Protein AF-A0A3B9HVR2-F1 (afdb_monomer)

Sequence (912 aa):
MDQLLKSIENELQFTYDPGDEKIIREKTEQMAAELRSLGVKSRHVFATTGLASDSVRPPKIAFASGIDDSQRDFYHKLAHFQLLYFYDLPKEEQENLVNQHMSEMFGTDISADHFTAEKIGGSMPVETGPRRELFYWNYLRVFSEKALEQPLPANNHELSGMSPEDRRIAGIVMFSIDQAQAQGNPQLLINAYSEPGFEIALRSDSGQLFHRASFPMSLLTSEKPDTAADFASYLVESDEIRLNQQNYRLIVASNLPTEGGANLAQIAVLLLLIIVPAVVYFYRSIYAGTAVSKSIQSKLVFSILLTALVPMFTVVFISSYFIFENHQAMVQQQRLEIKRFLDAFETAQYFVHSGITWQIQEMSKNPRLLELARELEQKPGSEEVKSHLRTLLAKCFKLIDADEDWANNVTARNCILLGQNKLEFHYSKTPDREQGEFANVLSQIGRHILACISSGGASGNLSMKNLKSELYFDGAMQSLRSNFGDRSYIRLSNAISQLVEFEITTGAAGVVIMPLPSLENPEFVILWLISFSRGNYMTRMAEHNRGPIAILTIEYHRYGKLMRKYMPVPGLDLFKETAWIAASNMPVSSEKKIRQAKISVEGRPGIQQFNSLVIGAASQTPIDRMTGSIRRYLHYFMVLAVLVFLLIGYQTASDIMIPVRALTDGMHQIGLQNYFYRIGLDRNDELGQLCASYDRFAKGLAEKEVMGKMLSRSAQLAMAGSADAGGQLLSSKREFVFIFIGSTDFAQHLSGDNTEELFKQLKDQVAQLCRIIIDLGGDIDKLMGDKILGVFAVGDSNNSGQSARQAAINATRQIIEAEQAGKLHFPVAIGVNAGEVINGMLGFGAKRDFTVIGDAVNVSARIEKEAEKLPEQRCLFSHEFVSGLTDASAFSLHSEAALKGKSATLKLYRLT

Radius of gyration: 66.34 Å; Cα contacts (8 Å, |Δi|>4): 1300; chains: 1; bounding box: 142×73×173 Å

Secondary structure (DSSP, 8-state):
-HHHHHHHHHHS-SS--TTHHHHHHHHHHHHHHHHHHTT--EEEEEEEEPPPSSTTSPPPEEEEES--HHHHHHHHHHHHHHHHHHTT---HHHHHHHHHHHHHHH-TT--HHHHHHHHTTSEEEEEETTEEEEEEEEEEEEE-HHHHTS---SSTTGGGGS-TTTEEEEEEEEEEEEHHHHTT-HHHHHHHH-BTTEEEEEEETTS-EE--TTS-HHHHH-S-GGG-GGGTTEEEEEEEEEETTEEEEEEEEEEP---SS--HHHHHHHHHHHHHHHHHHHHHHHHS--TGGG-HHHHHHHHHHHHHHHHHHHHHHHHHHHHHHHHHHHHHHHHHHHHHHHHHHHHHHHHHHHHHHHHHHHHHT-HHHHHHHHHHHH-TT-HHHHHHHHHHHHHHHHHHH-TT-TT--EEEEEEEEEETTS-EEEEESSGGGTT-HHHHHHHHHHHHHHHHHHTTT--S---HHHHHHHHHHHHHHHHHHHHH-HHHHHHHHH-TTSEEEEEETTEEEEEEEEEEE-SSSEEEEEEEEEEE-HHHHHHHHHHH--SSSEEEEEEGGGGGGHHHH--SSTT---HHHHHHHHHH-S-EEEEEEETTEEEEEEEEE-SS-TTEEEEEEEESHHHHHHHHHHHHHHHHHHHHHHHHHHHHHHHHHHHHHHHHHHHHHHHHHHHTT-TT--------SHHHHHHHHHHHHHHHHHHHHHHHTTS-HHHHHHHHHHTTTTT----EEEEEEEEEEEETTHHHHTTSS-HHHHHHHHHHHHHHHHHHHHHTT-EEEEEETTEEEEEEEPPSSS--SHHHHHHHHHHHHHHHHHHHTT-SSS-EEEEEEEEEEEEEEEEETTEEEEEEESHHHHHHHHHHHHHTT-SS--EEEEHHHHHT-S--TTEEEEEEE--TT-SSPEEEEEE-

Foldseek 3Di:
DVVLLVVLQVVDDQDDDPCSLVSQQVSQVVVQVVCVVLQWHWQWKWKWFADDVDLPDFTHTSDTPNDDPVRVVLVSLLQSLLRCVLQVHDRVVSQVVNQVCCCQWANNVDGSVCCNVPAEQFWDWGCGDPFTKTKYKYWRKHFDPVCVVDDHAQDSVVSSVDDSNGIDGGIMIMTITGVVSVALRQQNVQVLPDDVQKHKWKAFPVGDIHGDPPDDVVCVPDPDLPPDPVQPQWDWDWDWDAGPNTIIIMIITGGNPPDDPPVPVVVVVVVCVVLVVLVVVLVCLVPPDDPCVVDPLSNLLSVLLSVLVPVLVVCVVVVSVVLVVVLVVVLVVVQVVLVVVLVVLLVVLVVLQVVLLVLVLVLCLPPVLVVLLVVCLVPVPDPPSLVVNQVSVVVSQCVLPVVVDLSHFKGWAKKWKFFDRGDIDIHGPDVVPPDDVLVVLVRLLQNLLVVVLVPPPDPDDDDPVNVVSVVSNVVSLVVCCVQFNDVLSVCVVPAASHWRWTDDPQAIKTKHWYFPPHSNDRRMIMIIIMGGNVASSSQSVLVVDPDQKRKHKHFLSCLSSVSRDDDSDPPDDCSSQSPCCSVVQAKDWDWDDDPPWIKTKIKGASPPPNRMIMMIIHICVVSVVVSVVSVVVSVVVSVVSSVVSSVVSSVVSCVVVLLVVLVVVLVVCVVVVNLVDASPDDDDDPSVVVSVVSNVVSVVSVVVVVVVVPDDPVVVVLVVVCVVPPDDWDWDKFKKKKKKKAFLCLVVVVPDDCVPVSVVLLVQQVVVLQCLLVVLQWHWQDDDRRMTIIIHGDDPDPQLCASRLVSSVSSLVVNLVCVVVVVHPGDMAIFIFMDIWIWTWDDDDPDTGTHTDDPRSVNSVQRSVVLSPDPGSSYKYWPNSQVSYPDNPQKDFDDFDDGPPDPGTTTIIDGD

Structure (mmCIF, N/CA/C/O backbone):
data_AF-A0A3B9HVR2-F1
#
_entry.id   AF-A0A3B9HVR2-F1
#
loop_
_atom_site.group_PDB
_atom_site.id
_atom_site.type_symbol
_atom_site.label_atom_id
_atom_site.label_alt_id
_atom_site.label_comp_id
_atom_site.label_asym_id
_atom_site.label_entity_id
_atom_site.label_seq_id
_atom_site.pdbx_PDB_ins_code
_atom_site.Cartn_x
_atom_site.Cartn_y
_atom_site.Cartn_z
_atom_site.occupancy
_atom_site.B_iso_or_equiv
_atom_site.auth_seq_id
_atom_site.auth_comp_id
_atom_site.auth_asym_id
_atom_site.auth_atom_id
_atom_site.pdbx_PDB_model_num
ATOM 1 N N . MET A 1 1 ? 12.740 22.831 -20.950 1.00 69.88 1 MET A N 1
ATOM 2 C CA . MET A 1 1 ? 12.433 22.527 -22.365 1.00 69.88 1 MET A CA 1
ATOM 3 C C . MET A 1 1 ? 11.008 22.058 -22.534 1.00 69.88 1 MET A C 1
ATOM 5 O O . MET A 1 1 ? 10.237 22.798 -23.114 1.00 69.88 1 MET A O 1
ATOM 9 N N . ASP A 1 2 ? 10.598 20.937 -21.944 1.00 68.56 2 ASP A N 1
ATOM 10 C CA . ASP A 1 2 ? 9.191 20.504 -22.033 1.00 68.56 2 ASP A CA 1
ATOM 11 C C . ASP A 1 2 ? 8.187 21.530 -21.475 1.00 68.56 2 ASP A C 1
ATOM 13 O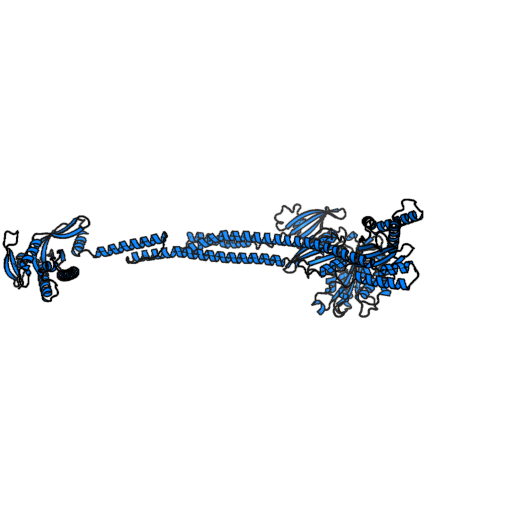 O . ASP A 1 2 ? 7.110 21.700 -22.032 1.00 68.56 2 ASP A O 1
ATOM 17 N N . GLN A 1 3 ? 8.548 22.273 -20.421 1.00 69.50 3 GLN A N 1
ATOM 18 C CA . GLN A 1 3 ? 7.737 23.396 -19.921 1.00 69.50 3 GLN A CA 1
ATOM 19 C C . GLN A 1 3 ? 7.565 24.518 -20.957 1.00 69.50 3 GLN A C 1
ATOM 21 O O . GLN A 1 3 ? 6.480 25.080 -21.076 1.00 69.50 3 GLN A O 1
ATOM 26 N N . LEU A 1 4 ? 8.616 24.815 -21.725 1.00 70.19 4 LEU A N 1
ATOM 27 C CA . LEU A 1 4 ? 8.553 25.792 -22.807 1.00 70.19 4 LEU A CA 1
ATOM 28 C C . LEU A 1 4 ? 7.679 25.276 -23.943 1.00 70.19 4 LEU A C 1
ATOM 30 O O . LEU A 1 4 ? 6.816 26.004 -24.409 1.00 70.19 4 LEU A O 1
ATOM 34 N N . LEU A 1 5 ? 7.893 24.029 -24.372 1.00 76.44 5 LEU A N 1
ATOM 35 C CA . LEU A 1 5 ? 7.090 23.419 -25.426 1.00 76.44 5 LEU A CA 1
ATOM 36 C C . LEU A 1 5 ? 5.610 23.475 -25.060 1.00 76.44 5 LEU A C 1
ATOM 38 O O . LEU A 1 5 ? 4.843 24.001 -25.845 1.00 76.44 5 LEU A O 1
ATOM 42 N N . LYS A 1 6 ? 5.231 23.085 -23.836 1.00 75.69 6 LYS A N 1
ATOM 43 C CA . LYS A 1 6 ? 3.848 23.219 -23.350 1.00 75.69 6 LYS A CA 1
ATOM 44 C C . LYS A 1 6 ? 3.340 24.663 -23.376 1.00 75.69 6 LYS A C 1
ATOM 46 O O . LYS A 1 6 ? 2.194 24.891 -23.730 1.00 75.69 6 LYS A O 1
ATOM 51 N N . SER A 1 7 ? 4.175 25.632 -22.998 1.00 78.75 7 SER A N 1
ATOM 52 C CA . SER A 1 7 ? 3.828 27.061 -23.049 1.00 78.75 7 SER A CA 1
ATOM 53 C C . SER A 1 7 ? 3.528 27.520 -24.481 1.00 78.75 7 SER A C 1
ATOM 55 O O . SER A 1 7 ? 2.535 28.202 -24.703 1.00 78.75 7 SER A O 1
ATOM 57 N N . ILE A 1 8 ? 4.338 27.088 -25.454 1.00 81.44 8 ILE A N 1
ATOM 58 C CA . ILE A 1 8 ? 4.127 27.375 -26.880 1.00 81.44 8 ILE A CA 1
ATOM 59 C C . ILE A 1 8 ? 2.886 26.633 -27.400 1.00 81.44 8 ILE A C 1
ATOM 61 O O . ILE A 1 8 ? 2.016 27.249 -28.002 1.00 81.44 8 ILE A O 1
ATOM 65 N N . GLU A 1 9 ? 2.779 25.327 -27.138 1.00 82.94 9 GLU A N 1
ATOM 66 C CA . GLU A 1 9 ? 1.665 24.464 -27.560 1.00 82.94 9 GLU A CA 1
ATOM 67 C C . GLU A 1 9 ? 0.305 24.986 -27.051 1.00 82.94 9 GLU A C 1
ATOM 69 O O . GLU A 1 9 ? -0.683 24.880 -27.769 1.00 82.94 9 GLU A O 1
ATOM 74 N N . ASN A 1 10 ? 0.255 25.601 -25.862 1.00 81.62 10 ASN A N 1
ATOM 75 C CA . ASN A 1 10 ? -0.967 26.173 -25.281 1.00 81.62 10 ASN A CA 1
ATOM 76 C C . ASN A 1 10 ? -1.427 27.492 -25.929 1.00 81.62 10 ASN A C 1
ATOM 78 O O . ASN A 1 10 ? -2.599 27.841 -25.807 1.00 81.62 10 ASN A O 1
ATOM 82 N N . GLU A 1 11 ? -0.522 28.258 -26.542 1.00 83.44 11 GLU A N 1
ATOM 83 C CA . GLU A 1 11 ? -0.844 29.550 -27.174 1.00 83.44 11 GLU A CA 1
ATOM 84 C C . GLU A 1 11 ? -1.129 29.419 -28.677 1.00 83.44 11 GLU A C 1
ATOM 86 O O . GLU A 1 11 ? -1.716 30.320 -29.275 1.00 83.44 11 GLU A O 1
ATOM 91 N N . LEU A 1 12 ? -0.737 28.297 -29.284 1.00 83.81 12 LEU A N 1
ATOM 92 C CA . LEU A 1 12 ? -0.962 28.004 -30.696 1.00 83.81 12 LEU A CA 1
ATOM 93 C C . LEU A 1 12 ? -2.380 27.475 -30.949 1.00 83.81 12 LEU A C 1
ATOM 95 O O . LEU A 1 12 ? -2.919 26.682 -30.179 1.00 83.81 12 LEU A O 1
ATOM 99 N N . GLN A 1 13 ? -2.971 27.867 -32.079 1.00 79.62 13 GLN A N 1
ATOM 100 C CA . GLN A 1 13 ? -4.292 27.390 -32.493 1.00 79.62 13 GLN A CA 1
ATOM 101 C C . GLN A 1 13 ? -4.216 26.128 -33.361 1.00 79.62 13 GLN A C 1
ATOM 103 O O . GLN A 1 13 ? -3.229 25.868 -34.054 1.00 79.62 13 GLN A O 1
ATOM 108 N N . PHE A 1 14 ? -5.292 25.333 -33.360 1.00 80.00 14 PHE A N 1
ATOM 109 C CA . PHE A 1 14 ? -5.363 24.115 -34.174 1.00 80.00 14 PHE A CA 1
ATOM 110 C C . PHE A 1 14 ? -5.326 24.411 -35.681 1.00 80.00 14 PHE A C 1
ATOM 112 O O . PHE A 1 14 ? -4.730 23.658 -36.444 1.00 80.00 14 PHE A O 1
ATOM 119 N N . THR A 1 15 ? -5.900 25.528 -36.125 1.00 77.19 15 THR A N 1
ATOM 120 C CA . THR A 1 15 ? -5.802 26.002 -37.513 1.00 77.19 15 THR A CA 1
ATOM 121 C C . THR A 1 15 ? -4.558 26.854 -37.720 1.00 77.19 15 THR A C 1
ATOM 123 O O . THR A 1 15 ? -4.199 27.630 -36.841 1.00 77.19 15 THR A O 1
ATOM 126 N N . TYR A 1 16 ? -3.922 26.738 -38.891 1.00 74.12 16 TYR A N 1
ATOM 127 C CA . TYR A 1 16 ? -2.756 27.555 -39.242 1.00 74.12 16 TYR A CA 1
ATOM 128 C C . TYR A 1 16 ? -3.069 29.052 -39.190 1.00 74.12 16 TYR A C 1
ATOM 130 O O . TYR A 1 16 ? -3.923 29.526 -39.939 1.00 74.12 16 TYR A O 1
ATOM 138 N N . ASP A 1 17 ? -2.329 29.781 -38.352 1.00 75.44 17 ASP A N 1
ATOM 139 C CA . ASP A 1 17 ? -2.368 31.237 -38.257 1.00 75.44 17 ASP A CA 1
ATOM 140 C C . ASP A 1 17 ? -0.987 31.804 -38.643 1.00 75.44 17 ASP A C 1
ATOM 142 O O . ASP A 1 17 ? 0.034 31.375 -38.096 1.00 75.44 17 ASP A O 1
ATOM 146 N N . PRO A 1 18 ? -0.901 32.784 -39.561 1.00 71.00 18 PRO A N 1
ATOM 147 C CA . PRO A 1 18 ? 0.313 33.576 -39.766 1.00 71.00 18 PRO A CA 1
ATOM 148 C C . PRO A 1 18 ? 0.928 34.156 -38.474 1.00 71.00 18 PRO A C 1
ATOM 150 O O . PRO A 1 18 ? 2.129 34.425 -38.444 1.00 71.00 18 PRO A O 1
ATOM 153 N N . GLY A 1 19 ? 0.136 34.339 -37.411 1.00 77.06 19 GLY A N 1
ATOM 154 C CA . GLY A 1 19 ? 0.583 34.741 -36.074 1.00 77.06 19 GLY A CA 1
ATOM 155 C C . GLY A 1 19 ? 1.434 33.705 -35.326 1.00 77.06 19 GLY A C 1
ATOM 156 O O . GLY A 1 19 ? 2.201 34.092 -34.440 1.00 77.06 19 GLY A O 1
ATOM 157 N N . ASP A 1 20 ? 1.390 32.426 -35.715 1.00 82.81 20 ASP A N 1
ATOM 158 C CA . ASP A 1 20 ? 2.147 31.339 -35.073 1.00 82.81 20 ASP A CA 1
ATOM 159 C C . ASP A 1 20 ? 3.665 31.597 -35.111 1.00 82.81 20 ASP A C 1
ATOM 161 O O . ASP A 1 20 ? 4.383 31.300 -34.156 1.00 82.81 20 ASP A O 1
ATOM 165 N N . GLU A 1 21 ? 4.163 32.218 -36.189 1.00 84.75 21 GLU A N 1
ATOM 166 C CA . GLU A 1 21 ? 5.577 32.592 -36.338 1.00 84.75 21 GLU A CA 1
ATOM 167 C C . GLU A 1 21 ? 6.032 33.539 -35.219 1.00 84.75 21 GLU A C 1
ATOM 169 O O . GLU A 1 21 ? 7.108 33.365 -34.642 1.00 84.75 21 GLU A O 1
ATOM 174 N N . LYS A 1 22 ? 5.186 34.515 -34.874 1.00 86.50 22 LYS A N 1
ATOM 175 C CA . LYS A 1 22 ? 5.471 35.500 -33.830 1.00 86.50 22 LYS A CA 1
ATOM 176 C C . LYS A 1 22 ? 5.488 34.848 -32.446 1.00 86.50 22 LYS A C 1
ATOM 178 O O . LYS A 1 22 ? 6.417 35.098 -31.683 1.00 86.50 22 LYS A O 1
ATOM 183 N N . ILE A 1 23 ? 4.518 33.976 -32.159 1.00 86.12 23 ILE A N 1
ATOM 184 C CA . ILE A 1 23 ? 4.413 33.248 -30.883 1.00 86.12 23 ILE A CA 1
ATOM 185 C C . ILE A 1 23 ? 5.643 32.356 -30.676 1.00 86.12 23 ILE A C 1
ATOM 187 O O . ILE A 1 23 ? 6.310 32.432 -29.641 1.00 86.12 23 ILE A O 1
ATOM 191 N N . ILE A 1 24 ? 5.992 31.547 -31.685 1.00 87.62 24 ILE A N 1
ATOM 192 C CA . ILE A 1 24 ? 7.153 30.647 -31.629 1.00 87.62 24 ILE A CA 1
ATOM 193 C C . ILE A 1 24 ? 8.436 31.452 -31.417 1.00 87.62 24 ILE A C 1
ATOM 195 O O . ILE A 1 24 ? 9.267 31.072 -30.587 1.00 87.62 24 ILE A O 1
ATOM 199 N N . ARG A 1 25 ? 8.597 32.577 -32.121 1.00 88.44 25 ARG A N 1
ATOM 200 C CA . ARG A 1 25 ? 9.766 33.447 -31.985 1.00 88.44 25 ARG A CA 1
ATOM 201 C C . ARG A 1 25 ? 9.892 34.039 -30.580 1.00 88.44 25 ARG A C 1
ATOM 203 O O . ARG A 1 25 ? 10.937 33.865 -29.958 1.00 88.44 25 ARG A O 1
ATOM 210 N N . GLU A 1 26 ? 8.851 34.698 -30.072 1.00 87.94 26 GLU A N 1
ATOM 211 C CA . GLU A 1 26 ? 8.874 35.373 -28.764 1.00 87.94 26 GLU A CA 1
ATOM 212 C C . GLU A 1 26 ? 9.185 34.392 -27.624 1.00 87.94 26 GLU A C 1
ATOM 214 O O . GLU A 1 26 ? 10.056 34.648 -26.789 1.00 87.94 26 GLU A O 1
ATOM 219 N N . LYS A 1 27 ? 8.548 33.217 -27.624 1.00 87.50 27 LYS A N 1
ATOM 220 C CA . LYS A 1 27 ? 8.778 32.183 -26.604 1.00 87.50 27 LYS A CA 1
ATOM 221 C C . LYS A 1 27 ? 10.159 31.543 -26.715 1.00 87.50 27 LYS A C 1
ATOM 223 O O . LYS A 1 27 ? 10.798 31.277 -25.697 1.00 87.50 27 LYS A O 1
ATOM 228 N N . THR A 1 28 ? 10.654 31.316 -27.931 1.00 86.62 28 THR A N 1
ATOM 229 C CA . THR A 1 28 ? 12.005 30.766 -28.136 1.00 86.62 28 THR A CA 1
ATOM 230 C C . THR A 1 28 ? 13.085 31.769 -27.710 1.00 86.62 28 THR A C 1
ATOM 232 O O . THR A 1 28 ? 14.084 31.380 -27.099 1.00 86.62 28 THR A O 1
ATOM 235 N N . GLU A 1 29 ? 12.874 33.066 -27.949 1.00 86.00 29 GLU A N 1
ATOM 236 C CA . GLU A 1 29 ? 13.733 34.141 -27.435 1.00 86.00 29 GLU A CA 1
ATOM 237 C C . GLU A 1 29 ? 13.710 34.198 -25.898 1.00 86.00 29 GLU A C 1
ATOM 239 O O . GLU A 1 29 ? 14.775 34.261 -25.273 1.00 86.00 29 GLU A O 1
ATOM 244 N N . GLN A 1 30 ? 12.526 34.088 -25.282 1.00 85.62 30 GLN A N 1
ATOM 245 C CA . GLN A 1 30 ? 12.371 34.014 -23.826 1.00 85.62 30 GLN A CA 1
ATOM 246 C C . GLN A 1 30 ? 13.146 32.826 -23.236 1.00 85.62 30 GLN A C 1
ATOM 248 O O . GLN A 1 30 ? 13.910 33.001 -22.288 1.00 85.62 30 GLN A O 1
ATOM 253 N N . MET A 1 31 ? 13.036 31.636 -23.833 1.00 84.56 31 MET A N 1
ATOM 254 C CA . MET A 1 31 ? 13.806 30.459 -23.417 1.00 84.56 31 MET A CA 1
ATOM 255 C C . MET A 1 31 ? 15.313 30.714 -23.463 1.00 84.56 31 MET A C 1
ATOM 257 O O . MET A 1 31 ? 16.036 30.365 -22.528 1.00 84.56 31 MET A O 1
ATOM 261 N N . ALA A 1 32 ? 15.811 31.297 -24.556 1.00 82.50 32 ALA A N 1
ATOM 262 C CA . ALA A 1 32 ? 17.233 31.580 -24.699 1.00 82.50 32 ALA A CA 1
ATOM 263 C C . ALA A 1 32 ? 17.722 32.584 -23.637 1.00 82.50 32 ALA A C 1
ATOM 265 O O . ALA A 1 32 ? 18.882 32.518 -23.223 1.00 82.50 32 ALA A O 1
ATOM 266 N N . ALA A 1 33 ? 16.859 33.498 -23.181 1.00 83.12 33 ALA A N 1
ATOM 267 C CA . ALA A 1 33 ? 17.143 34.399 -22.067 1.00 83.12 33 ALA A CA 1
ATOM 268 C C . ALA A 1 33 ? 17.112 33.679 -20.703 1.00 83.12 33 ALA A C 1
ATOM 270 O O . ALA A 1 33 ? 18.022 33.868 -19.895 1.00 83.12 33 ALA A O 1
ATOM 271 N N . GLU A 1 34 ? 16.135 32.802 -20.465 1.00 82.06 34 GLU A N 1
ATOM 272 C CA . GLU A 1 34 ? 16.035 31.991 -19.243 1.00 82.06 34 GLU A CA 1
ATOM 273 C C . GLU A 1 34 ? 17.239 31.052 -19.078 1.00 82.06 34 GLU A C 1
ATOM 275 O O . GLU A 1 34 ? 17.842 31.002 -18.007 1.00 82.06 34 GLU A O 1
ATOM 280 N N . LEU A 1 35 ? 17.675 30.374 -20.144 1.00 78.88 35 LEU A N 1
ATOM 281 C CA . LEU A 1 35 ? 18.887 29.546 -20.117 1.00 78.88 35 LEU A CA 1
ATOM 282 C C . LEU A 1 35 ? 20.128 30.365 -19.748 1.00 78.88 35 LEU A C 1
ATOM 284 O O . LEU A 1 35 ? 20.918 29.939 -18.901 1.00 78.88 35 LEU A O 1
ATOM 288 N N . ARG A 1 36 ? 20.262 31.574 -20.310 1.00 81.50 36 ARG A N 1
ATOM 289 C CA . ARG A 1 36 ? 21.357 32.489 -19.959 1.00 81.50 36 ARG A CA 1
ATOM 290 C C . ARG A 1 36 ? 21.322 32.884 -18.486 1.00 81.50 36 ARG A C 1
ATOM 292 O O . ARG A 1 36 ? 22.385 32.971 -17.877 1.00 81.50 36 ARG A O 1
ATOM 299 N N . SER A 1 37 ? 20.134 33.078 -17.908 1.00 78.81 37 SER A N 1
ATOM 300 C CA . SER A 1 37 ? 19.979 33.372 -16.476 1.00 78.81 37 SER A CA 1
ATOM 301 C C . SER A 1 37 ? 20.432 32.216 -15.571 1.00 78.81 37 SER A C 1
ATOM 303 O O . SER A 1 37 ? 20.907 32.453 -14.466 1.00 78.81 37 SER A O 1
ATOM 305 N N . LEU A 1 38 ? 20.377 30.976 -16.070 1.00 74.19 38 LEU A N 1
ATOM 306 C CA . LEU A 1 38 ? 20.881 29.770 -15.399 1.00 74.19 38 LEU A CA 1
ATOM 307 C C . LEU A 1 38 ? 22.383 29.516 -15.641 1.00 74.19 38 LEU A C 1
ATOM 309 O O . LEU A 1 38 ? 22.909 28.465 -15.272 1.00 74.19 38 LEU A O 1
ATOM 313 N N . GLY A 1 39 ? 23.084 30.454 -16.286 1.00 75.25 39 GLY A N 1
ATOM 314 C CA . GLY A 1 39 ? 24.503 30.322 -16.618 1.00 75.25 39 GLY A CA 1
ATOM 315 C C . GLY A 1 39 ? 24.788 29.435 -17.833 1.00 75.25 39 GLY A C 1
ATOM 316 O O . GLY A 1 39 ? 25.946 29.109 -18.079 1.00 75.25 39 GLY A O 1
ATOM 317 N N . VAL A 1 40 ? 23.765 29.059 -18.609 1.00 81.06 40 VAL A N 1
ATOM 318 C CA . VAL A 1 40 ? 23.907 28.241 -19.822 1.00 81.06 40 VAL A CA 1
ATOM 319 C C . VAL A 1 40 ? 23.665 29.106 -21.054 1.00 81.06 40 VAL A C 1
ATOM 321 O O . VAL A 1 40 ? 22.566 29.602 -21.290 1.00 81.06 40 VAL A O 1
ATOM 324 N N . LYS A 1 41 ? 24.683 29.280 -21.892 1.00 82.88 41 LYS A N 1
ATOM 325 C CA . LYS A 1 41 ? 24.534 29.962 -23.179 1.00 82.88 41 LYS A CA 1
ATOM 326 C C . LYS A 1 41 ? 24.160 28.941 -24.248 1.00 82.88 41 LYS A C 1
ATOM 328 O O . LYS A 1 41 ? 24.961 28.074 -24.594 1.00 82.88 41 LYS A O 1
ATOM 333 N N . SER A 1 42 ? 22.952 29.082 -24.792 1.00 82.19 42 SER A N 1
ATOM 334 C CA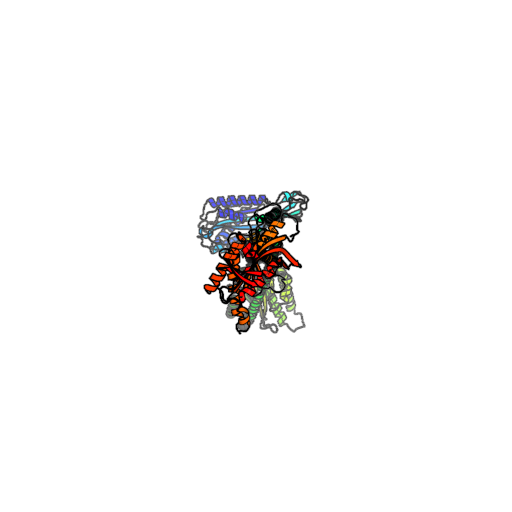 . SER A 1 42 ? 22.539 28.378 -26.007 1.00 82.19 42 SER A CA 1
ATOM 335 C C . SER A 1 42 ? 23.466 28.752 -27.154 1.00 82.19 42 SER A C 1
ATOM 337 O O . SER A 1 42 ? 23.644 29.941 -27.435 1.00 82.19 42 SER A O 1
ATOM 339 N N . ARG A 1 43 ? 24.061 27.750 -27.795 1.00 81.75 43 ARG A N 1
ATOM 340 C CA . ARG A 1 43 ? 24.999 27.962 -28.889 1.00 81.75 43 ARG A CA 1
ATOM 341 C C . ARG A 1 43 ? 24.278 28.035 -30.218 1.00 81.75 43 ARG A C 1
ATOM 343 O O . ARG A 1 43 ? 24.410 29.034 -30.909 1.00 81.75 43 ARG A O 1
ATOM 350 N N . HIS A 1 44 ? 23.474 27.027 -30.515 1.00 85.75 44 HIS A N 1
ATOM 351 C CA . HIS A 1 44 ? 22.600 27.017 -31.675 1.00 85.75 44 HIS A CA 1
ATOM 352 C C . HIS A 1 44 ? 21.157 27.018 -31.183 1.00 85.75 44 HIS A C 1
ATOM 354 O O . HIS A 1 44 ? 20.803 26.236 -30.303 1.00 85.75 44 HIS A O 1
ATOM 360 N N . VAL A 1 45 ? 20.323 27.909 -31.712 1.00 87.38 45 VAL A N 1
ATOM 361 C CA . VAL A 1 45 ? 18.872 27.877 -31.494 1.00 87.38 45 VAL A CA 1
ATOM 362 C C . VAL A 1 45 ? 18.201 28.054 -32.838 1.00 87.38 45 VAL A C 1
ATOM 364 O O . VAL A 1 45 ? 18.485 29.015 -33.552 1.00 87.38 45 VAL A O 1
ATOM 367 N N . PHE A 1 46 ? 17.315 27.129 -33.173 1.00 90.00 46 PHE A N 1
ATOM 368 C CA . PHE A 1 46 ? 16.625 27.105 -34.446 1.00 90.00 46 PHE A CA 1
ATOM 369 C C . PHE A 1 46 ? 15.177 26.677 -34.235 1.00 90.00 46 PHE A C 1
ATOM 371 O O . PHE A 1 46 ? 14.910 25.635 -33.643 1.00 90.00 46 PHE A O 1
ATOM 378 N N . ALA A 1 47 ? 14.235 27.482 -34.705 1.00 89.75 47 ALA A N 1
ATOM 379 C CA . ALA A 1 47 ? 12.819 27.166 -34.649 1.00 89.75 47 ALA A CA 1
ATOM 380 C C . ALA A 1 47 ? 12.164 27.449 -35.997 1.00 89.75 47 ALA A C 1
ATOM 382 O O . ALA A 1 47 ? 12.451 28.452 -36.657 1.00 89.75 47 ALA A O 1
ATOM 383 N N . THR A 1 48 ? 11.263 26.561 -36.391 1.00 90.19 48 THR A N 1
ATOM 384 C CA . THR A 1 48 ? 10.528 26.628 -37.655 1.00 90.19 48 THR A CA 1
ATOM 385 C C . THR A 1 48 ? 9.033 26.570 -37.406 1.00 90.19 48 THR A C 1
ATOM 387 O O . THR A 1 48 ? 8.596 26.047 -36.381 1.00 90.19 48 THR A O 1
ATOM 390 N N . THR A 1 49 ? 8.252 27.096 -38.344 1.00 86.56 49 THR A N 1
ATOM 391 C CA . THR A 1 49 ? 6.808 26.853 -38.408 1.00 86.56 49 THR A CA 1
ATOM 392 C C . THR A 1 49 ? 6.518 25.508 -39.080 1.00 86.56 49 THR A C 1
ATOM 394 O O . THR A 1 49 ? 7.404 24.876 -39.655 1.00 86.56 49 THR A O 1
ATOM 397 N N . GLY A 1 50 ? 5.282 25.029 -38.975 1.00 79.31 50 GLY A N 1
ATOM 398 C CA . GLY A 1 50 ? 4.837 23.810 -39.644 1.00 79.31 50 GLY A CA 1
ATOM 399 C C . GLY A 1 50 ? 4.835 23.959 -41.166 1.00 79.31 50 GLY A C 1
ATOM 400 O O . GLY A 1 50 ? 4.970 25.061 -41.704 1.00 79.31 50 GLY A O 1
ATOM 401 N N . LEU A 1 51 ? 4.642 22.843 -41.868 1.00 75.62 51 LEU A N 1
ATOM 402 C CA . LEU A 1 51 ? 4.383 22.882 -43.306 1.00 75.62 51 LEU A CA 1
ATOM 403 C C . LEU A 1 51 ? 3.069 23.634 -43.563 1.00 75.62 51 LEU A C 1
ATOM 405 O O . LEU A 1 51 ? 2.092 23.471 -42.825 1.00 75.62 51 LEU A O 1
ATOM 409 N N . ALA A 1 52 ? 3.052 24.461 -44.610 1.00 63.09 52 ALA A N 1
ATOM 410 C CA . ALA A 1 52 ? 1.793 24.931 -45.173 1.00 63.09 52 ALA A CA 1
ATOM 411 C C . ALA A 1 52 ? 1.008 23.720 -45.717 1.00 63.09 52 ALA A C 1
ATOM 413 O O . ALA A 1 52 ? 1.540 22.617 -45.811 1.00 63.09 52 ALA A O 1
ATOM 414 N N . SER A 1 53 ? -0.263 23.903 -46.073 1.00 59.16 53 SER A N 1
ATOM 415 C CA . SER A 1 53 ? -1.144 22.831 -46.570 1.00 59.16 53 SER A CA 1
ATOM 416 C C . SER A 1 53 ? -0.590 22.018 -47.760 1.00 59.16 53 SER A C 1
ATOM 418 O O . SER A 1 53 ? -1.165 20.989 -48.103 1.00 59.16 53 SER A O 1
ATOM 420 N N . ASP A 1 54 ? 0.500 22.462 -48.396 1.00 59.97 54 ASP A N 1
ATOM 421 C CA . ASP A 1 54 ? 1.279 21.757 -49.408 1.00 59.97 54 ASP A CA 1
ATOM 422 C C . ASP A 1 54 ? 2.662 21.313 -48.884 1.00 59.97 54 ASP A C 1
ATOM 424 O O . ASP A 1 54 ? 3.524 22.119 -48.540 1.00 59.97 54 ASP A O 1
ATOM 428 N N . SER A 1 55 ? 2.941 20.008 -48.928 1.00 62.97 55 SER A N 1
ATOM 429 C CA . SER A 1 55 ? 4.227 19.410 -48.527 1.00 62.97 55 SER A CA 1
ATOM 430 C C . SER A 1 55 ? 5.421 19.742 -49.436 1.00 62.97 55 SER A C 1
ATOM 432 O O . SER A 1 55 ? 6.498 19.171 -49.293 1.00 62.97 55 SER A O 1
ATOM 434 N N . VAL A 1 56 ? 5.217 20.624 -50.416 1.00 63.34 56 VAL A N 1
ATOM 435 C CA . VAL A 1 56 ? 6.218 21.034 -51.409 1.00 63.34 56 VAL A CA 1
ATOM 436 C C . VAL A 1 56 ? 7.042 22.219 -50.901 1.00 63.34 56 VAL A C 1
ATOM 438 O O . VAL A 1 56 ? 8.186 22.406 -51.316 1.00 63.34 56 VAL A O 1
ATOM 441 N N . ARG A 1 57 ? 6.480 23.042 -50.008 1.00 69.31 57 ARG A N 1
ATOM 442 C CA . ARG A 1 57 ? 7.150 24.247 -49.516 1.00 69.31 57 ARG A CA 1
ATOM 443 C C . ARG A 1 57 ? 7.887 23.951 -48.212 1.00 69.31 57 ARG A C 1
ATOM 445 O O . ARG A 1 57 ? 7.256 23.470 -47.272 1.00 69.31 57 ARG A O 1
ATOM 452 N N . PRO A 1 58 ? 9.186 24.291 -48.113 1.00 75.81 58 PRO A N 1
ATOM 453 C CA . PRO A 1 58 ? 9.916 24.122 -46.869 1.00 75.81 58 PRO A CA 1
ATOM 454 C C . PRO A 1 58 ? 9.308 25.002 -45.763 1.00 75.81 58 PRO A C 1
ATOM 456 O O . PRO A 1 58 ? 8.752 26.070 -46.053 1.00 75.81 58 PRO A O 1
ATOM 459 N N . PRO A 1 59 ? 9.429 24.591 -44.491 1.00 84.81 59 PRO A N 1
ATOM 460 C CA . PRO A 1 59 ? 8.900 25.353 -43.364 1.00 84.81 59 PRO A CA 1
ATOM 461 C C . PRO A 1 59 ? 9.561 26.736 -43.270 1.00 84.81 59 PRO A C 1
ATOM 463 O O . PRO A 1 59 ? 10.730 26.896 -43.629 1.00 84.81 59 PRO A O 1
ATOM 466 N N . LYS A 1 60 ? 8.855 27.758 -42.767 1.00 86.75 60 LYS A N 1
ATOM 467 C CA . LYS A 1 60 ? 9.486 29.072 -42.541 1.00 86.75 60 LYS A CA 1
ATOM 468 C C . LYS A 1 60 ? 10.344 29.037 -41.279 1.00 86.75 60 LYS A C 1
ATOM 470 O O . LYS A 1 60 ? 9.959 28.438 -40.276 1.00 86.75 60 LYS A O 1
ATOM 475 N N . ILE A 1 61 ? 11.485 29.720 -41.314 1.00 88.19 61 ILE A N 1
ATOM 476 C CA . ILE A 1 61 ? 12.351 29.901 -40.144 1.00 88.19 61 ILE A CA 1
ATOM 477 C C . ILE A 1 61 ? 11.740 30.998 -39.267 1.00 88.19 61 ILE A C 1
ATOM 479 O O . ILE A 1 61 ? 11.726 32.158 -39.665 1.00 88.19 61 ILE A O 1
ATOM 483 N N . ALA A 1 62 ? 11.247 30.632 -38.084 1.00 85.44 62 ALA A N 1
ATOM 484 C CA . ALA A 1 62 ? 10.674 31.570 -37.115 1.00 85.44 62 ALA A CA 1
ATOM 485 C C . ALA A 1 62 ? 11.759 32.221 -36.241 1.00 85.44 62 ALA A C 1
ATOM 487 O O . ALA A 1 62 ? 11.657 33.388 -35.864 1.00 85.44 62 ALA A O 1
ATOM 488 N N . PHE A 1 63 ? 12.817 31.472 -35.914 1.00 86.75 63 PHE A N 1
ATOM 489 C CA . PHE A 1 63 ? 13.935 31.968 -35.115 1.00 86.75 63 PHE A CA 1
ATOM 490 C C . PHE A 1 63 ? 15.228 31.210 -35.430 1.00 86.75 63 PHE A C 1
ATOM 492 O O . PHE A 1 63 ? 15.223 29.993 -35.594 1.00 86.75 63 PHE A O 1
ATOM 499 N N . ALA A 1 64 ? 16.346 31.931 -35.493 1.00 87.19 64 ALA A N 1
ATOM 500 C CA . ALA A 1 64 ? 17.668 31.384 -35.779 1.00 87.19 64 ALA A CA 1
ATOM 501 C C . ALA A 1 64 ? 18.735 32.222 -35.060 1.00 87.19 64 ALA A C 1
ATOM 503 O O . ALA A 1 64 ? 18.863 33.417 -35.327 1.00 87.19 64 ALA A O 1
ATOM 504 N N . SER A 1 65 ? 19.514 31.612 -34.166 1.00 85.75 65 SER A N 1
ATOM 505 C CA . SER A 1 65 ? 20.556 32.300 -33.395 1.00 85.75 65 SER A CA 1
ATOM 506 C C . SER A 1 65 ? 21.806 31.439 -33.218 1.00 85.75 65 SER A C 1
ATOM 508 O O . SER A 1 65 ? 21.708 30.236 -32.973 1.00 85.75 65 SER A O 1
ATOM 510 N N . GLY A 1 66 ? 22.976 32.076 -33.343 1.00 79.69 66 GLY A N 1
ATOM 511 C CA . GLY A 1 66 ? 24.289 31.459 -33.127 1.00 79.69 66 GLY A CA 1
ATOM 512 C C . GLY A 1 66 ? 24.703 30.410 -34.165 1.00 79.69 66 GLY A C 1
ATOM 513 O O . GLY A 1 66 ? 25.549 29.576 -33.870 1.00 79.69 66 GLY A O 1
ATOM 514 N N . ILE A 1 67 ? 24.117 30.448 -35.363 1.00 83.38 67 ILE A N 1
ATOM 515 C CA . ILE A 1 67 ? 24.400 29.563 -36.506 1.00 83.38 67 ILE A CA 1
ATOM 516 C C . ILE A 1 67 ? 24.898 30.381 -37.701 1.00 83.38 67 ILE A C 1
ATOM 518 O O . ILE A 1 67 ? 24.392 31.483 -37.932 1.00 83.38 67 ILE A O 1
ATOM 522 N N . ASP A 1 68 ? 25.876 29.848 -38.436 1.00 83.69 68 ASP A N 1
ATOM 523 C CA . ASP A 1 68 ? 26.334 30.416 -39.712 1.00 83.69 68 ASP A CA 1
ATOM 524 C C . ASP A 1 68 ? 25.384 30.066 -40.878 1.00 83.69 68 ASP A C 1
ATOM 526 O O . ASP A 1 68 ? 24.400 29.347 -40.695 1.00 83.69 68 ASP A O 1
ATOM 530 N N . ASP A 1 69 ? 25.633 30.605 -42.075 1.00 81.50 69 ASP A N 1
ATOM 531 C CA . ASP A 1 69 ? 24.738 30.410 -43.225 1.00 81.50 69 ASP A CA 1
ATOM 532 C C . ASP A 1 69 ? 24.698 28.953 -43.726 1.00 81.50 69 ASP A C 1
ATOM 534 O O . ASP A 1 69 ? 23.646 28.495 -44.172 1.00 81.50 69 ASP A O 1
ATOM 538 N N . SER A 1 70 ? 25.798 28.202 -43.590 1.00 79.06 70 SER A N 1
ATOM 539 C CA . SER A 1 70 ? 25.866 26.779 -43.957 1.00 79.06 70 SER A CA 1
ATOM 540 C C . SER A 1 70 ? 25.077 25.918 -42.966 1.00 79.06 70 SER A C 1
ATOM 542 O O . SER A 1 70 ? 24.228 25.108 -43.339 1.00 79.06 70 SER A O 1
ATOM 544 N N . GLN A 1 71 ? 25.275 26.165 -41.671 1.00 80.19 71 GLN A N 1
ATOM 545 C CA . GLN A 1 71 ? 24.538 25.531 -40.583 1.00 80.19 71 GLN A CA 1
ATOM 546 C C . GLN A 1 71 ? 23.050 25.873 -40.642 1.00 80.19 71 GLN A C 1
ATOM 548 O O . GLN A 1 71 ? 22.208 25.018 -40.376 1.00 80.19 71 GLN A O 1
ATOM 553 N N . ARG A 1 72 ? 22.701 27.112 -41.003 1.00 84.75 72 ARG A N 1
ATOM 554 C CA . ARG A 1 72 ? 21.310 27.538 -41.181 1.00 84.75 72 ARG A CA 1
ATOM 555 C C . ARG A 1 72 ? 20.625 26.753 -42.297 1.00 84.75 72 ARG A C 1
ATOM 557 O O . ARG A 1 72 ? 19.506 26.294 -42.079 1.00 84.75 72 ARG A O 1
ATOM 564 N N . ASP A 1 73 ? 21.279 26.584 -43.446 1.00 83.81 73 ASP A N 1
ATOM 565 C CA . ASP A 1 73 ? 20.760 25.773 -44.556 1.00 83.81 73 ASP A CA 1
ATOM 566 C C . ASP A 1 73 ? 20.593 24.303 -44.145 1.00 83.81 73 ASP A C 1
ATOM 568 O O . ASP A 1 73 ? 19.537 23.708 -44.369 1.00 83.81 73 ASP A O 1
ATOM 572 N N . PHE A 1 74 ? 21.575 23.740 -43.435 1.00 83.12 74 PHE A N 1
ATOM 573 C CA . PHE A 1 74 ? 21.457 22.393 -42.885 1.00 83.12 74 PHE A CA 1
ATOM 574 C C . PHE A 1 74 ? 20.258 22.247 -41.945 1.00 83.12 74 PHE A C 1
ATOM 576 O O . PHE A 1 74 ? 19.436 21.356 -42.143 1.00 83.12 74 PHE A O 1
ATOM 583 N N . TYR A 1 75 ? 20.144 23.092 -40.913 1.00 85.88 75 TYR A N 1
ATOM 584 C CA . TYR A 1 75 ? 19.071 22.970 -39.922 1.00 85.88 75 TYR A CA 1
ATOM 585 C C . TYR A 1 75 ? 17.698 23.167 -40.563 1.00 85.88 75 TYR A C 1
ATOM 587 O O . TYR A 1 75 ? 16.726 22.536 -40.147 1.00 85.88 75 TYR A O 1
ATOM 595 N N . HIS A 1 76 ? 17.620 23.989 -41.611 1.00 87.00 76 HIS A N 1
ATOM 596 C CA . HIS A 1 76 ? 16.412 24.174 -42.402 1.00 87.00 76 HIS A CA 1
ATOM 597 C C . HIS A 1 76 ? 16.036 22.917 -43.194 1.00 87.00 76 HIS A C 1
ATOM 599 O O . HIS A 1 76 ? 14.894 22.462 -43.092 1.00 87.00 76 HIS A O 1
ATOM 605 N N . LYS A 1 77 ? 16.992 22.301 -43.901 1.00 83.88 77 LYS A N 1
ATOM 606 C CA . LYS A 1 77 ? 16.806 21.018 -44.604 1.00 83.88 77 LYS A CA 1
ATOM 607 C C . LYS A 1 77 ? 16.464 19.882 -43.645 1.00 83.88 77 LYS A C 1
ATOM 609 O O . LYS A 1 77 ? 15.539 19.120 -43.912 1.00 83.88 77 LYS A O 1
ATOM 614 N N . LEU A 1 78 ? 17.155 19.803 -42.508 1.00 84.44 78 LEU A N 1
ATOM 615 C CA . LEU A 1 78 ? 16.887 18.821 -41.464 1.00 84.44 78 LEU A CA 1
ATOM 616 C C . LEU A 1 78 ? 15.470 19.001 -40.915 1.00 84.44 78 LEU A C 1
ATOM 618 O O . LEU A 1 78 ? 14.724 18.033 -40.861 1.00 84.44 78 LEU A O 1
ATOM 622 N N . ALA A 1 79 ? 15.055 20.221 -40.562 1.00 86.38 79 ALA A N 1
ATOM 623 C CA . ALA A 1 79 ? 13.692 20.482 -40.095 1.00 86.38 79 ALA A CA 1
ATOM 624 C C . ALA A 1 79 ? 12.638 20.100 -41.147 1.00 86.38 79 ALA A C 1
ATOM 626 O O . ALA A 1 79 ? 11.617 19.508 -40.803 1.00 86.38 79 ALA A O 1
ATOM 627 N N . HIS A 1 80 ? 12.900 20.383 -42.426 1.00 84.75 80 HIS A N 1
ATOM 628 C CA . HIS A 1 80 ? 12.021 19.985 -43.522 1.00 84.75 80 HIS A CA 1
ATOM 629 C C . HIS A 1 80 ? 11.891 18.457 -43.621 1.00 84.75 80 HIS A C 1
ATOM 631 O O . HIS A 1 80 ? 10.772 17.948 -43.608 1.00 84.75 80 HIS A O 1
ATOM 637 N N . PHE A 1 81 ? 13.011 17.728 -43.617 1.00 81.75 81 PHE A N 1
ATOM 638 C CA . PHE A 1 81 ? 13.027 16.263 -43.600 1.00 81.75 81 PHE A CA 1
ATOM 639 C C . PHE A 1 81 ? 12.284 15.695 -42.385 1.00 81.75 81 PHE A C 1
ATOM 641 O O . PHE A 1 81 ? 11.442 14.819 -42.537 1.00 81.75 81 PHE A O 1
ATOM 648 N N . GLN A 1 82 ? 12.524 16.233 -41.185 1.00 81.12 82 GLN A N 1
ATOM 649 C CA . GLN A 1 82 ? 11.865 15.782 -39.955 1.00 81.12 82 GLN A CA 1
ATOM 650 C C . GLN A 1 82 ? 10.341 15.975 -39.992 1.00 81.12 82 GLN A C 1
ATOM 652 O O . GLN A 1 82 ? 9.604 15.149 -39.449 1.00 81.12 82 GLN A O 1
ATOM 657 N N . LEU A 1 83 ? 9.852 17.053 -40.614 1.00 80.62 83 LEU A N 1
ATOM 658 C CA . LEU A 1 83 ? 8.418 17.273 -40.823 1.00 80.62 83 LEU A CA 1
ATOM 659 C C . LEU A 1 83 ? 7.854 16.324 -41.887 1.00 80.62 83 LEU A C 1
ATOM 661 O O . LEU A 1 83 ? 6.783 15.764 -41.685 1.00 80.62 83 LEU A O 1
ATOM 665 N N . LEU A 1 84 ? 8.560 16.100 -42.996 1.00 78.56 84 LEU A N 1
ATOM 666 C CA . LEU A 1 84 ? 8.101 15.205 -44.064 1.00 78.56 84 LEU A CA 1
ATOM 667 C C . LEU A 1 84 ? 8.104 13.733 -43.647 1.00 78.56 84 LEU A C 1
ATOM 669 O O . LEU A 1 84 ? 7.158 13.012 -43.963 1.00 78.56 84 LEU A O 1
ATOM 673 N N . TYR A 1 85 ? 9.107 13.313 -42.872 1.00 74.06 85 TYR A N 1
ATOM 674 C CA . TYR A 1 85 ? 9.155 11.991 -42.255 1.00 74.06 85 TYR A CA 1
ATOM 675 C C . TYR A 1 85 ? 7.909 11.736 -41.406 1.00 74.06 85 TYR A C 1
ATOM 677 O O . TYR A 1 85 ? 7.344 10.647 -41.458 1.00 74.06 85 TYR A O 1
ATOM 685 N N . PHE A 1 86 ? 7.466 12.744 -40.651 1.00 72.12 86 PHE A N 1
ATOM 686 C CA . PHE A 1 86 ? 6.283 12.657 -39.799 1.00 72.12 86 PHE A CA 1
ATOM 687 C C . PHE A 1 86 ? 4.972 12.508 -40.587 1.00 72.12 86 PHE A C 1
ATOM 689 O O . PHE A 1 86 ? 4.042 11.861 -40.107 1.00 72.12 86 PHE A O 1
ATOM 696 N N . TYR A 1 87 ? 4.886 13.104 -41.778 1.00 72.81 87 TYR A N 1
ATOM 697 C CA . TYR A 1 87 ? 3.715 13.011 -42.657 1.00 72.81 87 TYR A CA 1
ATOM 698 C C . TYR A 1 87 ? 3.777 11.820 -43.639 1.00 72.81 87 TYR A C 1
ATOM 700 O O . TYR A 1 87 ? 2.933 11.740 -44.527 1.00 72.81 87 TYR A O 1
ATOM 708 N N . ASP A 1 88 ? 4.750 10.907 -43.489 1.00 66.06 88 ASP A N 1
ATOM 709 C CA . ASP A 1 88 ? 4.946 9.700 -44.316 1.00 66.06 88 ASP A CA 1
ATOM 710 C C . ASP A 1 88 ? 4.990 9.952 -45.837 1.00 66.06 88 ASP A C 1
ATOM 712 O O . ASP A 1 88 ? 4.538 9.150 -46.655 1.00 66.06 88 ASP A O 1
ATOM 716 N N . LEU A 1 89 ? 5.586 11.078 -46.229 1.00 66.56 89 LEU A N 1
ATOM 717 C CA . LEU A 1 89 ? 5.796 11.453 -47.629 1.00 66.56 89 LEU A CA 1
ATOM 718 C C . LEU A 1 89 ? 7.078 10.807 -48.198 1.00 66.56 89 LEU A C 1
ATOM 720 O O . LEU A 1 89 ? 7.915 10.359 -47.417 1.00 66.56 89 LEU A O 1
ATOM 724 N N . PRO A 1 90 ? 7.259 10.724 -49.534 1.00 62.44 90 PRO A N 1
ATOM 725 C CA . PRO A 1 90 ? 8.367 9.983 -50.155 1.00 62.44 90 PRO A CA 1
ATOM 726 C C . PRO A 1 90 ? 9.754 10.417 -49.638 1.00 62.44 90 PRO A C 1
ATOM 728 O O . PRO A 1 90 ? 10.139 11.574 -49.799 1.00 62.44 90 PRO A O 1
ATOM 731 N N . LYS A 1 91 ? 10.491 9.486 -49.006 1.00 64.06 91 LYS A N 1
ATOM 732 C CA . LYS A 1 91 ? 11.672 9.765 -48.153 1.00 64.06 91 LYS A CA 1
ATOM 733 C C . LYS A 1 91 ? 13.025 9.667 -48.878 1.00 64.06 91 LYS A C 1
ATOM 735 O O . LYS A 1 91 ? 13.968 10.362 -48.513 1.00 64.06 91 LYS A O 1
ATOM 740 N N . GLU A 1 92 ? 13.106 8.847 -49.923 1.00 66.06 92 GLU A N 1
ATOM 741 C CA . GLU A 1 92 ? 14.365 8.297 -50.456 1.00 66.06 92 GLU A CA 1
ATOM 742 C C . GLU A 1 92 ? 15.349 9.359 -50.991 1.00 66.06 92 GLU A C 1
ATOM 744 O O . GLU A 1 92 ? 16.552 9.299 -50.740 1.00 66.06 92 GLU A O 1
ATOM 749 N N . GLU A 1 93 ? 14.850 10.388 -51.682 1.00 63.19 93 GLU A N 1
ATOM 750 C CA . GLU A 1 93 ? 15.702 11.428 -52.282 1.00 63.19 93 GLU A CA 1
ATOM 751 C C . GLU A 1 93 ? 16.180 12.469 -51.252 1.00 63.19 93 GLU A C 1
ATOM 753 O O . GLU A 1 93 ? 17.291 12.994 -51.337 1.00 63.19 93 GLU A O 1
ATOM 758 N N . GLN A 1 94 ? 15.366 12.734 -50.229 1.00 64.56 94 GLN A N 1
ATOM 759 C CA . GLN A 1 94 ? 15.675 13.703 -49.176 1.00 64.56 94 GLN A CA 1
ATOM 760 C C . GLN A 1 94 ? 16.596 13.124 -48.107 1.00 64.56 94 GLN A C 1
ATOM 762 O O . GLN A 1 94 ? 17.467 13.828 -47.595 1.00 64.56 94 GLN A O 1
ATOM 767 N N . GLU A 1 95 ? 16.427 11.841 -47.790 1.00 68.50 95 GLU A N 1
ATOM 768 C CA . GLU A 1 95 ? 17.245 11.139 -46.808 1.00 68.50 95 GLU A CA 1
ATOM 769 C C . GLU A 1 95 ? 18.717 11.101 -47.234 1.00 68.50 95 GLU A C 1
ATOM 771 O O . GLU A 1 95 ? 19.599 11.381 -46.426 1.00 68.50 95 GLU A O 1
ATOM 776 N N . ASN A 1 96 ? 18.988 10.858 -48.520 1.00 69.00 96 ASN A N 1
ATOM 777 C CA . ASN A 1 96 ? 20.345 10.856 -49.069 1.00 69.00 96 ASN A CA 1
ATOM 778 C C . ASN A 1 96 ? 21.036 12.221 -48.928 1.00 69.00 96 ASN A C 1
ATOM 780 O O . ASN A 1 96 ? 22.194 12.288 -48.510 1.00 69.00 96 ASN A O 1
ATOM 784 N N . LEU A 1 97 ? 20.314 13.311 -49.211 1.00 67.62 97 LEU A N 1
ATOM 785 C CA . LEU A 1 97 ? 20.841 14.670 -49.083 1.00 67.62 97 LEU A CA 1
ATOM 786 C C . LEU A 1 97 ? 21.112 15.041 -47.616 1.00 67.62 97 LEU A C 1
ATOM 788 O O . LEU A 1 97 ? 22.120 15.674 -47.311 1.00 67.62 97 LEU A O 1
ATOM 792 N N . VAL A 1 98 ? 20.232 14.639 -46.694 1.00 73.44 98 VAL A N 1
ATOM 793 C CA . VAL A 1 98 ? 20.401 14.901 -45.257 1.00 73.44 98 VAL A CA 1
ATOM 794 C C . VAL A 1 98 ? 21.526 14.046 -44.675 1.00 73.44 98 VAL A C 1
ATOM 796 O O . VAL A 1 98 ? 22.393 14.591 -43.999 1.00 73.44 98 VAL A O 1
ATOM 799 N N . ASN A 1 99 ? 21.570 12.742 -44.968 1.00 71.12 99 ASN A N 1
ATOM 800 C CA . ASN A 1 99 ? 22.593 11.811 -44.473 1.00 71.12 99 ASN A CA 1
ATOM 801 C C . ASN A 1 99 ? 24.016 12.249 -44.852 1.00 71.12 99 ASN A C 1
ATOM 803 O O . ASN A 1 99 ? 24.926 12.129 -44.029 1.00 71.12 99 ASN A O 1
ATOM 807 N N . GLN A 1 100 ? 24.205 12.811 -46.052 1.00 69.38 100 GLN A N 1
ATOM 808 C CA . GLN A 1 100 ? 25.497 13.353 -46.478 1.00 69.38 100 GLN A CA 1
ATOM 809 C C . GLN A 1 100 ? 25.997 14.437 -45.510 1.00 69.38 100 GLN A C 1
ATOM 811 O O . GLN A 1 100 ? 27.129 14.362 -45.034 1.00 69.38 100 GLN A O 1
ATOM 816 N N . HIS A 1 101 ? 25.128 15.380 -45.140 1.00 69.69 101 HIS A N 1
ATOM 817 C CA . HIS A 1 101 ? 25.465 16.462 -44.214 1.00 69.69 101 HIS A CA 1
ATOM 818 C C . HIS A 1 101 ? 25.384 16.064 -42.727 1.00 69.69 101 HIS A C 1
ATOM 820 O O . HIS A 1 101 ? 25.987 16.719 -41.879 1.00 69.69 101 HIS A O 1
ATOM 826 N N . MET A 1 102 ? 24.675 14.983 -42.375 1.00 70.69 102 MET A N 1
ATOM 827 C CA . MET A 1 102 ? 24.623 14.461 -40.999 1.00 70.69 102 MET A CA 1
ATOM 828 C C . MET A 1 102 ? 26.012 14.045 -40.515 1.00 70.69 102 MET A C 1
ATOM 830 O O . MET A 1 102 ? 26.374 14.357 -39.383 1.00 70.69 102 MET A O 1
ATOM 834 N N . SER A 1 103 ? 26.814 13.416 -41.380 1.00 65.12 103 SER A N 1
ATOM 835 C CA . SER A 1 103 ? 28.187 13.026 -41.039 1.00 65.12 103 SER A CA 1
ATOM 836 C C . SER A 1 103 ? 29.101 14.211 -40.713 1.00 65.12 103 SER A C 1
ATOM 838 O O . SER A 1 103 ? 30.008 14.073 -39.894 1.00 65.12 103 SER A O 1
ATOM 840 N N . GLU A 1 104 ? 28.818 15.387 -41.281 1.00 64.75 104 GLU A N 1
ATOM 841 C CA . GLU A 1 104 ? 29.610 16.607 -41.095 1.00 64.75 104 GLU A CA 1
ATOM 842 C C . GLU A 1 104 ? 29.387 17.244 -39.713 1.00 64.75 104 GLU A C 1
ATOM 844 O O . GLU A 1 104 ? 30.291 17.895 -39.189 1.00 64.75 104 GLU A O 1
ATOM 849 N N . MET A 1 105 ? 28.212 17.049 -39.098 1.00 64.94 105 MET A N 1
ATOM 850 C CA . MET A 1 105 ? 27.871 17.636 -37.790 1.00 64.94 105 MET A CA 1
ATOM 851 C C . MET A 1 105 ? 27.646 16.637 -36.655 1.00 64.94 105 MET A C 1
ATOM 853 O O . MET A 1 105 ? 27.772 17.013 -35.490 1.00 64.94 105 MET A O 1
ATOM 857 N N . PHE A 1 106 ? 27.319 15.384 -36.968 1.00 64.25 106 PHE A N 1
ATOM 858 C CA . PHE A 1 106 ? 26.984 14.348 -35.989 1.00 64.25 106 PHE A CA 1
ATOM 859 C C . PHE A 1 106 ? 27.870 13.093 -36.093 1.00 64.25 106 PHE A C 1
ATOM 861 O O . PHE A 1 106 ? 27.726 12.190 -35.269 1.00 64.25 106 PHE A O 1
ATOM 868 N N . GLY A 1 107 ? 28.802 13.040 -37.055 1.00 61.69 107 GLY A N 1
ATOM 869 C CA . GLY A 1 107 ? 29.685 11.893 -37.298 1.00 61.69 107 GLY A CA 1
ATOM 870 C C . GLY A 1 107 ? 29.032 10.762 -38.107 1.00 61.69 107 GLY A C 1
ATOM 871 O O . GLY A 1 107 ? 27.854 10.812 -38.451 1.00 61.69 107 GLY A O 1
ATOM 872 N N . THR A 1 108 ? 29.803 9.721 -38.436 1.00 56.41 108 THR A N 1
ATOM 873 C CA . THR A 1 108 ? 29.363 8.616 -39.318 1.00 56.41 108 THR A CA 1
ATOM 874 C C . THR A 1 108 ? 28.421 7.610 -38.655 1.00 56.41 108 THR A C 1
ATOM 876 O O . THR A 1 108 ? 27.779 6.827 -39.350 1.00 56.41 108 THR A O 1
ATOM 879 N N . ASP A 1 109 ? 28.322 7.631 -37.326 1.00 53.06 109 ASP A N 1
ATOM 880 C CA . ASP A 1 109 ? 27.577 6.630 -36.553 1.00 53.06 109 ASP A CA 1
ATOM 881 C C . ASP A 1 109 ? 26.077 6.959 -36.409 1.00 53.06 109 ASP A C 1
ATOM 883 O O . ASP A 1 109 ? 25.312 6.156 -35.869 1.00 53.06 109 ASP A O 1
ATOM 887 N N . ILE A 1 110 ? 25.632 8.135 -36.878 1.00 59.75 110 ILE A N 1
ATOM 888 C CA . ILE A 1 110 ? 24.257 8.631 -36.719 1.00 59.75 110 ILE A CA 1
ATOM 889 C C . ILE A 1 110 ? 23.623 8.884 -38.094 1.00 59.75 110 ILE A C 1
ATOM 891 O O . ILE A 1 110 ? 23.946 9.860 -38.766 1.00 59.75 110 ILE A O 1
ATOM 895 N N . SER A 1 111 ? 22.667 8.036 -38.491 1.00 65.19 111 SER A N 1
ATOM 896 C CA . SER A 1 111 ? 21.836 8.261 -39.686 1.00 65.19 111 SER A CA 1
ATOM 897 C C . SER A 1 111 ? 20.627 9.159 -39.393 1.00 65.19 111 SER A C 1
ATOM 899 O O . SER A 1 111 ? 20.185 9.266 -38.245 1.00 65.19 111 SER A O 1
ATOM 901 N N . ALA A 1 112 ? 20.053 9.776 -40.429 1.00 65.56 112 ALA A N 1
ATOM 902 C CA . ALA A 1 112 ? 18.828 10.571 -40.344 1.00 65.56 112 ALA A CA 1
ATOM 903 C C . ALA A 1 112 ? 17.649 9.743 -39.809 1.00 65.56 112 ALA A C 1
ATOM 905 O O . ALA A 1 112 ? 16.917 10.210 -38.937 1.00 65.56 112 ALA A O 1
ATOM 906 N N . ASP A 1 113 ? 17.524 8.485 -40.231 1.00 61.47 113 ASP A N 1
ATOM 907 C CA . ASP A 1 113 ? 16.544 7.540 -39.689 1.00 61.47 113 ASP A CA 1
ATOM 908 C C . ASP A 1 113 ? 16.750 7.267 -38.198 1.00 61.47 113 ASP A C 1
ATOM 910 O O . ASP A 1 113 ? 15.803 7.333 -37.412 1.00 61.47 113 ASP A O 1
ATOM 914 N N . HIS A 1 114 ? 17.994 7.018 -37.772 1.00 60.06 114 HIS A N 1
ATOM 915 C CA . HIS A 1 114 ? 18.300 6.806 -36.359 1.00 60.06 114 HIS A CA 1
ATOM 916 C C . HIS A 1 114 ? 18.008 8.067 -35.538 1.00 60.06 114 HIS A C 1
ATOM 918 O O . HIS A 1 114 ? 17.399 8.000 -34.474 1.00 60.06 114 HIS A O 1
ATOM 924 N N . PHE A 1 115 ? 18.387 9.238 -36.040 1.00 67.19 115 PHE A N 1
ATOM 925 C CA . PHE A 1 115 ? 18.115 10.517 -35.397 1.00 67.19 115 PHE A CA 1
ATOM 926 C C . PHE A 1 115 ? 16.607 10.769 -35.241 1.00 67.19 115 PHE A C 1
ATOM 928 O O . PHE A 1 115 ? 16.149 11.161 -34.165 1.00 67.19 115 PHE A O 1
ATOM 935 N N . THR A 1 116 ? 15.826 10.471 -36.279 1.00 63.75 116 THR A N 1
ATOM 936 C CA . THR A 1 116 ? 14.372 10.669 -36.296 1.00 63.75 116 THR A CA 1
ATOM 937 C C . THR A 1 116 ? 13.650 9.664 -35.409 1.00 63.75 116 THR A C 1
ATOM 939 O O . THR A 1 116 ? 12.866 10.049 -34.552 1.00 63.75 116 THR A O 1
ATOM 942 N N . ALA A 1 117 ? 13.935 8.371 -35.533 1.00 57.66 117 ALA A N 1
ATOM 943 C CA . ALA A 1 117 ? 13.272 7.347 -34.731 1.00 57.66 117 ALA A CA 1
ATOM 944 C C . ALA A 1 117 ? 13.708 7.378 -33.253 1.00 57.66 117 ALA A C 1
ATOM 946 O O . ALA A 1 117 ? 12.902 7.129 -32.351 1.00 57.66 117 ALA A O 1
ATOM 947 N N . GLU A 1 118 ? 14.980 7.696 -32.978 1.00 54.41 118 GLU A N 1
ATOM 948 C CA . GLU A 1 118 ? 15.584 7.477 -31.663 1.00 54.41 118 GLU A CA 1
ATOM 949 C C . GLU A 1 118 ? 15.958 8.740 -30.881 1.00 54.41 118 GLU A C 1
ATOM 951 O O . GLU A 1 118 ? 16.314 8.598 -29.709 1.00 54.41 118 GLU A O 1
ATOM 956 N N . LYS A 1 119 ? 15.867 9.961 -31.422 1.00 60.75 119 LYS A N 1
ATOM 957 C CA . LYS A 1 119 ? 16.369 11.162 -30.712 1.00 60.75 119 LYS A CA 1
ATOM 958 C C . LYS A 1 119 ? 15.361 12.302 -30.546 1.00 60.75 119 LYS A C 1
ATOM 960 O O . LYS A 1 119 ? 15.707 13.333 -29.977 1.00 60.75 119 LYS A O 1
ATOM 965 N N . ILE A 1 120 ? 14.104 12.094 -30.935 1.00 64.94 120 ILE A N 1
ATOM 966 C CA . ILE A 1 120 ? 13.015 13.050 -30.704 1.00 64.94 120 ILE A CA 1
ATOM 967 C C . ILE A 1 120 ? 12.808 13.321 -29.202 1.00 64.94 120 ILE A C 1
ATOM 969 O O . ILE A 1 120 ? 12.530 12.402 -28.428 1.00 64.94 120 ILE A O 1
ATOM 973 N N . GLY A 1 121 ? 12.841 14.595 -28.800 1.00 61.38 121 GLY A N 1
ATOM 974 C CA . GLY A 1 121 ? 12.471 15.045 -27.455 1.00 61.38 121 GLY A CA 1
ATOM 975 C C . GLY A 1 121 ? 13.489 14.743 -26.357 1.00 61.38 121 GLY A C 1
ATOM 976 O O . GLY A 1 121 ? 13.147 14.874 -25.185 1.00 61.38 121 GLY A O 1
ATOM 977 N N . GLY A 1 122 ? 14.712 14.341 -26.716 1.00 64.50 122 GLY A N 1
ATOM 978 C CA . GLY A 1 122 ? 15.813 14.079 -25.788 1.00 64.50 122 GLY A CA 1
ATOM 979 C C . GLY A 1 122 ? 17.044 14.932 -26.099 1.00 64.50 122 GLY A C 1
ATOM 980 O O . GLY A 1 122 ? 17.222 15.382 -27.227 1.00 64.50 122 GLY A O 1
ATOM 981 N N . SER A 1 123 ? 17.897 15.159 -25.095 1.00 70.88 123 SER A N 1
ATOM 982 C CA . SER A 1 123 ? 19.217 15.765 -25.299 1.00 70.88 123 SER A CA 1
ATOM 983 C C . SER A 1 123 ? 20.255 14.678 -25.557 1.00 70.88 123 SER A C 1
ATOM 985 O O . SER A 1 123 ? 20.367 13.751 -24.752 1.00 70.88 123 SER A O 1
ATOM 987 N N . MET A 1 124 ? 21.044 14.801 -26.619 1.00 70.31 124 MET A N 1
ATOM 988 C CA . MET A 1 124 ? 22.134 13.878 -26.933 1.00 70.31 124 MET A CA 1
ATOM 989 C C . MET A 1 124 ? 23.474 14.604 -27.046 1.00 70.31 124 MET A C 1
ATOM 991 O O . MET A 1 124 ? 23.507 15.724 -27.554 1.00 70.31 124 MET A O 1
ATOM 995 N N . PRO A 1 125 ? 24.576 13.986 -26.594 1.00 69.88 125 PRO A N 1
ATOM 996 C CA . PRO A 1 125 ? 25.904 14.500 -26.875 1.00 69.88 125 PRO A CA 1
ATOM 997 C C . PRO A 1 125 ? 26.216 14.320 -28.364 1.00 69.88 125 PRO A C 1
ATOM 999 O O . PRO A 1 125 ? 26.012 13.241 -28.916 1.00 69.88 125 PRO A O 1
ATOM 1002 N N . VAL A 1 126 ? 26.706 15.377 -28.997 1.00 71.62 126 VAL A N 1
ATOM 1003 C CA . VAL A 1 126 ? 27.144 15.407 -30.392 1.00 71.62 126 VAL A CA 1
ATOM 1004 C C . VAL A 1 126 ? 28.528 16.034 -30.462 1.00 71.62 126 VAL A C 1
ATOM 1006 O O . VAL A 1 126 ? 28.837 16.964 -29.713 1.00 71.62 126 VAL A O 1
ATOM 1009 N N . GLU A 1 127 ? 29.380 15.500 -31.328 1.00 67.56 127 GLU A N 1
ATOM 1010 C CA . GLU A 1 127 ? 30.730 16.018 -31.542 1.00 67.56 127 GLU A CA 1
ATOM 1011 C C . GLU A 1 127 ? 30.727 16.945 -32.758 1.00 67.56 127 GLU A C 1
ATOM 1013 O O . GLU A 1 127 ? 30.808 16.509 -33.901 1.00 67.56 127 GLU A O 1
ATOM 1018 N N . THR A 1 128 ? 30.615 18.249 -32.506 1.00 65.00 128 THR A N 1
ATOM 1019 C CA . THR A 1 128 ? 30.692 19.291 -33.535 1.00 65.00 128 THR A CA 1
ATOM 1020 C C . THR A 1 128 ? 32.130 19.816 -33.607 1.00 65.00 128 THR A C 1
ATOM 1022 O O . THR A 1 128 ? 32.517 20.799 -32.964 1.00 65.00 128 THR A O 1
ATOM 1025 N N . GLY A 1 129 ? 32.978 19.124 -34.373 1.00 65.88 129 GLY A N 1
ATOM 1026 C CA . GLY A 1 129 ? 34.408 19.440 -34.473 1.00 65.88 129 GLY A CA 1
ATOM 1027 C C . GLY A 1 129 ? 35.164 19.110 -33.170 1.00 65.88 129 GLY A C 1
ATOM 1028 O O . GLY A 1 129 ? 35.078 17.980 -32.704 1.00 65.88 129 GLY A O 1
ATOM 1029 N N . PRO A 1 130 ? 35.921 20.040 -32.545 1.00 65.56 130 PRO A N 1
ATOM 1030 C CA . PRO A 1 130 ? 36.723 19.742 -31.349 1.00 65.56 130 PRO A CA 1
ATOM 1031 C C . PRO A 1 130 ? 35.937 19.787 -30.024 1.00 65.56 130 PRO A C 1
ATOM 1033 O O . PRO A 1 130 ? 36.547 19.761 -28.955 1.00 65.56 130 PRO A O 1
ATOM 1036 N N . ARG A 1 131 ? 34.609 19.955 -30.052 1.00 67.94 131 ARG A N 1
ATOM 1037 C CA . ARG A 1 131 ? 33.788 20.176 -28.851 1.00 67.94 131 ARG A CA 1
ATOM 1038 C C . ARG A 1 131 ? 32.618 19.206 -28.795 1.00 67.94 131 ARG A C 1
ATOM 1040 O O . ARG A 1 131 ? 32.080 18.805 -29.819 1.00 67.94 131 ARG A O 1
ATOM 1047 N N . ARG A 1 132 ? 32.211 18.882 -27.567 1.00 78.06 132 ARG A N 1
ATOM 1048 C CA . ARG A 1 132 ? 30.997 18.117 -27.289 1.00 78.06 132 ARG A CA 1
ATOM 1049 C C . ARG A 1 132 ? 29.863 19.061 -26.935 1.00 78.06 132 ARG A C 1
ATOM 1051 O O . ARG A 1 132 ? 29.947 19.816 -25.967 1.00 78.06 132 ARG A O 1
ATOM 1058 N N . GLU A 1 133 ? 28.798 19.004 -27.712 1.00 83.19 133 GLU A N 1
ATOM 1059 C CA . GLU A 1 133 ? 27.580 19.772 -27.492 1.00 83.19 133 GLU A CA 1
ATOM 1060 C C . GLU A 1 133 ? 26.439 18.838 -27.097 1.00 83.19 133 GLU A C 1
ATOM 1062 O O . GLU A 1 133 ? 26.392 17.688 -27.513 1.00 83.19 133 GLU A O 1
ATOM 1067 N N . LEU A 1 134 ? 25.510 19.316 -26.276 1.00 81.62 134 LEU A N 1
ATOM 1068 C CA . LEU A 1 134 ? 24.244 18.639 -26.025 1.00 81.62 134 LEU A CA 1
ATOM 1069 C C . LEU A 1 134 ? 23.207 19.214 -26.983 1.00 81.62 134 LEU A C 1
ATOM 1071 O O . LEU A 1 134 ? 22.805 20.368 -26.839 1.00 81.62 134 LEU A O 1
ATOM 1075 N N . PHE A 1 135 ? 22.785 18.404 -27.946 1.00 81.88 135 PHE A N 1
ATOM 1076 C CA . PHE A 1 135 ? 21.778 18.741 -28.941 1.00 81.88 135 PHE A CA 1
ATOM 1077 C C . PHE A 1 135 ? 20.404 18.209 -28.527 1.00 81.88 135 PHE A C 1
ATOM 1079 O O . PHE A 1 135 ? 20.274 17.040 -28.165 1.00 81.88 135 PHE A O 1
ATOM 1086 N N . TYR A 1 136 ? 19.373 19.045 -28.597 1.00 83.88 136 TYR A N 1
ATOM 1087 C CA . TYR A 1 136 ? 17.983 18.689 -28.317 1.00 83.88 136 TYR A CA 1
ATOM 1088 C C . TYR A 1 136 ? 17.083 19.185 -29.440 1.00 83.88 136 TYR A C 1
ATOM 1090 O O . TYR A 1 136 ? 17.258 20.293 -29.948 1.00 83.88 136 TYR A O 1
ATOM 1098 N N . TRP A 1 137 ? 16.051 18.411 -29.760 1.00 82.31 137 TRP A N 1
ATOM 1099 C CA . TRP A 1 137 ? 15.006 18.860 -30.669 1.00 82.31 137 TRP A CA 1
ATOM 1100 C C . TRP A 1 137 ? 13.654 18.201 -30.390 1.00 82.31 137 TRP A C 1
ATOM 1102 O O . TRP A 1 137 ? 13.590 17.105 -29.829 1.00 82.31 137 TRP A O 1
ATOM 1112 N N . ASN A 1 138 ? 12.561 18.865 -30.775 1.00 82.88 138 ASN A N 1
ATOM 1113 C CA . ASN A 1 138 ? 11.211 18.313 -30.675 1.00 82.88 138 ASN A CA 1
ATOM 1114 C C . ASN A 1 138 ? 10.194 19.039 -31.582 1.00 82.88 138 ASN A C 1
ATOM 1116 O O . ASN A 1 138 ? 10.402 20.197 -31.949 1.00 82.88 138 ASN A O 1
ATOM 1120 N N . TYR A 1 139 ? 9.070 18.379 -31.885 1.00 83.25 139 TYR A N 1
ATOM 1121 C CA . TYR A 1 139 ? 7.922 18.998 -32.558 1.00 83.25 139 TYR A CA 1
ATOM 1122 C C . TYR A 1 139 ? 7.099 19.866 -31.596 1.00 83.25 139 TYR A C 1
ATOM 1124 O O . TYR A 1 139 ? 6.980 19.544 -30.411 1.00 83.25 139 TYR A O 1
ATOM 1132 N N . LEU A 1 140 ? 6.485 20.920 -32.135 1.00 85.19 140 LEU A N 1
ATOM 1133 C CA . LEU A 1 140 ? 5.421 21.699 -31.501 1.00 85.19 140 LEU A CA 1
ATOM 1134 C C . LEU A 1 140 ? 4.073 21.092 -31.892 1.00 85.19 140 LEU A C 1
ATOM 1136 O O . LEU A 1 140 ? 3.679 21.159 -33.061 1.00 85.19 140 LEU A O 1
ATOM 1140 N N . ARG A 1 141 ? 3.390 20.460 -30.938 1.00 83.81 141 ARG A N 1
ATOM 1141 C CA . ARG A 1 141 ? 2.172 19.683 -31.191 1.00 83.81 141 ARG A CA 1
ATOM 1142 C C . ARG A 1 141 ? 0.948 20.469 -30.752 1.00 83.81 141 ARG A C 1
ATOM 1144 O O . ARG A 1 141 ? 0.879 20.930 -29.619 1.00 83.81 141 ARG A O 1
ATOM 1151 N N . VAL A 1 142 ? -0.038 20.559 -31.630 1.00 83.00 142 VAL A N 1
ATOM 1152 C CA . VAL A 1 142 ? -1.334 21.170 -31.337 1.00 83.00 142 VAL A CA 1
ATOM 1153 C C . VAL A 1 142 ? -2.412 20.130 -31.605 1.00 83.00 142 VAL A C 1
ATOM 1155 O O . VAL A 1 142 ? -2.377 19.442 -32.624 1.00 83.00 142 VAL A O 1
ATOM 1158 N N . PHE A 1 143 ? -3.350 19.981 -30.680 1.00 83.06 143 PHE A N 1
ATOM 1159 C CA . PHE A 1 143 ? -4.399 18.963 -30.742 1.00 83.06 143 PHE A CA 1
ATOM 1160 C C . PHE A 1 143 ? -5.771 19.620 -30.894 1.00 83.06 143 PHE A C 1
ATOM 1162 O O . PHE A 1 143 ? -5.961 20.758 -30.463 1.00 83.06 143 PHE A O 1
ATOM 1169 N N . SER A 1 144 ? -6.714 18.921 -31.529 1.00 81.38 144 SER A N 1
ATOM 1170 C CA . SER A 1 144 ? -8.099 19.392 -31.632 1.00 81.38 144 SER A CA 1
ATOM 1171 C C . SER A 1 144 ? -8.780 19.368 -30.256 1.00 81.38 144 SER A C 1
ATOM 1173 O O . SER A 1 144 ? -8.376 18.611 -29.371 1.00 81.38 144 SER A O 1
ATOM 1175 N N . GLU A 1 145 ? -9.849 20.149 -30.063 1.00 79.38 145 GLU A N 1
ATOM 1176 C CA . GLU A 1 145 ? -10.628 20.113 -28.809 1.00 79.38 145 GLU A CA 1
ATOM 1177 C C . GLU A 1 145 ? -11.118 18.695 -28.482 1.00 79.38 145 GLU A C 1
ATOM 1179 O O . GLU A 1 145 ? -11.032 18.251 -27.341 1.00 79.38 145 GLU A O 1
ATOM 1184 N N . LYS A 1 146 ? -11.528 17.941 -29.507 1.00 77.50 146 LYS A N 1
ATOM 1185 C CA . LYS A 1 146 ? -11.957 16.543 -29.393 1.00 77.50 146 LYS A CA 1
ATOM 1186 C C . LYS A 1 146 ? -10.824 15.610 -28.950 1.00 77.50 146 LYS A C 1
ATOM 1188 O O . LYS A 1 146 ? -11.052 14.691 -28.168 1.00 77.50 146 LYS A O 1
ATOM 1193 N N . ALA A 1 147 ? -9.601 15.832 -29.428 1.00 72.75 147 ALA A N 1
ATOM 1194 C CA . ALA A 1 147 ? -8.438 15.044 -29.029 1.00 72.75 147 ALA A CA 1
ATOM 1195 C C . ALA A 1 147 ? -8.008 15.334 -27.580 1.00 72.75 147 ALA A C 1
ATOM 1197 O O . ALA A 1 147 ? -7.512 14.437 -26.902 1.00 72.75 147 ALA A O 1
ATOM 1198 N N . LEU A 1 148 ? -8.243 16.555 -27.085 1.00 77.25 148 LEU A N 1
ATOM 1199 C CA . LEU A 1 148 ? -7.966 16.952 -25.699 1.00 77.25 148 LEU A CA 1
ATOM 1200 C C . LEU A 1 148 ? -8.908 16.295 -24.671 1.00 77.25 148 LEU A C 1
ATOM 1202 O O . LEU A 1 148 ? -8.573 16.251 -23.487 1.00 77.25 148 LEU A O 1
ATOM 1206 N N . GLU A 1 149 ? -10.050 15.746 -25.099 1.00 69.94 149 GLU A N 1
ATOM 1207 C CA . GLU A 1 149 ? -10.950 14.951 -24.246 1.00 69.94 149 GLU A CA 1
ATOM 1208 C C . GLU A 1 149 ? -10.407 13.540 -23.951 1.00 69.94 149 GLU A C 1
ATOM 1210 O O . GLU A 1 149 ? -10.905 12.848 -23.058 1.00 69.94 149 GLU A O 1
ATOM 1215 N N . GLN A 1 150 ? -9.380 13.103 -24.686 1.00 63.47 150 GLN A N 1
ATOM 1216 C CA . GLN A 1 150 ? -8.756 11.788 -24.563 1.00 63.47 150 GLN A CA 1
ATOM 1217 C C . GLN A 1 150 ? -7.299 11.904 -24.084 1.00 63.47 150 GLN A C 1
ATOM 1219 O O . GLN A 1 150 ? -6.683 12.968 -24.183 1.00 63.47 150 GLN A O 1
ATOM 1224 N N . PRO A 1 151 ? -6.703 10.823 -23.545 1.00 51.34 151 PRO A N 1
ATOM 1225 C CA . PRO A 1 151 ? -5.275 10.799 -23.256 1.00 51.34 151 PRO A CA 1
ATOM 1226 C C . PRO A 1 151 ? -4.483 11.042 -24.546 1.00 51.34 151 PRO A C 1
ATOM 1228 O O . PRO A 1 151 ? -4.551 10.245 -25.480 1.00 51.34 151 PRO A O 1
ATOM 1231 N N . LEU A 1 152 ? -3.750 12.155 -24.595 1.00 62.25 152 LEU A N 1
ATOM 1232 C CA . LEU A 1 152 ? -2.952 12.527 -25.759 1.00 62.25 152 LEU A CA 1
ATOM 1233 C C . LEU A 1 152 ? -1.837 11.500 -26.031 1.00 62.25 152 LEU A C 1
ATOM 1235 O O . LEU A 1 152 ? -1.306 10.923 -25.074 1.00 62.25 152 LEU A O 1
ATOM 1239 N N . PRO A 1 153 ? -1.429 11.319 -27.304 1.00 54.72 153 PRO A N 1
ATOM 1240 C CA . PRO A 1 153 ? -0.317 10.452 -27.674 1.00 54.72 153 PRO A CA 1
ATOM 1241 C C . PRO A 1 153 ? 0.935 10.840 -26.902 1.00 54.72 153 PRO A C 1
ATOM 1243 O O . PRO A 1 153 ? 1.341 12.010 -26.871 1.00 54.72 153 PRO A O 1
ATOM 1246 N N . ALA A 1 154 ? 1.550 9.851 -26.272 1.00 47.91 154 ALA A N 1
ATOM 1247 C CA . ALA A 1 154 ? 2.683 10.082 -25.403 1.00 47.91 154 ALA A CA 1
ATOM 1248 C C . ALA A 1 154 ? 3.969 10.188 -26.247 1.00 47.91 154 ALA A C 1
ATOM 1250 O O . ALA A 1 154 ? 4.815 11.047 -25.978 1.00 47.91 154 ALA A O 1
ATOM 1251 N N . ASN A 1 155 ? 4.068 9.428 -27.347 1.00 51.66 155 ASN A N 1
ATOM 1252 C CA . ASN A 1 155 ? 5.188 9.458 -28.290 1.00 51.66 155 ASN A CA 1
ATOM 1253 C C . ASN A 1 155 ? 4.891 10.215 -29.583 1.00 51.66 155 ASN A C 1
ATOM 1255 O O . ASN A 1 155 ? 3.803 10.139 -30.145 1.00 51.66 155 ASN A O 1
ATOM 1259 N N . ASN A 1 156 ? 5.937 10.792 -30.179 1.00 57.28 156 ASN A N 1
ATOM 1260 C CA . ASN A 1 156 ? 5.816 11.378 -31.514 1.00 57.28 156 ASN A CA 1
ATOM 1261 C C . ASN A 1 156 ? 5.704 10.329 -32.636 1.00 57.28 156 ASN A C 1
ATOM 1263 O O . ASN A 1 156 ? 5.296 10.674 -33.736 1.00 57.28 156 ASN A O 1
ATOM 1267 N N . HIS A 1 157 ? 6.000 9.056 -32.354 1.00 54.22 157 HIS A N 1
ATOM 1268 C CA . HIS A 1 157 ? 5.683 7.944 -33.255 1.00 54.22 157 HIS A CA 1
ATOM 1269 C C . HIS A 1 157 ? 4.198 7.546 -33.174 1.00 54.22 157 HIS A C 1
ATOM 1271 O O . HIS A 1 157 ? 3.619 7.159 -34.176 1.00 54.22 157 HIS A O 1
ATOM 1277 N N . GLU A 1 158 ? 3.540 7.656 -32.015 1.00 54.44 158 GLU A N 1
ATOM 1278 C CA . GLU A 1 158 ? 2.088 7.403 -31.906 1.00 54.44 158 GLU A CA 1
ATOM 1279 C C . GLU A 1 158 ? 1.275 8.481 -32.613 1.00 54.44 158 GLU A C 1
ATOM 1281 O O . GLU A 1 158 ? 0.159 8.234 -33.066 1.00 54.44 158 GLU A O 1
ATOM 1286 N N . LEU A 1 159 ? 1.862 9.672 -32.754 1.00 60.72 159 LEU A N 1
ATOM 1287 C CA . LEU A 1 159 ? 1.276 10.707 -33.575 1.00 60.72 159 LEU A CA 1
ATOM 1288 C C . LEU A 1 159 ? 1.077 10.225 -35.014 1.00 60.72 159 LEU A C 1
ATOM 1290 O O . LEU A 1 159 ? 0.045 10.575 -35.555 1.00 60.72 159 LEU A O 1
ATOM 1294 N N . SER A 1 160 ? 1.955 9.415 -35.627 1.00 56.09 160 SER A N 1
ATOM 1295 C CA . SER A 1 160 ? 1.774 9.001 -37.034 1.00 56.09 160 SER A CA 1
ATOM 1296 C C . SER A 1 160 ? 0.441 8.276 -37.280 1.00 56.09 160 SER A C 1
ATOM 1298 O O . SER A 1 160 ? -0.158 8.458 -38.338 1.00 56.09 160 SER A O 1
ATOM 1300 N N . GLY A 1 161 ? -0.086 7.567 -36.273 1.00 55.81 161 GLY A N 1
ATOM 1301 C CA . GLY A 1 161 ? -1.349 6.823 -36.338 1.00 55.81 161 GLY A CA 1
ATOM 1302 C C . GLY A 1 161 ? -2.624 7.602 -35.981 1.00 55.81 161 GLY A C 1
ATOM 1303 O O . GLY A 1 161 ? -3.714 7.052 -36.122 1.00 55.81 161 GLY A O 1
ATOM 1304 N N . MET A 1 162 ? -2.537 8.854 -35.517 1.00 64.94 162 MET A N 1
ATOM 1305 C CA . MET A 1 162 ? -3.736 9.679 -35.280 1.00 64.94 162 MET A CA 1
ATOM 1306 C C . MET A 1 162 ? -4.395 10.083 -36.620 1.00 64.94 162 MET A C 1
ATOM 1308 O O . MET A 1 162 ? -3.787 9.961 -37.687 1.00 64.94 162 MET A O 1
ATOM 1312 N N . SER A 1 163 ? -5.593 10.666 -36.606 1.00 69.38 163 SER A N 1
ATOM 1313 C CA . SER A 1 163 ? -6.111 11.362 -37.797 1.00 69.38 163 SER A CA 1
ATOM 1314 C C . SER A 1 163 ? -5.441 12.741 -37.947 1.00 69.38 163 SER A C 1
ATOM 1316 O O . SER A 1 163 ? -5.202 13.401 -36.930 1.00 69.38 163 SER A O 1
ATOM 1318 N N . PRO A 1 164 ? -5.144 13.224 -39.171 1.00 70.00 164 PRO A N 1
ATOM 1319 C CA . PRO A 1 164 ? -4.781 14.625 -39.416 1.00 70.00 164 PRO A CA 1
ATOM 1320 C C . PRO A 1 164 ? -5.839 15.633 -38.929 1.00 70.00 164 PRO A C 1
ATOM 1322 O O . PRO A 1 164 ? -5.529 16.801 -38.736 1.00 70.00 164 PRO A O 1
ATOM 1325 N N . GLU A 1 165 ? -7.078 15.187 -38.700 1.00 74.31 165 GLU A N 1
ATOM 1326 C CA . GLU A 1 165 ? -8.174 16.002 -38.152 1.00 74.31 165 GLU A CA 1
ATOM 1327 C C . GLU A 1 165 ? -8.076 16.217 -36.629 1.00 74.31 165 GLU A C 1
ATOM 1329 O O . GLU A 1 165 ? -8.705 17.125 -36.090 1.00 74.31 165 GLU A O 1
ATOM 1334 N N . ASP A 1 166 ? -7.266 15.413 -35.933 1.00 76.88 166 ASP A N 1
ATOM 1335 C CA . ASP A 1 166 ? -7.136 15.433 -34.470 1.00 76.88 166 ASP A CA 1
ATOM 1336 C C . ASP A 1 166 ? -5.801 16.028 -33.988 1.00 76.88 166 ASP A C 1
ATOM 1338 O O . ASP A 1 166 ? -5.638 16.334 -32.803 1.00 76.88 166 ASP A O 1
ATOM 1342 N N . ARG A 1 167 ? -4.836 16.225 -34.898 1.00 80.19 167 ARG A N 1
ATOM 1343 C CA . ARG A 1 167 ? -3.501 16.759 -34.585 1.00 80.19 167 ARG A CA 1
ATOM 1344 C C . ARG A 1 167 ? -2.968 17.691 -35.671 1.00 80.19 167 ARG A C 1
ATOM 1346 O O . ARG A 1 167 ? -3.194 17.479 -36.857 1.00 80.19 167 ARG A O 1
ATOM 1353 N N . ARG A 1 168 ? -2.130 18.638 -35.262 1.00 82.75 168 ARG A N 1
ATOM 1354 C CA . ARG A 1 168 ? -1.334 19.511 -36.125 1.00 82.75 168 ARG A CA 1
ATOM 1355 C C . ARG A 1 168 ? 0.086 19.635 -35.576 1.00 82.75 168 ARG A C 1
ATOM 1357 O O . ARG A 1 168 ? 0.279 19.862 -34.383 1.00 82.75 168 ARG A O 1
ATOM 1364 N N . ILE A 1 169 ? 1.086 19.552 -36.455 1.00 83.06 169 ILE A N 1
ATOM 1365 C CA . ILE A 1 169 ? 2.459 19.951 -36.120 1.00 83.06 169 ILE A CA 1
ATOM 1366 C C . ILE A 1 169 ? 2.658 21.406 -36.526 1.00 83.06 169 ILE A C 1
ATOM 1368 O O . ILE A 1 169 ? 2.721 21.735 -37.711 1.00 83.06 169 ILE A O 1
ATOM 1372 N N . ALA A 1 170 ? 2.740 22.281 -35.529 1.00 83.75 170 ALA A N 1
ATOM 1373 C CA . ALA A 1 170 ? 2.880 23.719 -35.720 1.00 83.75 170 ALA A CA 1
ATOM 1374 C C . ALA A 1 170 ? 4.328 24.162 -35.978 1.00 83.75 170 ALA A C 1
ATOM 1376 O O . ALA A 1 170 ? 4.543 25.314 -36.351 1.00 83.75 170 ALA A O 1
ATOM 1377 N N . GLY A 1 171 ? 5.309 23.266 -35.819 1.00 86.56 171 GLY A N 1
ATOM 1378 C CA . GLY A 1 171 ? 6.717 23.555 -36.078 1.00 86.56 171 GLY A CA 1
ATOM 1379 C C . GLY A 1 171 ? 7.691 22.582 -35.419 1.00 86.56 171 GLY A C 1
ATOM 1380 O O . GLY A 1 171 ? 7.284 21.604 -34.787 1.00 86.56 171 GLY A O 1
ATOM 1381 N N . ILE A 1 172 ? 8.986 22.872 -35.552 1.00 87.94 172 ILE A N 1
ATOM 1382 C CA . ILE A 1 172 ? 10.079 22.173 -34.858 1.00 87.94 172 ILE A CA 1
ATOM 1383 C C . ILE A 1 172 ? 10.950 23.191 -34.137 1.00 87.94 172 ILE A C 1
ATOM 1385 O O . ILE A 1 172 ? 11.290 24.228 -34.706 1.00 87.94 172 ILE A O 1
ATOM 1389 N N . VAL A 1 173 ? 11.369 22.846 -32.920 1.00 87.94 173 VAL A N 1
ATOM 1390 C CA . VAL A 1 173 ? 12.396 23.567 -32.163 1.00 87.94 173 VAL A CA 1
ATOM 1391 C C . VAL A 1 173 ? 13.620 22.669 -32.007 1.00 87.94 173 VAL A C 1
ATOM 1393 O O . VAL A 1 173 ? 13.500 21.515 -31.597 1.00 87.94 173 VAL A O 1
ATOM 1396 N N . MET A 1 174 ? 14.795 23.211 -32.313 1.00 87.69 174 MET A N 1
ATOM 1397 C CA . MET A 1 174 ? 16.108 22.595 -32.147 1.00 87.69 174 MET A CA 1
ATOM 1398 C C . MET A 1 174 ? 17.020 23.551 -31.381 1.00 87.69 174 MET A C 1
ATOM 1400 O O . MET A 1 174 ? 17.004 24.763 -31.612 1.00 87.69 174 MET A O 1
ATOM 1404 N N . PHE A 1 175 ? 17.846 23.028 -30.483 1.00 86.81 175 PHE A N 1
ATOM 1405 C CA . PHE A 1 175 ? 18.878 23.825 -29.839 1.00 86.81 175 PHE A CA 1
ATOM 1406 C C . PHE A 1 175 ? 20.086 22.982 -29.423 1.00 86.81 175 PHE A C 1
ATOM 1408 O O . PHE A 1 175 ? 19.964 21.783 -29.171 1.00 86.81 175 PHE A O 1
ATOM 1415 N N . SER A 1 176 ? 21.245 23.628 -29.298 1.00 86.44 176 SER A N 1
ATOM 1416 C CA . SER A 1 176 ? 22.450 23.040 -28.715 1.00 86.44 176 SER A CA 1
ATOM 1417 C C . SER A 1 176 ? 23.033 23.907 -27.601 1.00 86.44 176 SER A C 1
ATOM 1419 O O . SER A 1 176 ? 22.931 25.141 -27.609 1.00 86.44 176 SER A O 1
ATOM 1421 N N . ILE A 1 177 ? 23.652 23.254 -26.622 1.00 87.25 177 ILE A N 1
ATOM 1422 C CA . ILE A 1 177 ? 24.453 23.891 -25.570 1.00 87.25 177 ILE A CA 1
ATOM 1423 C C . ILE A 1 177 ? 25.813 23.202 -25.487 1.00 87.25 177 ILE A C 1
ATOM 1425 O O . ILE A 1 177 ? 25.928 22.015 -25.774 1.00 87.25 177 ILE A O 1
ATOM 1429 N N . ASP A 1 178 ? 26.846 23.921 -25.063 1.00 84.94 178 ASP A N 1
ATOM 1430 C CA . ASP A 1 178 ? 28.145 23.300 -24.792 1.00 84.94 178 ASP A CA 1
ATOM 1431 C C . ASP A 1 178 ? 28.029 22.376 -23.568 1.00 84.94 178 ASP A C 1
ATOM 1433 O O . ASP A 1 178 ? 27.557 22.805 -22.508 1.00 84.94 178 ASP A O 1
ATOM 1437 N N . GLN A 1 179 ? 28.451 21.115 -23.696 1.00 82.69 179 GLN A N 1
ATOM 1438 C CA . GLN A 1 179 ? 28.363 20.145 -22.605 1.00 82.69 179 GLN A CA 1
ATOM 1439 C C . GLN A 1 179 ? 29.150 20.613 -21.371 1.00 82.69 179 GLN A C 1
ATOM 1441 O O . GLN A 1 179 ? 28.704 20.387 -20.244 1.00 82.69 179 GLN A O 1
ATOM 1446 N N . ALA A 1 180 ? 30.264 21.328 -21.562 1.00 79.00 180 ALA A N 1
ATOM 1447 C CA . ALA A 1 180 ? 31.080 21.848 -20.469 1.00 79.00 180 ALA A CA 1
ATOM 1448 C C . ALA A 1 180 ? 30.350 22.910 -19.627 1.00 79.00 180 ALA A C 1
ATOM 1450 O O . ALA A 1 180 ? 30.652 23.066 -18.449 1.00 79.00 180 ALA A O 1
ATOM 1451 N N . GLN A 1 181 ? 29.369 23.623 -20.197 1.00 77.75 181 GLN A N 1
ATOM 1452 C CA . GLN A 1 181 ? 28.561 24.610 -19.461 1.00 77.75 181 GLN A CA 1
ATOM 1453 C C . GLN A 1 181 ? 27.482 23.956 -18.590 1.00 77.75 181 GLN A C 1
ATOM 1455 O O . GLN A 1 181 ? 27.036 24.542 -17.602 1.00 77.75 181 GLN A O 1
ATOM 1460 N N . ALA A 1 182 ? 27.041 22.755 -18.968 1.00 75.62 182 ALA A N 1
ATOM 1461 C CA . ALA A 1 182 ? 26.078 21.977 -18.201 1.00 75.62 182 ALA A CA 1
ATOM 1462 C C . ALA A 1 182 ? 26.764 21.134 -17.113 1.00 75.62 182 ALA A C 1
ATOM 1464 O O . ALA A 1 182 ? 26.221 20.974 -16.019 1.00 75.62 182 ALA A O 1
ATOM 1465 N N . GLN A 1 183 ? 27.962 20.607 -17.389 1.00 74.50 183 GLN A N 1
ATOM 1466 C CA . GLN A 1 183 ? 28.720 19.789 -16.443 1.00 74.50 183 GLN A CA 1
ATOM 1467 C C . GLN A 1 183 ? 29.240 20.611 -15.256 1.00 74.50 183 GLN A C 1
ATOM 1469 O O . GLN A 1 183 ? 29.962 21.595 -15.406 1.00 74.50 183 GLN A O 1
ATOM 1474 N N . GLY A 1 184 ? 28.866 20.184 -14.048 1.00 70.50 184 GLY A N 1
ATOM 1475 C CA . GLY A 1 184 ? 29.298 20.819 -12.802 1.00 70.50 184 GLY A CA 1
ATOM 1476 C C . GLY A 1 184 ? 28.684 22.198 -12.536 1.00 70.50 184 GLY A C 1
ATOM 1477 O O . GLY A 1 184 ? 29.178 22.903 -11.662 1.00 70.50 184 GLY A O 1
ATOM 1478 N N . ASN A 1 185 ? 27.617 22.587 -13.250 1.00 82.31 185 ASN A N 1
ATOM 1479 C CA . ASN A 1 185 ? 26.862 23.809 -12.961 1.00 82.31 185 ASN A CA 1
ATOM 1480 C C . ASN A 1 185 ? 26.041 23.638 -11.657 1.00 82.31 185 ASN A C 1
ATOM 1482 O O . ASN A 1 185 ? 25.111 22.820 -11.635 1.00 82.31 185 ASN A O 1
ATOM 1486 N N . PRO A 1 186 ? 26.329 24.409 -10.587 1.00 82.00 186 PRO A N 1
ATOM 1487 C CA . PRO A 1 186 ? 25.679 24.239 -9.284 1.00 82.00 186 PRO A CA 1
ATOM 1488 C C . PRO A 1 186 ? 24.163 24.483 -9.317 1.00 82.00 186 PRO A C 1
ATOM 1490 O O . PRO A 1 186 ? 23.399 23.742 -8.698 1.00 82.00 186 PRO A O 1
ATOM 1493 N N . GLN A 1 187 ? 23.701 25.486 -10.073 1.00 83.62 187 GLN A N 1
ATOM 1494 C CA . GLN A 1 187 ? 22.283 25.859 -10.130 1.00 83.62 187 GLN A CA 1
ATOM 1495 C C . GLN A 1 187 ? 21.441 24.804 -10.860 1.00 83.62 187 GLN A C 1
ATOM 1497 O O . GLN A 1 187 ? 20.319 24.504 -10.443 1.00 83.62 187 GLN A O 1
ATOM 1502 N N . LEU A 1 188 ? 21.975 24.218 -11.939 1.00 79.69 188 LEU A N 1
ATOM 1503 C CA . LEU A 1 188 ? 21.319 23.104 -12.632 1.00 79.69 188 LEU A CA 1
ATOM 1504 C C . LEU A 1 188 ? 21.221 21.868 -11.734 1.00 79.69 188 LEU A C 1
ATOM 1506 O O . LEU A 1 188 ? 20.181 21.211 -11.727 1.00 79.69 188 LEU A O 1
ATOM 1510 N N . LEU A 1 189 ? 22.265 21.590 -10.948 1.00 78.94 189 LEU A N 1
ATOM 1511 C CA . LEU A 1 189 ? 22.291 20.479 -10.000 1.00 78.94 189 LEU A CA 1
ATOM 1512 C C . LEU A 1 189 ? 21.198 20.644 -8.935 1.00 78.94 189 LEU A C 1
ATOM 1514 O O . LEU A 1 189 ? 20.364 19.759 -8.768 1.00 78.94 189 LEU A O 1
ATOM 1518 N N . ILE A 1 190 ? 21.113 21.808 -8.291 1.00 83.25 190 ILE A N 1
ATOM 1519 C CA . ILE A 1 190 ? 20.059 22.094 -7.302 1.00 83.25 190 ILE A CA 1
ATOM 1520 C C . ILE A 1 190 ? 18.664 21.935 -7.902 1.00 83.25 190 ILE A C 1
ATOM 1522 O O . ILE A 1 190 ? 17.791 21.311 -7.298 1.00 83.25 190 ILE A O 1
ATOM 1526 N N . ASN A 1 191 ? 18.447 22.456 -9.110 1.00 78.19 191 ASN A N 1
ATOM 1527 C CA . ASN A 1 191 ? 17.162 22.325 -9.787 1.00 78.19 191 ASN A CA 1
ATOM 1528 C C . ASN A 1 191 ? 16.809 20.869 -10.131 1.00 78.19 191 ASN A C 1
ATOM 1530 O O . ASN A 1 191 ? 15.626 20.521 -10.129 1.00 78.19 191 ASN A O 1
ATOM 1534 N N . ALA A 1 192 ? 17.801 20.028 -10.421 1.00 73.38 192 ALA A N 1
ATOM 1535 C CA . ALA A 1 192 ? 17.588 18.619 -10.729 1.00 73.38 192 ALA A CA 1
ATOM 1536 C C . ALA A 1 192 ? 17.244 17.788 -9.481 1.00 73.38 192 ALA A C 1
ATOM 1538 O O . ALA A 1 192 ? 16.364 16.930 -9.551 1.00 73.38 192 ALA A O 1
ATOM 1539 N N . TYR A 1 193 ? 17.902 18.055 -8.349 1.00 75.62 193 TYR A N 1
ATOM 1540 C CA . TYR A 1 193 ? 17.793 17.225 -7.144 1.00 75.62 193 TYR A CA 1
ATOM 1541 C C . TYR A 1 193 ? 16.789 17.731 -6.095 1.00 75.62 193 TYR A C 1
ATOM 1543 O O . TYR A 1 193 ? 16.389 16.955 -5.234 1.00 75.62 193 TYR A O 1
ATOM 1551 N N . SER A 1 194 ? 16.325 18.983 -6.174 1.00 74.62 194 SER A N 1
ATOM 1552 C CA . SER A 1 194 ? 15.330 19.502 -5.221 1.00 74.62 194 SER A CA 1
ATOM 1553 C C . SER A 1 194 ? 13.908 18.988 -5.516 1.00 74.62 194 SER A C 1
ATOM 1555 O O . SER A 1 194 ? 13.422 19.023 -6.660 1.00 74.62 194 SER A O 1
ATOM 1557 N N . GLU A 1 195 ? 13.206 18.552 -4.471 1.00 70.06 195 GLU A N 1
ATOM 1558 C CA . GLU A 1 195 ? 11.832 18.036 -4.473 1.00 70.06 195 GLU A CA 1
ATOM 1559 C C . GLU A 1 195 ? 10.964 18.746 -3.414 1.00 70.06 195 GLU A C 1
ATOM 1561 O O . GLU A 1 195 ? 11.484 19.251 -2.419 1.00 70.06 195 GLU A O 1
ATOM 1566 N N . PRO A 1 196 ? 9.626 18.754 -3.564 1.00 63.47 196 PRO A N 1
ATOM 1567 C CA . PRO A 1 196 ? 8.738 19.194 -2.490 1.00 63.47 196 PRO A CA 1
ATOM 1568 C C . PRO A 1 196 ? 8.989 18.382 -1.207 1.00 63.47 196 PRO A C 1
ATOM 1570 O O . PRO A 1 196 ? 8.757 17.177 -1.181 1.00 63.47 196 PRO A O 1
ATOM 1573 N N . GLY A 1 197 ? 9.464 19.044 -0.148 1.00 66.25 197 GLY A N 1
ATOM 1574 C CA . GLY A 1 197 ? 9.818 18.408 1.128 1.00 66.25 197 GLY A CA 1
ATOM 1575 C C . GLY A 1 197 ? 11.284 17.974 1.259 1.00 66.25 197 GLY A C 1
ATOM 1576 O O . GLY A 1 197 ? 11.678 17.588 2.356 1.00 66.25 197 GLY A O 1
ATOM 1577 N N . PHE A 1 198 ? 12.088 18.082 0.196 1.00 74.00 198 PHE A N 1
ATOM 1578 C CA . PHE A 1 198 ? 13.529 17.814 0.189 1.00 74.00 198 PHE A CA 1
ATOM 1579 C C . PHE A 1 198 ? 14.238 18.859 -0.684 1.00 74.00 198 PHE A C 1
ATOM 1581 O O . PHE A 1 198 ? 14.334 18.729 -1.903 1.00 74.00 198 PHE A O 1
ATOM 1588 N N . GLU A 1 199 ? 14.692 19.939 -0.062 1.00 82.31 199 GLU A N 1
ATOM 1589 C CA . GLU A 1 199 ? 15.292 21.086 -0.739 1.00 82.31 199 GLU A CA 1
ATOM 1590 C C . GLU A 1 199 ? 16.811 21.071 -0.554 1.00 82.31 199 GLU A C 1
ATOM 1592 O O . GLU A 1 199 ? 17.322 20.700 0.503 1.00 82.31 199 GLU A O 1
ATOM 1597 N N . ILE A 1 200 ? 17.544 21.479 -1.589 1.00 85.69 200 ILE A N 1
ATOM 1598 C CA . ILE A 1 200 ? 19.007 21.453 -1.589 1.00 85.69 200 ILE A CA 1
ATOM 1599 C C . ILE A 1 200 ? 19.547 22.847 -1.886 1.00 85.69 200 ILE A C 1
ATOM 1601 O O . ILE A 1 200 ? 19.028 23.570 -2.739 1.00 85.69 200 ILE A O 1
ATOM 1605 N N . ALA A 1 201 ? 20.632 23.202 -1.213 1.00 87.44 201 ALA A N 1
ATOM 1606 C CA . ALA A 1 201 ? 21.410 24.390 -1.497 1.00 87.44 201 ALA A CA 1
ATOM 1607 C C . ALA A 1 201 ? 22.908 24.072 -1.528 1.00 87.44 201 ALA A C 1
ATOM 1609 O O . ALA A 1 201 ? 23.386 23.141 -0.880 1.00 87.44 201 ALA A O 1
ATOM 1610 N N . LEU A 1 202 ? 23.653 24.867 -2.291 1.00 87.19 202 LEU A N 1
ATOM 1611 C CA . LEU A 1 202 ? 25.106 24.794 -2.378 1.00 87.19 202 LEU A CA 1
ATOM 1612 C C . LEU A 1 202 ? 25.701 26.136 -1.987 1.00 87.19 202 LEU A C 1
ATOM 1614 O O . LEU A 1 202 ? 25.295 27.182 -2.496 1.00 87.19 202 LEU A O 1
ATOM 1618 N N . ARG A 1 203 ? 26.709 26.098 -1.123 1.00 86.56 203 ARG A N 1
ATOM 1619 C CA . ARG A 1 203 ? 27.502 27.264 -0.747 1.00 86.56 203 ARG A CA 1
ATOM 1620 C C . ARG A 1 203 ? 28.954 27.017 -1.121 1.00 86.56 203 ARG A C 1
ATOM 1622 O O . ARG A 1 203 ? 29.568 26.096 -0.603 1.00 86.56 203 ARG A O 1
ATOM 1629 N N . SER A 1 204 ? 29.503 27.825 -2.019 1.00 85.81 204 SER A N 1
ATOM 1630 C CA . SER A 1 204 ? 30.937 27.757 -2.334 1.00 85.81 204 SER A CA 1
ATOM 1631 C C . SER A 1 204 ? 31.782 28.342 -1.198 1.00 85.81 204 SER A C 1
ATOM 1633 O O . SER A 1 204 ? 31.313 29.221 -0.465 1.00 85.81 204 SER A O 1
ATOM 1635 N N . ASP A 1 205 ? 33.059 27.965 -1.142 1.00 80.12 205 ASP A N 1
ATOM 1636 C CA . ASP A 1 205 ? 34.053 28.579 -0.243 1.00 80.12 205 ASP A CA 1
ATOM 1637 C C . ASP A 1 205 ? 34.189 30.097 -0.457 1.00 80.12 205 ASP A C 1
ATOM 1639 O O . ASP A 1 205 ? 34.496 30.847 0.466 1.00 80.12 205 ASP A O 1
ATOM 1643 N N . SER A 1 206 ? 33.900 30.573 -1.675 1.00 78.62 206 SER A N 1
ATOM 1644 C CA . SER A 1 206 ? 33.911 31.999 -2.033 1.00 78.62 206 SER A CA 1
ATOM 1645 C C . SER A 1 206 ? 32.681 32.782 -1.549 1.00 78.62 206 SER A C 1
ATOM 1647 O O . SER A 1 206 ? 32.581 33.985 -1.783 1.00 78.62 206 SER A O 1
ATOM 1649 N N . GLY A 1 207 ? 31.723 32.114 -0.897 1.00 74.44 207 GLY A N 1
ATOM 1650 C CA . GLY A 1 207 ? 30.497 32.722 -0.376 1.00 74.44 207 GLY A CA 1
ATOM 1651 C C . GLY A 1 207 ? 29.331 32.777 -1.367 1.00 74.44 207 GLY A C 1
ATOM 1652 O O . GLY A 1 207 ? 28.241 33.191 -0.982 1.00 74.44 207 GLY A O 1
ATOM 1653 N N . GLN A 1 208 ? 29.512 32.334 -2.618 1.00 82.94 208 GLN A N 1
ATOM 1654 C CA . GLN A 1 208 ? 28.401 32.202 -3.569 1.00 82.94 208 GLN A CA 1
ATOM 1655 C C . GLN A 1 208 ? 27.403 31.141 -3.097 1.00 82.94 208 GLN A C 1
ATOM 1657 O O . GLN A 1 208 ? 27.803 30.031 -2.738 1.00 82.94 208 GLN A O 1
ATOM 1662 N N . LEU A 1 209 ? 26.120 31.498 -3.124 1.00 84.25 209 LEU A N 1
ATOM 1663 C CA . LEU A 1 209 ? 24.995 30.671 -2.707 1.00 84.25 209 LEU A CA 1
ATOM 1664 C C . LEU A 1 209 ? 24.142 30.326 -3.922 1.00 84.25 209 LEU A C 1
ATOM 1666 O O . LEU A 1 209 ? 23.719 31.209 -4.665 1.00 84.25 209 LEU A O 1
ATOM 1670 N N . PHE A 1 210 ? 23.858 29.043 -4.080 1.00 86.50 210 PHE A N 1
ATOM 1671 C CA . PHE A 1 210 ? 22.953 28.521 -5.088 1.00 86.50 210 PHE A CA 1
ATOM 1672 C C . PHE A 1 210 ? 21.817 27.812 -4.357 1.00 86.50 210 PHE A C 1
ATOM 1674 O O . PHE A 1 210 ? 22.061 26.960 -3.502 1.00 86.50 210 PHE A O 1
ATOM 1681 N N . HIS A 1 211 ? 20.574 28.167 -4.669 1.00 85.25 211 HIS A N 1
ATOM 1682 C CA . HIS A 1 211 ? 19.383 27.565 -4.071 1.00 85.25 211 HIS A CA 1
ATOM 1683 C C . HIS A 1 211 ? 18.157 27.805 -4.964 1.00 85.25 211 HIS A C 1
ATOM 1685 O O . HIS A 1 211 ? 18.204 28.574 -5.932 1.00 85.25 211 HIS A O 1
ATOM 1691 N N . ARG A 1 212 ? 17.041 27.143 -4.650 1.00 80.25 212 ARG A N 1
ATOM 1692 C CA . ARG A 1 212 ? 15.726 27.504 -5.196 1.00 80.25 212 ARG A CA 1
ATOM 1693 C C . ARG A 1 212 ? 15.086 28.624 -4.390 1.00 80.25 212 ARG A C 1
ATOM 1695 O O . ARG A 1 212 ? 15.380 28.797 -3.212 1.00 80.25 212 ARG A O 1
ATOM 1702 N N . ALA A 1 213 ? 14.152 29.346 -5.005 1.00 74.75 213 ALA A N 1
ATOM 1703 C CA . ALA A 1 213 ? 13.364 30.365 -4.310 1.00 74.75 213 ALA A CA 1
ATOM 1704 C C . ALA A 1 213 ? 12.540 29.795 -3.135 1.00 74.75 213 ALA A C 1
ATOM 1706 O O . ALA A 1 213 ? 12.243 30.522 -2.195 1.00 74.75 213 ALA A O 1
ATOM 1707 N N . SER A 1 214 ? 12.196 28.502 -3.177 1.00 73.31 214 SER A N 1
ATOM 1708 C CA . SER A 1 214 ? 11.510 27.776 -2.100 1.00 73.31 214 SER A CA 1
ATOM 1709 C C . SER A 1 214 ? 12.411 27.421 -0.914 1.00 73.31 214 SER A C 1
ATOM 1711 O O . SER A 1 214 ? 11.895 27.043 0.136 1.00 73.31 214 SER A O 1
ATOM 1713 N N . PHE A 1 215 ? 13.737 27.534 -1.054 1.00 78.62 215 PHE A N 1
ATOM 1714 C CA . PHE A 1 215 ? 14.671 27.172 0.006 1.00 78.62 215 PHE A CA 1
ATOM 1715 C C . PHE A 1 215 ? 14.596 28.192 1.160 1.00 78.62 215 PHE A C 1
ATOM 1717 O O . PHE A 1 215 ? 14.704 29.399 0.918 1.00 78.62 215 PHE A O 1
ATOM 1724 N N . PRO A 1 216 ? 14.443 27.755 2.421 1.00 75.06 216 PRO A N 1
ATOM 1725 C CA . PRO A 1 216 ? 14.362 28.662 3.562 1.00 75.06 216 PRO A CA 1
ATOM 1726 C C . PRO A 1 216 ? 15.715 29.346 3.817 1.00 75.06 216 PRO A C 1
ATOM 1728 O O . PRO A 1 216 ? 16.659 28.749 4.330 1.00 75.06 216 PRO A O 1
ATOM 1731 N N . MET A 1 217 ? 15.802 30.635 3.475 1.00 74.38 217 MET A N 1
ATOM 1732 C CA . MET A 1 217 ? 17.042 31.426 3.546 1.00 74.38 217 MET A CA 1
ATOM 1733 C C . MET A 1 217 ? 17.695 31.463 4.933 1.00 74.38 217 MET A C 1
ATOM 1735 O O . MET A 1 217 ? 18.914 31.586 5.024 1.00 74.38 217 MET A O 1
ATOM 1739 N N . SER A 1 218 ? 16.911 31.307 6.003 1.00 69.38 218 SER A N 1
ATOM 1740 C CA . SER A 1 218 ? 17.409 31.240 7.382 1.00 69.38 218 SER A CA 1
ATOM 1741 C C . SER A 1 218 ? 18.380 30.074 7.621 1.00 69.38 218 SER A C 1
ATOM 1743 O O . SER A 1 218 ? 19.286 30.204 8.446 1.00 69.38 218 SER A O 1
ATOM 1745 N N . LEU A 1 219 ? 18.246 28.967 6.875 1.00 70.88 219 LEU A N 1
ATOM 1746 C CA . LEU A 1 219 ? 19.148 27.810 6.947 1.00 70.88 219 LEU A CA 1
ATOM 1747 C C . LEU A 1 219 ? 20.506 28.058 6.280 1.00 70.88 219 LEU A C 1
ATOM 1749 O O . LEU A 1 219 ? 21.496 27.442 6.663 1.00 70.88 219 LEU A O 1
ATOM 1753 N N . LEU A 1 220 ? 20.579 28.969 5.306 1.00 70.12 220 LEU A N 1
ATOM 1754 C CA . LEU A 1 220 ? 21.811 29.256 4.556 1.00 70.12 220 LEU A CA 1
ATOM 1755 C C . LEU A 1 220 ? 22.747 30.224 5.285 1.00 70.12 220 LEU A C 1
ATOM 1757 O O . LEU A 1 220 ? 23.959 30.220 5.053 1.00 70.12 220 LEU A O 1
ATOM 1761 N N . THR A 1 221 ? 22.185 31.059 6.157 1.00 64.50 221 THR A N 1
ATOM 1762 C CA . THR A 1 221 ? 22.899 32.121 6.876 1.00 64.50 221 THR A CA 1
ATOM 1763 C C . THR A 1 221 ? 23.471 31.685 8.226 1.00 64.50 221 THR A C 1
ATOM 1765 O O . THR A 1 221 ? 24.288 32.408 8.787 1.00 64.50 221 THR A O 1
ATOM 1768 N N . SER A 1 222 ? 23.067 30.528 8.760 1.00 60.50 222 SER A N 1
ATOM 1769 C CA . SER A 1 222 ? 23.541 30.028 10.058 1.00 60.50 222 SER A CA 1
ATOM 1770 C C . SER A 1 222 ? 24.832 29.214 9.917 1.00 60.50 222 SER A C 1
ATOM 1772 O O . SER A 1 222 ? 24.902 28.280 9.123 1.00 60.50 222 SER A O 1
ATOM 1774 N N . GLU A 1 223 ? 25.858 29.527 10.714 1.00 57.81 223 GLU A N 1
ATOM 1775 C CA . GLU A 1 223 ? 27.100 28.733 10.778 1.00 57.81 223 GLU A CA 1
ATOM 1776 C C . GLU A 1 223 ? 26.919 27.387 11.509 1.00 57.81 223 GLU A C 1
ATOM 1778 O O . GLU A 1 223 ? 27.731 26.478 11.325 1.00 57.81 223 GLU A O 1
ATOM 1783 N N . LYS A 1 224 ? 25.847 27.242 12.307 1.00 56.97 224 LYS A N 1
ATOM 1784 C CA . LYS A 1 224 ? 25.498 26.032 13.075 1.00 56.97 224 LYS A CA 1
ATOM 1785 C C . LYS A 1 224 ? 23.988 25.747 13.000 1.00 56.97 224 LYS A C 1
ATOM 1787 O O . LYS A 1 224 ? 23.244 26.164 13.894 1.00 56.97 224 LYS A O 1
ATOM 1792 N N . PRO A 1 225 ? 23.514 25.066 11.943 1.00 53.94 225 PRO A N 1
ATOM 1793 C CA . PRO A 1 225 ? 22.099 24.719 11.792 1.00 53.94 225 PRO A CA 1
ATOM 1794 C C . PRO A 1 225 ? 21.579 23.776 12.895 1.00 53.94 225 PRO A C 1
ATOM 1796 O O . PRO A 1 225 ? 20.407 23.853 13.241 1.00 53.94 225 PRO A O 1
ATOM 1799 N N . ASP A 1 226 ? 22.442 22.983 13.537 1.00 52.47 226 ASP A N 1
ATOM 1800 C CA . ASP A 1 226 ? 22.030 21.946 14.504 1.00 52.47 226 ASP A CA 1
ATOM 1801 C C . ASP A 1 226 ? 21.538 22.472 15.867 1.00 52.47 226 ASP A C 1
ATOM 1803 O O . ASP A 1 226 ? 21.007 21.710 16.673 1.00 52.47 226 ASP A O 1
ATOM 1807 N N . THR A 1 227 ? 21.730 23.762 16.172 1.00 49.22 227 THR A N 1
ATOM 1808 C CA . THR A 1 227 ? 21.533 24.300 17.537 1.00 49.22 227 THR A CA 1
ATOM 1809 C C . THR A 1 227 ? 20.443 25.363 17.689 1.00 49.22 227 THR A C 1
ATOM 1811 O O . THR A 1 227 ? 20.202 25.804 18.812 1.00 49.22 227 THR A O 1
ATOM 1814 N N . ALA A 1 228 ? 19.776 25.798 16.613 1.00 49.66 228 ALA A N 1
ATOM 1815 C CA . ALA A 1 228 ? 18.763 26.854 16.715 1.00 49.66 228 ALA A CA 1
ATOM 1816 C C . ALA A 1 228 ? 17.333 26.290 16.738 1.00 49.66 228 ALA A C 1
ATOM 1818 O O . ALA A 1 228 ? 16.940 25.505 15.877 1.00 49.66 228 ALA A O 1
ATOM 1819 N N . ALA A 1 229 ? 16.534 26.740 17.710 1.00 52.09 229 ALA A N 1
ATOM 1820 C CA . ALA A 1 229 ? 15.135 26.342 17.893 1.00 52.09 229 ALA A CA 1
ATOM 1821 C C . ALA A 1 229 ? 14.235 26.637 16.672 1.00 52.09 229 ALA A C 1
ATOM 1823 O O . ALA A 1 229 ? 13.218 25.970 16.488 1.00 52.09 229 ALA A O 1
ATOM 1824 N N . ASP A 1 230 ? 14.639 27.578 15.811 1.00 51.16 230 ASP A N 1
ATOM 1825 C CA . ASP A 1 230 ? 13.935 27.959 14.577 1.00 51.16 230 ASP A CA 1
ATOM 1826 C C . ASP A 1 230 ? 13.919 26.853 13.502 1.00 51.16 230 ASP A C 1
ATOM 1828 O O . ASP A 1 230 ? 13.183 26.951 12.519 1.00 51.16 230 ASP A O 1
ATOM 1832 N N . PHE A 1 231 ? 14.695 25.778 13.686 1.00 58.78 231 PHE A N 1
ATOM 1833 C CA . PHE A 1 231 ? 14.845 24.693 12.711 1.00 58.78 231 PHE A CA 1
ATOM 1834 C C . PHE A 1 231 ? 14.126 23.396 13.096 1.00 58.78 231 PHE A C 1
ATOM 1836 O O . PHE A 1 231 ? 14.240 22.410 12.381 1.00 58.78 231 PHE A O 1
ATOM 1843 N N . ALA A 1 232 ? 13.312 23.387 14.158 1.00 59.66 232 ALA A N 1
ATOM 1844 C CA . ALA A 1 232 ? 12.608 22.185 14.634 1.00 59.66 232 ALA A CA 1
ATOM 1845 C C . ALA A 1 232 ? 11.672 21.524 13.596 1.00 59.66 232 ALA A C 1
ATOM 1847 O O . ALA A 1 232 ? 11.242 20.389 13.784 1.00 59.66 232 ALA A O 1
ATOM 1848 N N . SER A 1 233 ? 11.334 22.233 12.513 1.00 68.88 233 SER A N 1
ATOM 1849 C CA . SER A 1 233 ? 10.507 21.720 11.410 1.00 68.88 233 SER A CA 1
ATOM 1850 C C . SER A 1 233 ? 11.320 21.130 10.253 1.00 68.88 233 SER A C 1
ATOM 1852 O O . SER A 1 233 ? 10.727 20.624 9.310 1.00 68.88 233 SER A O 1
ATOM 1854 N N . TYR A 1 234 ? 12.653 21.179 10.295 1.00 73.06 234 TYR A N 1
ATOM 1855 C CA . TYR A 1 234 ? 13.513 20.687 9.222 1.00 73.06 234 TYR A CA 1
ATOM 1856 C C . TYR A 1 234 ? 14.599 19.765 9.775 1.00 73.06 234 TYR A C 1
ATOM 1858 O O . TYR A 1 234 ? 15.272 20.094 10.747 1.00 73.06 234 TYR A O 1
ATOM 1866 N N . LEU A 1 235 ? 14.800 18.621 9.128 1.00 75.44 235 LEU A N 1
ATOM 1867 C CA . LEU A 1 235 ? 16.010 17.827 9.290 1.00 75.44 235 LEU A CA 1
ATOM 1868 C C . LEU A 1 235 ? 17.021 18.334 8.263 1.00 75.44 235 LEU A C 1
ATOM 1870 O O . LEU A 1 235 ? 16.780 18.262 7.053 1.00 75.44 235 LEU A O 1
ATOM 1874 N N . VAL A 1 236 ? 18.122 18.877 8.771 1.00 78.94 236 VAL A N 1
ATOM 1875 C CA . VAL A 1 236 ? 19.166 19.515 7.975 1.00 78.94 236 VAL A CA 1
ATOM 1876 C C . VAL A 1 236 ? 20.423 18.674 8.072 1.00 78.94 236 VAL A C 1
ATOM 1878 O O . VAL A 1 236 ? 20.912 18.425 9.167 1.00 78.94 236 VAL A O 1
ATOM 1881 N N . GLU A 1 237 ? 20.954 18.264 6.930 1.00 79.69 237 GLU A N 1
ATOM 1882 C CA . GLU A 1 237 ? 22.278 17.659 6.839 1.00 79.69 237 GLU A CA 1
ATOM 1883 C C . GLU A 1 237 ? 23.167 18.530 5.963 1.00 79.69 237 GLU A C 1
ATOM 1885 O O . GLU A 1 237 ? 22.703 19.193 5.030 1.00 79.69 237 GLU A O 1
ATOM 1890 N N . SER A 1 238 ? 24.462 18.548 6.267 1.00 82.69 238 SER A N 1
ATOM 1891 C CA . SER A 1 238 ? 25.433 19.213 5.411 1.00 82.69 238 SER A CA 1
ATOM 1892 C C . SER A 1 238 ? 26.635 18.331 5.151 1.00 82.69 238 SER A C 1
ATOM 1894 O O . SER A 1 238 ? 27.145 17.721 6.087 1.00 82.69 238 SER A O 1
ATOM 1896 N N . ASP A 1 239 ? 27.104 18.338 3.912 1.00 84.12 239 ASP A N 1
ATOM 1897 C CA . ASP A 1 239 ? 28.284 17.600 3.468 1.00 84.12 239 ASP A CA 1
ATOM 1898 C C . ASP A 1 239 ? 29.124 18.470 2.518 1.00 84.12 239 ASP A C 1
ATOM 1900 O O . ASP A 1 239 ? 28.676 19.527 2.065 1.00 84.12 239 ASP A O 1
ATOM 1904 N N . GLU A 1 240 ? 30.347 18.056 2.214 1.00 86.69 240 GLU A N 1
ATOM 1905 C CA . GLU A 1 240 ? 31.226 18.736 1.264 1.00 86.69 240 GLU A CA 1
ATOM 1906 C C . GLU A 1 240 ? 31.274 17.979 -0.063 1.00 86.69 240 GLU A C 1
ATOM 1908 O O . GLU A 1 240 ? 31.631 16.805 -0.134 1.00 86.69 240 GLU A O 1
ATOM 1913 N N . ILE A 1 241 ? 30.952 18.676 -1.151 1.00 86.19 241 ILE A N 1
ATOM 1914 C CA . ILE A 1 241 ? 31.048 18.136 -2.505 1.00 86.19 241 ILE A CA 1
ATOM 1915 C C . ILE A 1 241 ? 32.024 18.957 -3.337 1.00 86.19 241 ILE A C 1
ATOM 1917 O O . ILE A 1 241 ? 32.144 20.173 -3.184 1.00 86.19 241 ILE A O 1
ATOM 1921 N N . ARG A 1 242 ? 32.701 18.301 -4.279 1.00 83.56 242 ARG A N 1
ATOM 1922 C CA . ARG A 1 242 ? 33.621 18.966 -5.203 1.00 83.56 242 ARG A CA 1
ATOM 1923 C C . ARG A 1 242 ? 33.029 18.998 -6.607 1.00 83.56 242 ARG A C 1
ATOM 1925 O O . ARG A 1 242 ? 32.849 17.954 -7.226 1.00 83.56 242 ARG A O 1
ATOM 1932 N N . LEU A 1 243 ? 32.760 20.194 -7.126 1.00 79.62 243 LEU A N 1
ATOM 1933 C CA . LEU A 1 243 ? 32.257 20.422 -8.484 1.00 79.62 243 LEU A CA 1
ATOM 1934 C C . LEU A 1 243 ? 33.281 21.251 -9.261 1.00 79.62 243 LEU A C 1
ATOM 1936 O O . LEU A 1 243 ? 33.703 22.307 -8.798 1.00 79.62 243 LEU A O 1
ATOM 1940 N N . ASN A 1 244 ? 33.705 20.776 -10.437 1.00 74.62 244 ASN A N 1
ATOM 1941 C CA . ASN A 1 244 ? 34.680 21.465 -11.299 1.00 74.62 244 ASN A CA 1
ATOM 1942 C C . ASN A 1 244 ? 35.930 21.957 -10.538 1.00 74.62 244 ASN A C 1
ATOM 1944 O O . ASN A 1 244 ? 36.368 23.092 -10.690 1.00 74.62 244 ASN A O 1
ATOM 1948 N N . GLN A 1 245 ? 36.494 21.080 -9.699 1.00 77.56 245 GLN A N 1
ATOM 1949 C CA . GLN A 1 245 ? 37.665 21.329 -8.843 1.00 77.56 245 GLN A CA 1
ATOM 1950 C C . GLN A 1 245 ? 37.471 22.336 -7.694 1.00 77.56 245 GLN A C 1
ATOM 1952 O O . GLN A 1 245 ? 38.382 22.439 -6.869 1.00 77.56 245 GLN A O 1
ATOM 1957 N N . GLN A 1 246 ? 36.310 22.987 -7.576 1.00 82.69 246 GLN A N 1
ATOM 1958 C CA . GLN A 1 246 ? 35.921 23.840 -6.449 1.00 82.69 246 GLN A CA 1
ATOM 1959 C C . GLN A 1 246 ? 35.122 23.056 -5.404 1.00 82.69 246 GLN A C 1
ATOM 1961 O O . GLN A 1 246 ? 34.333 22.176 -5.755 1.00 82.69 246 GLN A O 1
ATOM 1966 N N . ASN A 1 247 ? 35.311 23.391 -4.129 1.00 85.06 247 ASN A N 1
ATOM 1967 C CA . ASN A 1 247 ? 34.551 22.796 -3.036 1.00 85.06 247 ASN A CA 1
ATOM 1968 C C . ASN A 1 247 ? 33.276 23.606 -2.775 1.00 85.06 247 ASN A C 1
ATOM 1970 O O . ASN A 1 247 ? 33.259 24.840 -2.829 1.00 85.06 247 ASN A O 1
ATOM 1974 N N . TYR A 1 248 ? 32.200 22.878 -2.514 1.00 87.44 248 TYR A N 1
ATOM 1975 C CA . TYR A 1 248 ? 30.897 23.402 -2.161 1.00 87.44 248 TYR A CA 1
ATOM 1976 C C . TYR A 1 248 ? 30.409 22.671 -0.919 1.00 87.44 248 TYR A C 1
ATOM 1978 O O . TYR A 1 248 ? 30.415 21.444 -0.867 1.00 87.44 248 TYR A O 1
ATOM 1986 N N . ARG A 1 249 ? 29.903 23.424 0.050 1.00 85.56 249 ARG A N 1
ATOM 1987 C CA . ARG A 1 249 ? 29.104 22.874 1.134 1.00 85.56 249 ARG A CA 1
ATOM 1988 C C . ARG A 1 249 ? 27.689 22.628 0.619 1.00 85.56 249 ARG A C 1
ATOM 1990 O O . ARG A 1 249 ? 26.969 23.573 0.287 1.00 85.56 249 ARG A O 1
ATOM 1997 N N . LEU A 1 250 ? 27.321 21.360 0.528 1.00 86.38 250 LEU A N 1
ATOM 1998 C CA . LEU A 1 250 ? 25.976 20.879 0.266 1.00 86.38 250 LEU A CA 1
ATOM 1999 C C . LEU A 1 250 ? 25.160 20.996 1.546 1.00 86.38 250 LEU A C 1
ATOM 2001 O O . LEU A 1 250 ? 25.574 20.506 2.589 1.00 86.38 250 LEU A O 1
ATOM 2005 N N . ILE A 1 251 ? 24.015 21.662 1.467 1.00 85.56 251 ILE A N 1
ATOM 2006 C CA . ILE A 1 251 ? 23.050 21.765 2.558 1.00 85.56 251 ILE A CA 1
ATOM 2007 C C . ILE A 1 251 ? 21.760 21.142 2.055 1.00 85.56 251 ILE A C 1
ATOM 2009 O O . ILE A 1 251 ? 21.168 21.605 1.079 1.00 85.56 251 ILE A O 1
ATOM 2013 N N . VAL A 1 252 ? 21.339 20.086 2.727 1.00 84.38 252 VAL A N 1
ATOM 2014 C CA . VAL A 1 252 ? 20.108 19.363 2.450 1.00 84.38 252 VAL A CA 1
ATOM 2015 C C . VAL A 1 252 ? 19.131 19.688 3.563 1.00 84.38 252 VAL A C 1
ATOM 2017 O O . VAL A 1 252 ? 19.437 19.485 4.732 1.00 84.38 252 VAL A O 1
ATOM 2020 N N . ALA A 1 253 ? 17.958 20.194 3.205 1.00 82.50 253 ALA A N 1
ATOM 2021 C CA . ALA A 1 253 ? 16.886 20.499 4.134 1.00 82.50 253 ALA A CA 1
ATOM 2022 C C . ALA A 1 253 ? 15.664 19.659 3.773 1.00 82.50 253 ALA A C 1
ATOM 2024 O O . ALA A 1 253 ? 14.992 19.898 2.767 1.00 82.50 253 ALA A O 1
ATOM 2025 N N . SER A 1 254 ? 15.360 18.676 4.611 1.00 79.12 254 SER A N 1
ATOM 2026 C CA . SER A 1 254 ? 14.121 17.915 4.506 1.00 79.12 254 SER A CA 1
ATOM 2027 C C . SER A 1 254 ? 13.105 18.450 5.503 1.00 79.12 254 SER A C 1
ATOM 2029 O O . SER A 1 254 ? 13.423 18.700 6.664 1.00 79.12 254 SER A O 1
ATOM 2031 N N . ASN A 1 255 ? 11.881 18.683 5.046 1.00 71.50 255 ASN A N 1
ATOM 2032 C CA . ASN A 1 255 ? 10.812 19.134 5.925 1.00 71.50 255 ASN A CA 1
ATOM 2033 C C . ASN A 1 255 ? 10.391 17.941 6.789 1.00 71.50 255 ASN A C 1
ATOM 2035 O O . ASN A 1 255 ? 10.007 16.897 6.254 1.00 71.50 255 ASN A O 1
ATOM 2039 N N . LEU A 1 256 ? 10.479 18.070 8.111 1.00 67.00 256 LEU A N 1
ATOM 2040 C CA . LEU A 1 256 ? 9.932 17.060 9.005 1.00 67.00 256 LEU A CA 1
ATOM 2041 C C . LEU A 1 256 ? 8.417 17.066 8.784 1.00 67.00 256 LEU A C 1
ATOM 2043 O O . LEU A 1 256 ? 7.795 18.122 8.927 1.00 67.00 256 LEU A O 1
ATOM 2047 N N . PRO A 1 257 ? 7.804 15.935 8.389 1.00 57.09 257 PRO A N 1
ATOM 2048 C CA . PRO A 1 257 ? 6.381 15.904 8.109 1.00 57.09 257 PRO A CA 1
ATOM 2049 C C . PRO A 1 257 ? 5.620 16.383 9.346 1.00 57.09 257 PRO A C 1
ATOM 2051 O O . PRO A 1 257 ? 5.557 15.707 10.369 1.00 57.09 257 PRO A O 1
ATOM 2054 N N . THR A 1 258 ? 5.020 17.565 9.231 1.00 52.66 258 THR A N 1
ATOM 2055 C CA . THR A 1 258 ? 4.078 18.106 10.216 1.00 52.66 258 THR A CA 1
ATOM 2056 C C . THR A 1 258 ? 2.720 17.400 10.135 1.00 52.66 258 THR A C 1
ATOM 2058 O O . THR A 1 258 ? 1.868 17.587 11.000 1.00 52.66 258 THR A O 1
ATOM 2061 N N . GLU A 1 259 ? 2.524 16.529 9.139 1.00 46.91 259 GLU A N 1
ATOM 2062 C CA . GLU A 1 259 ? 1.276 15.817 8.887 1.00 46.91 259 GLU A CA 1
ATOM 2063 C C . GLU A 1 259 ? 1.421 14.301 9.067 1.00 46.91 259 GLU A C 1
ATOM 2065 O O . GLU A 1 259 ? 2.133 13.630 8.321 1.00 46.91 259 GLU A O 1
ATOM 2070 N N . GLY A 1 260 ? 0.669 13.737 10.017 1.00 41.59 260 GLY A N 1
ATOM 2071 C CA . GLY A 1 260 ? 0.411 12.293 10.049 1.00 41.59 260 GLY A CA 1
ATOM 2072 C C . GLY A 1 260 ? 0.049 11.719 11.411 1.00 41.59 260 GLY A C 1
ATOM 2073 O O . GLY A 1 260 ? -0.719 10.760 11.485 1.00 41.59 260 GLY A O 1
ATOM 2074 N N . GLY A 1 261 ? 0.505 12.329 12.503 1.00 41.81 261 GLY A N 1
ATOM 2075 C CA . GLY A 1 261 ? -0.164 12.130 13.779 1.00 41.81 261 GLY A CA 1
ATOM 2076 C C . GLY A 1 261 ? -1.489 12.865 13.675 1.00 41.81 261 GLY A C 1
ATOM 2077 O O . GLY A 1 261 ? -1.473 14.088 13.624 1.00 41.81 261 GLY A O 1
ATOM 2078 N N . ALA A 1 262 ? -2.628 12.171 13.607 1.00 46.66 262 ALA A N 1
ATOM 2079 C CA . ALA A 1 262 ? -3.908 12.790 13.945 1.00 46.66 262 ALA A CA 1
ATOM 2080 C C . ALA A 1 262 ? -3.687 13.470 15.291 1.00 46.66 262 ALA A C 1
ATOM 2082 O O . ALA A 1 262 ? -3.528 12.731 16.256 1.00 46.66 262 ALA A O 1
ATOM 2083 N N . ASN A 1 263 ? -3.494 14.800 15.286 1.00 51.75 263 ASN A N 1
ATOM 2084 C CA . ASN A 1 263 ? -2.627 15.516 16.223 1.00 51.75 263 ASN A CA 1
ATOM 2085 C C . ASN A 1 263 ? -2.659 14.833 17.586 1.00 51.75 263 ASN A C 1
ATOM 2087 O O . ASN A 1 263 ? -3.598 15.049 18.342 1.00 51.75 263 ASN A O 1
ATOM 2091 N N . LEU A 1 264 ? -1.716 13.929 17.871 1.00 52.91 264 LEU A N 1
ATOM 2092 C CA . LEU A 1 264 ? -1.806 13.111 19.085 1.00 52.91 264 LEU A CA 1
ATOM 2093 C C . LEU A 1 264 ? -1.803 14.040 20.295 1.00 52.91 264 LEU A C 1
ATOM 2095 O O . LEU A 1 264 ? -2.527 13.797 21.248 1.00 52.91 264 LEU A O 1
ATOM 2099 N N . ALA A 1 265 ? -1.106 15.173 20.167 1.00 54.12 265 ALA A N 1
ATOM 2100 C CA . ALA A 1 265 ? -1.194 16.318 21.051 1.00 54.12 265 ALA A CA 1
ATOM 2101 C C . ALA A 1 265 ? -2.576 16.996 21.059 1.00 54.12 265 ALA A C 1
ATOM 2103 O O . ALA A 1 265 ? -3.089 17.215 22.139 1.00 54.12 265 ALA A O 1
ATOM 2104 N N . GLN A 1 266 ? -3.226 17.309 19.930 1.00 55.94 266 GLN A N 1
ATOM 2105 C CA . GLN A 1 266 ? -4.572 17.921 19.954 1.00 55.94 266 GLN A CA 1
ATOM 2106 C C . GLN A 1 266 ? -5.649 16.952 20.432 1.00 55.94 266 GLN A C 1
ATOM 2108 O O . GLN A 1 266 ? -6.509 17.378 21.179 1.00 55.94 266 GLN A O 1
ATOM 2113 N N . ILE A 1 267 ? -5.613 15.670 20.063 1.00 61.00 267 ILE A N 1
ATOM 2114 C CA . ILE A 1 267 ? -6.510 14.646 20.600 1.00 61.00 267 ILE A CA 1
ATOM 2115 C C . ILE A 1 267 ? -6.217 14.468 22.089 1.00 61.00 267 ILE A C 1
ATOM 2117 O O . ILE A 1 267 ? -7.149 14.518 22.875 1.00 61.00 267 ILE A O 1
ATOM 2121 N N . ALA A 1 268 ? -4.956 14.362 22.519 1.00 62.44 268 ALA A N 1
ATOM 2122 C CA . ALA A 1 268 ? -4.611 14.302 23.941 1.00 62.44 268 ALA A CA 1
ATOM 2123 C C . ALA A 1 268 ? -5.008 15.575 24.699 1.00 62.44 268 ALA A C 1
ATOM 2125 O O . ALA A 1 268 ? -5.465 15.470 25.827 1.00 62.44 268 ALA A O 1
ATOM 2126 N N . VAL A 1 269 ? -4.893 16.760 24.096 1.00 69.00 269 VAL A N 1
ATOM 2127 C CA . VAL A 1 269 ? -5.310 18.050 24.668 1.00 69.00 269 VAL A CA 1
ATOM 2128 C C . VAL A 1 269 ? -6.828 18.140 24.730 1.00 69.00 269 VAL A C 1
ATOM 2130 O O . VAL A 1 269 ? -7.358 18.547 25.751 1.00 69.00 269 VAL A O 1
ATOM 2133 N N . LEU A 1 270 ? -7.543 17.725 23.687 1.00 68.12 270 LEU A N 1
ATOM 2134 C CA . LEU A 1 270 ? -9.005 17.723 23.623 1.00 68.12 270 LEU A CA 1
ATOM 2135 C C . LEU A 1 270 ? -9.582 16.673 24.581 1.00 68.12 270 LEU A C 1
ATOM 2137 O O . LEU A 1 270 ? -10.590 16.917 25.234 1.00 68.12 270 LEU A O 1
ATOM 2141 N N . LEU A 1 271 ? -8.883 15.552 24.765 1.00 65.69 271 LEU A N 1
ATOM 2142 C CA . LEU A 1 271 ? -9.186 14.547 25.777 1.00 65.69 271 LEU A CA 1
ATOM 2143 C C . LEU A 1 271 ? -8.821 15.013 27.188 1.00 65.69 271 LEU A C 1
ATOM 2145 O O . LEU A 1 271 ? -9.628 14.826 28.086 1.00 65.69 271 LEU A O 1
ATOM 2149 N N . LEU A 1 272 ? -7.688 15.684 27.409 1.00 73.81 272 LEU A N 1
ATOM 2150 C CA . LEU A 1 272 ? -7.366 16.348 28.681 1.00 73.81 272 LEU A CA 1
ATOM 2151 C C . LEU A 1 272 ? -8.406 17.424 29.010 1.00 73.81 272 LEU A C 1
ATOM 2153 O O . LEU A 1 272 ? -8.836 17.522 30.153 1.00 73.81 272 LEU A O 1
ATOM 2157 N N . LEU A 1 273 ? -8.881 18.168 28.011 1.00 76.56 273 LEU A N 1
ATOM 2158 C CA . LEU A 1 273 ? -9.980 19.128 28.124 1.00 76.56 273 LEU A CA 1
ATOM 2159 C C . LEU A 1 273 ? -11.330 18.467 28.424 1.00 76.56 273 LEU A C 1
ATOM 2161 O O . LEU A 1 273 ? -12.243 19.162 28.849 1.00 76.56 273 LEU A O 1
ATOM 2165 N N . ILE A 1 274 ? -11.482 17.153 28.252 1.00 74.69 274 ILE A N 1
ATOM 2166 C CA . ILE A 1 274 ? -12.679 16.414 28.678 1.00 74.69 274 ILE A CA 1
ATOM 2167 C C . ILE A 1 274 ? -12.449 15.777 30.054 1.00 74.69 274 ILE A C 1
ATOM 2169 O O . ILE A 1 274 ? -13.269 15.933 30.956 1.00 74.69 274 ILE A O 1
ATOM 2173 N N . ILE A 1 275 ? -11.316 15.099 30.244 1.00 72.75 275 ILE A N 1
ATOM 2174 C CA . ILE A 1 275 ? -10.973 14.344 31.452 1.00 72.75 275 ILE A CA 1
ATOM 2175 C C . ILE A 1 275 ? -10.719 15.279 32.624 1.00 72.75 275 ILE A C 1
ATOM 2177 O O . ILE A 1 275 ? -11.277 15.053 33.689 1.00 72.75 275 ILE A O 1
ATOM 2181 N N . VAL A 1 276 ? -9.904 16.325 32.465 1.00 80.56 276 VAL A N 1
ATOM 2182 C CA . VAL A 1 276 ? -9.575 17.229 33.575 1.00 80.56 276 VAL A CA 1
ATOM 2183 C C . VAL A 1 276 ? -10.843 17.913 34.080 1.00 80.56 276 VAL A C 1
ATOM 2185 O O . VAL A 1 276 ? -11.092 17.829 35.280 1.00 80.56 276 VAL A O 1
ATOM 2188 N N . PRO A 1 277 ? -11.724 18.481 33.233 1.00 79.56 277 PRO A N 1
ATOM 2189 C CA . PRO A 1 277 ? -13.011 18.976 33.703 1.00 79.56 277 PRO A CA 1
ATOM 2190 C C . PRO A 1 277 ? -13.920 17.885 34.254 1.00 79.56 277 PRO A C 1
ATOM 2192 O O . PRO A 1 277 ? -14.602 18.159 35.230 1.00 79.56 277 PRO A O 1
ATOM 2195 N N . ALA A 1 278 ? -13.924 16.660 33.715 1.00 73.69 278 ALA A N 1
ATOM 2196 C CA . ALA A 1 278 ? -14.708 15.556 34.276 1.00 73.69 278 ALA A CA 1
ATOM 2197 C C . ALA A 1 278 ? -14.216 15.138 35.674 1.00 73.69 278 ALA A C 1
ATOM 2199 O O . ALA A 1 278 ? -15.033 14.911 36.561 1.00 73.69 278 ALA A O 1
ATOM 2200 N N . VAL A 1 279 ? -12.901 15.109 35.905 1.00 76.31 279 VAL A N 1
ATOM 2201 C CA . VAL A 1 279 ? -12.264 14.837 37.204 1.00 76.31 279 VAL A CA 1
ATOM 2202 C C . VAL A 1 279 ? -12.483 16.004 38.166 1.00 76.31 279 VAL A C 1
ATOM 2204 O O . VAL A 1 279 ? -12.834 15.795 39.322 1.00 76.31 279 VAL A O 1
ATOM 2207 N N . VAL A 1 280 ? -12.349 17.248 37.703 1.00 78.56 280 VAL A N 1
ATOM 2208 C CA . VAL A 1 280 ? -12.653 18.447 38.498 1.00 78.56 280 VAL A CA 1
ATOM 2209 C C . VAL A 1 280 ? -14.142 18.500 38.835 1.00 78.56 280 VAL A C 1
ATOM 2211 O O . VAL A 1 280 ? -14.505 18.847 39.955 1.00 78.56 280 VAL A O 1
ATOM 2214 N N . TYR A 1 281 ? -15.015 18.117 37.906 1.00 74.19 281 TYR A N 1
ATOM 2215 C CA . TYR A 1 281 ? -16.452 17.998 38.120 1.00 74.19 281 TYR A CA 1
ATOM 2216 C C . TYR A 1 281 ? -16.780 16.839 39.062 1.00 74.19 281 TYR A C 1
ATOM 2218 O O . TYR A 1 281 ? -17.661 16.994 39.898 1.00 74.19 281 TYR A O 1
ATOM 2226 N N . PHE A 1 282 ? -16.051 15.720 39.004 1.00 72.12 282 PHE A N 1
ATOM 2227 C CA . PHE A 1 282 ? -16.145 14.624 39.971 1.00 72.12 282 PHE A CA 1
ATOM 2228 C C . PHE A 1 282 ? -15.775 15.100 41.373 1.00 72.12 282 PHE A C 1
ATOM 2230 O O . PHE A 1 282 ? -16.559 14.956 42.308 1.00 72.12 282 PHE A O 1
ATOM 2237 N N . TYR A 1 283 ? -14.623 15.755 41.501 1.00 74.81 283 TYR A N 1
ATOM 2238 C CA . TYR A 1 283 ? -14.147 16.331 42.749 1.00 74.81 283 TYR A CA 1
ATOM 2239 C C . TYR A 1 283 ? -15.147 17.363 43.294 1.00 74.81 283 TYR A C 1
ATOM 2241 O O . TYR A 1 283 ? -15.590 17.275 44.438 1.00 74.81 283 TYR A O 1
ATOM 2249 N N . ARG A 1 284 ? -15.632 18.279 42.448 1.00 72.12 284 ARG A N 1
ATOM 2250 C CA . ARG A 1 284 ? -16.717 19.206 42.801 1.00 72.12 284 ARG A CA 1
ATOM 2251 C C . ARG A 1 284 ? -18.037 18.498 43.100 1.00 72.12 284 ARG A C 1
ATOM 2253 O O . ARG A 1 284 ? -18.803 18.990 43.913 1.00 72.12 284 ARG A O 1
ATOM 2260 N N . SER A 1 285 ? -18.330 17.350 42.504 1.00 69.94 285 SER A N 1
ATOM 2261 C CA . SER A 1 285 ? -19.529 16.568 42.820 1.00 69.94 285 SER A CA 1
ATOM 2262 C C . SER A 1 285 ? -19.431 15.879 44.183 1.00 69.94 285 SER A C 1
ATOM 2264 O O . SER A 1 285 ? -20.468 15.588 44.788 1.00 69.94 285 SER A O 1
ATOM 2266 N N . ILE A 1 286 ? -18.219 15.601 44.666 1.00 68.88 286 ILE A N 1
ATOM 2267 C CA . ILE A 1 286 ? -17.978 15.084 46.016 1.00 68.88 286 ILE A CA 1
ATOM 2268 C C . ILE A 1 286 ? -18.118 16.217 47.043 1.00 68.88 286 ILE A C 1
ATOM 2270 O O . ILE A 1 286 ? -18.779 16.013 48.057 1.00 68.88 286 ILE A O 1
ATOM 2274 N N . TYR A 1 287 ? -17.576 17.409 46.755 1.00 69.12 287 TYR A N 1
ATOM 2275 C CA . TYR A 1 287 ? -17.410 18.477 47.756 1.00 69.12 287 TYR A CA 1
ATOM 2276 C C . TYR A 1 287 ? -18.307 19.724 47.599 1.00 69.12 287 TYR A C 1
ATOM 2278 O O . TYR A 1 287 ? -18.463 20.467 48.561 1.00 69.12 287 TYR A O 1
ATOM 2286 N N . ALA A 1 288 ? -18.896 19.989 46.428 1.00 62.72 288 ALA A N 1
ATOM 2287 C CA . ALA A 1 288 ? -19.456 21.303 46.062 1.00 62.72 288 ALA A CA 1
ATOM 2288 C C . ALA A 1 288 ? -20.862 21.283 45.409 1.00 62.72 288 ALA A C 1
ATOM 2290 O O . ALA A 1 288 ? -21.246 22.250 44.757 1.00 62.72 288 ALA A O 1
ATOM 2291 N N . GLY A 1 289 ? -21.662 20.226 45.599 1.00 61.84 289 GLY A N 1
ATOM 2292 C CA . GLY A 1 289 ? -23.117 20.296 45.364 1.00 61.84 289 GLY A CA 1
ATOM 2293 C C . GLY A 1 289 ? -23.581 20.437 43.899 1.00 61.84 289 GLY A C 1
ATOM 2294 O O . GLY A 1 289 ? -24.354 21.340 43.587 1.00 61.84 289 GLY A O 1
ATOM 2295 N N . THR A 1 290 ? -23.131 19.577 42.979 1.00 72.50 290 THR A N 1
ATOM 2296 C CA . THR A 1 290 ? -23.546 19.586 41.556 1.00 72.50 290 THR A CA 1
ATOM 2297 C C . THR A 1 290 ? -24.843 18.795 41.282 1.00 72.50 290 THR A C 1
ATOM 2299 O O . THR A 1 290 ? -25.384 18.117 42.150 1.00 72.50 290 THR A O 1
ATOM 2302 N N . ALA A 1 291 ? -25.369 18.823 40.047 1.00 63.03 291 ALA A N 1
ATOM 2303 C CA . ALA A 1 291 ? -26.546 18.023 39.665 1.00 63.03 291 ALA A CA 1
ATOM 2304 C C . ALA A 1 291 ? -26.337 16.508 39.873 1.00 63.03 291 ALA A C 1
ATOM 2306 O O . ALA A 1 291 ? -27.248 15.817 40.327 1.00 63.03 291 ALA A O 1
ATOM 2307 N N . VAL A 1 292 ? -25.119 16.010 39.624 1.00 62.97 292 VAL A N 1
ATOM 2308 C CA . VAL A 1 292 ? -24.718 14.623 39.922 1.00 62.97 292 VAL A CA 1
ATOM 2309 C C . VAL A 1 292 ? -24.658 14.369 41.430 1.00 62.97 292 VAL A C 1
ATOM 2311 O O . VAL A 1 292 ? -24.908 13.250 41.872 1.00 62.97 292 VAL A O 1
ATOM 2314 N N . SER A 1 293 ? -24.423 15.396 42.256 1.00 66.75 293 SER A N 1
ATOM 2315 C CA . SER A 1 293 ? -24.339 15.219 43.703 1.00 66.75 293 SER A CA 1
ATOM 2316 C C . SER A 1 293 ? -25.683 14.969 44.387 1.00 66.75 293 SER A C 1
ATOM 2318 O O . SER A 1 293 ? -25.687 14.524 45.534 1.00 66.75 293 SER A O 1
ATOM 2320 N N . LYS A 1 294 ? -26.802 15.257 43.710 1.00 69.69 294 LYS A N 1
ATOM 2321 C CA . LYS A 1 294 ? -28.160 15.104 44.254 1.00 69.69 294 LYS A CA 1
ATOM 2322 C C . LYS A 1 294 ? -28.602 13.643 44.380 1.00 69.69 294 LYS A C 1
ATOM 2324 O O . LYS A 1 294 ? -29.509 13.361 45.152 1.00 69.69 294 LYS A O 1
ATOM 2329 N N . SER A 1 295 ? -27.974 12.724 43.643 1.00 74.12 295 SER A N 1
ATOM 2330 C CA . SER A 1 295 ? -28.316 11.299 43.651 1.00 74.12 295 SER A CA 1
ATOM 2331 C C . SER A 1 295 ? -27.071 10.439 43.843 1.00 74.12 295 SER A C 1
ATOM 2333 O O . SER A 1 295 ? -26.112 10.533 43.078 1.00 74.12 295 SER A O 1
ATOM 2335 N N . ILE A 1 296 ? -27.099 9.559 44.848 1.00 76.62 296 ILE A N 1
ATOM 2336 C CA . ILE A 1 296 ? -26.034 8.573 45.102 1.00 76.62 296 ILE A CA 1
ATOM 2337 C C . ILE A 1 296 ? -25.843 7.660 43.880 1.00 76.62 296 ILE A C 1
ATOM 2339 O O . ILE A 1 296 ? -24.711 7.352 43.513 1.00 76.62 296 ILE A O 1
ATOM 2343 N N . GLN A 1 297 ? -26.934 7.313 43.191 1.00 78.81 297 GLN A N 1
ATOM 2344 C CA . GLN A 1 297 ? -26.907 6.504 41.972 1.00 78.81 297 GLN A CA 1
ATOM 2345 C C . GLN A 1 297 ? -26.087 7.179 40.863 1.00 78.81 297 GLN A C 1
ATOM 2347 O O . GLN A 1 297 ? -25.217 6.551 40.265 1.00 78.81 297 GLN A O 1
ATOM 2352 N N . SER A 1 298 ? -26.304 8.476 40.626 1.00 77.81 298 SER A N 1
ATOM 2353 C CA . SER A 1 298 ? -25.565 9.229 39.607 1.00 77.81 298 SER A CA 1
ATOM 2354 C C . SER A 1 298 ? -24.077 9.350 39.949 1.00 77.81 298 SER A C 1
ATOM 2356 O O . SER A 1 298 ? -23.245 9.262 39.048 1.00 77.81 298 SER A O 1
ATOM 2358 N N . LYS A 1 299 ? -23.725 9.492 41.239 1.00 79.81 299 LYS A N 1
ATOM 2359 C CA . LYS A 1 299 ? -22.322 9.487 41.694 1.00 79.81 299 LYS A CA 1
ATOM 2360 C C . LYS A 1 299 ? -21.628 8.152 41.403 1.00 79.81 299 LYS A C 1
ATOM 2362 O O . LYS A 1 299 ? -20.500 8.160 40.921 1.00 79.81 299 LYS A O 1
ATOM 2367 N N . LEU A 1 300 ? -22.299 7.029 41.668 1.00 80.88 300 LEU A N 1
ATOM 2368 C CA . LEU A 1 300 ? -21.774 5.679 41.426 1.00 80.88 300 LEU A CA 1
ATOM 2369 C C . LEU A 1 300 ? -21.536 5.411 39.936 1.00 80.88 300 LEU A C 1
ATOM 2371 O O . LEU A 1 300 ? -20.427 5.037 39.559 1.00 80.88 300 LEU A O 1
ATOM 2375 N N . VAL A 1 301 ? -22.536 5.675 39.086 1.00 80.31 301 VAL A N 1
ATOM 2376 C CA . VAL A 1 301 ? -22.415 5.498 37.626 1.00 80.31 301 VAL A CA 1
ATOM 2377 C C . VAL A 1 301 ? -21.265 6.339 37.075 1.00 80.31 301 VAL A C 1
ATOM 2379 O O . VAL A 1 301 ? -20.430 5.845 36.319 1.00 80.31 301 VAL A O 1
ATOM 2382 N N . PHE A 1 302 ? -21.193 7.606 37.485 1.00 79.81 302 PHE A N 1
ATOM 2383 C CA . PHE A 1 302 ? -20.159 8.518 37.016 1.00 79.81 302 PHE A CA 1
ATOM 2384 C C . PHE A 1 302 ? -18.760 8.127 37.519 1.00 79.81 302 PHE A C 1
ATOM 2386 O O . PHE A 1 302 ? -17.803 8.205 36.753 1.00 79.81 302 PHE A O 1
ATOM 2393 N N . SER A 1 303 ? -18.633 7.637 38.759 1.00 79.38 303 SER A N 1
ATOM 2394 C CA . SER A 1 303 ? -17.360 7.132 39.291 1.00 79.38 303 SER A CA 1
ATOM 2395 C C . SER A 1 303 ? -16.850 5.926 38.501 1.00 79.38 303 SER A C 1
ATOM 2397 O O . SER A 1 303 ? -15.681 5.899 38.131 1.00 79.38 303 SER A O 1
ATOM 2399 N N . ILE A 1 304 ? -17.716 4.949 38.217 1.00 82.81 304 ILE A N 1
ATOM 2400 C CA . ILE A 1 304 ? -17.347 3.735 37.470 1.00 82.81 304 ILE A CA 1
ATOM 2401 C C . ILE A 1 304 ? -16.915 4.097 36.045 1.00 82.81 304 ILE A C 1
ATOM 2403 O O . ILE A 1 304 ? -15.887 3.615 35.565 1.00 82.81 304 ILE A O 1
ATOM 2407 N N . LEU A 1 305 ? -17.652 5.001 35.392 1.00 80.31 305 LEU A N 1
ATOM 2408 C CA . LEU A 1 305 ? -17.305 5.504 34.064 1.00 80.31 305 LEU A CA 1
ATOM 2409 C C . LEU A 1 305 ? -15.937 6.204 34.058 1.00 80.31 305 LEU A C 1
ATOM 2411 O O . LEU A 1 305 ? -15.123 5.963 33.166 1.00 80.31 305 LEU A O 1
ATOM 2415 N N . LEU A 1 306 ? -15.664 7.044 35.061 1.00 79.44 306 LEU A N 1
ATOM 2416 C CA . LEU A 1 306 ? -14.396 7.763 35.184 1.00 79.44 306 LEU A CA 1
ATOM 2417 C C . LEU A 1 306 ? -13.210 6.805 35.378 1.00 79.44 306 LEU A C 1
ATOM 2419 O O . LEU A 1 306 ? -12.158 7.008 34.774 1.00 79.44 306 LEU A O 1
ATOM 2423 N N . THR A 1 307 ? -13.380 5.741 36.169 1.00 82.44 307 THR A N 1
ATOM 2424 C CA . THR A 1 307 ? -12.349 4.708 36.361 1.00 82.44 307 THR A CA 1
ATOM 2425 C C . THR A 1 307 ? -12.078 3.921 35.076 1.00 82.44 307 THR A C 1
ATOM 2427 O O . THR A 1 307 ? -10.926 3.608 34.787 1.00 82.44 307 THR A O 1
ATOM 2430 N N . ALA A 1 308 ? -13.110 3.642 34.276 1.00 81.19 308 ALA A N 1
ATOM 2431 C CA . ALA A 1 308 ? -12.977 2.919 33.010 1.00 81.19 308 ALA A CA 1
ATOM 2432 C C . ALA A 1 308 ? -12.331 3.753 31.888 1.00 81.19 308 ALA A C 1
ATOM 2434 O O . ALA A 1 308 ? -11.648 3.206 31.019 1.00 81.19 308 ALA A O 1
ATOM 2435 N N . LEU A 1 309 ? -12.514 5.076 31.914 1.00 79.94 309 LEU A N 1
ATOM 2436 C CA . LEU A 1 309 ? -11.974 5.991 30.909 1.00 79.94 309 LEU A CA 1
ATOM 2437 C C . LEU A 1 309 ? -10.438 5.974 30.863 1.00 79.94 309 LEU A C 1
ATOM 2439 O O . LEU A 1 309 ? -9.865 5.964 29.778 1.00 79.94 309 LEU A O 1
ATOM 2443 N N . VAL A 1 310 ? -9.754 5.918 32.012 1.00 78.12 310 VAL A N 1
ATOM 2444 C CA . VAL A 1 310 ? -8.280 6.003 32.062 1.00 78.12 310 VAL A CA 1
ATOM 2445 C C . VAL A 1 310 ? -7.588 4.846 31.314 1.00 78.12 310 VAL A C 1
ATOM 2447 O O . VAL A 1 310 ? -6.815 5.136 30.399 1.00 78.12 310 VAL A O 1
ATOM 2450 N N . PRO A 1 311 ? -7.866 3.554 31.598 1.00 82.12 311 PRO A N 1
ATOM 2451 C CA . PRO A 1 311 ? -7.290 2.445 30.828 1.00 82.12 311 PRO A CA 1
ATOM 2452 C C . PRO A 1 311 ? -7.651 2.496 29.342 1.00 82.12 311 PRO A C 1
ATOM 2454 O O . PRO A 1 311 ? -6.830 2.180 28.483 1.00 82.12 311 PRO A O 1
ATOM 2457 N N . MET A 1 312 ? -8.875 2.919 29.031 1.00 79.50 312 MET A N 1
ATOM 2458 C CA . MET A 1 312 ? -9.367 3.014 27.663 1.00 79.50 312 MET A CA 1
ATOM 2459 C C . MET A 1 312 ? -8.570 4.023 26.831 1.00 79.50 312 MET A C 1
ATOM 2461 O O . MET A 1 312 ? -8.226 3.740 25.684 1.00 79.50 312 MET A O 1
ATOM 2465 N N . PHE A 1 313 ? -8.203 5.163 27.418 1.00 75.38 313 PHE A N 1
ATOM 2466 C CA . PHE A 1 313 ? -7.337 6.141 26.761 1.00 75.38 313 PHE A CA 1
ATOM 2467 C C . PHE A 1 313 ? -5.943 5.598 26.481 1.00 75.38 313 PHE A C 1
ATOM 2469 O O . PHE A 1 313 ? -5.418 5.796 25.383 1.00 75.38 313 PHE A O 1
ATOM 2476 N N . THR A 1 314 ? -5.370 4.859 27.429 1.00 80.62 314 THR A N 1
ATOM 2477 C CA . THR A 1 314 ? -4.080 4.192 27.232 1.00 80.62 314 THR A CA 1
ATOM 2478 C C . THR A 1 314 ? -4.134 3.234 26.041 1.00 80.62 314 THR A C 1
ATOM 2480 O O . THR A 1 314 ? -3.234 3.240 25.201 1.00 80.62 314 THR A O 1
ATOM 2483 N N . VAL A 1 315 ? -5.224 2.469 25.899 1.00 82.38 315 VAL A N 1
ATOM 2484 C CA . VAL A 1 315 ? -5.433 1.570 24.753 1.00 82.38 315 VAL A CA 1
ATOM 2485 C C . VAL A 1 315 ? -5.525 2.343 23.435 1.00 82.38 315 VAL A C 1
ATOM 2487 O O . VAL A 1 315 ? -4.922 1.924 22.448 1.00 82.38 315 VAL A O 1
ATOM 2490 N N . VAL A 1 316 ? -6.219 3.485 23.388 1.00 78.94 316 VAL A N 1
ATOM 2491 C CA . VAL A 1 316 ? -6.301 4.324 22.174 1.00 78.94 316 VAL A CA 1
ATOM 2492 C C . VAL A 1 316 ? -4.923 4.835 21.751 1.00 78.94 316 VAL A C 1
ATOM 2494 O O . VAL A 1 316 ? -4.592 4.794 20.566 1.00 78.94 316 VAL A O 1
ATOM 2497 N N . PHE A 1 317 ? -4.101 5.277 22.703 1.00 76.00 317 PHE A N 1
ATOM 2498 C CA . PHE A 1 317 ? -2.760 5.781 22.411 1.00 76.00 317 PHE A CA 1
ATOM 2499 C C . PHE A 1 317 ? -1.840 4.672 21.882 1.00 76.00 317 PHE A C 1
ATOM 2501 O O . PHE A 1 317 ? -1.263 4.807 20.802 1.00 76.00 317 PHE A O 1
ATOM 2508 N N . ILE A 1 318 ? -1.769 3.544 22.598 1.00 82.56 318 ILE A N 1
ATOM 2509 C CA . ILE A 1 318 ? -0.933 2.398 22.213 1.00 82.56 318 ILE A CA 1
ATOM 2510 C C . ILE A 1 318 ? -1.387 1.829 20.868 1.00 82.56 318 ILE A C 1
ATOM 2512 O O . ILE A 1 318 ? -0.559 1.567 19.999 1.00 82.56 318 ILE A O 1
ATOM 2516 N N . SER A 1 319 ? -2.696 1.669 20.662 1.00 81.19 319 SER A N 1
ATOM 2517 C CA . SER A 1 319 ? -3.222 1.145 19.400 1.00 81.19 319 SER A CA 1
ATOM 2518 C C . SER A 1 319 ? -2.973 2.091 18.228 1.00 81.19 319 SER A C 1
ATOM 2520 O O . SER A 1 319 ? -2.638 1.625 17.145 1.00 81.19 319 SER A O 1
ATOM 2522 N N . SER A 1 320 ? -3.055 3.409 18.428 1.00 78.19 320 SER A N 1
ATOM 2523 C CA . SER A 1 320 ? -2.728 4.385 17.381 1.00 78.19 320 SER A CA 1
ATOM 2524 C C . SER A 1 320 ? -1.258 4.308 16.968 1.00 78.19 320 SER A C 1
ATOM 2526 O O . SER A 1 320 ? -0.966 4.315 15.772 1.00 78.19 320 SER A O 1
ATOM 2528 N N . TYR A 1 321 ? -0.346 4.176 17.937 1.00 81.75 321 TYR A N 1
ATOM 2529 C CA . TYR A 1 321 ? 1.079 3.970 17.670 1.00 81.75 321 TYR A CA 1
ATOM 2530 C C . TYR A 1 321 ? 1.335 2.637 16.953 1.00 81.75 321 TYR A C 1
ATOM 2532 O O . TYR A 1 321 ? 1.994 2.606 15.919 1.00 81.75 321 TYR A O 1
ATOM 2540 N N . PHE A 1 322 ? 0.720 1.550 17.426 1.00 85.38 322 PHE A N 1
ATOM 2541 C CA . PHE A 1 322 ? 0.807 0.237 16.784 1.00 85.38 322 PHE A CA 1
ATOM 2542 C C . PHE A 1 322 ? 0.308 0.255 15.331 1.00 85.38 322 PHE A C 1
ATOM 2544 O O . PHE A 1 322 ? 0.948 -0.312 14.452 1.00 85.38 322 PHE A O 1
ATOM 2551 N N . ILE A 1 323 ? -0.814 0.929 15.050 1.00 85.00 323 ILE A N 1
ATOM 2552 C CA . ILE A 1 323 ? -1.352 1.077 13.688 1.00 85.00 323 ILE A CA 1
ATOM 2553 C C . ILE A 1 323 ? -0.358 1.813 12.784 1.00 85.00 323 ILE A C 1
ATOM 2555 O O . ILE A 1 323 ? -0.225 1.451 11.615 1.00 85.00 323 ILE A O 1
ATOM 2559 N N . PHE A 1 324 ? 0.312 2.845 13.301 1.00 83.94 324 PHE A N 1
ATOM 2560 C CA . PHE A 1 324 ? 1.318 3.596 12.556 1.00 83.94 324 PHE A CA 1
ATOM 2561 C C . PHE A 1 324 ? 2.547 2.736 12.240 1.00 83.94 324 PHE A C 1
ATOM 2563 O O . PHE A 1 324 ? 2.910 2.620 11.072 1.00 83.94 324 PHE A O 1
ATOM 2570 N N . GLU A 1 325 ? 3.130 2.079 13.245 1.00 85.06 325 GLU A N 1
ATOM 2571 C CA . GLU A 1 325 ? 4.272 1.168 13.068 1.00 85.06 325 GLU A CA 1
ATOM 2572 C C . GLU A 1 325 ? 3.940 0.034 12.092 1.00 85.06 325 GLU A C 1
ATOM 2574 O O . GLU A 1 325 ? 4.701 -0.252 11.170 1.00 85.06 325 GLU A O 1
ATOM 2579 N N . ASN A 1 326 ? 2.754 -0.567 12.225 1.00 87.94 326 ASN A N 1
ATOM 2580 C CA . ASN A 1 326 ? 2.313 -1.625 11.324 1.00 87.94 326 ASN A CA 1
ATOM 2581 C C . ASN A 1 326 ? 2.118 -1.114 9.887 1.00 87.94 326 ASN A C 1
ATOM 2583 O O . ASN A 1 326 ? 2.475 -1.808 8.939 1.00 87.94 326 ASN A O 1
ATOM 2587 N N . HIS A 1 327 ? 1.592 0.102 9.701 1.00 88.88 327 HIS A N 1
ATOM 2588 C CA . HIS A 1 327 ? 1.493 0.723 8.374 1.00 88.88 327 HIS A CA 1
ATOM 2589 C C . HIS A 1 327 ? 2.880 0.915 7.749 1.00 88.88 327 HIS A C 1
ATOM 2591 O O . HIS A 1 327 ? 3.093 0.480 6.617 1.00 88.88 327 HIS A O 1
ATOM 2597 N N . GLN A 1 328 ? 3.840 1.461 8.503 1.00 87.69 328 GLN A N 1
ATOM 2598 C CA . GLN A 1 328 ? 5.217 1.638 8.033 1.00 87.69 328 GLN A CA 1
ATOM 2599 C C . GLN A 1 328 ? 5.884 0.302 7.688 1.00 87.69 328 GLN A C 1
ATOM 2601 O O . GLN A 1 328 ? 6.494 0.175 6.626 1.00 87.69 328 GLN A O 1
ATOM 2606 N N . ALA A 1 329 ? 5.714 -0.722 8.527 1.00 90.75 329 ALA A N 1
ATOM 2607 C CA . ALA A 1 329 ? 6.231 -2.063 8.269 1.00 90.75 329 ALA A CA 1
ATOM 2608 C C . ALA A 1 329 ? 5.659 -2.663 6.973 1.00 90.75 329 ALA A C 1
ATOM 2610 O O . ALA A 1 329 ? 6.411 -3.208 6.165 1.00 90.75 329 ALA A O 1
ATOM 2611 N N . MET A 1 330 ? 4.354 -2.508 6.725 1.00 91.56 330 MET A N 1
ATOM 2612 C CA . MET A 1 330 ? 3.724 -2.974 5.484 1.00 91.56 330 MET A CA 1
ATOM 2613 C C . MET A 1 330 ? 4.220 -2.209 4.250 1.00 91.56 330 MET A C 1
ATOM 2615 O O . MET A 1 330 ? 4.420 -2.820 3.200 1.00 91.56 330 MET A O 1
ATOM 2619 N N . VAL A 1 331 ? 4.464 -0.897 4.356 1.00 91.56 331 VAL A N 1
ATOM 2620 C CA . VAL A 1 331 ? 5.066 -0.109 3.263 1.00 91.56 331 VAL A CA 1
ATOM 2621 C C . VAL A 1 331 ? 6.488 -0.593 2.966 1.00 91.56 331 VAL A C 1
ATOM 2623 O O . VAL A 1 331 ? 6.835 -0.789 1.801 1.00 91.56 331 VAL A O 1
ATOM 2626 N N . GLN A 1 332 ? 7.303 -0.855 3.992 1.00 91.62 332 GLN A N 1
ATOM 2627 C CA . GLN A 1 332 ? 8.652 -1.406 3.809 1.00 91.62 332 GLN A CA 1
ATOM 2628 C C . GLN A 1 332 ? 8.630 -2.814 3.206 1.00 91.62 332 GLN A C 1
ATOM 2630 O O . GLN A 1 332 ? 9.428 -3.120 2.318 1.00 91.62 332 GLN A O 1
ATOM 2635 N N . GLN A 1 333 ? 7.685 -3.658 3.624 1.00 94.50 333 GLN A N 1
ATOM 2636 C CA . GLN A 1 333 ? 7.492 -4.975 3.026 1.00 94.50 333 GLN A CA 1
ATOM 2637 C C . GLN A 1 333 ? 7.123 -4.864 1.541 1.00 94.50 333 GLN A C 1
ATOM 2639 O O . GLN A 1 333 ? 7.733 -5.547 0.720 1.00 94.50 333 GLN A O 1
ATOM 2644 N N . GLN A 1 334 ? 6.200 -3.968 1.176 1.00 94.06 334 GLN A N 1
ATOM 2645 C CA . GLN A 1 334 ? 5.844 -3.727 -0.224 1.00 94.06 334 GLN A CA 1
ATOM 2646 C C . GLN A 1 334 ? 7.062 -3.278 -1.044 1.00 94.06 334 GLN A C 1
ATOM 2648 O O . GLN A 1 334 ? 7.273 -3.777 -2.145 1.00 94.06 334 GLN A O 1
ATOM 2653 N N . ARG A 1 335 ? 7.900 -2.379 -0.512 1.00 94.38 335 ARG A N 1
ATOM 2654 C CA . ARG A 1 335 ? 9.148 -1.955 -1.175 1.00 94.38 335 ARG A CA 1
ATOM 2655 C C . ARG A 1 335 ? 10.100 -3.129 -1.410 1.00 94.38 335 ARG A C 1
ATOM 2657 O O . ARG A 1 335 ? 10.661 -3.265 -2.496 1.00 94.38 335 ARG A O 1
ATOM 2664 N N . LEU A 1 336 ? 10.257 -4.013 -0.426 1.00 94.62 336 LEU A N 1
ATOM 2665 C CA . LEU A 1 336 ? 11.073 -5.221 -0.570 1.00 94.62 336 LEU A CA 1
ATOM 2666 C C . LEU A 1 336 ? 10.493 -6.193 -1.611 1.00 94.62 336 LEU A C 1
ATOM 2668 O O . LEU A 1 336 ? 11.245 -6.777 -2.391 1.00 94.62 336 LEU A O 1
ATOM 2672 N N . GLU A 1 337 ? 9.171 -6.359 -1.638 1.00 95.12 337 GLU A N 1
ATOM 2673 C CA . GLU A 1 337 ? 8.474 -7.170 -2.640 1.00 95.12 337 GLU A CA 1
ATOM 2674 C C . GLU A 1 337 ? 8.662 -6.610 -4.052 1.00 95.12 337 GLU A C 1
ATOM 2676 O O . GLU A 1 337 ? 8.948 -7.386 -4.963 1.00 95.12 337 GLU A O 1
ATOM 2681 N N . ILE A 1 338 ? 8.606 -5.282 -4.230 1.00 95.06 338 ILE A N 1
ATOM 2682 C CA . ILE A 1 338 ? 8.929 -4.640 -5.511 1.00 95.06 338 ILE A CA 1
ATOM 2683 C C . ILE A 1 338 ? 10.357 -4.998 -5.931 1.00 95.06 338 ILE A C 1
ATOM 2685 O O . ILE A 1 338 ? 10.543 -5.485 -7.041 1.00 95.06 338 ILE A O 1
ATOM 2689 N N . LYS A 1 339 ? 11.359 -4.837 -5.056 1.00 93.12 339 LYS A N 1
ATOM 2690 C CA . LYS A 1 339 ? 12.762 -5.168 -5.380 1.00 93.12 339 LYS A CA 1
ATOM 2691 C C . LYS A 1 339 ? 12.931 -6.620 -5.826 1.00 93.12 339 LYS A C 1
ATOM 2693 O O . LYS A 1 339 ? 13.505 -6.872 -6.881 1.00 93.12 339 LYS A O 1
ATOM 2698 N N . ARG A 1 340 ? 12.364 -7.568 -5.071 1.00 93.25 340 ARG A N 1
ATOM 2699 C CA . ARG A 1 340 ? 12.388 -8.998 -5.426 1.00 93.25 340 ARG A CA 1
ATOM 2700 C C . ARG A 1 340 ? 11.707 -9.266 -6.764 1.00 93.25 340 ARG A C 1
ATOM 2702 O O . ARG A 1 340 ? 12.190 -10.083 -7.543 1.00 93.25 340 ARG A O 1
ATOM 2709 N N . PHE A 1 341 ? 10.594 -8.586 -7.030 1.00 93.25 341 PHE A N 1
ATOM 2710 C CA . PHE A 1 341 ? 9.902 -8.685 -8.306 1.00 93.25 341 PHE A CA 1
ATOM 2711 C C . PHE A 1 341 ? 10.765 -8.164 -9.459 1.00 93.25 341 PHE A C 1
ATOM 2713 O O . PHE A 1 341 ? 10.824 -8.828 -10.487 1.00 93.25 341 PHE A O 1
ATOM 2720 N N . LEU A 1 342 ? 11.476 -7.042 -9.291 1.00 91.31 342 LEU A N 1
ATOM 2721 C CA . LEU A 1 342 ? 12.390 -6.527 -10.318 1.00 91.31 342 LEU A CA 1
ATOM 2722 C C . LEU A 1 342 ? 13.504 -7.529 -10.648 1.00 91.31 342 LEU A C 1
ATOM 2724 O O . LEU A 1 342 ? 13.795 -7.754 -11.821 1.00 91.31 342 LEU A O 1
ATOM 2728 N N . ASP A 1 343 ? 14.084 -8.169 -9.631 1.00 89.19 343 ASP A N 1
ATOM 2729 C CA . ASP A 1 343 ? 15.117 -9.197 -9.811 1.00 89.19 343 ASP A CA 1
ATOM 2730 C C . ASP A 1 343 ? 14.583 -10.427 -10.554 1.00 89.19 343 ASP A C 1
ATOM 2732 O O . ASP A 1 343 ? 15.216 -10.922 -11.492 1.00 89.19 343 ASP A O 1
ATOM 2736 N N . ALA A 1 344 ? 13.390 -10.895 -10.180 1.00 88.56 344 ALA A N 1
ATOM 2737 C CA . ALA A 1 344 ? 12.729 -12.005 -10.857 1.00 88.56 344 ALA A CA 1
ATOM 2738 C C . ALA A 1 344 ? 12.350 -11.652 -12.305 1.00 88.56 344 ALA A C 1
ATOM 2740 O O . ALA A 1 344 ? 12.537 -12.472 -13.203 1.00 88.56 344 ALA A O 1
ATOM 2741 N N . PHE A 1 345 ? 11.854 -10.434 -12.538 1.00 87.62 345 PHE A N 1
ATOM 2742 C CA . PHE A 1 345 ? 11.458 -9.949 -13.857 1.00 87.62 345 PHE A CA 1
ATOM 2743 C C . PHE A 1 345 ? 12.649 -9.852 -14.811 1.00 87.62 345 PHE A C 1
ATOM 2745 O O . PHE A 1 345 ? 12.561 -10.321 -15.941 1.00 87.62 345 PHE A O 1
ATOM 2752 N N . GLU A 1 346 ? 13.780 -9.306 -14.357 1.00 83.81 346 GLU A N 1
ATOM 2753 C CA . GLU A 1 346 ? 15.003 -9.256 -15.163 1.00 83.81 346 GLU A CA 1
ATOM 2754 C C . GLU A 1 346 ? 15.531 -10.665 -15.473 1.00 83.81 346 GLU A C 1
ATOM 2756 O O . GLU A 1 346 ? 15.857 -10.973 -16.619 1.00 83.81 346 GLU A O 1
ATOM 2761 N N . THR A 1 347 ? 15.518 -11.560 -14.480 1.00 80.69 347 THR A N 1
ATOM 2762 C CA . THR A 1 347 ? 15.969 -12.950 -14.655 1.00 80.69 347 THR A CA 1
ATOM 2763 C C . THR A 1 347 ? 15.086 -13.730 -15.637 1.00 80.69 347 THR A C 1
ATOM 2765 O O . THR A 1 347 ? 15.580 -14.614 -16.341 1.00 80.69 347 THR A O 1
ATOM 2768 N N . ALA A 1 348 ? 13.791 -13.400 -15.733 1.00 75.62 348 ALA A N 1
ATOM 2769 C CA . ALA A 1 348 ? 12.843 -14.078 -16.616 1.00 75.62 348 ALA A CA 1
ATOM 2770 C C . ALA A 1 348 ? 13.267 -14.048 -18.098 1.00 75.62 348 ALA A C 1
ATOM 2772 O O . ALA A 1 348 ? 13.004 -15.000 -18.832 1.00 75.62 348 ALA A O 1
ATOM 2773 N N . GLN A 1 349 ? 13.986 -13.008 -18.534 1.00 69.12 349 GLN A N 1
ATOM 2774 C CA . GLN A 1 349 ? 14.492 -12.902 -19.903 1.00 69.12 349 GLN A CA 1
ATOM 2775 C C . GLN A 1 349 ? 15.425 -14.060 -20.292 1.00 69.12 349 GLN A C 1
ATOM 2777 O O . GLN A 1 349 ? 15.383 -14.527 -21.431 1.00 69.12 349 GLN A O 1
ATOM 2782 N N . TYR A 1 350 ? 16.267 -14.542 -19.376 1.00 64.94 350 TYR A N 1
ATOM 2783 C CA . TYR A 1 350 ? 17.276 -15.556 -19.707 1.00 64.94 350 TYR A CA 1
ATOM 2784 C C . TYR A 1 350 ? 16.664 -16.901 -20.099 1.00 64.94 350 TYR A C 1
ATOM 2786 O O . TYR A 1 350 ? 17.278 -17.658 -20.855 1.00 64.94 350 TYR A O 1
ATOM 2794 N N . PHE A 1 351 ? 15.437 -17.193 -19.660 1.00 64.00 351 PHE A N 1
ATOM 2795 C CA . PHE A 1 351 ? 14.754 -18.423 -20.054 1.00 64.00 351 PHE A CA 1
ATOM 2796 C C . PHE A 1 351 ? 14.449 -18.460 -21.561 1.00 64.00 351 PHE A C 1
ATOM 2798 O O . PHE A 1 351 ? 14.510 -19.537 -22.157 1.00 64.00 351 PHE A O 1
ATOM 2805 N N . VAL A 1 352 ? 14.245 -17.309 -22.215 1.00 63.59 352 VAL A N 1
ATOM 2806 C CA . VAL A 1 352 ? 13.984 -17.226 -23.667 1.00 63.59 352 VAL A CA 1
ATOM 2807 C C . VAL A 1 352 ? 15.194 -17.671 -24.491 1.00 63.59 352 VAL A C 1
ATOM 2809 O O . VAL A 1 352 ? 15.042 -18.341 -25.514 1.00 63.59 352 VAL A O 1
ATOM 2812 N N . HIS A 1 353 ? 16.412 -17.386 -24.019 1.00 70.25 353 HIS A N 1
ATOM 2813 C CA . HIS A 1 353 ? 17.637 -17.762 -24.731 1.00 70.25 353 HIS A CA 1
ATOM 2814 C C . HIS A 1 353 ? 17.767 -19.286 -24.866 1.00 70.25 353 HIS A C 1
ATOM 2816 O O . HIS A 1 353 ? 18.227 -19.774 -25.897 1.00 70.25 353 HIS A O 1
ATOM 2822 N N . SER A 1 354 ? 17.323 -20.047 -23.860 1.00 70.25 354 SER A N 1
ATOM 2823 C CA . SER A 1 354 ? 17.396 -21.513 -23.879 1.00 70.25 354 SER A CA 1
ATOM 2824 C C . SER A 1 354 ? 16.478 -22.140 -24.936 1.00 70.25 354 SER A C 1
ATOM 2826 O O . SER A 1 354 ? 16.924 -23.001 -25.695 1.00 70.25 354 SER A O 1
ATOM 2828 N N . GLY A 1 355 ? 15.237 -21.655 -25.053 1.00 76.62 355 GLY A N 1
ATOM 2829 C CA . GLY A 1 355 ? 14.270 -22.154 -26.032 1.00 76.62 355 GLY A CA 1
ATOM 2830 C C . GLY A 1 355 ? 14.700 -21.877 -27.471 1.00 76.62 355 GLY A C 1
ATOM 2831 O O . GLY A 1 355 ? 14.653 -22.769 -28.314 1.00 76.62 355 GLY A O 1
ATOM 2832 N N . ILE A 1 356 ? 15.200 -20.671 -27.742 1.00 75.75 356 ILE A N 1
ATOM 2833 C CA . ILE A 1 356 ? 15.632 -20.278 -29.091 1.00 75.75 356 ILE A CA 1
ATOM 2834 C C . ILE A 1 356 ? 16.943 -20.964 -29.474 1.00 75.75 356 ILE A C 1
ATOM 2836 O O . ILE A 1 356 ? 17.094 -21.415 -30.607 1.00 75.75 356 ILE A O 1
ATOM 2840 N N . THR A 1 357 ? 17.875 -21.125 -28.530 1.00 79.06 357 THR A N 1
ATOM 2841 C CA . THR A 1 357 ? 19.100 -21.902 -28.778 1.00 79.06 357 THR A CA 1
ATOM 2842 C C . THR A 1 357 ? 18.758 -23.351 -29.121 1.00 79.06 357 THR A C 1
ATOM 2844 O O . THR A 1 357 ? 19.314 -23.893 -30.074 1.00 79.06 357 THR A O 1
ATOM 2847 N N . TRP A 1 358 ? 17.803 -23.961 -28.411 1.00 83.38 358 TRP A N 1
ATOM 2848 C CA . TRP A 1 358 ? 17.305 -25.298 -28.739 1.00 83.38 358 TRP A CA 1
ATOM 2849 C C . TRP A 1 358 ? 16.654 -25.348 -30.131 1.00 83.38 358 TRP A C 1
ATOM 2851 O O . TRP A 1 358 ? 16.987 -26.221 -30.927 1.00 83.38 358 TRP A O 1
ATOM 2861 N N . GLN A 1 359 ? 15.803 -24.378 -30.480 1.00 83.88 359 GLN A N 1
ATOM 2862 C CA . GLN A 1 359 ? 15.200 -24.294 -31.818 1.00 83.88 359 GLN A CA 1
ATOM 2863 C C . GLN A 1 359 ? 16.258 -24.186 -32.924 1.00 83.88 359 GLN A C 1
ATOM 2865 O O . GLN A 1 359 ? 16.187 -24.915 -33.912 1.00 83.88 359 GLN A O 1
ATOM 2870 N N . ILE A 1 360 ? 17.261 -23.319 -32.752 1.00 86.75 360 ILE A N 1
ATOM 2871 C CA . ILE A 1 360 ? 18.378 -23.161 -33.694 1.00 86.75 360 ILE A CA 1
ATOM 2872 C C . ILE A 1 360 ? 19.151 -24.481 -33.834 1.00 86.75 360 ILE A C 1
ATOM 2874 O O . ILE A 1 360 ? 19.499 -24.873 -34.953 1.00 86.75 360 ILE A O 1
ATOM 2878 N N . GLN A 1 361 ? 19.382 -25.191 -32.725 1.00 84.06 361 GLN A N 1
ATOM 2879 C CA . GLN A 1 361 ? 20.028 -26.505 -32.725 1.00 84.06 361 GLN A CA 1
ATOM 2880 C C . GLN A 1 361 ? 19.229 -27.550 -33.511 1.00 84.06 361 GLN A C 1
ATOM 2882 O O . GLN A 1 361 ? 19.795 -28.223 -34.373 1.00 84.06 361 GLN A O 1
ATOM 2887 N N . GLU A 1 362 ? 17.924 -27.658 -33.273 1.00 86.62 362 GLU A N 1
ATOM 2888 C CA . GLU A 1 362 ? 17.053 -28.597 -33.990 1.00 86.62 362 GLU A CA 1
ATOM 2889 C C . GLU A 1 362 ? 16.943 -28.259 -35.483 1.00 86.62 362 GLU A C 1
ATOM 2891 O O . GLU A 1 362 ? 17.068 -29.141 -36.335 1.00 86.62 362 GLU A O 1
ATOM 2896 N N . MET A 1 363 ? 16.803 -26.975 -35.833 1.00 87.75 363 MET A N 1
ATOM 2897 C CA . MET A 1 363 ? 16.779 -26.525 -37.231 1.00 87.75 363 MET A CA 1
ATOM 2898 C C . MET A 1 363 ? 18.082 -26.851 -37.964 1.00 87.75 363 MET A C 1
ATOM 2900 O O . MET A 1 363 ? 18.058 -27.202 -39.143 1.00 87.75 363 MET A O 1
ATOM 2904 N N . SER A 1 364 ? 19.215 -26.763 -37.270 1.00 86.94 364 SER A N 1
ATOM 2905 C CA . SER A 1 364 ? 20.530 -27.044 -37.851 1.00 86.94 364 SER A CA 1
ATOM 2906 C C . SER A 1 364 ? 20.782 -28.532 -38.060 1.00 86.94 364 SER A C 1
ATOM 2908 O O . SER A 1 364 ? 21.462 -28.904 -39.011 1.00 86.94 364 SER A O 1
ATOM 2910 N N . LYS A 1 365 ? 20.190 -29.389 -37.223 1.00 84.31 365 LYS A N 1
ATOM 2911 C CA . LYS A 1 365 ? 20.236 -30.853 -37.360 1.00 84.31 365 LYS A CA 1
ATOM 2912 C C . LYS A 1 365 ? 19.212 -31.408 -38.353 1.00 84.31 365 LYS A C 1
ATOM 2914 O O . LYS A 1 365 ? 19.113 -32.624 -38.505 1.00 84.31 365 LYS A O 1
ATOM 2919 N N . ASN A 1 366 ? 18.449 -30.550 -39.032 1.00 88.75 366 ASN A N 1
ATOM 2920 C CA . ASN A 1 366 ? 17.446 -30.983 -39.996 1.00 88.75 366 ASN A CA 1
ATOM 2921 C C . ASN A 1 366 ? 18.098 -31.831 -41.115 1.00 88.75 366 ASN A C 1
ATOM 2923 O O . ASN A 1 366 ? 18.970 -31.318 -41.826 1.00 88.75 366 ASN A O 1
ATOM 2927 N N . PRO A 1 367 ? 17.660 -33.088 -41.336 1.00 87.94 367 PRO A N 1
ATOM 2928 C CA . PRO A 1 367 ? 18.236 -33.967 -42.356 1.00 87.94 367 PRO A CA 1
ATOM 2929 C C . PRO A 1 367 ? 18.261 -33.341 -43.753 1.00 87.94 367 PRO A C 1
ATOM 2931 O O . PRO A 1 367 ? 19.225 -33.513 -44.496 1.00 87.94 367 PRO A O 1
ATOM 2934 N N . ARG A 1 368 ? 17.242 -32.537 -44.087 1.00 89.75 368 ARG A N 1
ATOM 2935 C CA . ARG A 1 368 ? 17.137 -31.874 -45.389 1.00 89.75 368 ARG A CA 1
ATOM 2936 C C . ARG A 1 368 ? 18.198 -30.794 -45.594 1.00 89.75 368 ARG A C 1
ATOM 2938 O O . ARG A 1 368 ? 18.646 -30.593 -46.718 1.00 89.75 368 ARG A O 1
ATOM 2945 N N . LEU A 1 369 ? 18.597 -30.100 -44.525 1.00 89.06 369 LEU A N 1
ATOM 2946 C CA . LEU A 1 369 ? 19.675 -29.111 -44.576 1.00 89.06 369 LEU A CA 1
ATOM 2947 C C . LEU A 1 369 ? 21.010 -29.798 -44.880 1.00 89.06 369 LEU A C 1
ATOM 2949 O O . LEU A 1 369 ? 21.764 -29.316 -45.721 1.00 89.06 369 LEU A O 1
ATOM 2953 N N . LEU A 1 370 ? 21.262 -30.950 -44.251 1.00 88.44 370 LEU A N 1
ATOM 2954 C CA . LEU A 1 370 ? 22.476 -31.740 -44.461 1.00 88.44 370 LEU A CA 1
ATOM 2955 C C . LEU A 1 370 ? 22.539 -32.343 -45.874 1.00 88.44 370 LEU A C 1
ATOM 2957 O O . LEU A 1 370 ? 23.591 -32.310 -46.506 1.00 88.44 370 LEU A O 1
ATOM 2961 N N . GLU A 1 371 ? 21.419 -32.852 -46.396 1.00 89.81 371 GLU A N 1
ATOM 2962 C CA . GLU A 1 371 ? 21.313 -33.320 -47.788 1.00 89.81 371 GLU A CA 1
ATOM 2963 C C . GLU A 1 371 ? 21.665 -32.210 -48.786 1.00 89.81 371 GLU A C 1
ATOM 2965 O O . GLU A 1 371 ? 22.548 -32.392 -49.623 1.00 89.81 371 GLU A O 1
ATOM 2970 N N . LEU A 1 372 ? 21.035 -31.037 -48.654 1.00 88.56 372 LEU A N 1
ATOM 2971 C CA . LEU A 1 372 ? 21.288 -29.893 -49.535 1.00 88.56 372 LEU A CA 1
ATOM 2972 C C . LEU A 1 372 ? 22.725 -29.368 -49.407 1.00 88.56 372 LEU A C 1
ATOM 2974 O O . LEU A 1 372 ? 23.316 -28.963 -50.406 1.00 88.56 372 LEU A O 1
ATOM 2978 N N . ALA A 1 373 ? 23.307 -29.396 -48.204 1.00 87.56 373 ALA A N 1
ATOM 2979 C CA . ALA A 1 373 ? 24.705 -29.033 -47.978 1.00 87.56 373 ALA A CA 1
ATOM 2980 C C . ALA A 1 373 ? 25.667 -29.974 -48.723 1.00 87.56 373 ALA A C 1
ATOM 2982 O O . ALA A 1 373 ? 26.562 -29.506 -49.429 1.00 87.56 373 ALA A O 1
ATOM 2983 N N . ARG A 1 374 ? 25.440 -31.294 -48.635 1.00 89.62 374 ARG A N 1
ATOM 2984 C CA . ARG A 1 374 ? 26.221 -32.314 -49.358 1.00 89.62 374 ARG A CA 1
ATOM 2985 C C . ARG A 1 374 ? 26.084 -32.176 -50.872 1.00 89.62 374 ARG A C 1
ATOM 2987 O O . ARG A 1 374 ? 27.082 -32.254 -51.584 1.00 89.62 374 ARG A O 1
ATOM 2994 N N . GLU A 1 375 ? 24.872 -31.942 -51.374 1.00 87.88 375 GLU A N 1
ATOM 2995 C CA . GLU A 1 375 ? 24.630 -31.698 -52.802 1.00 87.88 375 GLU A CA 1
ATOM 2996 C C . GLU A 1 375 ? 25.351 -30.438 -53.299 1.00 87.88 375 GLU A C 1
ATOM 2998 O O . GLU A 1 375 ? 25.935 -30.442 -54.386 1.00 87.88 375 GLU A O 1
ATOM 3003 N N . LEU A 1 376 ? 25.349 -29.370 -52.496 1.00 86.56 376 LEU A N 1
ATOM 3004 C CA . LEU A 1 376 ? 26.013 -28.114 -52.830 1.00 86.56 376 LEU A CA 1
ATOM 3005 C C . LEU A 1 376 ? 27.542 -28.241 -52.795 1.00 86.56 376 LEU A C 1
ATOM 3007 O O . LEU A 1 376 ? 28.211 -27.662 -53.648 1.00 86.56 376 LEU A O 1
ATOM 3011 N N . GLU A 1 377 ? 28.108 -29.025 -51.873 1.00 85.25 377 GLU A N 1
ATOM 3012 C CA . GLU A 1 377 ? 29.551 -29.304 -51.843 1.00 85.25 377 GLU A CA 1
ATOM 3013 C C . GLU A 1 377 ? 30.001 -30.119 -53.066 1.00 85.25 377 GLU A C 1
ATOM 3015 O O . GLU A 1 377 ? 31.064 -29.859 -53.629 1.00 85.25 377 GLU A O 1
ATOM 3020 N N . GLN A 1 378 ? 29.164 -31.049 -53.540 1.00 85.38 378 GLN A N 1
ATOM 3021 C CA . GLN A 1 378 ? 29.410 -31.790 -54.782 1.00 85.38 378 GLN A CA 1
ATOM 3022 C C . GLN A 1 378 ? 29.239 -30.916 -56.038 1.00 85.38 378 GLN A C 1
ATOM 3024 O O . GLN A 1 378 ? 29.925 -31.140 -57.038 1.00 85.38 378 GLN A O 1
ATOM 3029 N N . LYS A 1 379 ? 28.334 -29.924 -56.012 1.00 84.31 379 LYS A N 1
ATOM 3030 C CA . LYS A 1 379 ? 28.027 -29.020 -57.139 1.00 84.31 379 LYS A CA 1
ATOM 3031 C C . LYS A 1 379 ? 27.998 -27.536 -56.710 1.00 84.31 379 LYS A C 1
ATOM 3033 O O . LYS A 1 379 ? 26.922 -26.932 -56.677 1.00 84.31 379 LYS A O 1
ATOM 3038 N N . PRO A 1 380 ? 29.160 -26.887 -56.499 1.00 78.38 380 PRO A N 1
ATOM 3039 C CA . PRO A 1 380 ? 29.235 -25.533 -55.925 1.00 78.38 380 PRO A CA 1
ATOM 3040 C C . PRO A 1 380 ? 28.544 -24.432 -56.753 1.00 78.38 380 PRO A C 1
ATOM 3042 O O . PRO A 1 380 ? 28.125 -23.403 -56.221 1.00 78.38 380 PRO A O 1
ATOM 3045 N N . GLY A 1 381 ? 28.427 -24.633 -58.070 1.00 76.75 381 GLY A N 1
ATOM 3046 C CA . GLY A 1 381 ? 27.819 -23.684 -59.009 1.00 76.75 381 GLY A CA 1
ATOM 3047 C C . GLY A 1 381 ? 26.314 -23.862 -59.247 1.00 76.75 381 GLY A C 1
ATOM 3048 O O . GLY A 1 381 ? 25.762 -23.152 -60.081 1.00 76.75 381 GLY A O 1
ATOM 3049 N N . SER A 1 382 ? 25.646 -24.808 -58.577 1.00 86.88 382 SER A N 1
ATOM 3050 C CA . SER A 1 382 ? 24.220 -25.077 -58.809 1.00 86.88 382 SER A CA 1
ATOM 3051 C C . SER A 1 382 ? 23.326 -24.008 -58.171 1.00 86.88 382 SER A C 1
ATOM 3053 O O . SER A 1 382 ? 23.116 -24.007 -56.957 1.00 86.88 382 SER A O 1
ATOM 3055 N N . GLU A 1 383 ? 22.759 -23.111 -58.983 1.00 86.38 383 GLU A N 1
ATOM 3056 C CA . GLU A 1 383 ? 21.796 -22.109 -58.496 1.00 86.38 383 GLU A CA 1
ATOM 3057 C C . GLU A 1 383 ? 20.480 -22.730 -58.008 1.00 86.38 383 GLU A C 1
ATOM 3059 O O . GLU A 1 383 ? 19.844 -22.196 -57.102 1.00 86.38 383 GLU A O 1
ATOM 3064 N N . GLU A 1 384 ? 20.100 -23.897 -58.530 1.00 87.62 384 GLU A N 1
ATOM 3065 C CA . GLU A 1 384 ? 18.909 -24.627 -58.087 1.00 87.62 384 GLU A CA 1
ATOM 3066 C C . GLU A 1 384 ? 19.041 -25.090 -56.625 1.00 87.62 384 GLU A C 1
ATOM 3068 O O . GLU A 1 384 ? 18.162 -24.834 -55.800 1.00 87.62 384 GLU A O 1
ATOM 3073 N N . VAL A 1 385 ? 20.183 -25.691 -56.265 1.00 86.88 385 VAL A N 1
ATOM 3074 C CA . VAL A 1 385 ? 20.458 -26.145 -54.888 1.00 86.88 385 VAL A CA 1
ATOM 3075 C C . VAL A 1 385 ? 20.587 -24.948 -53.941 1.00 86.88 385 VAL A C 1
ATOM 3077 O O . VAL A 1 385 ? 20.018 -24.965 -52.847 1.00 86.88 385 VAL A O 1
ATOM 3080 N N . LYS A 1 386 ? 21.252 -23.864 -54.371 1.00 86.19 386 LYS A N 1
ATOM 3081 C CA . LYS A 1 386 ? 21.319 -22.613 -53.594 1.00 86.19 386 LYS A CA 1
ATOM 3082 C C . LYS A 1 386 ? 19.934 -22.018 -53.348 1.00 86.19 386 LYS A C 1
ATOM 3084 O O . LYS A 1 386 ? 19.664 -21.573 -52.238 1.00 86.19 386 LYS A O 1
ATOM 3089 N N . SER A 1 387 ? 19.046 -22.021 -54.343 1.00 88.00 387 SER A N 1
ATOM 3090 C CA . SER A 1 387 ? 17.669 -21.525 -54.206 1.00 88.00 387 SER A CA 1
ATOM 3091 C C . SER A 1 387 ? 16.858 -22.342 -53.192 1.00 88.00 387 SER A C 1
ATOM 3093 O O . SER A 1 387 ? 16.195 -21.777 -52.314 1.00 88.00 387 SER A O 1
ATOM 3095 N N . HIS A 1 388 ? 16.974 -23.674 -53.229 1.00 89.19 388 HIS A N 1
ATOM 3096 C CA . HIS A 1 388 ? 16.351 -24.549 -52.233 1.00 89.19 388 HIS A CA 1
ATOM 3097 C C . HIS A 1 388 ? 16.888 -24.298 -50.817 1.00 89.19 388 HIS A C 1
ATOM 3099 O O . HIS A 1 388 ? 16.101 -24.217 -49.871 1.00 89.19 388 HIS A O 1
ATOM 3105 N N . LEU A 1 389 ? 18.203 -24.107 -50.670 1.00 88.19 389 LEU A N 1
ATOM 3106 C CA . LEU A 1 389 ? 18.833 -23.798 -49.387 1.00 88.19 389 LEU A CA 1
ATOM 3107 C C . LEU A 1 389 ? 18.402 -22.420 -48.852 1.00 88.19 389 LEU A C 1
ATOM 3109 O O . LEU A 1 389 ? 18.027 -22.314 -47.685 1.00 88.19 389 LEU A O 1
ATOM 3113 N N . ARG A 1 390 ? 18.353 -21.385 -49.709 1.00 89.88 390 ARG A N 1
ATOM 3114 C CA . ARG A 1 390 ? 17.807 -20.055 -49.368 1.00 89.88 390 ARG A CA 1
ATOM 3115 C C . ARG A 1 390 ? 16.359 -20.158 -48.892 1.00 89.88 390 ARG A C 1
ATOM 3117 O O . ARG A 1 390 ? 16.012 -19.573 -47.874 1.00 89.88 390 ARG A O 1
ATOM 3124 N N . THR A 1 391 ? 15.527 -20.937 -49.581 1.00 90.00 391 THR A N 1
ATOM 3125 C CA . THR A 1 391 ? 14.113 -21.129 -49.217 1.00 90.00 391 THR A CA 1
ATOM 3126 C C . THR A 1 391 ? 13.959 -21.834 -47.867 1.00 90.00 391 THR A C 1
ATOM 3128 O O . THR A 1 391 ? 13.092 -21.469 -47.071 1.00 90.00 391 THR A O 1
ATOM 3131 N N . LEU A 1 392 ? 14.795 -22.839 -47.587 1.00 90.12 392 LEU A N 1
ATOM 3132 C CA . LEU A 1 392 ? 14.801 -23.535 -46.300 1.00 90.12 392 LEU A CA 1
ATOM 3133 C C . LEU A 1 392 ? 15.215 -22.591 -45.164 1.00 90.12 392 LEU A C 1
ATOM 3135 O O . LEU A 1 392 ? 14.508 -22.499 -44.162 1.00 90.12 392 LEU A O 1
ATOM 3139 N N . LEU A 1 393 ? 16.309 -21.844 -45.340 1.00 89.94 393 LEU A N 1
ATOM 3140 C CA . LEU A 1 393 ? 16.787 -20.889 -44.339 1.00 89.94 393 LEU A CA 1
ATOM 3141 C C . LEU A 1 393 ? 15.823 -19.717 -44.147 1.00 89.94 393 LEU A C 1
ATOM 3143 O O . LEU A 1 393 ? 15.624 -19.299 -43.014 1.00 89.94 393 LEU A O 1
ATOM 3147 N N . ALA A 1 394 ? 15.143 -19.251 -45.197 1.00 88.50 394 ALA A N 1
ATOM 3148 C CA . ALA A 1 394 ? 14.085 -18.249 -45.082 1.00 88.50 394 ALA A CA 1
ATOM 3149 C C . ALA A 1 394 ? 12.938 -18.721 -44.177 1.00 88.50 394 ALA A C 1
ATOM 3151 O O . ALA A 1 394 ? 12.437 -17.950 -43.358 1.00 88.50 394 ALA A O 1
ATOM 3152 N N . LYS A 1 395 ? 12.546 -20.001 -44.268 1.00 87.88 395 LYS A N 1
ATOM 3153 C CA . LYS A 1 395 ? 11.555 -20.593 -43.356 1.00 87.88 395 LYS A CA 1
ATOM 3154 C C . LYS A 1 395 ? 12.078 -20.668 -41.922 1.00 87.88 395 LYS A C 1
ATOM 3156 O O . LYS A 1 395 ? 11.342 -20.307 -41.009 1.00 87.88 395 LYS A O 1
ATOM 3161 N N . CYS A 1 396 ? 13.329 -21.088 -41.721 1.00 88.12 396 CYS A N 1
ATOM 3162 C CA . CYS A 1 396 ? 13.950 -21.117 -40.393 1.00 88.12 396 CYS A CA 1
ATOM 3163 C C . CYS A 1 396 ? 14.036 -19.714 -39.774 1.00 88.12 396 CYS A C 1
ATOM 3165 O O . CYS A 1 396 ? 13.656 -19.534 -38.623 1.00 88.12 396 CYS A O 1
ATOM 3167 N N . PHE A 1 397 ? 14.453 -18.709 -40.548 1.00 87.75 397 PHE A N 1
ATOM 3168 C CA . PHE A 1 397 ? 14.504 -17.313 -40.108 1.00 87.75 397 PHE A CA 1
ATOM 3169 C C . PHE A 1 397 ? 13.117 -16.818 -39.729 1.00 87.75 397 PHE A C 1
ATOM 3171 O O . PHE A 1 397 ? 12.968 -16.241 -38.669 1.00 87.75 397 PHE A O 1
ATOM 3178 N N . LYS A 1 398 ? 12.079 -17.116 -40.520 1.00 84.06 398 LYS A N 1
ATOM 3179 C CA . LYS A 1 398 ? 10.702 -16.739 -40.171 1.00 84.06 398 LYS A CA 1
ATOM 3180 C C . LYS A 1 398 ? 10.224 -17.370 -38.854 1.00 84.06 398 LYS A C 1
ATOM 3182 O O . LYS A 1 398 ? 9.483 -16.729 -38.118 1.00 84.06 398 LYS A O 1
ATOM 3187 N N . LEU A 1 399 ? 10.637 -18.605 -38.559 1.00 82.62 399 LEU A N 1
ATOM 3188 C CA . LEU A 1 399 ? 10.311 -19.287 -37.301 1.00 82.62 399 LEU A CA 1
ATOM 3189 C C . LEU A 1 399 ? 11.066 -18.702 -36.100 1.00 82.62 399 LEU A C 1
ATOM 3191 O O . LEU A 1 399 ? 10.484 -18.608 -35.026 1.00 82.62 399 LEU A O 1
ATOM 3195 N N . ILE A 1 400 ? 12.334 -18.318 -36.281 1.00 80.75 400 ILE A N 1
ATOM 3196 C CA . ILE A 1 400 ? 13.151 -17.674 -35.238 1.00 80.75 400 ILE A CA 1
ATOM 3197 C C . ILE A 1 400 ? 12.698 -16.231 -35.006 1.00 80.75 400 ILE A C 1
ATOM 3199 O O . ILE A 1 400 ? 12.647 -15.785 -33.867 1.00 80.75 400 ILE A O 1
ATOM 3203 N N . ASP A 1 401 ? 12.384 -15.510 -36.080 1.00 75.88 401 ASP A N 1
ATOM 3204 C CA . ASP A 1 401 ? 12.096 -14.080 -36.043 1.00 75.88 401 ASP A CA 1
ATOM 3205 C C . ASP A 1 401 ? 10.716 -13.780 -35.491 1.00 75.88 401 ASP A C 1
ATOM 3207 O O . ASP A 1 401 ? 10.578 -12.709 -34.924 1.00 75.88 401 ASP A O 1
ATOM 3211 N N . ALA A 1 402 ? 9.736 -14.685 -35.661 1.00 63.16 402 ALA A N 1
ATOM 3212 C CA . ALA A 1 402 ? 8.336 -14.582 -35.224 1.00 63.16 402 ALA A CA 1
ATOM 3213 C C . ALA A 1 402 ? 7.953 -13.181 -34.696 1.00 63.16 402 ALA A C 1
ATOM 3215 O O . ALA A 1 402 ? 7.697 -13.009 -33.505 1.00 63.16 402 ALA A O 1
ATOM 3216 N N . ASP A 1 403 ? 7.978 -12.179 -35.590 1.00 52.38 403 ASP A N 1
ATOM 3217 C CA . ASP A 1 403 ? 7.947 -10.747 -35.232 1.00 52.38 403 ASP A CA 1
ATOM 3218 C C . ASP A 1 403 ? 6.606 -10.349 -34.564 1.00 52.38 403 ASP A C 1
ATOM 3220 O O . ASP A 1 403 ? 6.478 -9.267 -33.995 1.00 52.38 403 ASP A O 1
ATOM 3224 N N . GLU A 1 404 ? 5.606 -11.238 -34.612 1.00 51.47 404 GLU A N 1
ATOM 3225 C CA . GLU A 1 404 ? 4.271 -11.078 -34.022 1.00 51.47 404 GLU A CA 1
ATOM 3226 C C . GLU A 1 404 ? 4.180 -11.518 -32.546 1.00 51.47 404 GLU A C 1
ATOM 3228 O O . GLU A 1 404 ? 3.178 -11.227 -31.890 1.00 51.47 404 GLU A O 1
ATOM 3233 N N . ASP A 1 405 ? 5.195 -12.196 -31.995 1.00 64.12 405 ASP A N 1
ATOM 3234 C CA . ASP A 1 405 ? 5.194 -12.621 -30.592 1.00 64.12 405 ASP A CA 1
ATOM 3235 C C . ASP A 1 405 ? 5.926 -11.599 -29.709 1.00 64.12 405 ASP A C 1
ATOM 3237 O O . ASP A 1 405 ? 7.148 -11.439 -29.767 1.00 64.12 405 ASP A O 1
ATOM 3241 N N . TRP A 1 406 ? 5.179 -10.913 -28.841 1.00 62.53 406 TRP A N 1
ATOM 3242 C CA . TRP A 1 406 ? 5.740 -9.974 -27.865 1.00 62.53 406 TRP A CA 1
ATOM 3243 C C . TRP A 1 406 ? 6.755 -10.643 -26.920 1.00 62.53 406 TRP A C 1
ATOM 3245 O O . TRP A 1 406 ? 7.618 -9.943 -26.379 1.00 62.53 406 TRP A O 1
ATOM 3255 N N . ALA A 1 407 ? 6.678 -11.972 -26.756 1.00 65.31 407 ALA A N 1
ATOM 3256 C CA . ALA A 1 407 ? 7.595 -12.791 -25.971 1.00 65.31 407 ALA A CA 1
ATOM 3257 C C . ALA A 1 407 ? 8.901 -13.145 -26.712 1.00 65.31 407 ALA A C 1
ATOM 3259 O O . ALA A 1 407 ? 9.825 -13.681 -26.093 1.00 65.31 407 ALA A O 1
ATOM 3260 N N . ASN A 1 408 ? 9.029 -12.816 -28.003 1.00 72.81 408 ASN A N 1
ATOM 3261 C CA . ASN A 1 408 ? 10.265 -13.016 -28.748 1.00 72.81 408 ASN A CA 1
ATOM 3262 C C . ASN A 1 408 ? 11.178 -11.776 -28.682 1.00 72.81 408 ASN A C 1
ATOM 3264 O O . ASN A 1 408 ? 10.751 -10.624 -28.820 1.00 72.81 408 ASN A O 1
ATOM 3268 N N . ASN A 1 409 ? 12.472 -12.014 -28.464 1.00 75.56 409 ASN A N 1
ATOM 3269 C CA . ASN A 1 409 ? 13.512 -10.982 -28.408 1.00 75.56 409 ASN A CA 1
ATOM 3270 C C . ASN A 1 409 ? 14.610 -11.188 -29.460 1.00 75.56 409 ASN A C 1
ATOM 3272 O O . ASN A 1 409 ? 15.578 -10.428 -29.491 1.00 75.56 409 ASN A O 1
ATOM 3276 N N . VAL A 1 410 ? 14.518 -12.236 -30.274 1.00 78.25 410 VAL A N 1
ATOM 3277 C CA . VAL A 1 410 ? 15.615 -12.665 -31.137 1.00 78.25 410 VAL A CA 1
ATOM 3278 C C . VAL A 1 410 ? 15.241 -12.479 -32.591 1.00 78.25 410 VAL A C 1
ATOM 3280 O O . VAL A 1 410 ? 14.154 -12.840 -33.019 1.00 78.25 410 VAL A O 1
ATOM 3283 N N . THR A 1 411 ? 16.189 -11.955 -33.357 1.00 80.00 411 THR A N 1
ATOM 3284 C CA . THR A 1 411 ? 16.092 -11.891 -34.812 1.00 80.00 411 THR A CA 1
ATOM 3285 C C . THR A 1 411 ? 17.329 -12.539 -35.417 1.00 80.00 411 THR A C 1
ATOM 3287 O O . THR A 1 411 ? 18.456 -12.157 -35.091 1.00 80.00 411 THR A O 1
ATOM 3290 N N . ALA A 1 412 ? 17.142 -13.502 -36.309 1.00 84.31 412 ALA A N 1
ATOM 3291 C CA . ALA A 1 412 ? 18.184 -14.069 -37.140 1.00 84.31 412 ALA A CA 1
ATOM 3292 C C . ALA A 1 412 ? 18.648 -13.038 -38.179 1.00 84.31 412 ALA A C 1
ATOM 3294 O O . ALA A 1 412 ? 17.870 -12.451 -38.931 1.00 84.31 412 ALA A O 1
ATOM 3295 N N . ARG A 1 413 ? 19.958 -12.791 -38.204 1.00 80.00 413 ARG A N 1
ATOM 3296 C CA . ARG A 1 413 ? 20.590 -11.812 -39.096 1.00 80.00 413 ARG A CA 1
ATOM 3297 C C . ARG A 1 413 ? 21.250 -12.497 -40.272 1.00 80.00 413 ARG A C 1
ATOM 3299 O O . ARG A 1 413 ? 20.889 -12.221 -41.412 1.00 80.00 413 ARG A O 1
ATOM 3306 N N . ASN A 1 414 ? 22.183 -13.396 -39.972 1.00 84.62 414 ASN A N 1
ATOM 3307 C CA . ASN A 1 414 ? 22.974 -14.111 -40.962 1.00 84.62 414 ASN A CA 1
ATOM 3308 C C . ASN A 1 414 ? 23.101 -15.584 -40.577 1.00 84.62 414 ASN A C 1
ATOM 3310 O O . ASN A 1 414 ? 23.161 -15.929 -39.397 1.00 84.62 414 ASN A O 1
ATOM 3314 N N . CYS A 1 415 ? 23.187 -16.442 -41.582 1.00 88.38 415 CYS A N 1
ATOM 3315 C CA . CYS A 1 415 ? 23.541 -17.841 -41.432 1.00 88.38 415 CYS A CA 1
ATOM 3316 C C . CYS A 1 415 ? 24.662 -18.166 -42.418 1.00 88.38 415 CYS A C 1
ATOM 3318 O O . CYS A 1 415 ? 24.561 -17.842 -43.604 1.00 88.38 415 CYS A O 1
ATOM 3320 N N . ILE A 1 416 ? 25.736 -18.767 -41.914 1.00 88.75 416 ILE A N 1
ATOM 3321 C CA . ILE A 1 416 ? 26.928 -19.103 -42.691 1.00 88.75 416 ILE A CA 1
ATOM 3322 C C . ILE A 1 416 ? 27.126 -20.609 -42.605 1.00 88.75 416 ILE A C 1
ATOM 3324 O O . ILE A 1 416 ? 27.258 -21.154 -41.511 1.00 88.75 416 ILE A O 1
ATOM 3328 N N . LEU A 1 417 ? 27.150 -21.277 -43.752 1.00 89.00 417 LEU A N 1
ATOM 3329 C CA . LEU A 1 417 ? 27.398 -22.708 -43.867 1.00 89.00 417 LEU A CA 1
ATOM 3330 C C . LEU A 1 417 ? 28.760 -22.933 -44.527 1.00 89.00 417 LEU A C 1
ATOM 3332 O O . LEU A 1 417 ? 29.009 -22.457 -45.636 1.00 89.00 417 LEU A O 1
ATOM 3336 N N . LEU A 1 418 ? 29.628 -23.672 -43.841 1.00 87.56 418 LEU A N 1
ATOM 3337 C CA . LEU A 1 418 ? 30.998 -23.959 -44.255 1.00 87.56 418 LEU A CA 1
ATOM 3338 C C . LEU A 1 418 ? 31.200 -25.472 -44.389 1.00 87.56 418 LEU A C 1
ATOM 3340 O O . LEU A 1 418 ? 30.839 -26.218 -43.480 1.00 87.56 418 LEU A O 1
ATOM 3344 N N . GLY A 1 419 ? 31.794 -25.917 -45.497 1.00 83.50 419 GLY A N 1
ATOM 3345 C CA . GLY A 1 419 ? 32.190 -27.315 -45.727 1.00 83.50 419 GLY A CA 1
ATOM 3346 C C . GLY A 1 419 ? 33.707 -27.511 -45.758 1.00 83.50 419 GLY A C 1
ATOM 3347 O O . GLY A 1 419 ? 34.478 -26.546 -45.751 1.00 83.50 419 GLY A O 1
ATOM 3348 N N . GLN A 1 420 ? 34.152 -28.767 -45.811 1.00 73.19 420 GLN A N 1
ATOM 3349 C CA . GLN A 1 420 ? 35.575 -29.127 -45.756 1.00 73.19 420 GLN A CA 1
ATOM 3350 C C . GLN A 1 420 ? 36.333 -28.743 -47.041 1.00 73.19 420 GLN A C 1
ATOM 3352 O O . GLN A 1 420 ? 37.493 -28.328 -46.984 1.00 73.19 420 GLN A O 1
ATOM 3357 N N . ASN A 1 421 ? 35.677 -28.814 -48.207 1.00 65.75 421 ASN A N 1
ATOM 3358 C CA . ASN A 1 421 ? 36.311 -28.684 -49.526 1.00 65.75 421 ASN A CA 1
ATOM 3359 C C . ASN A 1 421 ? 36.025 -27.343 -50.235 1.00 65.75 421 ASN A C 1
ATOM 3361 O O . ASN A 1 421 ? 35.846 -27.307 -51.451 1.00 65.75 421 ASN A O 1
ATOM 3365 N N . LYS A 1 422 ? 36.072 -26.224 -49.491 1.00 69.81 422 LYS A N 1
ATOM 3366 C CA . LYS A 1 422 ? 35.844 -24.826 -49.947 1.00 69.81 422 LYS A CA 1
ATOM 3367 C C . LYS A 1 422 ? 34.381 -24.390 -50.099 1.00 69.81 422 LYS A C 1
ATOM 3369 O O . LYS A 1 422 ? 34.146 -23.303 -50.626 1.00 69.81 422 LYS A O 1
ATOM 3374 N N . LEU A 1 423 ? 33.410 -25.184 -49.647 1.00 80.12 423 LEU A N 1
ATOM 3375 C CA . LEU A 1 423 ? 32.023 -24.725 -49.618 1.00 80.12 423 LEU A CA 1
ATOM 3376 C C . LEU A 1 423 ? 31.877 -23.577 -48.609 1.00 80.12 423 LEU A C 1
ATOM 3378 O O . LEU A 1 423 ? 32.206 -23.732 -47.434 1.00 80.12 423 LEU A O 1
ATOM 3382 N N . GLU A 1 424 ? 31.358 -22.450 -49.079 1.00 85.19 424 GLU A N 1
ATOM 3383 C CA . GLU A 1 424 ? 31.011 -21.292 -48.266 1.00 85.19 424 GLU A CA 1
ATOM 3384 C C . GLU A 1 424 ? 29.706 -20.708 -48.802 1.00 85.19 424 GLU A C 1
ATOM 3386 O O . GLU A 1 424 ? 29.639 -20.211 -49.927 1.00 85.19 424 GLU A O 1
ATOM 3391 N N . PHE A 1 425 ? 28.649 -20.818 -48.006 1.00 86.94 425 PHE A N 1
ATOM 3392 C CA . PHE A 1 425 ? 27.328 -20.326 -48.357 1.00 86.94 425 PHE A CA 1
ATOM 3393 C C . PHE A 1 425 ? 26.840 -19.351 -47.290 1.00 86.94 425 PHE A C 1
ATOM 3395 O O . PHE A 1 425 ? 26.839 -19.665 -46.100 1.00 86.94 425 PHE A O 1
ATOM 3402 N N . HIS A 1 426 ? 26.413 -18.172 -47.736 1.00 85.50 426 HIS A N 1
ATOM 3403 C CA . HIS A 1 426 ? 25.939 -17.087 -46.885 1.00 85.50 426 HIS A CA 1
ATOM 3404 C C . HIS A 1 426 ? 24.466 -16.820 -47.166 1.00 85.50 426 HIS A C 1
ATOM 3406 O O . HIS A 1 426 ? 24.050 -16.703 -48.320 1.00 85.50 426 HIS A O 1
ATOM 3412 N N . TYR A 1 427 ? 23.683 -16.694 -46.102 1.00 86.56 427 TYR A N 1
ATOM 3413 C CA . TYR A 1 427 ? 22.298 -16.256 -46.163 1.00 86.56 427 TYR A CA 1
ATOM 3414 C C . TYR A 1 427 ? 22.084 -15.089 -45.199 1.00 86.56 427 TYR A C 1
ATOM 3416 O O . TYR A 1 427 ? 22.438 -15.188 -44.023 1.00 86.56 427 TYR A O 1
ATOM 3424 N N . SER A 1 428 ? 21.496 -13.999 -45.694 1.00 81.38 428 SER A N 1
ATOM 3425 C CA . SER A 1 428 ? 21.161 -12.805 -44.913 1.00 81.38 428 SER A CA 1
ATOM 3426 C C . SER A 1 428 ? 19.716 -12.381 -45.162 1.00 81.38 428 SER A C 1
ATOM 3428 O O . SER A 1 428 ? 19.204 -12.538 -46.270 1.00 81.38 428 SER A O 1
ATOM 3430 N N . LYS A 1 429 ? 19.067 -11.809 -44.140 1.00 68.75 429 LYS A N 1
ATOM 3431 C CA . LYS A 1 429 ? 17.708 -11.243 -44.248 1.00 68.75 429 LYS A CA 1
ATOM 3432 C C . LYS A 1 429 ? 17.662 -9.998 -45.155 1.00 68.75 429 LYS A C 1
ATOM 3434 O O . LYS A 1 429 ? 16.622 -9.727 -45.744 1.00 68.75 429 LYS A O 1
ATOM 3439 N N . THR A 1 430 ? 18.769 -9.259 -45.285 1.00 65.06 430 THR A N 1
ATOM 3440 C CA . THR A 1 430 ? 18.890 -8.044 -46.118 1.00 65.06 430 THR A CA 1
ATOM 3441 C C . THR A 1 430 ? 20.001 -8.215 -47.163 1.00 65.06 430 THR A C 1
ATOM 3443 O O . THR A 1 430 ? 21.172 -8.072 -46.804 1.00 65.06 430 THR A O 1
ATOM 3446 N N . PRO A 1 431 ? 19.665 -8.517 -48.431 1.00 54.94 431 PRO A N 1
ATOM 3447 C CA . PRO A 1 431 ? 20.649 -8.874 -49.457 1.00 54.94 431 PRO A CA 1
ATOM 3448 C C . PRO A 1 431 ? 21.600 -7.730 -49.862 1.00 54.94 431 PRO A C 1
ATOM 3450 O O . PRO A 1 431 ? 22.755 -8.000 -50.157 1.00 54.94 431 PRO A O 1
ATOM 3453 N N . ASP A 1 432 ? 21.196 -6.456 -49.775 1.00 50.06 432 ASP A N 1
ATOM 3454 C CA . ASP A 1 432 ? 22.048 -5.316 -50.189 1.00 50.06 432 ASP A CA 1
ATOM 3455 C C . ASP A 1 432 ? 23.188 -4.963 -49.208 1.00 50.06 432 ASP A C 1
ATOM 3457 O O . ASP A 1 432 ? 24.020 -4.104 -49.492 1.00 50.06 432 ASP A O 1
ATOM 3461 N N . ARG A 1 433 ? 23.270 -5.636 -48.051 1.00 49.19 433 ARG A N 1
ATOM 3462 C CA . ARG A 1 433 ? 24.408 -5.549 -47.111 1.00 49.19 433 ARG A CA 1
ATOM 3463 C C . ARG A 1 433 ? 25.246 -6.830 -47.132 1.00 49.19 433 ARG A C 1
ATOM 3465 O O . ARG A 1 433 ? 25.636 -7.351 -46.084 1.00 49.19 433 ARG A O 1
ATOM 3472 N N . GLU A 1 434 ? 25.476 -7.379 -48.320 1.00 41.94 434 GLU A N 1
ATOM 3473 C CA . GLU A 1 434 ? 26.316 -8.560 -48.506 1.00 41.94 434 GLU A CA 1
ATOM 3474 C C . GLU A 1 434 ? 27.772 -8.284 -48.075 1.00 41.94 434 GLU A C 1
ATOM 3476 O O . GLU A 1 434 ? 28.411 -7.336 -48.519 1.00 41.94 434 GLU A O 1
ATOM 3481 N N . GLN A 1 435 ? 28.281 -9.154 -47.191 1.00 52.34 435 GLN A N 1
ATOM 3482 C CA . GLN A 1 435 ? 29.661 -9.210 -46.679 1.00 52.34 435 GLN A CA 1
ATOM 3483 C C . GLN A 1 435 ? 30.130 -8.041 -45.796 1.00 52.34 435 GLN A C 1
ATOM 3485 O O . GLN A 1 435 ? 31.168 -7.426 -46.035 1.00 52.34 435 GLN A O 1
ATOM 3490 N N . GLY A 1 436 ? 29.438 -7.797 -44.681 1.00 57.91 436 GLY A N 1
ATOM 3491 C CA . GLY A 1 436 ? 30.039 -7.024 -43.588 1.00 57.91 436 GLY A CA 1
ATOM 3492 C C . GLY A 1 436 ? 31.344 -7.669 -43.085 1.00 57.91 436 GLY A C 1
ATOM 3493 O O . GLY A 1 436 ? 31.431 -8.896 -42.986 1.00 57.91 436 GLY A O 1
ATOM 3494 N N . GLU A 1 437 ? 32.338 -6.853 -42.710 1.00 60.62 437 GLU A N 1
ATOM 3495 C CA . GLU A 1 437 ? 33.646 -7.301 -42.188 1.00 60.62 437 GLU A CA 1
ATOM 3496 C C . GLU A 1 437 ? 33.516 -8.371 -41.089 1.00 60.62 437 GLU A C 1
ATOM 3498 O O . GLU A 1 437 ? 34.281 -9.333 -41.040 1.00 60.62 437 GLU A O 1
ATOM 3503 N N . PHE A 1 438 ? 32.478 -8.269 -40.257 1.00 66.88 438 PHE A N 1
ATOM 3504 C CA . PHE A 1 438 ? 32.195 -9.212 -39.180 1.00 66.88 438 PHE A CA 1
ATOM 3505 C C . PHE A 1 438 ? 31.785 -10.619 -39.655 1.00 66.88 438 PHE A C 1
ATOM 3507 O O . PHE A 1 438 ? 32.208 -11.616 -39.070 1.00 66.88 438 PHE A O 1
ATOM 3514 N N . ALA A 1 439 ? 31.006 -10.733 -40.738 1.00 68.50 439 ALA A N 1
ATOM 3515 C CA . ALA A 1 439 ? 30.636 -12.032 -41.309 1.00 68.50 439 ALA A CA 1
ATOM 3516 C C . ALA A 1 439 ? 31.862 -12.752 -41.897 1.00 68.50 439 ALA A C 1
ATOM 3518 O O . ALA A 1 439 ? 31.991 -13.974 -41.782 1.00 68.50 439 ALA A O 1
ATOM 3519 N N . ASN A 1 440 ? 32.803 -11.985 -42.453 1.00 71.44 440 ASN A N 1
ATOM 3520 C CA . ASN A 1 440 ? 34.073 -12.505 -42.955 1.00 71.44 440 ASN A CA 1
ATOM 3521 C C . ASN A 1 440 ? 34.964 -13.016 -41.811 1.00 71.44 440 ASN A C 1
ATOM 3523 O O . ASN A 1 440 ? 35.502 -14.119 -41.908 1.00 71.44 440 ASN A O 1
ATOM 3527 N N . VAL A 1 441 ? 35.058 -12.275 -40.699 1.00 71.19 441 VAL A N 1
ATOM 3528 C CA . VAL A 1 441 ? 35.766 -12.711 -39.479 1.00 71.19 441 VAL A CA 1
ATOM 3529 C C . VAL A 1 441 ? 35.173 -14.017 -38.933 1.00 71.19 441 VAL A C 1
ATOM 3531 O O . VAL A 1 441 ? 35.907 -14.971 -38.676 1.00 71.19 441 VAL A O 1
ATOM 3534 N N . LEU A 1 442 ? 33.843 -14.116 -38.832 1.00 74.00 442 LEU A N 1
ATOM 3535 C CA . LEU A 1 442 ? 33.166 -15.339 -38.379 1.00 74.00 442 LEU A CA 1
ATOM 3536 C C . LEU A 1 442 ? 33.392 -16.528 -39.320 1.00 74.00 442 LEU A C 1
ATOM 3538 O O . LEU A 1 442 ? 33.595 -17.650 -38.859 1.00 74.00 442 LEU A O 1
ATOM 3542 N N . SER A 1 443 ? 33.417 -16.288 -40.631 1.00 76.25 443 SER A N 1
ATOM 3543 C CA . SER A 1 443 ? 33.698 -17.331 -41.626 1.00 76.25 443 SER A CA 1
ATOM 3544 C C . SER A 1 443 ? 35.122 -17.876 -41.505 1.00 76.25 443 SER A C 1
ATOM 3546 O O . SER A 1 443 ? 35.349 -19.072 -41.699 1.00 76.25 443 SER A O 1
ATOM 3548 N N . GLN A 1 444 ? 36.093 -17.024 -41.164 1.00 75.44 444 GLN A N 1
ATOM 3549 C CA . GLN A 1 444 ? 37.474 -17.444 -40.907 1.00 75.44 444 GLN A CA 1
ATOM 3550 C C . GLN A 1 444 ? 37.571 -18.297 -39.636 1.00 75.44 444 GLN A C 1
ATOM 3552 O O . GLN A 1 444 ? 38.196 -19.359 -39.657 1.00 75.44 444 GLN A O 1
ATOM 3557 N N . ILE A 1 445 ? 36.895 -17.882 -38.562 1.00 73.31 445 ILE A N 1
ATOM 3558 C CA . ILE A 1 445 ? 36.831 -18.629 -37.298 1.00 73.31 445 ILE A CA 1
ATOM 3559 C C . ILE A 1 445 ? 36.180 -19.999 -37.507 1.00 73.31 445 ILE A C 1
ATOM 3561 O O . ILE A 1 445 ? 36.743 -21.014 -37.103 1.00 73.31 445 ILE A O 1
ATOM 3565 N N . GLY A 1 446 ? 35.039 -20.053 -38.199 1.00 74.50 446 GLY A N 1
ATOM 3566 C CA . GLY A 1 446 ? 34.346 -21.306 -38.501 1.00 74.50 446 GLY A CA 1
ATOM 3567 C C . GLY A 1 446 ? 35.203 -22.287 -39.307 1.00 74.50 446 GLY A C 1
ATOM 3568 O O . GLY A 1 446 ? 35.211 -23.481 -39.010 1.00 74.50 446 GLY A O 1
ATOM 3569 N N . ARG A 1 447 ? 35.995 -21.792 -40.270 1.00 76.31 447 ARG A N 1
ATOM 3570 C CA . ARG A 1 447 ? 36.951 -22.619 -41.029 1.00 76.31 447 ARG A CA 1
ATOM 3571 C C . ARG A 1 447 ? 38.084 -23.155 -40.161 1.00 76.31 447 ARG A C 1
ATOM 3573 O O . ARG A 1 447 ? 38.454 -24.314 -40.319 1.00 76.31 447 ARG A O 1
ATOM 3580 N N . HIS A 1 448 ? 38.632 -22.335 -39.264 1.00 72.50 448 HIS A N 1
ATOM 3581 C CA . HIS A 1 448 ? 39.672 -22.778 -38.336 1.00 72.50 448 HIS A CA 1
ATOM 3582 C C . HIS A 1 448 ? 39.139 -23.866 -37.395 1.00 72.50 448 HIS A C 1
ATOM 3584 O O . HIS A 1 448 ? 39.763 -24.912 -37.255 1.00 72.50 448 HIS A O 1
ATOM 3590 N N . ILE A 1 449 ? 37.938 -23.676 -36.837 1.00 70.31 449 ILE A N 1
ATOM 3591 C CA . ILE A 1 449 ? 37.266 -24.678 -35.999 1.00 70.31 449 ILE A CA 1
ATOM 3592 C C . ILE A 1 449 ? 37.067 -25.989 -36.774 1.00 70.31 449 ILE A C 1
ATOM 3594 O O . ILE A 1 449 ? 37.450 -27.046 -36.281 1.00 70.31 449 ILE A O 1
ATOM 3598 N N . LEU A 1 450 ? 36.540 -25.938 -38.003 1.00 71.94 450 LEU A N 1
ATOM 3599 C CA . LEU A 1 450 ? 36.356 -27.132 -38.837 1.00 71.94 450 LEU A CA 1
ATOM 3600 C C . LEU A 1 450 ? 37.690 -27.842 -39.130 1.00 71.94 450 LEU A C 1
ATOM 3602 O O . LEU A 1 450 ? 37.752 -29.070 -39.077 1.00 71.94 450 LEU A O 1
ATOM 3606 N N . ALA A 1 451 ? 38.769 -27.096 -39.385 1.00 71.50 451 ALA A N 1
ATOM 3607 C CA . ALA A 1 451 ? 40.109 -27.651 -39.594 1.00 71.50 451 ALA A CA 1
ATOM 3608 C C . ALA A 1 451 ? 40.688 -28.301 -38.321 1.00 71.50 451 ALA A C 1
ATOM 3610 O O . ALA A 1 451 ? 41.296 -29.369 -38.398 1.00 71.50 451 ALA A O 1
ATOM 3611 N N . CYS A 1 452 ? 40.476 -27.703 -37.147 1.00 66.75 452 CYS A N 1
ATOM 3612 C CA . CYS A 1 452 ? 40.928 -28.264 -35.873 1.00 66.75 452 CYS A CA 1
ATOM 3613 C C . CYS A 1 452 ? 40.145 -29.520 -35.478 1.00 66.75 452 CYS A C 1
ATOM 3615 O O . CYS A 1 452 ? 40.747 -30.483 -35.015 1.00 66.75 4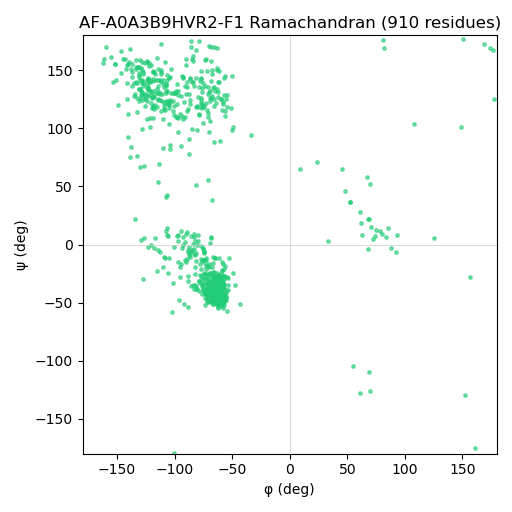52 CYS A O 1
ATOM 3617 N N . ILE A 1 453 ? 38.825 -29.554 -35.695 1.00 64.50 453 ILE A N 1
ATOM 3618 C CA . ILE A 1 453 ? 38.025 -30.740 -35.360 1.00 64.50 453 ILE A CA 1
ATOM 3619 C C . ILE A 1 453 ? 38.310 -31.890 -36.344 1.00 64.50 453 ILE A C 1
ATOM 3621 O O . ILE A 1 453 ? 38.489 -33.028 -35.922 1.00 64.50 453 ILE A O 1
ATOM 3625 N N . SER A 1 454 ? 38.430 -31.605 -37.647 1.00 62.53 454 SER A N 1
ATOM 3626 C CA . SER A 1 454 ? 38.740 -32.627 -38.667 1.00 62.53 454 SER A CA 1
ATOM 3627 C C . SER A 1 454 ? 40.171 -33.179 -38.598 1.00 62.53 454 SER A C 1
ATOM 3629 O O . SER A 1 454 ? 40.431 -34.264 -39.114 1.00 62.53 454 SER A O 1
ATOM 3631 N N . SER A 1 455 ? 41.101 -32.475 -37.943 1.00 62.69 455 SER A N 1
ATOM 3632 C CA . SER A 1 455 ? 42.483 -32.933 -37.719 1.00 62.69 455 SER A CA 1
ATOM 3633 C C . SER A 1 455 ? 42.674 -33.749 -36.434 1.00 62.69 455 SER A C 1
ATOM 3635 O O . SER A 1 455 ? 43.817 -34.051 -36.072 1.00 62.69 455 SER A O 1
ATOM 3637 N N . GLY A 1 456 ? 41.582 -34.146 -35.767 1.00 49.28 456 GLY A N 1
ATOM 3638 C CA . GLY A 1 456 ? 41.594 -35.001 -34.581 1.00 49.28 456 GLY A CA 1
ATOM 3639 C C . GLY A 1 456 ? 42.435 -36.268 -34.780 1.00 49.28 456 GLY A C 1
ATOM 3640 O O . GLY A 1 456 ? 41.968 -37.249 -35.349 1.00 49.28 456 GLY A 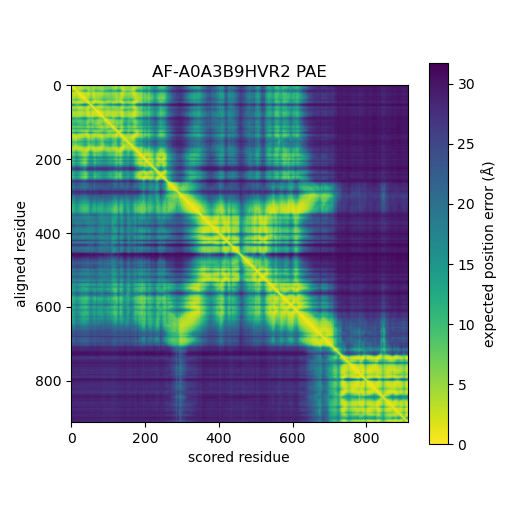O 1
ATOM 3641 N N . GLY A 1 457 ? 43.683 -36.244 -34.295 1.00 45.97 457 GLY A N 1
ATOM 3642 C CA . GLY A 1 457 ? 44.555 -37.420 -34.216 1.00 45.97 457 GLY A CA 1
ATOM 3643 C C . GLY A 1 457 ? 45.937 -37.345 -34.876 1.00 45.97 457 GLY A C 1
ATOM 3644 O O . GLY A 1 457 ? 46.628 -38.359 -34.863 1.00 45.97 457 GLY A O 1
ATOM 3645 N N . ALA A 1 458 ? 46.402 -36.213 -35.419 1.00 38.69 458 ALA A N 1
ATOM 3646 C CA . ALA A 1 458 ? 47.765 -36.127 -35.970 1.00 38.69 458 ALA A CA 1
ATOM 3647 C C . ALA A 1 458 ? 48.696 -35.240 -35.126 1.00 38.69 458 ALA A C 1
ATOM 3649 O O . ALA A 1 458 ? 48.953 -34.080 -35.446 1.00 38.69 458 ALA A O 1
ATOM 3650 N N . SER A 1 459 ? 49.270 -35.810 -34.062 1.00 45.72 459 SER A N 1
ATOM 3651 C CA . SER A 1 459 ? 50.511 -35.286 -33.485 1.00 45.72 459 SER A CA 1
ATOM 3652 C C . SER A 1 459 ? 51.660 -35.556 -34.463 1.00 45.72 459 SER A C 1
ATOM 3654 O O . SER A 1 459 ? 52.207 -36.658 -34.494 1.00 45.72 459 SER A O 1
ATOM 3656 N N . GLY A 1 460 ? 52.025 -34.575 -35.285 1.00 42.22 460 GLY A N 1
ATOM 3657 C CA . GLY A 1 460 ? 53.240 -34.673 -36.094 1.00 42.22 460 GLY A CA 1
ATOM 3658 C C . GLY A 1 460 ? 53.163 -33.941 -37.425 1.00 42.22 460 GLY A C 1
ATOM 3659 O O . GLY A 1 460 ? 52.646 -34.476 -38.399 1.00 42.22 460 GLY A O 1
ATOM 3660 N N . ASN A 1 461 ? 53.787 -32.761 -37.437 1.00 37.22 461 ASN A N 1
ATOM 3661 C CA . ASN A 1 461 ? 54.207 -31.913 -38.562 1.00 37.22 461 ASN A CA 1
ATOM 3662 C C . ASN A 1 461 ? 53.387 -30.629 -38.757 1.00 37.22 461 ASN A C 1
ATOM 3664 O O . ASN A 1 461 ? 52.303 -30.608 -39.338 1.00 37.22 461 ASN A O 1
ATOM 3668 N N . LEU A 1 462 ? 54.004 -29.522 -38.329 1.00 42.94 462 LEU A N 1
ATOM 3669 C CA . LEU A 1 462 ? 53.658 -28.147 -38.683 1.00 42.94 462 LEU A CA 1
ATOM 3670 C C . LEU A 1 462 ? 53.801 -27.955 -40.201 1.00 42.94 462 LEU A C 1
ATOM 3672 O O . LEU A 1 462 ? 54.852 -27.579 -40.715 1.00 42.94 462 LEU A O 1
ATOM 3676 N N . SER A 1 463 ? 52.725 -28.230 -40.935 1.00 47.84 463 SER A N 1
ATOM 3677 C CA . SER A 1 463 ? 52.577 -27.793 -42.321 1.00 47.84 463 SER A CA 1
ATOM 3678 C C . SER A 1 463 ? 52.428 -26.271 -42.365 1.00 47.84 463 SER A C 1
ATOM 3680 O O . SER A 1 463 ? 51.700 -25.685 -41.565 1.00 47.84 463 SER A O 1
ATOM 3682 N N . MET A 1 464 ? 53.048 -25.614 -43.349 1.00 40.97 464 MET A N 1
ATOM 3683 C CA . MET A 1 464 ? 52.963 -24.160 -43.565 1.00 40.97 464 MET A CA 1
ATOM 3684 C C . MET A 1 464 ? 51.519 -23.655 -43.775 1.00 40.97 464 MET A C 1
ATOM 3686 O O . MET A 1 464 ? 51.235 -22.466 -43.636 1.00 40.97 464 MET A O 1
ATOM 3690 N N . LYS A 1 465 ? 50.592 -24.572 -44.082 1.00 46.53 465 LYS A N 1
ATOM 3691 C CA . LYS A 1 465 ? 49.150 -24.324 -44.159 1.00 46.53 465 LYS A CA 1
ATOM 3692 C C . LYS A 1 465 ? 48.516 -24.141 -42.770 1.00 46.53 465 LYS A C 1
ATOM 3694 O O . LYS A 1 465 ? 47.685 -23.251 -42.631 1.00 46.53 465 LYS A O 1
ATOM 3699 N N . ASN A 1 466 ? 48.973 -24.900 -41.767 1.00 50.81 466 ASN A N 1
ATOM 3700 C CA . ASN A 1 466 ? 48.505 -24.820 -40.376 1.00 50.81 466 ASN A CA 1
ATOM 3701 C C . ASN A 1 466 ? 48.970 -23.513 -39.714 1.00 50.81 466 ASN A C 1
ATOM 3703 O O . ASN A 1 466 ? 48.187 -22.841 -39.054 1.00 50.81 466 ASN A O 1
ATOM 3707 N N . LEU A 1 467 ? 50.206 -23.093 -40.003 1.00 46.84 467 LEU A N 1
ATOM 3708 C CA . LEU A 1 467 ? 50.797 -21.848 -39.496 1.00 46.84 467 LEU A CA 1
ATOM 3709 C C . LEU A 1 467 ? 50.100 -20.596 -40.064 1.00 46.84 467 LEU A C 1
ATOM 3711 O O . LEU A 1 467 ? 49.865 -19.626 -39.351 1.00 46.84 467 LEU A O 1
ATOM 3715 N N . LYS A 1 468 ? 49.695 -20.626 -41.345 1.00 51.22 468 LYS A N 1
ATOM 3716 C CA . LYS A 1 468 ? 48.858 -19.565 -41.928 1.00 51.22 468 LYS A CA 1
ATOM 3717 C C . LYS A 1 468 ? 47.474 -19.522 -41.285 1.00 51.22 468 LYS A C 1
ATOM 3719 O O . LYS A 1 468 ? 47.018 -18.440 -40.944 1.00 51.22 468 LYS A O 1
ATOM 3724 N N . SER A 1 469 ? 46.806 -20.664 -41.116 1.00 50.03 469 SER A N 1
ATOM 3725 C CA . SER A 1 469 ? 45.484 -20.702 -40.476 1.00 50.03 469 SER A CA 1
ATOM 3726 C C . SER A 1 469 ? 45.506 -20.286 -39.006 1.00 50.03 469 SER A C 1
ATOM 3728 O O . SER A 1 469 ? 44.499 -19.776 -38.534 1.00 50.03 469 SER A O 1
ATOM 3730 N N . GLU A 1 470 ? 46.625 -20.481 -38.308 1.00 57.06 470 GLU A N 1
ATOM 3731 C CA . GLU A 1 470 ? 46.841 -20.027 -36.930 1.00 57.06 470 GLU A CA 1
ATOM 3732 C C . GLU A 1 470 ? 47.060 -18.506 -36.880 1.00 57.06 470 GLU A C 1
ATOM 3734 O O . GLU A 1 470 ? 46.347 -17.815 -36.165 1.00 57.06 470 GLU A O 1
ATOM 3739 N N . LEU A 1 471 ? 47.894 -17.945 -37.767 1.00 53.75 471 LEU A N 1
ATOM 3740 C CA . LEU A 1 471 ? 48.071 -16.488 -37.900 1.00 53.75 471 LEU A CA 1
ATOM 3741 C C . LEU A 1 471 ? 46.783 -15.749 -38.316 1.00 53.75 471 LEU A C 1
ATOM 3743 O O . LEU A 1 471 ? 46.509 -14.652 -37.829 1.00 53.75 471 LEU A O 1
ATOM 3747 N N . TYR A 1 472 ? 45.983 -16.328 -39.219 1.00 56.16 472 TYR A N 1
ATOM 3748 C CA . TYR A 1 472 ? 44.681 -15.761 -39.596 1.00 56.16 472 TYR A CA 1
ATOM 3749 C C . TYR A 1 472 ? 43.663 -15.859 -38.457 1.00 56.16 472 TYR A C 1
ATOM 3751 O O . TYR A 1 472 ? 42.867 -14.939 -38.278 1.00 56.16 472 TYR A O 1
ATOM 3759 N N . PHE A 1 473 ? 43.696 -16.943 -37.680 1.00 62.75 473 PHE A N 1
ATOM 3760 C CA . PHE A 1 473 ? 42.848 -17.103 -36.504 1.00 62.75 473 PHE A CA 1
ATOM 3761 C C . PHE A 1 473 ? 43.215 -16.095 -35.413 1.00 62.75 473 PHE A C 1
ATOM 3763 O O . PHE A 1 473 ? 42.329 -15.412 -34.909 1.00 62.75 473 PHE A O 1
ATOM 3770 N N . ASP A 1 474 ? 44.504 -15.905 -35.134 1.00 63.12 474 ASP A N 1
ATOM 3771 C CA . ASP A 1 474 ? 44.983 -14.892 -34.193 1.00 63.12 474 ASP A CA 1
ATOM 3772 C C . ASP A 1 474 ? 44.568 -13.479 -34.622 1.00 63.12 474 ASP A C 1
ATOM 3774 O O . ASP A 1 474 ? 44.080 -12.702 -33.802 1.00 63.12 474 ASP A O 1
ATOM 3778 N N . GLY A 1 475 ? 44.667 -13.155 -35.918 1.00 61.97 475 GLY A N 1
ATOM 3779 C CA . GLY A 1 475 ? 44.198 -11.877 -36.465 1.00 61.97 475 GLY A CA 1
ATOM 3780 C C . GLY A 1 475 ? 42.680 -11.681 -36.346 1.00 61.97 475 GLY A C 1
ATOM 3781 O O . GLY A 1 475 ? 42.220 -10.614 -35.930 1.00 61.97 475 GLY A O 1
ATOM 3782 N N . ALA A 1 476 ? 41.891 -12.714 -36.654 1.00 63.34 476 ALA A N 1
ATOM 3783 C CA . ALA A 1 476 ? 40.435 -12.701 -36.504 1.00 63.34 476 ALA A CA 1
ATOM 3784 C C . ALA A 1 476 ? 40.017 -12.546 -35.031 1.00 63.34 476 ALA A C 1
ATOM 3786 O O . ALA A 1 476 ? 39.147 -11.737 -34.702 1.00 63.34 476 ALA A O 1
ATOM 3787 N N . MET A 1 477 ? 40.683 -13.262 -34.126 1.00 67.00 477 MET A N 1
ATOM 3788 C CA . MET A 1 477 ? 40.428 -13.190 -32.692 1.00 67.00 477 MET A CA 1
ATOM 3789 C C . MET A 1 477 ? 40.903 -11.864 -32.079 1.00 67.00 477 MET A C 1
ATOM 3791 O O . MET A 1 477 ? 40.244 -11.333 -31.183 1.00 67.00 477 MET A O 1
ATOM 3795 N N . GLN A 1 478 ? 41.987 -11.270 -32.583 1.00 66.31 478 GLN A N 1
ATOM 3796 C CA . GLN A 1 478 ? 42.429 -9.927 -32.202 1.00 66.31 478 GLN A CA 1
ATOM 3797 C C . GLN A 1 478 ? 41.435 -8.852 -32.664 1.00 66.31 478 GLN A C 1
ATOM 3799 O O . GLN A 1 478 ? 41.144 -7.932 -31.899 1.00 66.31 478 GLN A O 1
ATOM 3804 N N . SER A 1 479 ? 40.869 -8.988 -33.867 1.00 62.94 479 SER A N 1
ATOM 3805 C CA . SER A 1 479 ? 39.791 -8.115 -34.352 1.00 62.94 479 SER A CA 1
ATOM 3806 C C . SER A 1 479 ? 38.538 -8.226 -33.476 1.00 62.94 479 SER A C 1
ATOM 3808 O O . SER A 1 479 ? 37.980 -7.210 -33.063 1.00 62.94 479 SER A O 1
ATOM 3810 N N . LEU A 1 480 ? 38.139 -9.441 -33.082 1.00 63.38 480 LEU A N 1
ATOM 3811 C CA . LEU A 1 480 ? 37.044 -9.639 -32.125 1.00 63.38 480 LEU A CA 1
ATOM 3812 C C . LEU A 1 480 ? 37.330 -9.004 -30.765 1.00 63.38 480 LEU A C 1
ATOM 3814 O O . LEU A 1 480 ? 36.455 -8.359 -30.193 1.00 63.38 480 LEU A O 1
ATOM 3818 N N . ARG A 1 481 ? 38.552 -9.161 -30.253 1.00 63.56 481 ARG A N 1
ATOM 3819 C CA . ARG A 1 481 ? 38.977 -8.557 -28.987 1.00 63.56 481 ARG A CA 1
ATOM 3820 C C . ARG A 1 481 ? 38.929 -7.030 -29.049 1.00 63.56 481 ARG A C 1
ATOM 3822 O O . ARG A 1 481 ? 38.472 -6.402 -28.102 1.00 63.56 481 ARG A O 1
ATOM 3829 N N . SER A 1 482 ? 39.355 -6.446 -30.170 1.00 61.28 482 SER A N 1
ATOM 3830 C CA . SER A 1 482 ? 39.322 -4.998 -30.399 1.00 61.28 482 SER A CA 1
ATOM 3831 C C . SER A 1 482 ? 37.897 -4.450 -30.499 1.00 61.28 482 SER A C 1
ATOM 3833 O O . SER A 1 482 ? 37.636 -3.365 -29.994 1.00 61.28 482 SER A O 1
ATOM 3835 N N . ASN A 1 483 ? 36.987 -5.185 -31.143 1.00 56.62 483 ASN A N 1
ATOM 3836 C CA . ASN A 1 483 ? 35.624 -4.717 -31.405 1.00 56.62 483 ASN A CA 1
ATOM 3837 C C . ASN A 1 483 ? 34.631 -5.037 -30.272 1.00 56.62 483 ASN A C 1
ATOM 3839 O O . ASN A 1 483 ? 33.700 -4.271 -30.050 1.00 56.62 483 ASN A O 1
ATOM 3843 N N . PHE A 1 484 ? 34.817 -6.148 -29.547 1.00 60.09 484 PHE A N 1
ATOM 3844 C CA . PHE A 1 484 ? 33.845 -6.670 -28.568 1.00 60.09 484 PHE A CA 1
ATOM 3845 C C . PHE A 1 484 ? 34.444 -6.978 -27.180 1.00 60.09 484 PHE A C 1
ATOM 3847 O O . PHE A 1 484 ? 33.742 -7.501 -26.310 1.00 60.09 484 PHE A O 1
ATOM 3854 N N . GLY A 1 485 ? 35.728 -6.681 -26.954 1.00 60.22 485 GLY A N 1
ATOM 3855 C CA . GLY A 1 485 ? 36.409 -6.793 -25.658 1.00 60.22 485 GLY A CA 1
ATOM 3856 C C . GLY A 1 485 ? 36.910 -8.195 -25.266 1.00 60.22 485 GLY A C 1
ATOM 3857 O O . GLY A 1 485 ? 36.558 -9.219 -25.856 1.00 60.22 485 GLY A O 1
ATOM 3858 N N . ASP A 1 486 ? 37.728 -8.249 -24.207 1.00 58.50 486 ASP A N 1
ATOM 3859 C CA . ASP A 1 486 ? 38.452 -9.457 -23.762 1.00 58.50 486 ASP A CA 1
ATOM 3860 C C . ASP A 1 486 ? 37.545 -10.605 -23.285 1.00 58.50 486 ASP A C 1
ATOM 3862 O O . ASP A 1 486 ? 37.865 -11.782 -23.462 1.00 58.50 486 ASP A O 1
ATOM 3866 N N . ARG A 1 487 ? 36.382 -10.295 -22.697 1.00 59.16 487 ARG A N 1
ATOM 3867 C CA . ARG A 1 487 ? 35.435 -11.324 -22.222 1.00 59.16 487 ARG A CA 1
ATOM 3868 C C . ARG A 1 487 ? 34.802 -12.109 -23.373 1.00 59.16 487 ARG A C 1
ATOM 3870 O O . ARG A 1 487 ? 34.556 -13.306 -23.229 1.00 59.16 487 ARG A O 1
ATOM 3877 N N . SER A 1 488 ? 34.560 -11.444 -24.499 1.00 61.66 488 SER A N 1
ATOM 3878 C CA . SER A 1 488 ? 33.969 -12.030 -25.705 1.00 61.66 488 SER A CA 1
ATOM 3879 C C . SER A 1 488 ? 34.912 -13.039 -26.364 1.00 61.66 488 SER A C 1
ATOM 3881 O O . SER A 1 488 ? 34.479 -14.113 -26.781 1.00 61.66 488 SER A O 1
ATOM 3883 N N . TYR A 1 489 ? 36.214 -12.737 -26.363 1.00 62.91 489 TYR A N 1
ATOM 3884 C CA . TYR A 1 489 ? 37.279 -13.609 -26.865 1.00 62.91 489 TYR A CA 1
ATOM 3885 C C . TYR A 1 489 ? 37.299 -14.976 -26.154 1.00 62.91 489 TYR A C 1
ATOM 3887 O O . TYR A 1 489 ? 37.264 -16.016 -26.809 1.00 62.91 489 TYR A O 1
ATOM 3895 N N . ILE A 1 490 ? 37.291 -14.986 -24.814 1.00 58.28 490 ILE A N 1
ATOM 3896 C CA . ILE A 1 490 ? 37.415 -16.218 -24.003 1.00 58.28 490 ILE A CA 1
ATOM 3897 C C . ILE A 1 490 ? 36.188 -17.132 -24.148 1.00 58.28 490 ILE A C 1
ATOM 3899 O O . ILE A 1 490 ? 36.291 -18.356 -24.042 1.00 58.28 490 ILE A O 1
ATOM 3903 N N . ARG A 1 491 ? 35.000 -16.554 -24.355 1.00 65.44 491 ARG A N 1
ATOM 3904 C CA . ARG A 1 491 ? 33.759 -17.328 -24.487 1.00 65.44 491 ARG A CA 1
ATOM 3905 C C . ARG A 1 491 ? 33.689 -18.060 -25.821 1.00 65.44 491 ARG A C 1
ATOM 3907 O O . ARG A 1 491 ? 33.310 -19.225 -25.846 1.00 65.44 491 ARG A O 1
ATOM 3914 N N . LEU A 1 492 ? 34.096 -17.406 -26.907 1.00 67.00 492 LEU A N 1
ATOM 3915 C CA . LEU A 1 492 ? 33.987 -17.959 -28.257 1.0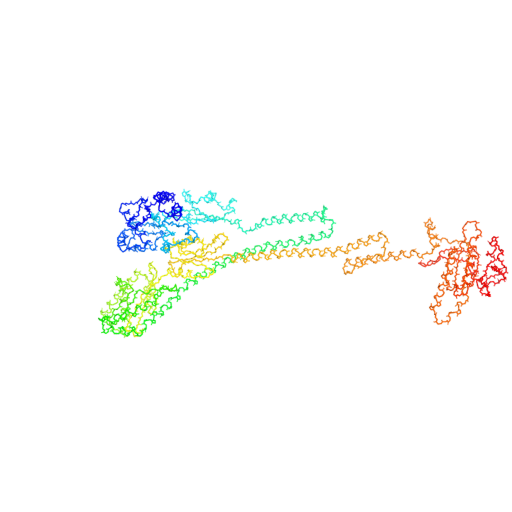0 67.00 492 LEU A CA 1
ATOM 3916 C C . LEU A 1 492 ? 34.885 -19.189 -28.464 1.00 67.00 492 LEU A C 1
ATOM 3918 O O . LEU A 1 492 ? 34.479 -20.131 -29.137 1.00 67.00 492 LEU A O 1
ATOM 3922 N N . SER A 1 493 ? 36.058 -19.229 -27.821 1.00 61.22 493 SER A N 1
ATOM 3923 C CA . SER A 1 493 ? 36.985 -20.366 -27.907 1.00 61.22 493 SER A CA 1
ATOM 3924 C C . SER A 1 493 ? 36.499 -21.632 -27.188 1.00 61.22 493 SER A C 1
ATOM 3926 O O . SER A 1 493 ? 36.917 -22.727 -27.546 1.00 61.22 493 SER A O 1
ATOM 3928 N N . ASN A 1 494 ? 35.637 -21.501 -26.173 1.00 57.03 494 ASN A N 1
ATOM 3929 C CA . ASN A 1 494 ? 35.269 -22.604 -25.274 1.00 57.03 494 ASN A CA 1
ATOM 3930 C C . ASN A 1 494 ? 33.831 -23.123 -25.470 1.00 57.03 494 ASN A C 1
ATOM 3932 O O . ASN A 1 494 ? 33.477 -24.160 -24.915 1.00 57.03 494 ASN A O 1
ATOM 3936 N N . ALA A 1 495 ? 32.992 -22.418 -26.235 1.00 65.19 495 ALA A N 1
ATOM 3937 C CA . ALA A 1 495 ? 31.536 -22.587 -26.231 1.00 65.19 495 ALA A CA 1
ATOM 3938 C C . ALA A 1 495 ? 30.975 -23.134 -27.564 1.00 65.19 495 ALA A C 1
ATOM 3940 O O . ALA A 1 495 ? 30.068 -22.553 -28.160 1.00 65.19 495 ALA A O 1
ATOM 3941 N N . ILE A 1 496 ? 31.499 -24.265 -28.054 1.00 73.94 496 ILE A N 1
ATOM 3942 C CA . ILE A 1 496 ? 30.954 -24.931 -29.255 1.00 73.94 496 ILE A CA 1
ATOM 3943 C C . ILE A 1 496 ? 29.536 -25.447 -28.959 1.00 73.94 496 ILE A C 1
ATOM 3945 O O . ILE A 1 496 ? 29.287 -26.054 -27.920 1.00 73.94 496 ILE A O 1
ATOM 3949 N N . SER A 1 497 ? 28.599 -25.237 -29.890 1.00 74.19 497 SER A N 1
ATOM 3950 C CA . SER A 1 497 ? 27.164 -25.554 -29.762 1.00 74.19 497 SER A CA 1
ATOM 3951 C C . SER A 1 497 ? 26.413 -24.789 -28.665 1.00 74.19 497 SER A C 1
ATOM 3953 O O . SER A 1 497 ? 25.245 -25.084 -28.410 1.00 74.19 497 SER A O 1
ATOM 3955 N N . GLN A 1 498 ? 27.040 -23.794 -28.037 1.00 79.31 498 GLN A N 1
ATOM 3956 C CA . GLN A 1 498 ? 26.409 -22.899 -27.070 1.00 79.31 498 GLN A CA 1
ATOM 3957 C C . GLN A 1 498 ? 26.231 -21.502 -27.671 1.00 79.31 498 GLN A C 1
ATOM 3959 O O . GLN A 1 498 ? 26.922 -21.113 -28.613 1.00 79.31 498 GLN A O 1
ATOM 3964 N N . LEU A 1 499 ? 25.284 -20.744 -27.120 1.00 80.00 499 LEU A N 1
ATOM 3965 C CA . LEU A 1 499 ? 25.090 -19.346 -27.476 1.00 80.00 499 LEU A CA 1
ATOM 3966 C C . LEU A 1 499 ? 26.193 -18.488 -26.850 1.00 80.00 499 LEU A C 1
ATOM 3968 O O . LEU A 1 499 ? 26.306 -18.398 -25.627 1.00 80.00 499 LEU A O 1
ATOM 3972 N N . VAL A 1 500 ? 26.963 -17.812 -27.697 1.00 78.44 500 VAL A N 1
ATOM 3973 C CA . VAL A 1 500 ? 27.935 -16.796 -27.289 1.00 78.44 500 VAL A CA 1
ATOM 3974 C C . VAL A 1 500 ? 27.323 -15.427 -27.532 1.00 78.44 500 VAL A C 1
ATOM 3976 O O . VAL A 1 500 ? 27.056 -15.061 -28.671 1.00 78.44 500 VAL A O 1
ATOM 3979 N N . GLU A 1 501 ? 27.087 -14.676 -26.461 1.00 74.75 501 GLU A N 1
ATOM 3980 C CA . GLU A 1 501 ? 26.513 -13.333 -26.535 1.00 74.75 501 GLU A CA 1
ATOM 3981 C C . GLU A 1 501 ? 27.598 -12.246 -26.458 1.00 74.75 501 GLU A C 1
ATOM 3983 O O . GLU A 1 501 ? 28.523 -12.332 -25.642 1.00 74.75 501 GLU A O 1
ATOM 3988 N N . PHE A 1 502 ? 27.441 -11.218 -27.291 1.00 69.62 502 PHE A N 1
ATOM 3989 C CA . PHE A 1 502 ? 28.276 -10.028 -27.419 1.00 69.62 502 PHE A CA 1
ATOM 3990 C C . PHE A 1 502 ? 27.431 -8.785 -27.162 1.00 69.62 502 PHE A C 1
ATOM 3992 O O . PHE A 1 502 ? 26.290 -8.697 -27.620 1.00 69.62 502 PHE A O 1
ATOM 3999 N N . GLU A 1 503 ? 27.999 -7.793 -26.488 1.00 60.28 503 GLU A N 1
ATOM 4000 C CA . GLU A 1 503 ? 27.371 -6.478 -26.383 1.00 60.28 503 GLU A CA 1
ATOM 4001 C C . GLU A 1 503 ? 27.699 -5.639 -27.621 1.00 60.28 503 GLU A C 1
ATOM 4003 O O . GLU A 1 503 ? 28.837 -5.621 -28.088 1.00 60.28 503 GLU A O 1
ATOM 4008 N N . ILE A 1 504 ? 26.687 -4.955 -28.155 1.00 60.75 504 ILE A N 1
ATOM 4009 C CA . ILE A 1 504 ? 26.819 -4.004 -29.263 1.00 60.75 504 ILE A CA 1
ATOM 4010 C C . ILE A 1 504 ? 26.112 -2.699 -28.888 1.00 60.75 504 ILE A C 1
ATOM 4012 O O . ILE A 1 504 ? 25.231 -2.686 -28.031 1.00 60.75 504 ILE A O 1
ATOM 4016 N N . THR A 1 505 ? 26.457 -1.590 -29.538 1.00 50.28 505 THR A N 1
ATOM 4017 C CA . THR A 1 505 ? 25.911 -0.250 -29.235 1.00 50.28 505 THR A CA 1
ATOM 4018 C C . THR A 1 505 ? 24.380 -0.176 -29.232 1.00 50.28 505 THR A C 1
ATOM 4020 O O . THR A 1 505 ? 23.807 0.628 -28.502 1.00 50.28 505 THR A O 1
ATOM 4023 N N . THR A 1 506 ? 23.708 -1.023 -30.013 1.00 50.16 506 THR A N 1
ATOM 4024 C CA . THR A 1 506 ? 22.246 -1.041 -30.183 1.00 50.16 506 THR A CA 1
ATOM 4025 C C . THR A 1 506 ? 21.538 -2.200 -29.466 1.00 50.16 506 THR A C 1
ATOM 4027 O O . THR A 1 506 ? 20.336 -2.379 -29.652 1.00 50.16 506 THR A O 1
ATOM 4030 N N . GLY A 1 507 ? 22.243 -2.997 -28.650 1.00 62.50 507 GLY A N 1
ATOM 4031 C CA . GLY A 1 507 ? 21.661 -4.145 -27.948 1.00 62.50 507 GLY A CA 1
ATOM 4032 C C . GLY A 1 507 ? 22.677 -5.247 -27.654 1.00 62.50 507 GLY A C 1
ATOM 4033 O O . GLY A 1 507 ? 23.750 -4.998 -27.111 1.00 62.50 507 GLY A O 1
ATOM 4034 N N . ALA A 1 508 ? 22.339 -6.485 -28.004 1.00 68.81 508 ALA A N 1
ATOM 4035 C CA . ALA A 1 508 ? 23.292 -7.590 -27.973 1.00 68.81 508 ALA A CA 1
ATOM 4036 C C . ALA A 1 508 ? 23.211 -8.408 -29.261 1.00 68.81 508 ALA A C 1
ATOM 4038 O O . ALA A 1 508 ? 22.163 -8.486 -29.901 1.00 68.81 508 ALA A O 1
ATOM 4039 N N . ALA A 1 509 ? 24.323 -9.020 -29.643 1.00 74.81 509 ALA A N 1
ATOM 4040 C CA . ALA A 1 509 ? 24.390 -10.002 -30.712 1.00 74.81 509 ALA A CA 1
ATOM 4041 C C . ALA A 1 509 ? 24.705 -11.373 -30.116 1.00 74.81 509 ALA A C 1
ATOM 4043 O O . ALA A 1 509 ? 25.372 -11.478 -29.095 1.00 74.81 509 ALA A O 1
ATOM 4044 N N . GLY A 1 510 ? 24.234 -12.430 -30.756 1.00 79.62 510 GLY A N 1
ATOM 4045 C CA . GLY A 1 510 ? 24.525 -13.806 -30.396 1.00 79.62 510 GLY A CA 1
ATOM 4046 C C . GLY A 1 510 ? 25.128 -14.545 -31.576 1.00 79.62 510 GLY A C 1
ATOM 4047 O O . GLY A 1 510 ? 24.694 -14.359 -32.713 1.00 79.62 510 GLY A O 1
ATOM 4048 N N . VAL A 1 511 ? 26.104 -15.402 -31.307 1.00 82.81 511 VAL A N 1
ATOM 4049 C CA . VAL A 1 511 ? 26.618 -16.371 -32.274 1.00 82.81 511 VAL A CA 1
ATOM 4050 C C . VAL A 1 511 ? 26.424 -17.769 -31.707 1.00 82.81 511 VAL A C 1
ATOM 4052 O O . VAL A 1 511 ? 26.793 -18.043 -30.566 1.00 82.81 511 VAL A O 1
ATOM 4055 N N . VAL A 1 512 ? 25.861 -18.659 -32.521 1.00 86.06 512 VAL A N 1
ATOM 4056 C CA . VAL A 1 512 ? 25.793 -20.097 -32.243 1.00 86.06 512 VAL A CA 1
ATOM 4057 C C . VAL A 1 512 ? 26.583 -20.817 -33.329 1.00 86.06 512 VAL A C 1
ATOM 4059 O O . VAL A 1 512 ? 26.256 -20.702 -34.510 1.00 86.06 512 VAL A O 1
ATOM 4062 N N . ILE A 1 513 ? 27.625 -21.549 -32.934 1.00 84.94 513 ILE A N 1
ATOM 4063 C CA . ILE A 1 513 ? 28.477 -22.327 -33.845 1.00 84.94 513 ILE A CA 1
ATOM 4064 C C . ILE A 1 513 ? 28.156 -23.801 -33.655 1.00 84.94 513 ILE A C 1
ATOM 4066 O O . ILE A 1 513 ? 28.306 -24.315 -32.546 1.00 84.94 513 ILE A O 1
ATOM 4070 N N . MET A 1 514 ? 27.746 -24.486 -34.720 1.00 86.19 514 MET A N 1
ATOM 4071 C CA . MET A 1 514 ? 27.396 -25.901 -34.656 1.00 86.19 514 MET A CA 1
ATOM 4072 C C . MET A 1 514 ? 28.121 -26.739 -35.705 1.00 86.19 514 MET A C 1
ATOM 4074 O O . MET A 1 514 ? 27.983 -26.476 -36.902 1.00 86.19 514 MET A O 1
ATOM 4078 N N . PRO A 1 515 ? 28.849 -27.779 -35.273 1.00 84.94 515 PRO A N 1
ATOM 4079 C CA . PRO A 1 515 ? 29.313 -28.828 -36.161 1.00 84.94 515 PRO A CA 1
ATOM 4080 C C . PRO A 1 515 ? 28.144 -29.737 -36.559 1.00 84.94 515 PRO A C 1
ATOM 4082 O O . PRO A 1 515 ? 27.338 -30.135 -35.717 1.00 84.94 515 PRO A O 1
ATOM 4085 N N . LEU A 1 516 ? 28.067 -30.079 -37.841 1.00 85.19 516 LEU A N 1
ATOM 4086 C CA . LEU A 1 516 ? 27.051 -30.951 -38.422 1.00 85.19 516 LEU A CA 1
ATOM 4087 C C . LEU A 1 516 ? 27.718 -32.155 -39.103 1.00 85.19 516 LEU A C 1
ATOM 4089 O O . LEU A 1 516 ? 28.716 -31.959 -39.792 1.00 85.19 516 LEU A O 1
ATOM 4093 N N . PRO A 1 517 ? 27.166 -33.376 -38.994 1.00 79.12 517 PRO A N 1
ATOM 4094 C CA . PRO A 1 517 ? 25.986 -33.737 -38.203 1.00 79.12 517 PRO A CA 1
ATOM 4095 C C . PRO A 1 517 ? 26.258 -33.850 -36.693 1.00 79.12 517 PRO A C 1
ATOM 4097 O O . PRO A 1 517 ? 25.321 -33.760 -35.901 1.00 79.12 517 PRO A O 1
ATOM 4100 N N . SER A 1 518 ? 27.515 -34.043 -36.281 1.00 80.00 518 SER A N 1
ATOM 4101 C CA . SER A 1 518 ? 27.908 -34.173 -34.874 1.00 80.00 518 SER A CA 1
ATOM 4102 C C . SER A 1 518 ? 29.296 -33.582 -34.604 1.00 80.00 518 SER A C 1
ATOM 4104 O O . SER A 1 518 ? 30.062 -33.310 -35.526 1.00 80.00 518 SER A O 1
ATOM 4106 N N . LEU A 1 519 ? 29.626 -33.394 -33.321 1.00 75.19 519 LEU A N 1
ATOM 4107 C CA . LEU A 1 519 ? 30.930 -32.881 -32.886 1.00 75.19 519 LEU A CA 1
ATOM 4108 C C . LEU A 1 519 ? 32.075 -33.872 -33.149 1.00 75.19 519 LEU A C 1
ATOM 4110 O O . LEU A 1 519 ? 33.197 -33.446 -33.389 1.00 75.19 519 LEU A O 1
ATOM 4114 N N . GLU A 1 520 ? 31.795 -35.175 -33.100 1.00 75.62 520 GLU A N 1
ATOM 4115 C CA . GLU A 1 520 ? 32.805 -36.228 -33.278 1.00 75.62 520 GLU A CA 1
ATOM 4116 C C . GLU A 1 520 ? 33.240 -36.366 -34.740 1.00 75.62 520 GLU A C 1
ATOM 4118 O O . GLU A 1 520 ? 34.400 -36.655 -35.006 1.00 75.62 520 GLU A O 1
ATOM 4123 N N . ASN A 1 521 ? 32.318 -36.135 -35.684 1.00 77.50 521 ASN A N 1
ATOM 4124 C CA . ASN A 1 521 ? 32.569 -36.227 -37.122 1.00 77.50 521 ASN A CA 1
ATOM 4125 C C . ASN A 1 521 ? 31.879 -35.069 -37.868 1.00 77.50 521 ASN A C 1
ATOM 4127 O O . ASN A 1 521 ? 30.837 -35.283 -38.494 1.00 77.50 521 ASN A O 1
ATOM 4131 N N . PRO A 1 522 ? 32.410 -33.834 -37.803 1.00 81.62 522 PRO A N 1
ATOM 4132 C CA . PRO A 1 522 ? 31.817 -32.712 -38.516 1.00 81.62 522 PRO A CA 1
ATOM 4133 C C . PRO A 1 522 ? 32.142 -32.756 -40.010 1.00 81.62 522 PRO A C 1
ATOM 4135 O O . PRO A 1 522 ? 33.293 -32.609 -40.425 1.00 81.62 522 PRO A O 1
ATOM 4138 N N . GLU A 1 523 ? 31.108 -32.879 -40.831 1.00 85.31 523 GLU A N 1
ATOM 4139 C CA . GLU A 1 523 ? 31.163 -32.644 -42.276 1.00 85.31 523 GLU A CA 1
ATOM 4140 C C . GLU A 1 523 ? 31.061 -31.142 -42.591 1.00 85.31 523 GLU A C 1
ATOM 4142 O O . GLU A 1 523 ? 31.762 -30.633 -43.463 1.00 85.31 523 GLU A O 1
ATOM 4147 N N . PHE A 1 524 ? 30.231 -30.414 -41.839 1.00 87.81 524 PHE A N 1
ATOM 4148 C CA . PHE A 1 524 ? 29.986 -28.984 -42.027 1.00 87.81 524 PHE A CA 1
ATOM 4149 C C . PHE A 1 524 ? 30.035 -28.235 -40.695 1.00 87.81 524 PHE A C 1
ATOM 4151 O O . PHE A 1 524 ? 29.821 -28.812 -39.628 1.00 87.81 524 PHE A O 1
ATOM 4158 N N . VAL A 1 525 ? 30.259 -26.924 -40.753 1.00 87.56 525 VAL A N 1
ATOM 4159 C CA . VAL A 1 525 ? 30.010 -26.005 -39.636 1.00 87.56 525 VAL A CA 1
ATOM 4160 C C . VAL A 1 525 ? 28.977 -24.982 -40.078 1.00 87.56 525 VAL A C 1
ATOM 4162 O O . VAL A 1 525 ? 29.155 -24.311 -41.094 1.00 87.56 525 VAL A O 1
ATOM 4165 N N . ILE A 1 526 ? 27.906 -24.851 -39.300 1.00 89.56 526 ILE A N 1
ATOM 4166 C CA . ILE A 1 526 ? 26.908 -23.799 -39.468 1.00 89.56 526 ILE A CA 1
ATOM 4167 C C . ILE A 1 526 ? 27.066 -22.763 -38.355 1.00 89.56 526 ILE A C 1
ATOM 4169 O O . ILE A 1 526 ? 27.182 -23.104 -37.175 1.00 89.56 526 ILE A O 1
ATOM 4173 N N . LEU A 1 527 ? 27.088 -21.489 -38.733 1.00 88.50 527 LEU A N 1
ATOM 4174 C CA . LEU A 1 527 ? 27.124 -20.357 -37.818 1.00 88.50 527 LEU A CA 1
ATOM 4175 C C . LEU A 1 527 ? 25.825 -19.578 -37.951 1.00 88.50 527 LEU A C 1
ATOM 4177 O O . LEU A 1 527 ? 25.470 -19.128 -39.041 1.00 88.50 527 LEU A O 1
ATOM 4181 N N . TRP A 1 528 ? 25.141 -19.389 -36.831 1.00 88.19 528 TRP A N 1
ATOM 4182 C CA . TRP A 1 528 ? 23.964 -18.536 -36.739 1.00 88.19 528 TRP A CA 1
ATOM 4183 C C . TRP A 1 528 ? 24.341 -17.240 -36.052 1.00 88.19 528 TRP A C 1
ATOM 4185 O O . TRP A 1 528 ? 24.818 -17.259 -34.918 1.00 88.19 528 TRP A O 1
ATOM 4195 N N . LEU A 1 529 ? 24.102 -16.126 -36.736 1.00 83.25 529 LEU A N 1
ATOM 4196 C CA . LEU A 1 529 ? 24.195 -14.794 -36.169 1.00 83.25 529 LEU A CA 1
ATOM 4197 C C . LEU A 1 529 ? 22.792 -14.300 -35.845 1.00 83.25 529 LEU A C 1
ATOM 4199 O O . LEU A 1 529 ? 21.960 -14.133 -36.741 1.00 83.25 529 LEU A O 1
ATOM 4203 N N . ILE A 1 530 ? 22.556 -14.023 -34.573 1.00 82.62 530 ILE A N 1
ATOM 4204 C CA . ILE A 1 530 ? 21.292 -13.507 -34.065 1.00 82.62 530 ILE A CA 1
ATOM 4205 C C . ILE A 1 530 ? 21.509 -12.157 -33.380 1.00 82.62 530 ILE A C 1
ATOM 4207 O O . ILE A 1 530 ? 22.602 -11.847 -32.915 1.00 82.62 530 ILE A O 1
ATOM 4211 N N . SER A 1 531 ? 20.475 -11.330 -33.326 1.00 77.25 531 SER A N 1
ATOM 4212 C CA . SER A 1 531 ? 20.470 -10.073 -32.577 1.00 77.25 531 SER A CA 1
ATOM 4213 C C . SER A 1 531 ? 19.353 -10.078 -31.550 1.00 77.25 531 SER A C 1
ATOM 4215 O O . SER A 1 531 ? 18.245 -10.504 -31.867 1.00 77.25 531 SER A O 1
ATOM 4217 N N . PHE A 1 532 ? 19.636 -9.553 -30.363 1.00 74.06 532 PHE A N 1
ATOM 4218 C CA . PHE A 1 532 ? 18.687 -9.385 -29.274 1.00 74.06 532 PHE A CA 1
ATOM 4219 C C . PHE A 1 532 ? 18.207 -7.932 -29.207 1.00 74.06 532 PHE A C 1
ATOM 4221 O O . PHE A 1 532 ? 19.012 -7.014 -29.024 1.00 74.06 532 PHE A O 1
ATOM 4228 N N . SER A 1 533 ? 16.894 -7.710 -29.275 1.00 65.75 533 SER A N 1
ATOM 4229 C CA . SER A 1 533 ? 16.263 -6.392 -29.086 1.00 65.75 533 SER A CA 1
ATOM 4230 C C . SER A 1 533 ? 16.090 -6.031 -27.596 1.00 65.75 533 SER A C 1
ATOM 4232 O O . SER A 1 533 ? 14.998 -5.689 -27.144 1.00 65.75 533 SER A O 1
ATOM 4234 N N . ARG A 1 534 ? 17.169 -6.145 -26.808 1.00 58.53 534 ARG A N 1
ATOM 4235 C CA . ARG A 1 534 ? 17.160 -6.121 -25.329 1.00 58.53 534 ARG A CA 1
ATOM 4236 C C . ARG A 1 534 ? 16.258 -5.040 -24.705 1.00 58.53 534 ARG A C 1
ATOM 4238 O O . ARG A 1 534 ? 15.414 -5.396 -23.883 1.00 58.53 534 ARG A O 1
ATOM 4245 N N . GLY A 1 535 ? 16.377 -3.771 -25.107 1.00 56.84 535 GLY A N 1
ATOM 4246 C CA . GLY A 1 535 ? 15.581 -2.685 -24.522 1.00 56.84 535 GLY A CA 1
ATOM 4247 C C . GLY A 1 535 ? 14.110 -2.681 -24.926 1.00 56.84 535 GLY A C 1
ATOM 4248 O O . GLY A 1 535 ? 13.248 -2.504 -24.074 1.00 56.84 535 GLY A O 1
ATOM 4249 N N . ASN A 1 536 ? 13.794 -2.928 -26.201 1.00 60.97 536 ASN A N 1
ATOM 4250 C CA . ASN A 1 536 ? 12.397 -2.973 -26.648 1.00 60.97 536 ASN A CA 1
ATOM 4251 C C . ASN A 1 536 ? 11.659 -4.193 -26.077 1.00 60.97 536 ASN A C 1
ATOM 4253 O O . ASN A 1 536 ? 10.477 -4.093 -25.770 1.00 60.97 536 ASN A O 1
ATOM 4257 N N . TYR A 1 537 ? 12.343 -5.323 -25.899 1.00 71.50 537 TYR A N 1
ATOM 4258 C CA . TYR A 1 537 ? 11.743 -6.537 -25.356 1.00 71.50 537 TYR A CA 1
ATOM 4259 C C . TYR A 1 537 ? 11.326 -6.411 -23.890 1.00 71.50 537 TYR A C 1
ATOM 4261 O O . TYR A 1 537 ? 10.188 -6.732 -23.556 1.00 71.50 537 TYR A O 1
ATOM 4269 N N . MET A 1 538 ? 12.201 -5.894 -23.022 1.00 75.94 538 MET A N 1
ATOM 4270 C CA . MET A 1 538 ? 11.849 -5.688 -21.612 1.00 75.94 538 MET A CA 1
ATOM 4271 C C . MET A 1 538 ? 10.692 -4.696 -21.469 1.00 75.94 538 MET A C 1
ATOM 4273 O O . MET A 1 538 ? 9.791 -4.918 -20.661 1.00 75.94 538 MET A O 1
ATOM 4277 N N . THR A 1 539 ? 10.659 -3.656 -22.311 1.00 74.94 539 THR A N 1
ATOM 4278 C CA . THR A 1 539 ? 9.537 -2.712 -22.350 1.00 74.94 539 THR A CA 1
ATOM 4279 C C . THR A 1 539 ? 8.247 -3.400 -22.809 1.00 74.94 539 THR A C 1
ATOM 4281 O O . THR A 1 539 ? 7.225 -3.233 -22.152 1.00 74.94 539 THR A O 1
ATOM 4284 N N . ARG A 1 540 ? 8.284 -4.261 -23.840 1.00 75.81 540 ARG A N 1
ATOM 4285 C CA . ARG A 1 540 ? 7.119 -5.071 -24.253 1.00 75.81 540 ARG A CA 1
ATOM 4286 C C . ARG A 1 540 ? 6.635 -5.999 -23.136 1.00 75.81 540 ARG A C 1
ATOM 4288 O O . ARG A 1 540 ? 5.434 -6.069 -22.882 1.00 75.81 540 ARG A O 1
ATOM 4295 N N . MET A 1 541 ? 7.541 -6.686 -22.436 1.00 78.38 541 MET A N 1
ATOM 4296 C CA . MET A 1 541 ? 7.183 -7.512 -21.274 1.00 78.38 541 MET A CA 1
ATOM 4297 C C . MET A 1 541 ? 6.541 -6.676 -20.161 1.00 78.38 541 MET A C 1
ATOM 4299 O O . MET A 1 541 ? 5.584 -7.114 -19.524 1.00 78.38 541 MET A O 1
ATOM 4303 N N . ALA A 1 542 ? 7.058 -5.468 -19.931 1.00 80.81 542 ALA A N 1
ATOM 4304 C CA . ALA A 1 542 ? 6.553 -4.544 -18.926 1.00 80.81 542 ALA A CA 1
ATOM 4305 C C . ALA A 1 542 ? 5.142 -4.027 -19.260 1.00 80.81 542 ALA A C 1
ATOM 4307 O O . ALA A 1 542 ? 4.309 -3.908 -18.361 1.00 80.81 542 ALA A O 1
ATOM 4308 N N . GLU A 1 543 ? 4.855 -3.779 -20.540 1.00 76.25 543 GLU A N 1
ATOM 4309 C CA . GLU A 1 543 ? 3.530 -3.400 -21.057 1.00 76.25 543 GLU A CA 1
ATOM 4310 C C . GLU A 1 543 ? 2.489 -4.520 -20.897 1.00 76.25 543 GLU A C 1
ATOM 4312 O O . GLU A 1 543 ? 1.313 -4.257 -20.639 1.00 76.25 543 GLU A O 1
ATOM 4317 N N . HIS A 1 544 ? 2.917 -5.781 -21.003 1.00 77.75 544 HIS A N 1
ATOM 4318 C CA . HIS A 1 544 ? 2.045 -6.952 -20.859 1.00 77.75 544 HIS A CA 1
ATOM 4319 C C . HIS A 1 544 ? 1.919 -7.444 -19.408 1.00 77.75 544 HIS A C 1
ATOM 4321 O O . HIS A 1 544 ? 1.119 -8.341 -19.124 1.00 77.75 544 HIS A O 1
ATOM 4327 N N . ASN A 1 545 ? 2.654 -6.850 -18.464 1.00 82.62 545 ASN A N 1
ATOM 4328 C CA . ASN A 1 545 ? 2.569 -7.203 -17.054 1.00 82.62 545 ASN A CA 1
ATOM 4329 C C . ASN A 1 545 ? 1.233 -6.734 -16.448 1.00 82.62 545 ASN A C 1
ATOM 4331 O O . ASN A 1 545 ? 0.980 -5.542 -16.285 1.00 82.62 545 ASN A O 1
ATOM 4335 N N . ARG A 1 546 ? 0.378 -7.691 -16.070 1.00 79.75 546 ARG A N 1
ATOM 4336 C CA . ARG A 1 546 ? -0.913 -7.446 -15.394 1.00 79.75 546 ARG A CA 1
ATOM 4337 C C . ARG A 1 546 ? -0.842 -7.601 -13.868 1.00 79.75 546 ARG A C 1
ATOM 4339 O O . ARG A 1 546 ? -1.881 -7.627 -13.211 1.00 79.75 546 ARG A O 1
ATOM 4346 N N . GLY A 1 547 ? 0.359 -7.757 -13.310 1.00 81.19 547 GLY A N 1
ATOM 4347 C CA . GLY A 1 547 ? 0.577 -7.922 -11.876 1.00 81.19 547 GLY A CA 1
ATOM 4348 C C . GLY A 1 547 ? 0.263 -6.666 -11.045 1.00 81.19 547 GLY A C 1
ATOM 4349 O O . GLY A 1 547 ? 0.062 -5.581 -11.588 1.00 81.19 547 GLY A O 1
ATOM 4350 N N . PRO A 1 548 ? 0.246 -6.790 -9.703 1.00 80.50 548 PRO A N 1
ATOM 4351 C CA . PRO A 1 548 ? -0.007 -5.669 -8.790 1.00 80.50 548 PRO A CA 1
ATOM 4352 C C . PRO A 1 548 ? 1.151 -4.660 -8.726 1.00 80.50 548 PRO A C 1
ATOM 4354 O O . PRO A 1 548 ? 0.963 -3.535 -8.262 1.00 80.50 548 PRO A O 1
ATOM 4357 N N . ILE A 1 549 ? 2.342 -5.074 -9.166 1.00 90.19 549 ILE A N 1
ATOM 4358 C CA . ILE A 1 549 ? 3.527 -4.230 -9.298 1.00 90.19 549 ILE A CA 1
ATOM 4359 C C . ILE A 1 549 ? 3.625 -3.859 -10.766 1.00 90.19 549 ILE A C 1
ATOM 4361 O O . ILE A 1 549 ? 3.890 -4.711 -11.615 1.00 90.19 549 ILE A O 1
ATOM 4365 N N . ALA A 1 550 ? 3.394 -2.588 -11.055 1.00 86.38 550 ALA A N 1
ATOM 4366 C CA . ALA A 1 550 ? 3.585 -2.054 -12.383 1.00 86.38 550 ALA A CA 1
ATOM 4367 C C . ALA A 1 550 ? 5.086 -1.828 -12.600 1.00 86.38 550 ALA A C 1
ATOM 4369 O O . ALA A 1 550 ? 5.796 -1.434 -11.676 1.00 86.38 550 ALA A O 1
ATOM 4370 N N . ILE A 1 551 ? 5.587 -2.116 -13.796 1.00 87.56 551 ILE A N 1
ATOM 4371 C CA . ILE A 1 551 ? 7.023 -2.107 -14.082 1.00 87.56 551 ILE A CA 1
ATOM 4372 C C . ILE A 1 551 ? 7.318 -1.250 -15.297 1.00 87.56 551 ILE A C 1
ATOM 4374 O O . ILE A 1 551 ? 6.511 -1.163 -16.214 1.00 87.56 551 ILE A O 1
ATOM 4378 N N . LEU A 1 552 ? 8.473 -0.607 -15.287 1.00 85.19 552 LEU A N 1
ATOM 4379 C CA . LEU A 1 552 ? 8.993 0.197 -16.370 1.00 85.19 552 LEU A CA 1
ATOM 4380 C C . LEU A 1 552 ? 10.456 -0.164 -16.570 1.00 85.19 552 LEU A C 1
ATOM 4382 O O . LEU A 1 552 ? 11.250 -0.140 -15.631 1.00 85.19 552 LEU A O 1
ATOM 4386 N N . THR A 1 553 ? 10.813 -0.457 -17.810 1.00 82.00 553 THR A N 1
ATOM 4387 C CA . THR A 1 553 ? 12.200 -0.680 -18.205 1.00 82.00 553 THR A CA 1
ATOM 4388 C C . THR A 1 553 ? 12.563 0.281 -19.313 1.00 82.00 553 THR A C 1
ATOM 4390 O O . THR A 1 553 ? 11.803 0.450 -20.272 1.00 82.00 553 THR A O 1
ATOM 4393 N N . ILE A 1 554 ? 13.727 0.907 -19.192 1.00 76.81 554 ILE A N 1
ATOM 4394 C CA . ILE A 1 554 ? 14.234 1.818 -20.211 1.00 76.81 554 ILE A CA 1
ATOM 4395 C C . ILE A 1 554 ? 15.752 1.742 -20.284 1.00 76.81 554 ILE A C 1
ATOM 4397 O O . ILE A 1 554 ? 16.429 1.501 -19.290 1.00 76.81 554 ILE A O 1
ATOM 4401 N N . GLU A 1 555 ? 16.298 1.936 -21.477 1.00 74.62 555 GLU A N 1
ATOM 4402 C CA . GLU A 1 555 ? 17.743 1.993 -21.667 1.00 74.62 555 GLU A CA 1
ATOM 4403 C C . GLU A 1 555 ? 18.317 3.294 -21.093 1.00 74.62 555 GLU A C 1
ATOM 4405 O O . GLU A 1 555 ? 17.669 4.344 -21.127 1.00 74.62 555 GLU A O 1
ATOM 4410 N N . TYR A 1 556 ? 19.559 3.254 -20.609 1.00 70.88 556 TYR A N 1
ATOM 4411 C CA . TYR A 1 556 ? 20.201 4.403 -19.968 1.00 70.88 556 TYR A CA 1
ATOM 4412 C C . TYR A 1 556 ? 20.282 5.635 -20.855 1.00 70.88 556 TYR A C 1
ATOM 4414 O O . TYR A 1 556 ? 20.128 6.750 -20.386 1.00 70.88 556 TYR A O 1
ATOM 4422 N N . HIS A 1 557 ? 20.466 5.472 -22.157 1.00 63.78 557 HIS A N 1
ATOM 4423 C CA . HIS A 1 557 ? 20.496 6.612 -23.069 1.00 63.78 557 HIS A CA 1
ATOM 4424 C C . HIS A 1 557 ? 19.087 7.110 -23.453 1.00 63.78 557 HIS A C 1
ATOM 4426 O O . HIS A 1 557 ? 18.958 8.059 -24.227 1.00 63.78 557 HIS A O 1
ATOM 4432 N N . ARG A 1 558 ? 18.022 6.467 -22.949 1.00 65.00 558 ARG A N 1
ATOM 4433 C CA . ARG A 1 558 ? 16.621 6.743 -23.290 1.00 65.00 558 ARG A CA 1
ATOM 4434 C C . ARG A 1 558 ? 15.790 7.284 -22.131 1.00 65.00 558 ARG A C 1
ATOM 4436 O O . ARG A 1 558 ? 14.656 7.664 -22.401 1.00 65.00 558 ARG A O 1
ATOM 4443 N N . TYR A 1 559 ? 16.298 7.395 -20.895 1.00 63.69 559 TYR A N 1
ATOM 4444 C CA . TYR A 1 559 ? 15.498 7.910 -19.761 1.00 63.69 559 TYR A CA 1
ATOM 4445 C C . TYR A 1 559 ? 14.884 9.294 -20.042 1.00 63.69 559 TYR A C 1
ATOM 4447 O O . TYR A 1 559 ? 13.794 9.594 -19.574 1.00 63.69 559 TYR A O 1
ATOM 4455 N N . GLY A 1 560 ? 15.512 10.113 -20.896 1.00 57.47 560 GLY A N 1
ATOM 4456 C CA . GLY A 1 560 ? 14.952 11.385 -21.367 1.00 57.47 560 GLY A CA 1
ATOM 4457 C C . GLY A 1 560 ? 13.583 11.274 -22.060 1.00 57.47 560 GLY A C 1
ATOM 4458 O O . GLY A 1 560 ? 12.838 12.246 -22.122 1.00 57.47 560 GLY A O 1
ATOM 4459 N N . LYS A 1 561 ? 13.227 10.082 -22.552 1.00 56.09 561 LYS A N 1
ATOM 4460 C CA . LYS A 1 561 ? 11.965 9.765 -23.234 1.00 56.09 561 LYS A CA 1
ATOM 4461 C C . LYS A 1 561 ? 10.883 9.226 -22.293 1.00 56.09 561 LYS A C 1
ATOM 4463 O O . LYS A 1 561 ? 9.834 8.795 -22.770 1.00 56.09 561 LYS A O 1
ATOM 4468 N N . LEU A 1 562 ? 11.113 9.211 -20.977 1.00 56.06 562 LEU A N 1
ATOM 4469 C CA . LEU A 1 562 ? 10.210 8.546 -20.033 1.00 56.06 562 LEU A CA 1
ATOM 4470 C C . LEU A 1 562 ? 8.773 9.068 -20.076 1.00 56.06 562 LEU A C 1
ATOM 4472 O O . LEU A 1 562 ? 7.825 8.309 -19.915 1.00 56.06 562 LEU A O 1
ATOM 4476 N N . MET A 1 563 ? 8.624 10.364 -20.353 1.00 49.34 563 MET A N 1
ATOM 4477 C CA . MET A 1 563 ? 7.330 11.040 -20.445 1.00 49.34 563 MET A CA 1
ATOM 4478 C C . MET A 1 563 ? 6.500 10.611 -21.661 1.00 49.34 563 MET A C 1
ATOM 4480 O O . MET A 1 563 ? 5.432 11.174 -21.886 1.00 49.34 563 MET A O 1
ATOM 4484 N N . ARG A 1 564 ? 7.005 9.674 -22.476 1.00 50.38 564 ARG A N 1
ATOM 4485 C CA . ARG A 1 564 ? 6.476 9.417 -23.811 1.00 50.38 564 ARG A CA 1
ATOM 4486 C C . ARG A 1 564 ? 6.114 7.965 -24.107 1.00 50.38 564 ARG A C 1
ATOM 4488 O O . ARG A 1 564 ? 5.193 7.774 -24.879 1.00 50.38 564 ARG A O 1
ATOM 4495 N N . LYS A 1 565 ? 6.760 6.944 -23.520 1.00 50.62 565 LYS A N 1
ATOM 4496 C CA . LYS A 1 565 ? 6.640 5.574 -24.076 1.00 50.62 565 LYS A CA 1
ATOM 4497 C C . LYS A 1 565 ? 5.769 4.557 -23.342 1.00 50.62 565 LYS A C 1
ATOM 4499 O O . LYS A 1 565 ? 5.258 3.677 -24.005 1.00 50.62 565 LYS A O 1
ATOM 4504 N N . TYR A 1 566 ? 5.533 4.678 -22.045 1.00 53.53 566 TYR A N 1
ATOM 4505 C CA . TYR A 1 566 ? 4.583 3.846 -21.295 1.00 53.53 566 TYR A CA 1
ATOM 4506 C C . TYR A 1 566 ? 4.689 4.304 -19.847 1.00 53.53 566 TYR A C 1
ATOM 4508 O O . TYR A 1 566 ? 5.793 4.340 -19.302 1.00 53.53 566 TYR A O 1
ATOM 4516 N N . MET A 1 567 ? 3.574 4.694 -19.229 1.00 61.97 567 MET A N 1
ATOM 4517 C CA . MET A 1 567 ? 3.563 4.959 -17.794 1.00 61.97 567 MET A CA 1
ATOM 4518 C C . MET A 1 567 ? 2.861 3.809 -17.076 1.00 61.97 567 MET A C 1
ATOM 4520 O O . MET A 1 567 ? 1.670 3.600 -17.316 1.00 61.97 567 MET A O 1
ATOM 4524 N N . PRO A 1 568 ? 3.553 3.107 -16.158 1.00 61.28 568 PRO A N 1
ATOM 4525 C CA . PRO A 1 568 ? 2.972 1.996 -15.404 1.00 61.28 568 PRO A CA 1
ATOM 4526 C C . PRO A 1 568 ? 1.714 2.401 -14.619 1.00 61.28 568 PRO A C 1
ATOM 4528 O O . PRO A 1 568 ? 0.835 1.580 -14.372 1.00 61.28 568 PRO A O 1
ATOM 4531 N N . VAL A 1 569 ? 1.614 3.679 -14.237 1.00 68.12 569 VAL A N 1
ATOM 4532 C CA . VAL A 1 569 ? 0.427 4.270 -13.616 1.00 68.12 569 VAL A CA 1
ATOM 4533 C C . VAL A 1 569 ? 0.152 5.632 -14.266 1.00 68.12 569 VAL A C 1
ATOM 4535 O O . VAL A 1 569 ? 1.059 6.468 -14.301 1.00 68.12 569 VAL A O 1
ATOM 4538 N N . PRO A 1 570 ? -1.073 5.909 -14.753 1.00 66.38 570 PRO A N 1
ATOM 4539 C CA . PRO A 1 570 ? -1.404 7.202 -15.346 1.00 66.38 570 PRO A CA 1
ATOM 4540 C C . PRO A 1 570 ? -1.119 8.374 -14.395 1.00 66.38 570 PRO A C 1
ATOM 4542 O O . PRO A 1 570 ? -1.618 8.410 -13.269 1.00 66.38 570 PRO A O 1
ATOM 4545 N N . GLY A 1 571 ? -0.329 9.347 -14.859 1.00 66.75 571 GLY A N 1
ATOM 4546 C CA . GLY A 1 571 ? 0.054 10.534 -14.086 1.00 66.75 571 GLY A CA 1
ATOM 4547 C C . GLY A 1 571 ? 1.246 10.346 -13.138 1.00 66.75 571 GLY A C 1
ATOM 4548 O O . GLY A 1 571 ? 1.542 11.265 -12.374 1.00 66.75 571 GLY A O 1
ATOM 4549 N N . LEU A 1 572 ? 1.920 9.190 -13.165 1.00 74.19 572 LEU A N 1
ATOM 4550 C CA . LEU A 1 572 ? 3.122 8.929 -12.371 1.00 74.19 572 LEU A CA 1
ATOM 4551 C C . LEU A 1 572 ? 4.378 9.452 -13.080 1.00 74.19 572 LEU A C 1
ATOM 4553 O O . LEU A 1 572 ? 4.926 8.779 -13.946 1.00 74.19 572 LEU A O 1
ATOM 4557 N N . ASP A 1 573 ? 4.868 10.623 -12.681 1.00 76.19 573 ASP A N 1
ATOM 4558 C CA . ASP A 1 573 ? 6.158 11.126 -13.164 1.00 76.19 573 ASP A CA 1
ATOM 4559 C C . ASP A 1 573 ? 7.324 10.385 -12.487 1.00 76.19 573 ASP A C 1
ATOM 4561 O O . ASP A 1 573 ? 7.475 10.429 -11.264 1.00 76.19 573 ASP A O 1
ATOM 4565 N N . LEU A 1 574 ? 8.123 9.699 -13.307 1.00 78.31 574 LEU A N 1
ATOM 4566 C CA . LEU A 1 574 ? 9.296 8.911 -12.918 1.00 78.31 574 LEU A CA 1
ATOM 4567 C C . LEU A 1 574 ? 10.595 9.464 -13.531 1.00 78.31 574 LEU A C 1
ATOM 4569 O O . LEU A 1 574 ? 11.653 8.837 -13.430 1.00 78.31 574 LEU A O 1
ATOM 4573 N N . PHE A 1 575 ? 10.543 10.614 -14.218 1.00 76.94 575 PHE A N 1
ATOM 4574 C CA . PHE A 1 575 ? 11.700 11.157 -14.932 1.00 76.94 575 PHE A CA 1
ATOM 4575 C C . PHE A 1 575 ? 12.903 11.334 -14.000 1.00 76.94 575 PHE A C 1
ATOM 4577 O O . PHE A 1 575 ? 14.019 10.959 -14.352 1.00 76.94 575 PHE A O 1
ATOM 4584 N N . LYS A 1 576 ? 12.681 11.841 -12.786 1.00 76.81 576 LYS A N 1
ATOM 4585 C CA . LYS A 1 576 ? 13.758 12.069 -11.818 1.00 76.81 576 LYS A CA 1
ATOM 4586 C C . LYS A 1 576 ? 14.386 10.778 -11.319 1.00 76.81 576 LYS A C 1
ATOM 4588 O O . LYS A 1 576 ? 15.604 10.666 -11.358 1.00 76.81 576 LYS A O 1
ATOM 4593 N N . GLU A 1 577 ? 13.582 9.797 -10.915 1.00 84.62 577 GLU A N 1
ATOM 4594 C CA . GLU A 1 577 ? 14.064 8.491 -10.460 1.00 84.62 577 GLU A CA 1
ATOM 4595 C C . GLU A 1 577 ? 14.942 7.843 -11.530 1.00 84.62 577 GLU A C 1
ATOM 4597 O O . GLU A 1 577 ? 16.038 7.367 -11.248 1.00 84.62 577 GLU A O 1
ATOM 4602 N N . THR A 1 578 ? 14.493 7.887 -12.783 1.00 80.88 578 THR A N 1
ATOM 4603 C CA . THR A 1 578 ? 15.223 7.298 -13.912 1.00 80.88 578 THR A CA 1
ATOM 4604 C C . THR A 1 578 ? 16.506 8.056 -14.224 1.00 80.88 578 THR A C 1
ATOM 4606 O O . THR A 1 578 ? 17.536 7.429 -14.463 1.00 80.88 578 THR A O 1
ATOM 4609 N N . ALA A 1 579 ? 16.479 9.389 -14.154 1.00 77.19 579 ALA A N 1
ATOM 4610 C CA . ALA A 1 579 ? 17.661 10.224 -14.315 1.00 77.19 579 ALA A CA 1
ATOM 4611 C C . ALA A 1 579 ? 18.682 9.984 -13.193 1.00 77.19 579 ALA A C 1
ATOM 4613 O O . ALA A 1 579 ? 19.877 9.913 -13.467 1.00 77.19 579 ALA A O 1
ATOM 4614 N N . TRP A 1 580 ? 18.234 9.816 -11.946 1.00 79.81 580 TRP A N 1
ATOM 4615 C CA . TRP A 1 580 ? 19.105 9.509 -10.811 1.00 79.81 580 TRP A CA 1
ATOM 4616 C C . TRP A 1 580 ? 19.756 8.144 -10.960 1.00 79.81 580 TRP A C 1
ATOM 4618 O O . TRP A 1 580 ? 20.973 8.043 -10.812 1.00 79.81 580 TRP A O 1
ATOM 4628 N N . ILE A 1 581 ? 18.984 7.116 -11.311 1.00 85.06 581 ILE A N 1
ATOM 4629 C CA . ILE A 1 581 ? 19.522 5.775 -11.561 1.00 85.06 581 ILE A CA 1
ATOM 4630 C C . ILE A 1 581 ? 20.542 5.823 -12.705 1.00 85.06 581 ILE A C 1
ATOM 4632 O O . ILE A 1 581 ? 21.633 5.283 -12.565 1.00 85.06 581 ILE A O 1
ATOM 4636 N N . ALA A 1 582 ? 20.233 6.522 -13.802 1.00 78.38 582 ALA A N 1
ATOM 4637 C CA . ALA A 1 582 ? 21.130 6.649 -14.948 1.00 78.38 582 ALA A CA 1
ATOM 4638 C C . ALA A 1 582 ? 22.420 7.426 -14.639 1.00 78.38 582 ALA A C 1
ATOM 4640 O O . ALA A 1 582 ? 23.484 7.059 -15.128 1.00 78.38 582 ALA A O 1
ATOM 4641 N N . ALA A 1 583 ? 22.340 8.489 -13.836 1.00 74.00 583 ALA A N 1
ATOM 4642 C CA . ALA A 1 583 ? 23.490 9.334 -13.520 1.00 74.00 583 ALA A CA 1
ATOM 4643 C C . ALA A 1 583 ? 24.390 8.743 -12.424 1.00 74.00 583 ALA A C 1
ATOM 4645 O O . ALA A 1 583 ? 25.608 8.881 -12.494 1.00 74.00 583 ALA A O 1
ATOM 4646 N N . SER A 1 584 ? 23.798 8.114 -11.406 1.00 78.12 584 SER A N 1
ATOM 4647 C CA . SER A 1 584 ? 24.527 7.584 -10.245 1.00 78.12 584 SER A CA 1
ATOM 4648 C C . SER A 1 584 ? 24.874 6.103 -10.364 1.00 78.12 584 SER A C 1
ATOM 4650 O O . SER A 1 584 ? 25.750 5.631 -9.646 1.00 78.12 584 SER A O 1
ATOM 4652 N N . ASN A 1 585 ? 24.189 5.368 -11.247 1.00 79.00 585 ASN A N 1
ATOM 4653 C CA . ASN A 1 585 ? 24.222 3.908 -11.303 1.00 79.00 585 ASN A CA 1
ATOM 4654 C C . ASN A 1 585 ? 23.910 3.260 -9.934 1.00 79.00 585 ASN A C 1
ATOM 4656 O O . ASN A 1 585 ? 24.494 2.241 -9.569 1.00 79.00 585 ASN A O 1
ATOM 4660 N N . MET A 1 586 ? 22.994 3.865 -9.167 1.00 83.94 586 MET A N 1
ATOM 4661 C CA . MET A 1 586 ? 22.573 3.416 -7.834 1.00 83.94 586 MET A CA 1
ATOM 4662 C C . MET A 1 586 ? 21.061 3.155 -7.779 1.00 83.94 586 MET A C 1
ATOM 4664 O O . MET A 1 586 ? 20.299 3.752 -8.546 1.00 83.94 586 MET A O 1
ATOM 4668 N N . PRO A 1 587 ? 20.597 2.264 -6.880 1.00 88.56 587 PRO A N 1
ATOM 4669 C CA . PRO A 1 587 ? 19.174 2.062 -6.649 1.00 88.56 587 PRO A CA 1
ATOM 4670 C C . PRO A 1 587 ? 18.525 3.292 -6.005 1.00 88.56 587 PRO A C 1
ATOM 4672 O O . PRO A 1 587 ? 19.128 3.974 -5.179 1.00 88.56 587 PRO A O 1
ATOM 4675 N N . VAL A 1 588 ? 17.263 3.533 -6.351 1.00 89.25 588 VAL A N 1
ATOM 4676 C CA . VAL A 1 588 ? 16.439 4.641 -5.860 1.00 89.25 588 VAL A CA 1
ATOM 4677 C C . VAL A 1 588 ? 15.160 4.085 -5.240 1.00 89.25 588 VAL A C 1
ATOM 4679 O O . VAL A 1 588 ? 14.528 3.193 -5.800 1.00 89.25 588 VAL A O 1
ATOM 4682 N N . SER A 1 589 ? 14.773 4.646 -4.096 1.00 89.81 589 SER A N 1
ATOM 4683 C CA . SER A 1 589 ? 13.506 4.378 -3.412 1.00 89.81 589 SER A CA 1
ATOM 4684 C C . SER A 1 589 ? 12.800 5.709 -3.185 1.00 89.81 589 SER A C 1
ATOM 4686 O O . SER A 1 589 ? 13.386 6.620 -2.598 1.00 89.81 589 SER A O 1
ATOM 4688 N N . SER A 1 590 ? 11.561 5.843 -3.649 1.00 86.75 590 SER A N 1
ATOM 4689 C CA . SER A 1 590 ? 10.771 7.060 -3.457 1.00 86.75 590 SER A CA 1
ATOM 4690 C C . SER A 1 590 ? 9.290 6.754 -3.218 1.00 86.75 590 SER A C 1
ATOM 4692 O O . SER A 1 590 ? 8.788 5.664 -3.496 1.00 86.75 590 SER A O 1
ATOM 4694 N N . GLU A 1 591 ? 8.576 7.717 -2.632 1.00 87.62 591 GLU A N 1
ATOM 4695 C CA . GLU A 1 591 ? 7.117 7.686 -2.506 1.00 87.62 591 GLU A CA 1
ATOM 4696 C C . GLU A 1 591 ? 6.537 8.832 -3.332 1.00 87.62 591 GLU A C 1
ATOM 4698 O O . GLU A 1 591 ? 6.888 9.995 -3.132 1.00 87.62 591 GLU A O 1
ATOM 4703 N N . LYS A 1 592 ? 5.632 8.514 -4.259 1.00 84.06 592 LYS A N 1
ATOM 4704 C CA . LYS A 1 592 ? 4.926 9.511 -5.069 1.00 84.06 592 LYS A CA 1
ATOM 4705 C C . LYS A 1 592 ? 3.463 9.577 -4.671 1.00 84.06 592 LYS A C 1
ATOM 4707 O O . LYS A 1 592 ? 2.816 8.561 -4.418 1.00 84.06 592 LYS A O 1
ATOM 4712 N N . LYS A 1 593 ? 2.916 10.790 -4.659 1.00 82.75 593 LYS A N 1
ATOM 4713 C CA . LYS A 1 593 ? 1.494 11.035 -4.413 1.00 82.75 593 LYS A CA 1
ATOM 4714 C C . LYS A 1 593 ? 0.806 11.388 -5.725 1.00 82.75 593 LYS A C 1
ATOM 4716 O O . LYS A 1 593 ? 1.105 12.415 -6.325 1.00 82.75 593 LYS A O 1
ATOM 4721 N N . ILE A 1 594 ? -0.148 10.562 -6.142 1.00 78.44 594 ILE A N 1
ATOM 4722 C CA . ILE A 1 594 ? -1.017 10.824 -7.291 1.00 78.44 594 ILE A CA 1
ATOM 4723 C C . ILE A 1 594 ? -2.421 11.090 -6.771 1.00 78.44 594 ILE A C 1
ATOM 4725 O O . ILE A 1 594 ? -3.117 10.182 -6.311 1.00 78.44 594 ILE A O 1
ATOM 4729 N N . ARG A 1 595 ? -2.858 12.351 -6.846 1.00 78.88 595 ARG A N 1
ATOM 4730 C CA . ARG A 1 595 ? -4.126 12.814 -6.257 1.00 78.88 595 ARG A CA 1
ATOM 4731 C C . ARG A 1 595 ? -4.185 12.476 -4.755 1.00 78.88 595 ARG A C 1
ATOM 4733 O O . ARG A 1 595 ? -3.524 13.130 -3.953 1.00 78.88 595 ARG A O 1
ATOM 4740 N N . GLN A 1 596 ? -4.959 11.458 -4.377 1.00 75.88 596 GLN A N 1
ATOM 4741 C CA . GLN A 1 596 ? -5.084 10.965 -3.000 1.00 75.88 596 GLN A CA 1
ATOM 4742 C C . GLN A 1 596 ? -4.338 9.645 -2.753 1.00 75.88 596 GLN A C 1
ATOM 4744 O O . GLN A 1 596 ? -4.187 9.251 -1.602 1.00 75.88 596 GLN A O 1
ATOM 4749 N N . ALA A 1 597 ? -3.869 8.966 -3.802 1.00 79.56 597 ALA A N 1
ATOM 4750 C CA . ALA A 1 597 ? -3.180 7.689 -3.683 1.00 79.56 597 ALA A CA 1
ATOM 4751 C C . ALA A 1 597 ? -1.673 7.899 -3.513 1.00 79.56 597 ALA A C 1
ATOM 4753 O O . ALA A 1 597 ? -1.056 8.684 -4.236 1.00 79.56 597 ALA A O 1
ATOM 4754 N N . LYS A 1 598 ? -1.078 7.162 -2.578 1.00 89.62 598 LYS A N 1
ATOM 4755 C CA . LYS A 1 598 ? 0.372 7.037 -2.444 1.00 89.62 598 LYS A CA 1
ATOM 4756 C C . LYS A 1 598 ? 0.864 5.822 -3.221 1.00 89.62 598 LYS A C 1
ATOM 4758 O O . LYS A 1 598 ? 0.182 4.795 -3.279 1.00 89.62 598 LYS A O 1
ATOM 4763 N N . ILE A 1 599 ? 2.031 5.952 -3.832 1.00 89.94 599 ILE A N 1
ATOM 4764 C CA . ILE A 1 599 ? 2.657 4.931 -4.666 1.00 89.94 599 ILE A CA 1
ATOM 4765 C C . ILE A 1 599 ? 4.097 4.768 -4.204 1.00 89.94 599 ILE A C 1
ATOM 4767 O O . ILE A 1 599 ? 4.860 5.732 -4.180 1.00 89.94 599 ILE A O 1
ATOM 4771 N N . SER A 1 600 ? 4.445 3.538 -3.849 1.00 92.88 600 SER A N 1
ATOM 4772 C CA . SER A 1 600 ? 5.816 3.132 -3.562 1.00 92.88 600 SER A CA 1
ATOM 4773 C C . SER A 1 600 ? 6.535 2.899 -4.885 1.00 92.88 600 SER A C 1
ATOM 4775 O O . SER A 1 600 ? 6.034 2.137 -5.714 1.00 92.88 600 SER A O 1
ATOM 4777 N N . VAL A 1 601 ? 7.682 3.542 -5.079 1.00 91.88 601 VAL A N 1
ATOM 4778 C CA . VAL A 1 601 ? 8.513 3.420 -6.278 1.00 91.88 601 VAL A CA 1
ATOM 4779 C C . VAL A 1 601 ? 9.887 2.908 -5.867 1.00 91.88 601 VAL A C 1
ATOM 4781 O O . VAL A 1 601 ? 10.530 3.461 -4.977 1.00 91.88 601 VAL A O 1
ATOM 4784 N N . GLU A 1 602 ? 10.344 1.854 -6.529 1.00 94.56 602 GLU A N 1
ATOM 4785 C CA . GLU A 1 602 ? 11.689 1.308 -6.374 1.00 94.56 602 GLU A CA 1
ATOM 4786 C C . GLU A 1 602 ? 12.306 1.152 -7.753 1.00 94.56 602 GLU A C 1
ATOM 4788 O O . GLU A 1 602 ? 11.680 0.599 -8.653 1.00 94.56 602 GLU A O 1
ATOM 4793 N N . GLY A 1 603 ? 13.536 1.608 -7.932 1.00 91.94 603 GLY A N 1
ATOM 4794 C CA . GLY A 1 603 ? 14.240 1.485 -9.196 1.00 91.94 603 GLY A CA 1
ATOM 4795 C C . GLY A 1 603 ? 15.710 1.175 -9.006 1.00 91.94 603 GLY A C 1
ATOM 4796 O O . GLY A 1 603 ? 16.291 1.474 -7.966 1.00 91.94 603 GLY A O 1
ATOM 4797 N N . ARG A 1 604 ? 16.321 0.544 -10.004 1.00 92.44 604 ARG A N 1
ATOM 4798 C CA . ARG A 1 604 ? 17.745 0.212 -9.985 1.00 92.44 604 ARG A CA 1
ATOM 4799 C C . ARG A 1 604 ? 18.331 0.063 -11.391 1.00 92.44 604 ARG A C 1
ATOM 4801 O O . ARG A 1 604 ? 17.578 -0.174 -12.340 1.00 92.44 604 ARG A O 1
ATOM 4808 N N . PRO A 1 605 ? 19.665 0.141 -11.517 1.00 89.12 605 PRO A N 1
ATOM 4809 C CA . PRO A 1 605 ? 20.384 -0.393 -12.668 1.00 89.12 605 PRO A CA 1
ATOM 4810 C C . PRO A 1 605 ? 19.982 -1.834 -12.974 1.00 89.12 605 PRO A C 1
ATOM 4812 O O . PRO A 1 605 ? 19.746 -2.620 -12.050 1.00 89.12 605 PRO A O 1
ATOM 4815 N N . GLY A 1 606 ? 19.947 -2.202 -14.251 1.00 83.62 606 GLY A N 1
ATOM 4816 C CA . GLY A 1 606 ? 19.900 -3.597 -14.667 1.00 83.62 606 GLY A CA 1
ATOM 4817 C C . GLY A 1 606 ? 21.166 -4.322 -14.209 1.00 83.62 606 GLY A C 1
ATOM 4818 O O . GLY A 1 606 ? 22.280 -3.825 -14.381 1.00 83.62 606 GLY A O 1
ATOM 4819 N N . ILE A 1 607 ? 20.993 -5.484 -13.582 1.00 80.25 607 ILE A N 1
ATOM 4820 C CA . ILE A 1 607 ? 22.093 -6.320 -13.080 1.00 80.25 607 ILE A CA 1
ATOM 4821 C C . ILE A 1 607 ? 22.647 -7.191 -14.206 1.00 80.25 607 ILE A C 1
ATOM 4823 O O . ILE A 1 607 ? 23.845 -7.441 -14.283 1.00 80.25 607 ILE A O 1
ATOM 4827 N N . GLN A 1 608 ? 21.764 -7.689 -15.062 1.00 72.06 608 GLN A N 1
ATOM 4828 C CA . GLN A 1 608 ? 22.097 -8.522 -16.205 1.00 72.06 608 GLN A CA 1
ATOM 4829 C C . GLN A 1 608 ? 22.085 -7.709 -17.500 1.00 72.06 608 GLN A C 1
ATOM 4831 O O . GLN A 1 608 ? 22.877 -7.978 -18.402 1.00 72.06 608 GLN A O 1
ATOM 4836 N N . GLN A 1 609 ? 21.210 -6.704 -17.588 1.00 71.31 609 GLN A N 1
ATOM 4837 C CA . GLN A 1 609 ? 21.217 -5.712 -18.655 1.00 71.31 609 GLN A CA 1
ATOM 4838 C C . GLN A 1 609 ? 21.797 -4.385 -18.153 1.00 71.31 609 GLN A C 1
ATOM 4840 O O . GLN A 1 609 ? 21.057 -3.444 -17.863 1.00 71.31 609 GLN A O 1
ATOM 4845 N N . PHE A 1 610 ? 23.127 -4.280 -18.127 1.00 69.56 610 PHE A N 1
ATOM 4846 C CA . PHE A 1 610 ? 23.839 -3.084 -17.655 1.00 69.56 610 PHE A CA 1
ATOM 4847 C C . PHE A 1 610 ? 23.551 -1.807 -18.450 1.00 69.56 610 PHE A C 1
ATOM 4849 O O . PHE A 1 610 ? 23.936 -0.740 -18.008 1.00 69.56 610 PHE A O 1
ATOM 4856 N N . ASN A 1 611 ? 22.892 -1.886 -19.610 1.00 69.50 611 ASN A N 1
ATOM 4857 C CA . ASN A 1 611 ? 22.490 -0.714 -20.396 1.00 69.50 611 ASN A CA 1
ATOM 4858 C C . ASN A 1 611 ? 21.029 -0.302 -20.164 1.00 69.50 611 ASN A C 1
ATOM 4860 O O . ASN A 1 611 ? 20.523 0.578 -20.863 1.00 69.50 611 ASN A O 1
ATOM 4864 N N . SER A 1 612 ? 20.348 -0.929 -19.205 1.00 78.19 612 SER A N 1
ATOM 4865 C CA . SER A 1 612 ? 18.959 -0.658 -18.849 1.00 78.19 612 SER A CA 1
ATOM 4866 C C . SER A 1 612 ? 18.822 -0.315 -17.374 1.00 78.19 612 SER A C 1
ATOM 4868 O O . SER A 1 612 ? 19.653 -0.693 -16.552 1.00 78.19 612 SER A O 1
ATOM 4870 N N . LEU A 1 613 ? 17.745 0.380 -17.040 1.00 85.56 613 LEU A N 1
ATOM 4871 C CA . LEU A 1 613 ? 17.263 0.532 -15.680 1.00 85.56 613 LEU A CA 1
ATOM 4872 C C . LEU A 1 613 ? 15.861 -0.059 -15.575 1.00 85.56 613 LEU A C 1
ATOM 4874 O O . LEU A 1 613 ? 15.083 -0.046 -16.535 1.00 85.56 613 LEU A O 1
ATOM 4878 N N . VAL A 1 614 ? 15.555 -0.575 -14.392 1.00 88.94 614 VAL A N 1
ATOM 4879 C CA . VAL A 1 614 ? 14.299 -1.251 -14.080 1.00 88.94 614 VAL A CA 1
ATOM 4880 C C . VAL A 1 614 ? 13.660 -0.529 -12.904 1.00 88.94 614 VAL A C 1
ATOM 4882 O O . VAL A 1 614 ? 14.312 -0.316 -11.883 1.00 88.94 614 VAL A O 1
ATOM 4885 N N . ILE A 1 615 ? 12.394 -0.146 -13.045 1.00 90.12 615 ILE A N 1
ATOM 4886 C CA . ILE A 1 615 ? 11.618 0.544 -12.013 1.00 90.12 615 ILE A CA 1
ATOM 4887 C C . ILE A 1 615 ? 10.299 -0.173 -11.799 1.00 90.12 615 ILE A C 1
ATOM 4889 O O . ILE A 1 615 ? 9.580 -0.458 -12.749 1.00 90.12 615 ILE A O 1
ATOM 4893 N N . GLY A 1 616 ? 9.965 -0.431 -10.544 1.00 91.44 616 GLY A N 1
ATOM 4894 C CA . GLY A 1 616 ? 8.686 -0.959 -10.110 1.00 91.44 616 GLY A CA 1
ATOM 4895 C C . GLY A 1 616 ? 7.920 0.083 -9.308 1.00 91.44 616 GLY A C 1
ATOM 4896 O O . GLY A 1 616 ? 8.492 0.821 -8.506 1.00 91.44 616 GLY A O 1
ATOM 4897 N N . ALA A 1 617 ? 6.612 0.127 -9.512 1.00 90.56 617 ALA A N 1
ATOM 4898 C CA . ALA A 1 617 ? 5.696 0.993 -8.796 1.00 90.56 617 ALA A CA 1
ATOM 4899 C C . ALA A 1 617 ? 4.502 0.176 -8.292 1.00 90.56 617 ALA A C 1
ATOM 4901 O O . ALA A 1 617 ? 3.905 -0.599 -9.042 1.00 90.56 617 ALA A O 1
ATOM 4902 N N . ALA A 1 618 ? 4.123 0.363 -7.029 1.00 91.62 618 ALA A N 1
ATOM 4903 C CA . ALA A 1 618 ? 2.948 -0.281 -6.450 1.00 91.62 618 ALA A CA 1
ATOM 4904 C C . ALA A 1 618 ? 2.115 0.707 -5.628 1.00 91.62 618 ALA A C 1
ATOM 4906 O O . ALA A 1 618 ? 2.640 1.537 -4.884 1.00 91.62 618 ALA A O 1
ATOM 4907 N N . SER A 1 619 ? 0.791 0.611 -5.752 1.00 89.44 619 SER A N 1
ATOM 4908 C CA . SER A 1 619 ? -0.137 1.444 -4.983 1.00 89.44 619 SER A CA 1
ATOM 4909 C C . SER A 1 619 ? -0.147 1.043 -3.506 1.00 89.44 619 SER A C 1
ATOM 4911 O O . SER A 1 619 ? -0.256 -0.139 -3.180 1.00 89.44 619 SER A O 1
ATOM 4913 N N . GLN A 1 620 ? -0.116 2.026 -2.605 1.00 91.81 620 GLN A N 1
ATOM 4914 C CA . GLN A 1 620 ? -0.282 1.821 -1.160 1.00 91.81 620 GLN A CA 1
ATOM 4915 C C . GLN A 1 620 ? -1.758 1.775 -0.730 1.00 91.81 620 GLN A C 1
ATOM 4917 O O . GLN A 1 620 ? -2.061 1.462 0.418 1.00 91.81 620 GLN A O 1
ATOM 4922 N N . THR A 1 621 ? -2.709 2.009 -1.643 1.00 89.50 621 THR A N 1
ATOM 4923 C CA . THR A 1 621 ? -4.148 2.000 -1.327 1.00 89.50 621 THR A CA 1
ATOM 4924 C C . THR A 1 621 ? -4.634 0.712 -0.640 1.00 89.50 621 THR A C 1
ATOM 4926 O O . THR A 1 621 ? -5.464 0.816 0.267 1.00 89.50 621 THR A O 1
ATOM 4929 N N . PRO A 1 622 ? -4.164 -0.502 -0.999 1.00 89.62 622 PRO A N 1
ATOM 4930 C CA . PRO A 1 622 ? -4.515 -1.714 -0.258 1.00 89.62 622 PRO A CA 1
ATOM 4931 C C . PRO A 1 622 ? -4.063 -1.666 1.210 1.00 89.62 622 PRO A C 1
ATOM 4933 O O . PRO A 1 622 ? -4.849 -2.014 2.092 1.00 89.62 622 PRO A O 1
ATOM 4936 N N . ILE A 1 623 ? -2.850 -1.168 1.473 1.00 90.56 623 ILE A N 1
ATOM 4937 C CA . ILE A 1 623 ? -2.288 -1.003 2.823 1.00 90.56 623 ILE A CA 1
ATOM 4938 C C . ILE A 1 623 ? -3.127 0.015 3.603 1.00 90.56 623 ILE A C 1
ATOM 4940 O O . ILE A 1 623 ? -3.579 -0.268 4.712 1.00 90.56 623 ILE A O 1
ATOM 4944 N N . ASP A 1 624 ? -3.440 1.159 2.992 1.00 87.38 624 ASP A N 1
ATOM 4945 C CA . ASP A 1 624 ? -4.263 2.204 3.611 1.00 87.38 624 ASP A CA 1
ATOM 4946 C C . ASP A 1 624 ? -5.668 1.700 3.975 1.00 87.38 624 ASP A C 1
ATOM 4948 O O . ASP A 1 624 ? -6.189 2.010 5.050 1.00 87.38 624 ASP A O 1
ATOM 4952 N N . ARG A 1 625 ? -6.290 0.879 3.117 1.00 87.62 625 ARG A N 1
ATOM 4953 C CA . ARG A 1 625 ? -7.604 0.269 3.390 1.00 87.62 625 ARG A CA 1
ATOM 4954 C C . ARG A 1 625 ? -7.548 -0.716 4.555 1.00 87.62 625 ARG A C 1
ATOM 4956 O O . ARG A 1 625 ? -8.452 -0.692 5.395 1.00 87.62 625 ARG A O 1
ATOM 4963 N N . MET A 1 626 ? -6.516 -1.560 4.623 1.00 86.19 626 MET A N 1
ATOM 4964 C CA . MET A 1 626 ? -6.328 -2.512 5.724 1.00 86.19 626 MET A CA 1
ATOM 4965 C C . MET A 1 626 ? -6.122 -1.770 7.047 1.00 86.19 626 MET A C 1
ATOM 4967 O O . MET A 1 626 ? -6.888 -1.968 7.992 1.00 86.19 626 MET A O 1
ATOM 4971 N N . THR A 1 627 ? -5.191 -0.822 7.084 1.00 86.69 627 THR A N 1
ATOM 4972 C CA . THR A 1 627 ? -4.907 0.022 8.253 1.00 86.69 627 THR A CA 1
ATOM 4973 C C . THR A 1 627 ? -6.135 0.842 8.672 1.00 86.69 627 THR A C 1
ATOM 4975 O O . THR A 1 627 ? -6.461 0.939 9.859 1.00 86.69 627 THR A O 1
ATOM 4978 N N . GLY A 1 628 ? -6.896 1.368 7.708 1.00 83.06 628 GLY A N 1
ATOM 4979 C CA . GLY A 1 628 ? -8.159 2.064 7.953 1.00 83.06 628 GLY A CA 1
ATOM 4980 C C . GLY A 1 628 ? -9.268 1.158 8.502 1.00 83.06 628 GLY A C 1
ATOM 4981 O O . GLY A 1 628 ? -10.088 1.604 9.307 1.00 83.06 628 GLY A O 1
ATOM 4982 N N . SER A 1 629 ? -9.312 -0.119 8.112 1.00 85.00 629 SER A N 1
ATOM 4983 C CA . SER A 1 629 ? -10.257 -1.093 8.674 1.00 85.00 629 SER A CA 1
ATOM 4984 C C . SER A 1 629 ? -9.943 -1.416 10.137 1.00 85.00 629 SER A C 1
ATOM 4986 O O . SER A 1 629 ? -10.840 -1.310 10.970 1.00 85.00 629 SER A O 1
ATOM 4988 N N . ILE A 1 630 ? -8.671 -1.670 10.471 1.00 84.19 630 ILE A N 1
ATOM 4989 C CA . ILE A 1 630 ? -8.205 -1.901 11.849 1.00 84.19 630 ILE A CA 1
ATOM 4990 C C . ILE A 1 630 ? -8.571 -0.705 12.729 1.00 84.19 630 ILE A C 1
ATOM 4992 O O . ILE A 1 630 ? -9.153 -0.867 13.801 1.00 84.19 630 ILE A O 1
ATOM 4996 N N . ARG A 1 631 ? -8.321 0.514 12.230 1.00 82.12 631 ARG A N 1
ATOM 4997 C CA . ARG A 1 631 ? -8.714 1.748 12.913 1.00 82.12 631 ARG A CA 1
ATOM 4998 C C . ARG A 1 631 ? -10.218 1.787 13.185 1.00 82.12 631 ARG A C 1
ATOM 5000 O O . ARG A 1 631 ? -10.605 2.056 14.316 1.00 82.12 631 ARG A O 1
ATOM 5007 N N . ARG A 1 632 ? -11.076 1.498 12.200 1.00 80.56 632 ARG A N 1
ATOM 5008 C CA . ARG A 1 632 ? -12.542 1.478 12.394 1.00 80.56 632 ARG A CA 1
ATOM 5009 C C . ARG A 1 632 ? -12.988 0.434 13.420 1.00 80.56 632 ARG A C 1
ATOM 5011 O O . ARG A 1 632 ? -13.791 0.767 14.286 1.00 80.56 632 ARG A O 1
ATOM 5018 N N . TYR A 1 633 ? -12.444 -0.783 13.376 1.00 84.06 633 TYR A N 1
ATOM 5019 C CA . TYR A 1 633 ? -12.765 -1.822 14.361 1.00 84.06 633 TYR A CA 1
ATOM 5020 C C . TYR A 1 633 ? -12.381 -1.416 15.785 1.00 84.06 633 TYR A C 1
ATOM 5022 O O . TYR A 1 633 ? -13.173 -1.621 16.702 1.00 84.06 633 TYR A O 1
ATOM 5030 N N . LEU A 1 634 ? -11.228 -0.767 15.969 1.00 82.38 634 LEU A N 1
ATOM 5031 C CA . LEU A 1 634 ? -10.834 -0.212 17.266 1.00 82.38 634 LEU A CA 1
ATOM 5032 C C . LEU A 1 634 ? -11.812 0.861 17.761 1.00 82.38 634 LEU A C 1
ATOM 5034 O O . LEU A 1 634 ? -12.163 0.858 18.937 1.00 82.38 634 LEU A O 1
ATOM 5038 N N . HIS A 1 635 ? -12.315 1.730 16.876 1.00 78.88 635 HIS A N 1
ATOM 5039 C CA . HIS A 1 635 ? -13.343 2.709 17.252 1.00 78.88 635 HIS A CA 1
ATOM 5040 C C . HIS A 1 635 ? -14.656 2.025 17.665 1.00 78.88 635 HIS A C 1
ATOM 5042 O O . HIS A 1 635 ? -15.246 2.413 18.671 1.00 78.88 635 HIS A O 1
ATOM 5048 N N . TYR A 1 636 ? -15.105 0.992 16.945 1.00 84.00 636 TYR A N 1
ATOM 5049 C CA . TYR A 1 636 ? -16.306 0.237 17.325 1.00 84.00 636 TYR A CA 1
ATOM 5050 C C . TYR A 1 636 ? -16.140 -0.491 18.658 1.00 84.00 636 TYR A C 1
ATOM 5052 O O . TYR A 1 636 ? -17.036 -0.432 19.498 1.00 84.00 636 TYR A O 1
ATOM 5060 N N . PHE A 1 637 ? -14.987 -1.122 18.881 1.00 85.44 637 PHE A N 1
ATOM 5061 C CA . PHE A 1 637 ? -14.663 -1.764 20.152 1.00 85.44 637 PHE A CA 1
ATOM 5062 C C . PHE A 1 637 ? -14.649 -0.754 21.303 1.00 85.44 637 PHE A C 1
ATOM 5064 O O . PHE A 1 637 ? -15.197 -1.026 22.367 1.00 85.44 637 PHE A O 1
ATOM 5071 N N . MET A 1 638 ? -14.091 0.437 21.073 1.00 80.56 638 MET A N 1
ATOM 5072 C CA . MET A 1 638 ? -14.095 1.529 22.041 1.00 80.56 638 MET A CA 1
ATOM 5073 C C . MET A 1 638 ? -15.533 1.951 22.382 1.00 80.56 638 MET A C 1
ATOM 5075 O O . MET A 1 638 ? -15.917 1.941 23.547 1.00 80.56 638 MET A O 1
ATOM 5079 N N . VAL A 1 639 ? -16.379 2.242 21.391 1.00 81.44 639 VAL A N 1
ATOM 5080 C CA . VAL A 1 639 ? -17.787 2.606 21.644 1.00 81.44 639 VAL A CA 1
ATOM 5081 C C . VAL A 1 639 ? -18.526 1.500 22.406 1.00 81.44 639 VAL A C 1
ATOM 5083 O O . VAL A 1 639 ? -19.212 1.789 23.387 1.00 81.44 639 VAL A O 1
ATOM 5086 N N . LEU A 1 640 ? -18.344 0.237 22.013 1.00 88.12 640 LEU A N 1
ATOM 5087 C CA . LEU A 1 640 ? -18.936 -0.910 22.701 1.00 88.12 640 LEU A CA 1
ATOM 5088 C C . LEU A 1 640 ? -18.463 -1.007 24.157 1.00 88.12 640 LEU A C 1
ATOM 5090 O O . LEU A 1 640 ? -19.284 -1.205 25.047 1.00 88.12 640 LEU A O 1
ATOM 5094 N N . ALA A 1 641 ? -17.168 -0.823 24.417 1.00 85.19 641 ALA A N 1
ATOM 5095 C CA . ALA A 1 641 ? -16.623 -0.846 25.767 1.00 85.19 641 ALA A CA 1
ATOM 5096 C C . ALA A 1 641 ? -17.229 0.264 26.642 1.00 85.19 641 ALA A C 1
ATOM 5098 O O . ALA A 1 641 ? -17.642 -0.028 27.762 1.00 85.19 641 ALA A O 1
ATOM 5099 N N . VAL A 1 642 ? -17.382 1.500 26.136 1.00 83.06 642 VAL A N 1
ATOM 5100 C CA . VAL A 1 642 ? -18.071 2.577 26.883 1.00 83.06 642 VAL A CA 1
ATOM 5101 C C . VAL A 1 642 ? -19.501 2.168 27.225 1.00 83.06 642 VAL A C 1
ATOM 5103 O O . VAL A 1 642 ? -19.928 2.343 28.364 1.00 83.06 642 VAL A O 1
ATOM 5106 N N . LEU A 1 643 ? -20.239 1.606 26.264 1.00 85.81 643 LEU A N 1
ATOM 5107 C CA . LEU A 1 643 ? -21.620 1.165 26.477 1.00 85.81 643 LEU A CA 1
ATOM 5108 C C . LEU A 1 643 ? -21.709 0.050 27.525 1.00 85.81 643 LEU A C 1
ATOM 5110 O O . LEU A 1 643 ? -22.574 0.105 28.395 1.00 85.81 643 LEU A O 1
ATOM 5114 N N . VAL A 1 644 ? -20.797 -0.923 27.488 1.00 89.62 644 VAL A N 1
ATOM 5115 C CA . VAL A 1 644 ? -20.721 -1.998 28.487 1.00 89.62 644 VAL A CA 1
ATOM 5116 C C . VAL A 1 644 ? -20.387 -1.435 29.869 1.00 89.62 644 VAL A C 1
ATOM 5118 O O . VAL A 1 644 ? -21.039 -1.807 30.840 1.00 89.62 644 VAL A O 1
ATOM 5121 N N . PHE A 1 645 ? -19.447 -0.492 29.983 1.00 86.38 645 PHE A N 1
ATOM 5122 C CA . PHE A 1 645 ? -19.136 0.154 31.263 1.00 86.38 645 PHE A CA 1
ATOM 5123 C C . PHE A 1 645 ? -20.285 1.013 31.794 1.00 86.38 645 PHE A C 1
ATOM 5125 O O . PHE A 1 645 ? -20.521 1.023 33.001 1.00 86.38 645 PHE A O 1
ATOM 5132 N N . LEU A 1 646 ? -21.032 1.695 30.922 1.00 84.88 646 LEU A N 1
ATOM 5133 C CA . LEU A 1 646 ? -22.254 2.403 31.305 1.00 84.88 646 LEU A CA 1
ATOM 5134 C C . LEU A 1 646 ? -23.330 1.434 31.797 1.00 84.88 646 LEU A C 1
ATOM 5136 O O . LEU A 1 646 ? -23.963 1.709 32.814 1.00 84.88 646 LEU A O 1
ATOM 5140 N N . LEU A 1 647 ? -23.509 0.297 31.118 1.00 89.12 647 LEU A N 1
ATOM 5141 C CA . LEU A 1 647 ? -24.462 -0.738 31.511 1.00 89.12 647 LEU A CA 1
ATOM 5142 C C . LEU A 1 647 ? -24.091 -1.346 32.869 1.00 89.12 647 LEU A C 1
ATOM 5144 O O . LEU A 1 647 ? -24.932 -1.384 33.760 1.00 89.12 647 LEU A O 1
ATOM 5148 N N . ILE A 1 648 ? -22.831 -1.753 33.055 1.00 89.06 648 ILE A N 1
ATOM 5149 C CA . ILE A 1 648 ? -22.319 -2.278 34.331 1.00 89.06 648 ILE A CA 1
ATOM 5150 C C . ILE A 1 648 ? -22.455 -1.218 35.425 1.00 89.06 648 ILE A C 1
ATOM 5152 O O . ILE A 1 648 ? -22.941 -1.511 36.512 1.00 89.06 648 ILE A O 1
ATOM 5156 N N . GLY A 1 649 ? -22.067 0.028 35.140 1.00 87.06 649 GLY A N 1
ATOM 5157 C CA . GLY A 1 649 ? -22.188 1.134 36.082 1.00 87.06 649 GLY A CA 1
ATOM 5158 C C . GLY A 1 649 ? -23.633 1.367 36.518 1.00 87.06 649 GLY A C 1
ATOM 5159 O O . GLY A 1 649 ? -23.894 1.526 37.709 1.00 87.06 649 GLY A O 1
ATOM 5160 N N . TYR A 1 650 ? -24.576 1.340 35.574 1.00 87.19 650 TYR A N 1
ATOM 5161 C CA . TYR A 1 650 ? -26.005 1.475 35.845 1.00 87.19 650 TYR A CA 1
ATOM 5162 C C . TYR A 1 650 ? -26.557 0.298 36.652 1.00 87.19 650 TYR A C 1
ATOM 5164 O O . TYR A 1 650 ? -27.236 0.530 37.654 1.00 87.19 650 TYR A O 1
ATOM 5172 N N . GLN A 1 651 ? -26.233 -0.936 36.257 1.00 89.50 651 GLN A N 1
ATOM 5173 C CA . GLN A 1 651 ? -26.662 -2.158 36.936 1.00 89.50 651 GLN A CA 1
ATOM 5174 C C . GLN A 1 651 ? -26.180 -2.160 38.391 1.00 89.50 651 GLN A C 1
ATOM 5176 O O . GLN A 1 651 ? -26.997 -2.221 39.303 1.00 89.50 651 GLN A O 1
ATOM 5181 N N . THR A 1 652 ? -24.880 -1.961 38.621 1.00 88.25 652 THR A N 1
ATOM 5182 C CA . THR A 1 652 ? -24.289 -1.921 39.966 1.00 88.25 652 THR A CA 1
ATOM 5183 C C . THR A 1 652 ? -24.877 -0.792 40.812 1.00 88.25 652 THR A C 1
ATOM 5185 O O . THR A 1 652 ? -25.201 -0.987 41.983 1.00 88.25 652 THR A O 1
ATOM 5188 N N . ALA A 1 653 ? -25.056 0.402 40.236 1.00 87.94 653 ALA A N 1
ATOM 5189 C CA . ALA A 1 653 ? -25.657 1.519 40.958 1.00 87.94 653 ALA A CA 1
ATOM 5190 C C . ALA A 1 653 ? -27.126 1.247 41.321 1.00 87.94 653 ALA A C 1
ATOM 5192 O O . ALA A 1 653 ? -27.565 1.630 42.404 1.00 87.94 653 ALA A O 1
ATOM 5193 N N . SER A 1 654 ? -27.881 0.588 40.439 1.00 87.50 654 SER A N 1
ATOM 5194 C CA . SER A 1 654 ? -29.263 0.181 40.696 1.00 87.50 654 SER A CA 1
ATOM 5195 C C . SER A 1 654 ? -29.336 -0.894 41.781 1.00 87.50 654 SER A C 1
ATOM 5197 O O . SER A 1 654 ? -30.096 -0.741 42.737 1.00 87.50 654 SER A O 1
ATOM 5199 N N . ASP A 1 655 ? -28.491 -1.922 41.691 1.00 88.12 655 ASP A N 1
ATOM 5200 C CA . ASP A 1 655 ? -28.446 -3.039 42.638 1.00 88.12 655 ASP A CA 1
ATOM 5201 C C . ASP A 1 655 ? -28.145 -2.581 44.070 1.00 88.12 655 ASP A C 1
ATOM 5203 O O . ASP A 1 655 ? -28.695 -3.141 45.016 1.00 88.12 655 ASP A O 1
ATOM 5207 N N . ILE A 1 656 ? -27.323 -1.539 44.236 1.00 88.31 656 ILE A N 1
ATOM 5208 C CA . ILE A 1 656 ? -27.044 -0.921 45.541 1.00 88.31 656 ILE A CA 1
ATOM 5209 C C . ILE A 1 656 ? -28.187 0.010 45.973 1.00 88.31 656 ILE A C 1
ATOM 5211 O O . ILE A 1 656 ? -28.551 0.057 47.148 1.00 88.31 656 ILE A O 1
ATOM 5215 N N . MET A 1 657 ? -28.763 0.786 45.050 1.00 89.25 657 MET A N 1
ATOM 5216 C CA . MET A 1 657 ? -29.708 1.848 45.406 1.00 89.25 657 MET A CA 1
ATOM 5217 C C . MET A 1 657 ? -31.119 1.334 45.722 1.00 89.25 657 MET A C 1
ATOM 5219 O O . MET A 1 657 ? -31.794 1.933 46.560 1.00 89.25 657 MET A O 1
ATOM 5223 N N . ILE A 1 658 ? -31.566 0.240 45.096 1.00 90.00 658 ILE A N 1
ATOM 5224 C CA . ILE A 1 658 ? -32.873 -0.387 45.365 1.00 90.00 658 ILE A CA 1
ATOM 5225 C C . ILE A 1 658 ? -33.057 -0.716 46.862 1.00 90.00 658 ILE A C 1
ATOM 5227 O O . ILE A 1 658 ? -33.997 -0.185 47.457 1.00 90.00 658 ILE A O 1
ATOM 5231 N N . PRO A 1 659 ? -32.182 -1.511 47.515 1.00 90.31 659 PRO A N 1
ATOM 5232 C CA . PRO A 1 659 ? -32.352 -1.851 48.930 1.00 90.31 659 PRO A CA 1
ATOM 5233 C C . PRO A 1 659 ? -32.202 -0.638 49.853 1.00 90.31 659 PRO A C 1
ATOM 5235 O O . PRO A 1 659 ? -32.929 -0.518 50.834 1.00 90.31 659 PRO A O 1
ATOM 5238 N N . VAL A 1 660 ? -31.315 0.307 49.529 1.00 90.50 660 VAL A N 1
ATOM 5239 C CA . VAL A 1 660 ? -31.138 1.528 50.332 1.00 90.50 660 VAL A CA 1
ATOM 5240 C C . VAL A 1 660 ? -32.387 2.418 50.288 1.00 90.50 660 VAL A C 1
ATOM 5242 O O . VAL A 1 660 ? -32.779 2.971 51.319 1.00 90.50 660 VAL A O 1
ATOM 5245 N N . ARG A 1 661 ? -33.052 2.543 49.129 1.00 89.50 661 ARG A N 1
ATOM 5246 C CA . ARG A 1 661 ? -34.351 3.232 49.040 1.00 89.50 661 ARG A CA 1
ATOM 5247 C C . ARG A 1 661 ? -35.425 2.487 49.820 1.00 89.50 661 ARG A C 1
ATOM 5249 O O . ARG A 1 661 ? -36.086 3.112 50.635 1.00 89.50 661 ARG A O 1
ATOM 5256 N N . ALA A 1 662 ? -35.514 1.167 49.669 1.00 90.56 662 ALA A N 1
ATOM 5257 C CA . ALA A 1 662 ? -36.493 0.366 50.398 1.00 90.56 662 ALA A CA 1
ATOM 5258 C C . ALA A 1 662 ? -36.323 0.468 51.927 1.00 90.56 662 ALA A C 1
ATOM 5260 O O . ALA A 1 662 ? -37.310 0.568 52.652 1.00 90.56 662 ALA A O 1
ATOM 5261 N N . LEU A 1 663 ? -35.080 0.520 52.420 1.00 91.75 663 LEU A N 1
ATOM 5262 C CA . LEU A 1 663 ? -34.763 0.798 53.826 1.00 91.75 663 LEU A CA 1
ATOM 5263 C C . LEU A 1 663 ? -35.187 2.201 54.254 1.00 91.75 663 LEU A C 1
ATOM 5265 O O . LEU A 1 663 ? -35.743 2.369 55.336 1.00 91.75 663 LEU A O 1
ATOM 5269 N N . THR A 1 664 ? -34.938 3.206 53.416 1.00 90.75 664 THR A N 1
ATOM 5270 C CA . THR A 1 664 ? -35.341 4.592 53.694 1.00 90.75 664 THR A CA 1
ATOM 5271 C C . THR A 1 664 ? -36.864 4.703 53.785 1.00 90.75 664 THR A C 1
ATOM 5273 O O . THR A 1 664 ? -37.384 5.272 54.746 1.00 90.75 664 THR A O 1
ATOM 5276 N N . ASP A 1 665 ? -37.578 4.085 52.844 1.00 91.31 665 ASP A N 1
ATOM 5277 C CA . ASP A 1 665 ? -39.038 4.022 52.833 1.00 91.31 665 ASP A CA 1
ATOM 5278 C C . ASP A 1 665 ? -39.558 3.258 54.056 1.00 91.31 665 ASP A C 1
ATOM 5280 O O . ASP A 1 665 ? -40.467 3.729 54.738 1.00 91.31 665 ASP A O 1
ATOM 5284 N N . GLY A 1 666 ? -38.933 2.132 54.412 1.00 92.00 666 GLY A N 1
ATOM 5285 C CA . GLY A 1 666 ? -39.255 1.385 55.627 1.00 92.00 666 GLY A CA 1
ATOM 5286 C C . GLY A 1 666 ? -39.075 2.217 56.901 1.00 92.00 666 GLY A C 1
ATOM 5287 O O . GLY A 1 666 ? -39.949 2.233 57.772 1.00 92.00 666 GLY A O 1
ATOM 5288 N N . MET A 1 667 ? -37.979 2.962 57.024 1.00 91.88 667 MET A N 1
ATOM 5289 C CA . MET A 1 667 ? -37.769 3.858 58.164 1.00 91.88 667 MET A CA 1
ATOM 5290 C C . MET A 1 667 ? -38.828 4.963 58.226 1.00 91.88 667 MET A C 1
ATOM 5292 O O . MET A 1 667 ? -39.329 5.270 59.309 1.00 91.88 667 MET A O 1
ATOM 5296 N N . HIS A 1 668 ? -39.227 5.512 57.078 1.00 93.00 668 HIS A N 1
ATOM 5297 C CA . HIS A 1 668 ? -40.320 6.477 57.003 1.00 93.00 668 HIS A CA 1
ATOM 5298 C C . HIS A 1 668 ? -41.658 5.866 57.457 1.00 93.00 668 HIS A C 1
ATOM 5300 O O . HIS A 1 668 ? -42.396 6.502 58.208 1.00 93.00 668 HIS A O 1
ATOM 5306 N N . GLN A 1 669 ? -41.950 4.613 57.087 1.00 92.31 669 GLN A N 1
ATOM 5307 C CA . GLN A 1 669 ? -43.146 3.894 57.552 1.00 92.31 669 GLN A CA 1
ATOM 5308 C C . GLN A 1 669 ? -43.168 3.711 59.076 1.00 92.31 669 GLN A C 1
ATOM 5310 O O . GLN A 1 669 ? -44.218 3.891 59.693 1.00 92.31 669 GLN A O 1
ATOM 5315 N N . ILE A 1 670 ? -42.019 3.440 59.706 1.00 91.12 670 ILE A N 1
ATOM 5316 C CA . ILE A 1 670 ? -41.923 3.406 61.176 1.00 91.12 670 ILE A CA 1
ATOM 5317 C C . ILE A 1 670 ? -42.191 4.788 61.779 1.00 91.12 670 ILE A C 1
ATOM 5319 O O . ILE A 1 670 ? -42.893 4.878 62.784 1.00 91.12 670 ILE A O 1
ATOM 5323 N N . GLY A 1 671 ? -41.691 5.864 61.163 1.00 87.38 671 GLY A N 1
ATOM 5324 C CA . GLY A 1 671 ? -41.997 7.238 61.580 1.00 87.38 671 GLY A CA 1
ATOM 5325 C C . GLY A 1 671 ? -43.495 7.564 61.538 1.00 87.38 671 GLY A C 1
ATOM 5326 O O . GLY A 1 671 ? -43.991 8.299 62.388 1.00 87.38 671 GLY A O 1
ATOM 5327 N N . LEU A 1 672 ? -44.229 6.953 60.605 1.00 91.44 672 LEU A N 1
ATOM 5328 C CA . LEU A 1 672 ? -45.691 7.020 60.503 1.00 91.44 672 LEU A CA 1
ATOM 5329 C C . LEU A 1 672 ? -46.426 6.019 61.418 1.00 91.44 672 LEU A C 1
ATOM 5331 O O . LEU A 1 672 ? -47.636 5.860 61.290 1.00 91.44 672 LEU A O 1
ATOM 5335 N N . GLN A 1 673 ? -45.716 5.344 62.329 1.00 88.31 673 GLN A N 1
ATOM 5336 C CA . GLN A 1 673 ? -46.236 4.314 63.243 1.00 88.31 673 GLN A CA 1
ATOM 5337 C C . GLN A 1 673 ? -46.824 3.073 62.548 1.00 88.31 673 GLN A C 1
ATOM 5339 O O . GLN A 1 673 ? -47.545 2.288 63.159 1.00 88.31 673 GLN A O 1
ATOM 5344 N N . ASN A 1 674 ? -46.497 2.841 61.276 1.00 90.19 674 ASN A N 1
ATOM 5345 C CA . ASN A 1 674 ? -46.906 1.637 60.562 1.00 90.19 674 ASN A CA 1
ATOM 5346 C C . ASN A 1 674 ? -45.886 0.506 60.773 1.00 90.19 674 ASN A C 1
ATOM 5348 O O . ASN A 1 674 ? -45.064 0.205 59.905 1.00 90.19 674 ASN A O 1
ATOM 5352 N N . TYR A 1 675 ? -45.937 -0.148 61.934 1.00 90.56 675 TYR A N 1
ATOM 5353 C CA . TYR A 1 675 ? -44.973 -1.197 62.297 1.00 90.56 675 TYR A CA 1
ATOM 5354 C C . TYR A 1 675 ? -45.194 -2.539 61.582 1.00 90.56 675 TYR A C 1
ATOM 5356 O O . TYR A 1 675 ? -44.407 -3.471 61.761 1.00 90.56 675 TYR A O 1
ATOM 5364 N N . PHE A 1 676 ? -46.238 -2.670 60.761 1.00 88.94 676 PHE A N 1
ATOM 5365 C CA . PHE A 1 676 ? -46.518 -3.886 59.990 1.00 88.94 676 PHE A CA 1
ATOM 5366 C C . PHE A 1 676 ? -45.851 -3.897 58.609 1.00 88.94 676 PHE A C 1
ATOM 5368 O O . PHE A 1 676 ? -45.778 -4.957 57.991 1.00 88.94 676 PHE A O 1
ATOM 5375 N N . TYR A 1 677 ? -45.323 -2.761 58.139 1.00 91.00 677 TYR A N 1
ATOM 5376 C CA . TYR A 1 677 ? -44.600 -2.688 56.869 1.00 91.00 677 TYR A CA 1
ATOM 5377 C C . TYR A 1 677 ? -43.328 -3.551 56.894 1.00 91.00 677 TYR A C 1
ATOM 5379 O O . TYR A 1 677 ? -42.559 -3.521 57.859 1.00 91.00 677 TYR A O 1
ATOM 5387 N N . ARG A 1 678 ? -43.106 -4.331 55.833 1.00 90.31 678 ARG A N 1
ATOM 5388 C CA . ARG A 1 678 ? -41.922 -5.182 55.651 1.00 90.31 678 ARG A CA 1
ATOM 5389 C C . ARG A 1 678 ? -41.296 -4.898 54.297 1.00 90.31 678 ARG A C 1
ATOM 5391 O O . ARG A 1 678 ? -42.018 -4.693 53.325 1.00 90.31 678 ARG A O 1
ATOM 5398 N N . ILE A 1 679 ? -39.968 -4.896 54.243 1.00 90.62 679 ILE A N 1
ATOM 5399 C CA . ILE A 1 679 ? -39.217 -4.615 53.015 1.00 90.62 679 ILE A CA 1
ATOM 5400 C C . ILE A 1 679 ? -39.256 -5.820 52.071 1.00 90.62 679 ILE A C 1
ATOM 5402 O O . ILE A 1 679 ? -39.405 -5.633 50.866 1.00 90.62 679 ILE A O 1
ATOM 5406 N N . GLY A 1 680 ? -39.156 -7.047 52.600 1.00 81.62 680 GLY A N 1
ATOM 5407 C CA . GLY A 1 680 ? -39.394 -8.272 51.824 1.00 81.62 680 GLY A CA 1
ATOM 5408 C C . GLY A 1 680 ? -38.459 -8.479 50.624 1.00 81.62 680 GLY A C 1
ATOM 5409 O O . GLY A 1 680 ? -38.859 -9.101 49.643 1.00 81.62 680 GLY A O 1
ATOM 5410 N N . LEU A 1 681 ? -37.234 -7.944 50.677 1.00 86.69 681 LEU A N 1
ATOM 5411 C CA . LEU A 1 681 ? -36.216 -8.146 49.643 1.00 86.69 681 LEU A CA 1
ATOM 5412 C C . LEU A 1 681 ? -35.420 -9.426 49.919 1.00 86.69 681 LEU A C 1
ATOM 5414 O O . LEU A 1 681 ? -34.805 -9.557 50.976 1.00 86.69 681 LEU A O 1
ATOM 5418 N N . ASP A 1 682 ? -35.392 -10.331 48.943 1.00 81.75 682 ASP A N 1
ATOM 5419 C CA . ASP A 1 682 ? -34.632 -11.581 49.005 1.00 81.75 682 ASP A CA 1
ATOM 5420 C C . ASP A 1 682 ? -33.198 -11.356 48.491 1.00 81.75 682 ASP A C 1
ATOM 5422 O O . ASP A 1 682 ? -32.925 -11.386 47.288 1.00 81.75 682 ASP A O 1
ATOM 5426 N N . ARG A 1 683 ? -32.285 -11.011 49.407 1.00 87.56 683 ARG A N 1
ATOM 5427 C CA . ARG A 1 683 ? -30.856 -10.780 49.135 1.00 87.56 683 ARG A CA 1
ATOM 5428 C C . ARG A 1 683 ? -29.991 -11.423 50.215 1.00 87.56 683 ARG A C 1
ATOM 5430 O O . ARG A 1 683 ? -30.314 -11.348 51.397 1.00 87.56 683 ARG A O 1
ATOM 5437 N N . ASN A 1 684 ? -28.839 -11.951 49.801 1.00 88.69 684 ASN A N 1
ATOM 5438 C CA . ASN A 1 684 ? -27.888 -12.662 50.668 1.00 88.69 684 ASN A CA 1
ATOM 5439 C C . ASN A 1 684 ? -26.605 -11.867 50.985 1.00 88.69 684 ASN A C 1
ATOM 5441 O O . ASN A 1 684 ? -25.626 -12.444 51.452 1.00 88.69 684 ASN A O 1
ATOM 5445 N N . ASP A 1 685 ? -26.594 -10.561 50.723 1.00 91.00 685 ASP A N 1
ATOM 5446 C CA . ASP A 1 685 ? -25.480 -9.654 51.020 1.00 91.00 685 ASP A CA 1
ATOM 5447 C C . ASP A 1 685 ? -25.727 -8.833 52.299 1.00 91.00 685 ASP A C 1
ATOM 5449 O O . ASP A 1 685 ? -26.756 -8.965 52.967 1.00 91.00 685 ASP A O 1
ATOM 5453 N N . GLU A 1 686 ? -24.783 -7.965 52.664 1.00 91.06 686 GLU A N 1
ATOM 5454 C CA . GLU A 1 686 ? -24.874 -7.096 53.843 1.00 91.06 686 GLU A CA 1
ATOM 5455 C C . GLU A 1 686 ? -26.096 -6.166 53.780 1.00 91.06 686 GLU A C 1
ATOM 5457 O O . GLU A 1 686 ? -26.711 -5.870 54.806 1.00 91.06 686 GLU A O 1
ATOM 5462 N N . LEU A 1 687 ? -26.489 -5.737 52.575 1.00 90.81 687 LEU A N 1
ATOM 5463 C CA . LEU A 1 687 ? -27.694 -4.932 52.362 1.00 90.81 687 LEU A CA 1
ATOM 5464 C C . LEU A 1 687 ? -28.965 -5.753 52.617 1.00 90.81 687 LEU A C 1
ATOM 5466 O O . LEU A 1 687 ? -29.892 -5.254 53.259 1.00 90.81 687 LEU A O 1
ATOM 5470 N N . GLY A 1 688 ? -28.999 -7.015 52.185 1.00 90.00 688 GLY A N 1
ATOM 5471 C CA . GLY A 1 688 ? -30.048 -7.972 52.535 1.00 90.00 688 GLY A CA 1
ATOM 5472 C C . GLY A 1 688 ? -30.135 -8.219 54.041 1.00 90.00 688 GLY A C 1
ATOM 5473 O O . GLY A 1 688 ? -31.217 -8.128 54.622 1.00 90.00 688 GLY A O 1
ATOM 5474 N N . GLN A 1 689 ? -28.996 -8.419 54.710 1.00 91.88 689 GLN A N 1
ATOM 5475 C CA . GLN A 1 689 ? -28.943 -8.569 56.170 1.00 91.88 689 GLN A CA 1
ATOM 5476 C C . GLN A 1 689 ? -29.461 -7.326 56.903 1.00 91.88 689 GLN A C 1
ATOM 5478 O O . GLN A 1 689 ? -30.134 -7.449 57.933 1.00 91.88 689 GLN A O 1
ATOM 5483 N N . LEU A 1 690 ? -29.184 -6.129 56.378 1.00 91.75 690 LEU A N 1
ATOM 5484 C CA . LEU A 1 690 ? -29.697 -4.877 56.926 1.00 91.75 690 LEU A CA 1
ATOM 5485 C C . LEU A 1 690 ? -31.221 -4.773 56.756 1.00 91.75 690 LEU A C 1
ATOM 5487 O O . LEU A 1 690 ? -31.912 -4.451 57.723 1.00 91.75 690 LEU A O 1
ATOM 5491 N N . CYS A 1 691 ? -31.757 -5.131 55.584 1.00 92.31 691 CYS A N 1
ATOM 5492 C CA . CYS A 1 691 ? -33.205 -5.199 55.339 1.00 92.31 691 CYS A CA 1
ATOM 5493 C C . CYS A 1 691 ? -33.895 -6.212 56.269 1.00 92.31 691 CYS A C 1
ATOM 5495 O O . CYS A 1 691 ? -34.888 -5.886 56.916 1.00 92.31 691 CYS A O 1
ATOM 5497 N N . ALA A 1 692 ? -33.324 -7.408 56.431 1.00 90.38 692 ALA A N 1
ATOM 5498 C CA . ALA A 1 692 ? -33.844 -8.427 57.344 1.00 90.38 692 ALA A CA 1
ATOM 5499 C C . ALA A 1 692 ? -33.774 -7.990 58.819 1.00 90.38 692 ALA A C 1
ATOM 5501 O O . ALA A 1 692 ? -34.617 -8.353 59.644 1.00 90.38 692 ALA A O 1
ATOM 5502 N N . SER A 1 693 ? -32.761 -7.204 59.184 1.00 90.88 693 SER A N 1
ATOM 5503 C CA . SER A 1 693 ? -32.640 -6.633 60.527 1.00 90.88 693 SER A CA 1
ATOM 5504 C C . SER A 1 693 ? -33.684 -5.544 60.776 1.00 90.88 693 SER A C 1
ATOM 5506 O O . SER A 1 693 ? -34.277 -5.534 61.855 1.00 90.88 693 SER A O 1
ATOM 5508 N N . TYR A 1 694 ? -33.985 -4.709 59.775 1.00 93.88 694 TYR A N 1
ATOM 5509 C CA . TYR A 1 694 ? -35.137 -3.807 59.810 1.00 93.88 694 TYR A CA 1
ATOM 5510 C C . TYR A 1 694 ? -36.451 -4.584 59.994 1.00 93.88 694 TYR A C 1
ATOM 5512 O O . TYR A 1 694 ? -37.219 -4.256 60.895 1.00 93.88 694 TYR A O 1
ATOM 5520 N N . ASP A 1 695 ? -36.690 -5.654 59.227 1.00 92.56 695 ASP A N 1
ATOM 5521 C CA . ASP A 1 695 ? -37.935 -6.432 59.319 1.00 92.56 695 ASP A CA 1
ATOM 5522 C C . ASP A 1 695 ? -38.118 -7.070 60.710 1.00 92.56 695 ASP A C 1
ATOM 5524 O O . ASP A 1 695 ? -39.223 -7.066 61.265 1.00 92.56 695 ASP A O 1
ATOM 5528 N N . ARG A 1 696 ? -37.031 -7.561 61.326 1.00 91.25 696 ARG A N 1
ATOM 5529 C CA . ARG A 1 696 ? -37.032 -8.047 62.720 1.00 91.25 696 ARG A CA 1
ATOM 5530 C C . ARG A 1 696 ? -37.324 -6.932 63.723 1.00 91.25 696 ARG A C 1
ATOM 5532 O O . ARG A 1 696 ? -38.103 -7.143 64.652 1.00 91.25 696 ARG A O 1
ATOM 5539 N N . PHE A 1 697 ? -36.728 -5.756 63.539 1.00 90.94 697 PHE A N 1
ATOM 5540 C CA . PHE A 1 697 ? -36.967 -4.590 64.389 1.00 90.94 697 PHE A CA 1
ATOM 5541 C C . PHE A 1 697 ? -38.424 -4.110 64.307 1.00 90.94 697 PHE A C 1
ATOM 5543 O O . PHE A 1 697 ? -39.082 -3.953 65.336 1.00 90.94 697 PHE A O 1
ATOM 5550 N N . ALA A 1 698 ? -38.958 -3.959 63.093 1.00 92.06 698 ALA A N 1
ATOM 5551 C CA . ALA A 1 698 ? -40.342 -3.567 62.853 1.00 92.06 698 ALA A CA 1
ATOM 5552 C C . ALA A 1 698 ? -41.331 -4.590 63.445 1.00 92.06 698 ALA A C 1
ATOM 5554 O O . ALA A 1 698 ? -42.334 -4.210 64.049 1.00 92.06 698 ALA A O 1
ATOM 5555 N N . LYS A 1 699 ? -41.015 -5.892 63.363 1.00 90.94 699 LYS A N 1
ATOM 5556 C CA . LYS A 1 699 ? -41.778 -6.957 64.035 1.00 90.94 699 LYS A CA 1
ATOM 5557 C C . LYS A 1 699 ? -41.800 -6.795 65.554 1.00 90.94 699 LYS A C 1
ATOM 5559 O O . LYS A 1 699 ? -42.882 -6.836 66.133 1.00 90.94 699 LYS A O 1
ATOM 5564 N N . GLY A 1 700 ? -40.651 -6.550 66.182 1.00 88.06 700 GLY A N 1
ATOM 5565 C CA . GLY A 1 700 ? -40.580 -6.329 67.629 1.00 88.06 700 GLY A CA 1
ATOM 5566 C C . GLY A 1 700 ? -41.388 -5.110 68.098 1.00 88.06 700 GLY A C 1
ATOM 5567 O O . GLY A 1 700 ? -42.034 -5.167 69.145 1.00 88.06 700 GLY A O 1
ATOM 5568 N N . LEU A 1 701 ? -41.407 -4.021 67.318 1.00 87.94 701 LEU A N 1
ATOM 5569 C CA . LEU A 1 701 ? -42.240 -2.847 67.616 1.00 87.94 701 LEU A CA 1
ATOM 5570 C C . LEU A 1 701 ? -43.740 -3.154 67.509 1.00 87.94 701 LEU A C 1
ATOM 5572 O O . LEU A 1 701 ? -44.494 -2.786 68.410 1.00 87.94 701 LEU A O 1
ATOM 5576 N N . ALA A 1 702 ? -44.158 -3.860 66.454 1.00 85.75 702 ALA A N 1
ATOM 5577 C CA . ALA A 1 702 ? -45.555 -4.251 66.263 1.00 85.75 702 ALA A CA 1
ATOM 5578 C C . ALA A 1 702 ? -46.064 -5.143 67.411 1.00 85.75 702 ALA A C 1
ATOM 5580 O O . ALA A 1 702 ? -47.142 -4.906 67.952 1.00 85.75 702 ALA A O 1
ATOM 5581 N N . GLU A 1 703 ? -45.272 -6.135 67.833 1.00 83.44 703 GLU A N 1
ATOM 5582 C CA . GLU A 1 703 ? -45.612 -7.021 68.957 1.00 83.44 703 GLU A CA 1
ATOM 5583 C C . GLU A 1 703 ? -45.764 -6.245 70.276 1.00 83.44 703 GLU A C 1
ATOM 5585 O O . GLU A 1 703 ? -46.717 -6.466 71.030 1.00 83.44 703 GLU A O 1
ATOM 5590 N N . LYS A 1 704 ? -44.870 -5.281 70.535 1.00 77.81 704 LYS A N 1
ATOM 5591 C CA . LYS A 1 704 ? -44.920 -4.437 71.737 1.00 77.81 704 LYS A CA 1
ATOM 5592 C C . LYS A 1 704 ? -46.158 -3.534 71.772 1.00 77.81 704 LYS A C 1
ATOM 5594 O O . LYS A 1 704 ? -46.737 -3.351 72.843 1.00 77.81 704 LYS A O 1
ATOM 5599 N N . GLU A 1 705 ? -46.581 -2.985 70.633 1.00 77.88 705 GLU A N 1
ATOM 5600 C CA . GLU A 1 705 ? -47.796 -2.161 70.555 1.00 77.88 705 GLU A CA 1
ATOM 5601 C C . GLU A 1 705 ? -49.057 -2.975 70.889 1.00 77.88 705 GLU A C 1
ATOM 5603 O O . GLU A 1 705 ? -49.933 -2.507 71.619 1.00 77.88 705 GLU A O 1
ATOM 5608 N N . VAL A 1 706 ? -49.130 -4.219 70.405 1.00 73.00 706 VAL A N 1
ATOM 5609 C CA . VAL A 1 706 ? -50.259 -5.120 70.674 1.00 73.00 706 VAL A CA 1
ATOM 5610 C C . VAL A 1 706 ? -50.328 -5.498 72.158 1.00 73.00 706 VAL A C 1
ATOM 5612 O O . VAL A 1 706 ? -51.407 -5.434 72.745 1.00 73.00 706 VAL A O 1
ATOM 5615 N N . MET A 1 707 ? -49.193 -5.811 72.798 1.00 62.97 707 MET A N 1
ATOM 5616 C CA . MET A 1 707 ? -49.152 -6.131 74.235 1.00 62.97 707 MET A CA 1
ATOM 5617 C C . MET A 1 707 ? -49.618 -4.967 75.121 1.00 62.97 707 MET A C 1
ATOM 5619 O O . MET A 1 707 ? -50.308 -5.192 76.115 1.00 62.97 707 MET A O 1
ATOM 5623 N N . GLY A 1 708 ? -49.304 -3.721 74.751 1.00 61.34 708 GLY A N 1
ATOM 5624 C CA . GLY A 1 708 ? -49.765 -2.537 75.483 1.00 61.34 708 GLY A CA 1
ATOM 5625 C C . GLY A 1 708 ? -51.293 -2.390 75.520 1.00 61.34 708 GLY A C 1
ATOM 5626 O O . GLY A 1 708 ? -51.832 -1.871 76.494 1.00 61.34 708 GLY A O 1
ATOM 5627 N N . LYS A 1 709 ? -52.002 -2.896 74.501 1.00 59.28 709 LYS A N 1
ATOM 5628 C CA . LYS A 1 709 ? -53.471 -2.833 74.397 1.00 59.28 709 LYS A CA 1
ATOM 5629 C C . LYS A 1 709 ? -54.201 -3.948 75.170 1.00 59.28 709 LYS A C 1
ATOM 5631 O O . LYS A 1 709 ? -55.418 -3.876 75.290 1.00 59.28 709 LYS A O 1
ATOM 5636 N N . MET A 1 710 ? -53.495 -4.951 75.710 1.00 53.06 710 MET A N 1
ATOM 5637 C CA . MET A 1 710 ? -54.085 -6.134 76.373 1.00 53.06 710 MET A CA 1
ATOM 5638 C C . MET A 1 710 ? -54.164 -6.065 77.918 1.00 53.06 710 MET A C 1
ATOM 5640 O O . MET A 1 710 ? -54.588 -7.030 78.547 1.00 53.06 710 MET A O 1
ATOM 5644 N N . LEU A 1 711 ? -53.774 -4.958 78.562 1.00 54.66 711 LEU A N 1
ATOM 5645 C CA . LEU A 1 711 ? -53.838 -4.792 80.030 1.00 54.66 711 LEU A CA 1
ATOM 5646 C C . LEU A 1 711 ? -55.237 -4.328 80.508 1.00 54.66 711 LEU A C 1
ATOM 5648 O O . LEU A 1 711 ? -55.816 -3.447 79.877 1.00 54.66 711 LEU A O 1
ATOM 5652 N N . SER A 1 712 ? -55.754 -4.862 81.634 1.00 54.81 712 SER A N 1
ATOM 5653 C CA . SER A 1 712 ? -57.059 -4.481 82.238 1.00 54.81 712 SER A CA 1
ATOM 5654 C C . SER A 1 712 ? -57.162 -2.975 82.538 1.00 54.81 712 SER A C 1
ATOM 5656 O O . SER A 1 712 ? -56.190 -2.341 82.958 1.00 54.81 712 SER A O 1
ATOM 5658 N N . ARG A 1 713 ? -58.365 -2.401 82.379 1.00 57.22 713 ARG A N 1
ATOM 5659 C CA . ARG A 1 713 ? -58.665 -0.974 82.610 1.00 57.22 713 ARG A CA 1
ATOM 5660 C C . ARG A 1 713 ? -58.360 -0.530 84.047 1.00 57.22 713 ARG A C 1
ATOM 5662 O O . ARG A 1 713 ? -57.909 0.593 84.254 1.00 57.22 713 ARG A O 1
ATOM 5669 N N . SER A 1 714 ? -58.523 -1.423 85.021 1.00 54.12 714 SER A N 1
ATOM 5670 C CA . SER A 1 714 ? -58.193 -1.187 86.433 1.00 54.12 714 SER A CA 1
ATOM 5671 C C . SER A 1 714 ? -56.685 -1.103 86.666 1.00 54.12 714 SER A C 1
ATOM 5673 O O . SER A 1 714 ? -56.216 -0.224 87.388 1.00 54.12 714 SER A O 1
ATOM 5675 N N . ALA A 1 715 ? -55.905 -1.944 85.976 1.00 56.16 715 ALA A N 1
ATOM 5676 C CA . ALA A 1 715 ? -54.445 -1.870 85.986 1.00 56.16 715 ALA A CA 1
ATOM 5677 C C . ALA A 1 715 ? -53.941 -0.601 85.278 1.00 56.16 715 ALA A C 1
ATOM 5679 O O . ALA A 1 715 ? -53.011 0.043 85.758 1.00 56.16 715 ALA A O 1
ATOM 5680 N N . GLN A 1 716 ? -54.589 -0.189 84.182 1.00 58.81 716 GLN A N 1
ATOM 5681 C CA . GLN A 1 716 ? -54.284 1.067 83.489 1.00 58.81 716 GLN A CA 1
ATOM 5682 C C . GLN A 1 716 ? -54.564 2.297 84.368 1.00 58.81 716 GLN A C 1
ATOM 5684 O O . GLN A 1 716 ? -53.724 3.190 84.434 1.00 58.81 716 GLN A O 1
ATOM 5689 N N . LEU A 1 717 ? -55.698 2.338 85.082 1.00 57.31 717 LEU A N 1
ATOM 5690 C CA . LEU A 1 717 ? -56.050 3.433 85.998 1.00 57.31 717 LEU A CA 1
ATOM 5691 C C . LEU A 1 717 ? -55.141 3.479 87.236 1.00 57.31 717 LEU A C 1
ATOM 5693 O O . LEU A 1 717 ? -54.714 4.561 87.635 1.00 57.31 717 LEU A O 1
ATOM 5697 N N . ALA A 1 718 ? -54.793 2.323 87.810 1.00 56.69 718 ALA A N 1
ATOM 5698 C CA . ALA A 1 718 ? -53.837 2.239 88.914 1.00 56.69 718 ALA A CA 1
ATOM 5699 C C . ALA A 1 718 ? -52.429 2.688 88.484 1.00 56.69 718 ALA A C 1
ATOM 5701 O O . ALA A 1 718 ? -51.767 3.414 89.225 1.00 56.69 718 ALA A O 1
ATOM 5702 N N . MET A 1 719 ? -51.991 2.326 87.269 1.00 56.41 719 MET A N 1
ATOM 5703 C CA . MET A 1 719 ? -50.719 2.800 86.718 1.00 56.41 719 MET A CA 1
ATOM 5704 C C . MET A 1 719 ? -50.744 4.300 86.397 1.00 56.41 719 MET A C 1
ATOM 5706 O O . MET A 1 719 ? -49.787 4.995 86.734 1.00 56.41 719 MET A O 1
ATOM 5710 N N . ALA A 1 720 ? -51.841 4.818 85.837 1.00 56.44 720 ALA A N 1
ATOM 5711 C CA . ALA A 1 720 ? -52.010 6.244 85.551 1.00 56.44 720 ALA A CA 1
ATOM 5712 C C . ALA A 1 720 ? -52.011 7.105 86.828 1.00 56.44 720 ALA A C 1
ATOM 5714 O O . ALA A 1 720 ? -51.351 8.137 86.855 1.00 56.44 720 ALA A O 1
ATOM 5715 N N . GLY A 1 721 ? -52.665 6.657 87.908 1.00 53.81 721 GLY A N 1
ATOM 5716 C CA . GLY A 1 721 ? -52.626 7.343 89.208 1.00 53.81 721 GLY A CA 1
ATOM 5717 C C . GLY A 1 721 ? -51.264 7.269 89.915 1.00 53.81 721 GLY A C 1
ATOM 5718 O O . GLY A 1 721 ? -50.933 8.143 90.709 1.00 53.81 721 GLY A O 1
ATOM 5719 N N . SER A 1 722 ? -50.449 6.253 89.613 1.00 51.19 722 SER A N 1
ATOM 5720 C CA . SER A 1 722 ? -49.105 6.078 90.189 1.00 51.19 722 SER A CA 1
ATOM 5721 C C . SER A 1 722 ? -47.976 6.791 89.432 1.00 51.19 722 SER A C 1
ATOM 5723 O O . SER A 1 722 ? -46.856 6.851 89.940 1.00 51.19 722 SER A O 1
ATOM 5725 N N . ALA A 1 723 ? -48.248 7.350 88.246 1.00 47.72 723 ALA A N 1
ATOM 5726 C CA . ALA A 1 723 ? -47.264 8.130 87.490 1.00 47.72 723 ALA A CA 1
ATOM 5727 C C . ALA A 1 723 ? -46.899 9.457 88.191 1.00 47.72 723 ALA A C 1
ATOM 5729 O O . ALA A 1 723 ? -45.761 9.905 88.068 1.00 47.72 723 ALA A O 1
ATOM 5730 N N . ASP A 1 724 ? -47.814 10.017 88.993 1.00 46.69 724 ASP A N 1
ATOM 5731 C CA . ASP A 1 724 ? -47.590 11.243 89.779 1.00 46.69 724 ASP A CA 1
ATOM 5732 C C . ASP A 1 724 ? -47.037 10.985 91.197 1.00 46.69 724 ASP A C 1
ATOM 5734 O O . ASP A 1 724 ? -46.514 11.896 91.837 1.00 46.69 724 ASP A O 1
ATOM 5738 N N . ALA A 1 725 ? -47.095 9.745 91.697 1.00 47.25 725 ALA A N 1
ATOM 5739 C CA . ALA A 1 725 ? -46.689 9.385 93.059 1.00 47.25 725 ALA A CA 1
ATOM 5740 C C . ALA A 1 725 ? -45.678 8.227 93.063 1.00 47.25 725 ALA A C 1
ATOM 5742 O O . ALA A 1 725 ? -45.975 7.118 93.500 1.00 47.25 725 ALA A O 1
ATOM 5743 N N . GLY A 1 726 ? -44.476 8.498 92.547 1.00 40.69 726 GLY A N 1
ATOM 5744 C CA . GLY A 1 726 ? -43.228 7.769 92.811 1.00 40.69 726 GLY A CA 1
ATOM 5745 C C . GLY A 1 726 ? -43.329 6.310 93.284 1.00 40.69 726 GLY A C 1
ATOM 5746 O O . GLY A 1 726 ? -42.970 5.998 94.413 1.00 40.69 726 GLY A O 1
ATOM 5747 N N . GLY A 1 727 ? -43.734 5.400 92.395 1.00 46.50 727 GLY A N 1
ATOM 5748 C CA . GLY A 1 727 ? -43.193 4.035 92.344 1.00 46.50 727 GLY A CA 1
ATOM 5749 C C . GLY A 1 727 ? -43.591 3.012 93.418 1.00 46.50 727 GLY A C 1
ATOM 5750 O O . GLY A 1 727 ? -43.049 1.907 93.383 1.00 46.50 727 GLY A O 1
ATOM 5751 N N . GLN A 1 728 ? -44.537 3.286 94.321 1.00 46.66 728 GLN A N 1
ATOM 5752 C CA . GLN A 1 728 ? -45.033 2.274 95.267 1.00 46.66 728 GLN A CA 1
ATOM 5753 C C . GLN A 1 728 ? -46.566 2.187 95.236 1.00 46.66 728 GLN A C 1
ATOM 5755 O O . GLN A 1 728 ? -47.269 2.988 95.843 1.00 46.66 728 GLN A O 1
ATOM 5760 N N . LEU A 1 729 ? -47.086 1.190 94.507 1.00 54.34 729 LEU A N 1
ATOM 5761 C CA . LEU A 1 729 ? -48.506 0.814 94.497 1.00 54.34 729 LEU A CA 1
ATOM 5762 C C . LEU A 1 729 ? -48.888 0.270 95.884 1.00 54.34 729 LEU A C 1
ATOM 5764 O O . LEU A 1 729 ? -48.753 -0.922 96.157 1.00 54.34 729 LEU A O 1
ATOM 5768 N N . LEU A 1 730 ? -49.293 1.170 96.781 1.00 54.31 730 LEU A N 1
ATOM 5769 C CA . LEU A 1 730 ? -49.750 0.851 98.130 1.00 54.31 730 LEU A CA 1
ATOM 5770 C C . LEU A 1 730 ? -51.084 0.102 98.064 1.00 54.31 730 LEU A C 1
ATOM 5772 O O . LEU A 1 730 ? -52.050 0.571 97.466 1.00 54.31 730 LEU A O 1
ATOM 5776 N N . SER A 1 731 ? -51.130 -1.063 98.706 1.00 60.53 731 SER A N 1
ATOM 5777 C CA . SER A 1 731 ? -52.366 -1.795 98.963 1.00 60.53 731 SER A CA 1
ATOM 5778 C C . SER A 1 731 ? -53.344 -0.913 99.744 1.00 60.53 731 SER A C 1
ATOM 5780 O O . SER A 1 731 ? -52.964 -0.389 100.794 1.00 60.53 731 SER A O 1
ATOM 5782 N N . SER A 1 732 ? -54.588 -0.775 99.285 1.00 69.75 732 SER A N 1
ATOM 5783 C CA . SER A 1 732 ? -55.606 0.026 99.981 1.00 69.75 732 SER A CA 1
ATOM 5784 C C . SER A 1 732 ? -56.762 -0.851 100.462 1.00 69.75 732 SER A C 1
ATOM 5786 O O . SER A 1 732 ? -57.153 -1.801 99.783 1.00 69.75 732 SER A O 1
ATOM 5788 N N . LYS A 1 733 ? -57.291 -0.567 101.661 1.00 73.88 733 LYS A N 1
ATOM 5789 C CA . LYS A 1 733 ? -58.554 -1.161 102.117 1.00 73.88 733 LYS A CA 1
ATOM 5790 C C . LYS A 1 733 ? -59.698 -0.380 101.482 1.00 73.88 733 LYS A C 1
ATOM 5792 O O . LYS A 1 733 ? -59.805 0.820 101.714 1.00 73.88 733 LYS A O 1
ATOM 5797 N N . ARG A 1 734 ? -60.526 -1.053 100.689 1.00 78.94 734 ARG A N 1
ATOM 5798 C CA . ARG A 1 734 ? -61.712 -0.475 100.050 1.00 78.94 734 ARG A CA 1
ATOM 5799 C C . ARG A 1 734 ? -62.877 -1.448 100.125 1.00 78.94 734 ARG A C 1
ATOM 5801 O O . ARG A 1 734 ? -62.678 -2.662 100.148 1.00 78.94 734 ARG A O 1
ATOM 5808 N N . GLU A 1 735 ? -64.088 -0.912 100.155 1.00 82.81 735 GLU A N 1
ATOM 5809 C CA . GLU A 1 735 ? -65.303 -1.709 100.030 1.00 82.81 735 GLU A CA 1
ATOM 5810 C C . GLU A 1 735 ? -65.544 -2.068 98.559 1.00 82.81 735 GLU A C 1
ATOM 5812 O O . GLU A 1 735 ? -65.412 -1.236 97.660 1.00 82.81 735 GLU A O 1
ATOM 5817 N N . PHE A 1 736 ? -65.895 -3.324 98.312 1.00 86.69 736 PHE A N 1
ATOM 5818 C CA . PHE A 1 736 ? -66.308 -3.806 97.001 1.00 86.69 736 PHE A CA 1
ATOM 5819 C C . PHE A 1 736 ? -67.600 -4.604 97.134 1.00 86.69 736 PHE A C 1
ATOM 5821 O O . PHE A 1 736 ? -67.877 -5.228 98.163 1.00 86.69 736 PHE A O 1
ATOM 5828 N N . VAL A 1 737 ? -68.372 -4.608 96.052 1.00 89.50 737 VAL A N 1
ATOM 5829 C CA . VAL A 1 737 ? -69.456 -5.565 95.852 1.00 89.50 737 VAL A CA 1
ATOM 5830 C C . VAL A 1 737 ? -68.930 -6.700 94.984 1.00 89.50 737 VAL A C 1
ATOM 5832 O O . VAL A 1 737 ? -68.366 -6.472 93.916 1.00 89.50 737 VAL A O 1
ATOM 5835 N N . PHE A 1 738 ? -69.124 -7.924 95.450 1.00 92.00 738 PHE A N 1
ATOM 5836 C CA . PHE A 1 738 ? -68.688 -9.152 94.806 1.00 92.00 738 PHE A CA 1
ATOM 5837 C C . PHE A 1 738 ? -69.886 -9.876 94.223 1.00 92.00 738 PHE A C 1
ATOM 5839 O O . PHE A 1 738 ? -70.859 -10.123 94.937 1.00 92.00 738 PHE A O 1
ATOM 5846 N N . ILE A 1 739 ? -69.778 -10.265 92.956 1.00 93.56 739 ILE A N 1
ATOM 5847 C CA . ILE A 1 739 ? -70.658 -11.248 92.334 1.00 93.56 739 ILE A CA 1
ATOM 5848 C C . ILE A 1 739 ? -69.828 -12.497 92.043 1.00 93.56 739 ILE A C 1
ATOM 5850 O O . ILE A 1 739 ? -68.870 -12.463 91.271 1.00 93.56 739 ILE A O 1
ATOM 5854 N N . PHE A 1 740 ? -70.164 -13.595 92.709 1.00 93.06 740 PHE A N 1
ATOM 5855 C CA . PHE A 1 740 ? -69.549 -14.891 92.473 1.00 93.06 740 PHE A CA 1
ATOM 5856 C C . PHE A 1 740 ? -70.537 -15.760 91.712 1.00 93.06 740 PHE A C 1
ATOM 5858 O O . PHE A 1 740 ? -71.641 -15.997 92.194 1.00 93.06 740 PHE A O 1
ATOM 5865 N N . ILE A 1 741 ? -70.147 -16.218 90.529 1.00 93.62 741 ILE A N 1
ATOM 5866 C CA . ILE A 1 741 ? -70.998 -17.026 89.655 1.00 93.62 741 ILE A CA 1
ATOM 5867 C C . ILE A 1 741 ? -70.328 -18.381 89.480 1.00 93.62 741 ILE A C 1
ATOM 5869 O O . ILE A 1 741 ? -69.135 -18.420 89.190 1.00 93.62 741 ILE A O 1
ATOM 5873 N N . GLY A 1 742 ? -71.064 -19.475 89.640 1.00 90.50 742 GLY A N 1
ATOM 5874 C CA . GLY A 1 742 ? -70.597 -20.823 89.310 1.00 90.50 742 GLY A CA 1
ATOM 5875 C C . GLY A 1 742 ? -71.614 -21.589 88.482 1.00 90.50 742 GLY A C 1
ATOM 5876 O O . GLY A 1 742 ? -72.810 -21.306 88.543 1.00 90.50 742 GLY A O 1
ATOM 5877 N N . SER A 1 743 ? -71.139 -22.537 87.679 1.00 88.81 743 SER A N 1
ATOM 5878 C CA . SER A 1 743 ? -71.995 -23.316 86.782 1.00 88.81 743 SER A CA 1
ATOM 5879 C C . SER A 1 743 ? -72.329 -24.657 87.439 1.00 88.81 743 SER A C 1
ATOM 5881 O O . SER A 1 743 ? -71.467 -25.517 87.582 1.00 88.81 743 SER A O 1
ATOM 5883 N N . THR A 1 744 ? -73.584 -24.839 87.843 1.00 79.69 744 THR A N 1
ATOM 5884 C CA . THR A 1 744 ? -74.015 -25.926 88.752 1.00 79.69 744 THR A CA 1
ATOM 5885 C C . THR A 1 744 ? -73.906 -27.335 88.151 1.00 79.69 744 THR A C 1
ATOM 5887 O O . THR A 1 744 ? -73.490 -28.274 88.826 1.00 79.69 744 THR A O 1
ATOM 5890 N N . ASP A 1 745 ? -74.157 -27.484 86.847 1.00 75.44 745 ASP A N 1
ATOM 5891 C CA . ASP A 1 745 ? -74.123 -28.794 86.176 1.00 75.44 745 ASP A CA 1
ATOM 5892 C C . ASP A 1 745 ? -72.829 -29.061 85.391 1.00 75.44 745 ASP A C 1
ATOM 5894 O O . ASP A 1 745 ? -72.643 -30.151 84.844 1.00 75.44 745 ASP A O 1
ATOM 5898 N N . PHE A 1 746 ? -71.892 -28.107 85.335 1.00 78.56 746 PHE A N 1
ATOM 5899 C CA . PHE A 1 746 ? -70.686 -28.232 84.506 1.00 78.56 746 PHE A CA 1
ATOM 5900 C C . PHE A 1 746 ? -69.829 -29.448 84.896 1.00 78.56 746 PHE A C 1
ATOM 5902 O O . PHE A 1 746 ? -69.357 -30.188 84.033 1.00 78.56 746 PHE A O 1
ATOM 5909 N N . ALA A 1 747 ? -69.688 -29.711 86.199 1.00 74.38 747 ALA A N 1
ATOM 5910 C CA . ALA A 1 747 ? -68.879 -30.820 86.702 1.00 74.38 747 ALA A CA 1
ATOM 5911 C C . ALA A 1 747 ? -69.382 -32.205 86.250 1.00 74.38 747 ALA A C 1
ATOM 5913 O O . ALA A 1 747 ? -68.582 -33.124 86.089 1.00 74.38 747 ALA A O 1
ATOM 5914 N N . GLN A 1 748 ? -70.688 -32.359 86.016 1.00 75.12 748 GLN A N 1
ATOM 5915 C CA . GLN A 1 748 ? -71.278 -33.618 85.546 1.00 75.12 748 GLN A CA 1
ATOM 5916 C C . GLN A 1 748 ? -70.971 -33.862 84.058 1.00 75.12 748 GLN A C 1
ATOM 5918 O O . GLN A 1 748 ? -70.730 -34.998 83.644 1.00 75.12 748 GLN A O 1
ATOM 5923 N N . HIS A 1 749 ? -70.887 -32.785 83.272 1.00 73.00 749 HIS A N 1
ATOM 5924 C CA . HIS A 1 749 ? -70.625 -32.826 81.832 1.00 73.00 749 HIS A CA 1
ATOM 5925 C C . HIS A 1 749 ? -69.148 -33.087 81.481 1.00 73.00 749 HIS A C 1
ATOM 5927 O O . HIS A 1 749 ? -68.848 -33.453 80.347 1.00 73.00 749 HIS A O 1
ATOM 5933 N N . LEU A 1 750 ? -68.229 -32.989 82.452 1.00 72.12 750 LEU A N 1
ATOM 5934 C CA . LEU A 1 750 ? -66.797 -33.293 82.282 1.00 72.12 750 LEU A CA 1
ATOM 5935 C C . LEU A 1 750 ? -66.494 -34.773 81.975 1.00 72.12 750 LEU A C 1
ATOM 5937 O O . LEU A 1 750 ? -65.362 -35.095 81.628 1.00 72.12 750 LEU A O 1
ATOM 5941 N N . SER A 1 751 ? -67.473 -35.670 82.125 1.00 65.88 751 SER A N 1
ATOM 5942 C CA . SER A 1 751 ? -67.317 -37.118 81.917 1.00 65.88 751 SER A CA 1
ATOM 5943 C C . SER A 1 751 ? -67.651 -37.609 80.496 1.00 65.88 751 SER A C 1
ATOM 5945 O O . SER A 1 751 ? -67.536 -38.804 80.238 1.00 65.88 751 SER A O 1
ATOM 5947 N N . GLY A 1 752 ? -68.063 -36.716 79.584 1.00 64.50 752 GLY A N 1
ATOM 5948 C CA . GLY A 1 752 ? -68.426 -37.052 78.198 1.00 64.50 752 GLY A CA 1
ATOM 5949 C C . GLY A 1 752 ? -67.265 -36.993 77.190 1.00 64.50 752 GLY A C 1
ATOM 5950 O O . GLY A 1 752 ? -66.277 -36.298 77.406 1.00 64.50 752 GLY A O 1
ATOM 5951 N N . ASP A 1 753 ? -67.419 -37.677 76.050 1.00 55.38 753 ASP A N 1
ATOM 5952 C CA . ASP A 1 753 ? -66.356 -37.899 75.047 1.00 55.38 753 ASP A CA 1
ATOM 5953 C C . ASP A 1 753 ? -65.989 -36.675 74.168 1.00 55.38 753 ASP A C 1
ATOM 5955 O O . ASP A 1 753 ? -65.020 -36.738 73.411 1.00 55.38 753 ASP A O 1
ATOM 5959 N N . ASN A 1 754 ? -66.721 -35.551 74.236 1.00 71.00 754 ASN A N 1
ATOM 5960 C CA . ASN A 1 754 ? -66.523 -34.389 73.347 1.00 71.00 754 ASN A CA 1
ATOM 5961 C C . ASN A 1 754 ? -66.011 -33.136 74.087 1.00 71.00 754 ASN A C 1
ATOM 5963 O O . ASN A 1 754 ? -66.707 -32.129 74.246 1.00 71.00 754 ASN A O 1
ATOM 5967 N N . THR A 1 755 ? -64.762 -33.212 74.546 1.00 73.12 755 THR A N 1
ATOM 5968 C CA . THR A 1 755 ? -64.085 -32.173 75.341 1.00 73.12 755 THR A CA 1
ATOM 5969 C C . THR A 1 755 ? -63.958 -30.827 74.612 1.00 73.12 755 THR A C 1
ATOM 5971 O O . THR A 1 755 ? -64.006 -29.780 75.257 1.00 73.12 755 THR A O 1
ATOM 5974 N N . GLU A 1 756 ? -63.815 -30.819 73.281 1.00 79.38 756 GLU A N 1
ATOM 5975 C CA . GLU A 1 756 ? -63.673 -29.579 72.498 1.00 79.38 756 GLU A CA 1
ATOM 5976 C C . GLU A 1 756 ? -64.971 -28.764 72.454 1.00 79.38 756 GLU A C 1
ATOM 5978 O O . GLU A 1 756 ? -6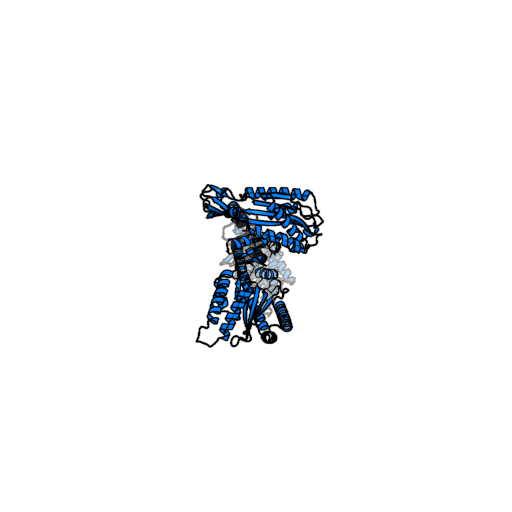4.952 -27.541 72.624 1.00 79.38 756 GLU A O 1
ATOM 5983 N N . GLU A 1 757 ? -66.111 -29.431 72.269 1.00 81.25 757 GLU A N 1
ATOM 5984 C CA . GLU A 1 757 ? -67.416 -28.772 72.234 1.00 81.25 757 GLU A CA 1
ATOM 5985 C C . GLU A 1 757 ? -67.837 -28.275 73.621 1.00 81.25 757 GLU A C 1
ATOM 5987 O O . GLU A 1 757 ? -68.303 -27.141 73.749 1.00 81.25 757 GLU A O 1
ATOM 5992 N N . LEU A 1 758 ? -67.552 -29.054 74.670 1.00 82.94 758 LEU A N 1
ATOM 5993 C CA . LEU A 1 758 ? -67.737 -28.636 76.061 1.00 82.94 758 LEU A CA 1
ATOM 5994 C C . LEU A 1 758 ? -66.892 -27.396 76.399 1.00 82.94 758 LEU A C 1
ATOM 5996 O O . LEU A 1 758 ? -67.382 -26.453 77.023 1.00 82.94 758 LEU A O 1
ATOM 6000 N N . PHE A 1 759 ? -65.632 -27.356 75.949 1.00 82.81 759 PHE A N 1
ATOM 6001 C CA . PHE A 1 759 ? -64.751 -26.203 76.150 1.00 82.81 759 PHE A CA 1
ATOM 6002 C C . PHE A 1 759 ? -65.250 -24.960 75.403 1.00 82.81 759 PHE A C 1
ATOM 6004 O O . PHE A 1 759 ? -65.177 -23.847 75.928 1.00 82.81 759 PHE A O 1
ATOM 6011 N N . LYS A 1 760 ? -65.800 -25.131 74.194 1.00 85.06 760 LYS A N 1
ATOM 6012 C CA . LYS A 1 760 ? -66.419 -24.040 73.432 1.00 85.06 760 LYS A CA 1
ATOM 6013 C C . LYS A 1 760 ? -67.661 -23.489 74.140 1.00 85.06 760 LYS A C 1
ATOM 6015 O O . LYS A 1 760 ? -67.744 -22.278 74.311 1.00 85.06 760 LYS A O 1
ATOM 6020 N N . GLN A 1 761 ? -68.566 -24.353 74.602 1.00 86.56 761 GLN A N 1
ATOM 6021 C CA . GLN A 1 761 ? -69.765 -23.958 75.355 1.00 86.56 761 GLN A CA 1
ATOM 6022 C C . GLN A 1 761 ? -69.407 -23.226 76.654 1.00 86.56 761 GLN A C 1
ATOM 6024 O O . GLN A 1 761 ? -69.982 -22.182 76.958 1.00 86.56 761 GLN A O 1
ATOM 6029 N N . LEU A 1 762 ? -68.407 -23.721 77.392 1.00 86.19 762 LEU A N 1
ATOM 6030 C CA . LEU A 1 762 ? -67.895 -23.047 78.584 1.00 86.19 762 LEU A CA 1
ATOM 6031 C C . LEU A 1 762 ? -67.356 -21.654 78.245 1.00 86.19 762 LEU A C 1
ATOM 6033 O O . LEU A 1 762 ? -67.696 -20.679 78.911 1.00 86.19 762 LEU A O 1
ATOM 6037 N N . LYS A 1 763 ? -66.528 -21.550 77.204 1.00 86.94 763 LYS A N 1
ATOM 6038 C CA . LYS A 1 763 ? -65.945 -20.279 76.765 1.00 86.94 763 LYS A CA 1
ATOM 6039 C C . LYS A 1 763 ? -67.025 -19.269 76.368 1.00 86.94 763 LYS A C 1
ATOM 6041 O O . LYS A 1 763 ? -66.930 -18.111 76.768 1.00 86.94 763 LYS A O 1
ATOM 6046 N N . ASP A 1 764 ? -68.035 -19.697 75.615 1.00 87.81 764 ASP A N 1
ATOM 6047 C CA . ASP A 1 764 ? -69.120 -18.830 75.144 1.00 87.81 764 ASP A CA 1
ATOM 6048 C C . ASP A 1 764 ? -69.989 -18.348 76.324 1.00 87.81 764 ASP A C 1
ATOM 6050 O O . ASP A 1 764 ? -70.299 -17.157 76.423 1.00 87.81 764 ASP A O 1
ATOM 6054 N N . GLN A 1 765 ? -70.275 -19.226 77.293 1.00 90.12 765 GLN A N 1
ATOM 6055 C CA . GLN A 1 765 ? -70.950 -18.863 78.542 1.00 90.12 765 GLN A CA 1
ATOM 6056 C C . GLN A 1 765 ? -70.135 -17.879 79.386 1.00 90.12 765 GLN A C 1
ATOM 6058 O O . GLN A 1 765 ? -70.661 -16.848 79.809 1.00 90.12 765 GLN A O 1
ATOM 6063 N N . VAL A 1 766 ? -68.853 -18.168 79.627 1.00 89.38 766 VAL A N 1
ATOM 6064 C CA . VAL A 1 766 ? -67.972 -17.285 80.402 1.00 89.38 766 VAL A CA 1
ATOM 6065 C C . VAL A 1 766 ? -67.886 -15.910 79.740 1.00 89.38 766 VAL A C 1
ATOM 6067 O O . VAL A 1 766 ? -68.021 -14.900 80.426 1.00 89.38 766 VAL A O 1
ATOM 6070 N N . ALA A 1 767 ? -67.752 -15.849 78.412 1.00 89.19 767 ALA A N 1
ATOM 6071 C CA . ALA A 1 767 ? -67.733 -14.592 77.669 1.00 89.19 767 ALA A CA 1
ATOM 6072 C C . ALA A 1 767 ? -69.032 -13.787 77.845 1.00 89.19 767 ALA A C 1
ATOM 6074 O O . ALA A 1 767 ? -68.975 -12.578 78.080 1.00 89.19 767 ALA A O 1
ATOM 6075 N N . GLN A 1 768 ? -70.192 -14.446 77.776 1.00 90.44 768 GLN A N 1
ATOM 6076 C CA . GLN A 1 768 ? -71.492 -13.802 77.965 1.00 90.44 768 GLN A CA 1
ATOM 6077 C C . GLN A 1 768 ? -71.658 -13.248 79.390 1.00 90.44 768 GLN A C 1
ATOM 6079 O O . GLN A 1 768 ? -72.086 -12.106 79.557 1.00 90.44 768 GLN A O 1
ATOM 6084 N N . LEU A 1 769 ? -71.278 -14.019 80.412 1.00 91.50 769 LEU A N 1
ATOM 6085 C CA . LEU A 1 769 ? -71.339 -13.598 81.816 1.00 91.50 769 LEU A CA 1
ATOM 6086 C C . LEU A 1 769 ? -70.372 -12.442 82.109 1.00 91.50 769 LEU A C 1
ATOM 6088 O O . LEU A 1 769 ? -70.761 -11.453 82.731 1.00 91.50 769 LEU A O 1
ATOM 6092 N N . CYS A 1 770 ? -69.131 -12.521 81.614 1.00 90.44 770 CYS A N 1
ATOM 6093 C CA . CYS A 1 770 ? -68.156 -11.439 81.742 1.00 90.44 770 CYS A CA 1
ATOM 6094 C C . CYS A 1 770 ? -68.648 -10.152 81.083 1.00 90.44 770 CYS A C 1
ATOM 6096 O O . CYS A 1 770 ? -68.517 -9.078 81.666 1.00 90.44 770 CYS A O 1
ATOM 6098 N N . ARG A 1 771 ? -69.245 -10.257 79.891 1.00 90.50 771 ARG A N 1
ATOM 6099 C CA . ARG A 1 771 ? -69.806 -9.111 79.178 1.00 90.50 771 ARG A CA 1
ATOM 6100 C C . ARG A 1 771 ? -70.905 -8.421 79.984 1.00 90.50 771 ARG A C 1
ATOM 6102 O O . ARG A 1 771 ? -70.851 -7.207 80.111 1.00 90.50 771 ARG A O 1
ATOM 6109 N N . ILE A 1 772 ? -71.839 -9.172 80.576 1.00 91.38 772 ILE A N 1
ATOM 6110 C CA . ILE A 1 772 ? -72.906 -8.604 81.420 1.00 91.38 772 ILE A CA 1
ATOM 6111 C C . ILE A 1 772 ? -72.316 -7.814 82.599 1.00 91.38 772 ILE A C 1
ATOM 6113 O O . ILE A 1 772 ? -72.748 -6.696 82.873 1.00 91.38 772 ILE A O 1
ATOM 6117 N N . ILE A 1 773 ? -71.307 -8.367 83.280 1.00 89.69 773 ILE A N 1
ATOM 6118 C CA . ILE A 1 773 ? -70.651 -7.701 84.417 1.00 89.69 773 ILE A CA 1
ATOM 6119 C C . ILE A 1 773 ? -69.949 -6.410 83.965 1.00 89.69 773 ILE A C 1
ATOM 6121 O O . ILE A 1 773 ? -70.131 -5.368 84.594 1.00 89.69 773 ILE A O 1
ATOM 6125 N N . ILE A 1 774 ? -69.182 -6.468 82.871 1.00 87.12 774 ILE A N 1
ATOM 6126 C CA . ILE A 1 774 ? -68.410 -5.330 82.347 1.00 87.12 774 ILE A CA 1
ATOM 6127 C C . ILE A 1 774 ? -69.330 -4.221 81.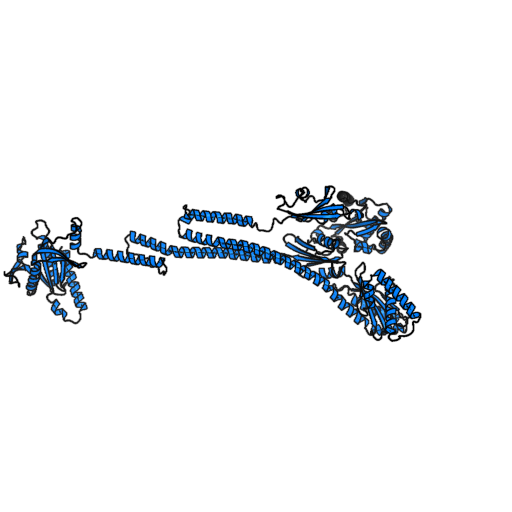819 1.00 87.12 774 ILE A C 1
ATOM 6129 O O . ILE A 1 774 ? -69.118 -3.049 82.136 1.00 87.12 774 ILE A O 1
ATOM 6133 N N . ASP A 1 775 ? -70.373 -4.572 81.060 1.00 88.62 775 ASP A N 1
ATOM 6134 C CA . ASP A 1 775 ? -71.330 -3.618 80.481 1.00 88.62 775 ASP A CA 1
ATOM 6135 C C . ASP A 1 775 ? -72.093 -2.844 81.576 1.00 88.62 775 ASP A C 1
ATOM 6137 O O . ASP A 1 775 ? -72.502 -1.700 81.368 1.00 88.62 775 ASP A O 1
ATOM 6141 N N . LEU A 1 776 ? -72.233 -3.430 82.771 1.00 88.69 776 LEU A N 1
ATOM 6142 C CA . LEU A 1 776 ? -72.864 -2.811 83.940 1.00 88.69 776 LEU A CA 1
ATOM 6143 C C . LEU A 1 776 ? -71.873 -2.131 84.897 1.00 88.69 776 LEU A C 1
ATOM 6145 O O . LEU A 1 776 ? -72.253 -1.729 85.997 1.00 88.69 776 LEU A O 1
ATOM 6149 N N . GLY A 1 777 ? -70.619 -1.949 84.477 1.00 83.38 777 GLY A N 1
ATOM 6150 C CA . GLY A 1 777 ? -69.609 -1.191 85.218 1.00 83.38 777 GLY A CA 1
ATOM 6151 C C . GLY A 1 777 ? -68.851 -1.987 86.282 1.00 83.38 777 GLY A C 1
ATOM 6152 O O . GLY A 1 777 ? -68.189 -1.382 87.126 1.00 83.38 777 GLY A O 1
ATOM 6153 N N . GLY A 1 778 ? -68.942 -3.317 86.259 1.00 84.00 778 GLY A N 1
ATOM 6154 C CA . GLY A 1 778 ? -68.070 -4.206 87.027 1.00 84.00 778 GLY A CA 1
ATOM 6155 C C . GLY A 1 778 ? -66.769 -4.516 86.288 1.00 84.00 778 GLY A C 1
ATOM 6156 O O . GLY A 1 778 ? -66.615 -4.226 85.104 1.00 84.00 778 GLY A O 1
ATOM 6157 N N . ASP A 1 779 ? -65.828 -5.135 86.989 1.00 86.25 779 ASP A N 1
ATOM 6158 C CA . ASP A 1 779 ? -64.605 -5.701 86.418 1.00 86.25 779 ASP A CA 1
ATOM 6159 C C . ASP A 1 779 ? -64.502 -7.189 86.773 1.00 86.25 779 ASP A C 1
ATOM 6161 O O . ASP A 1 779 ? -65.125 -7.664 87.728 1.00 86.25 779 ASP A O 1
ATOM 6165 N N . ILE A 1 780 ? -63.727 -7.941 85.997 1.00 87.31 780 ILE A N 1
ATOM 6166 C CA . ILE A 1 780 ? -63.475 -9.360 86.248 1.00 87.31 780 ILE A CA 1
ATOM 6167 C C . ILE A 1 780 ? -62.146 -9.481 86.985 1.00 87.31 780 ILE A C 1
ATOM 6169 O O . ILE A 1 780 ? -61.091 -9.275 86.391 1.00 87.31 780 ILE A O 1
ATOM 6173 N N . ASP A 1 781 ? -62.195 -9.836 88.270 1.00 83.19 781 ASP A N 1
ATOM 6174 C CA . ASP A 1 781 ? -60.979 -10.062 89.061 1.00 83.19 781 ASP A CA 1
ATOM 6175 C C . ASP A 1 781 ? -60.324 -11.384 88.653 1.00 83.19 781 ASP A C 1
ATOM 6177 O O . ASP A 1 781 ? -59.144 -11.424 88.301 1.00 83.19 781 ASP A O 1
ATOM 6181 N N . LYS A 1 782 ? -61.101 -12.478 88.645 1.00 83.31 782 LYS A N 1
ATOM 6182 C CA . LYS A 1 782 ? -60.566 -13.798 88.302 1.00 83.31 782 LYS A CA 1
ATOM 6183 C C . LYS A 1 782 ? -61.590 -14.736 87.677 1.00 83.31 782 LYS A C 1
ATOM 6185 O O . LYS A 1 782 ? -62.731 -14.839 88.127 1.00 83.31 782 LYS A O 1
ATOM 6190 N N . LEU A 1 783 ? -61.116 -15.500 86.695 1.00 83.62 783 LEU A N 1
ATOM 6191 C CA . LEU A 1 783 ? -61.794 -16.661 86.121 1.00 83.62 783 LEU A CA 1
ATOM 6192 C C . LEU A 1 783 ? -61.208 -17.943 86.724 1.00 83.62 783 LEU A C 1
ATOM 6194 O O . LEU A 1 783 ? -59.991 -18.113 86.794 1.00 83.62 783 LEU A O 1
ATOM 6198 N N . MET A 1 784 ? -62.072 -18.838 87.195 1.00 83.88 784 MET A N 1
ATOM 6199 C CA . MET A 1 784 ? -61.722 -20.053 87.934 1.00 83.88 784 MET A CA 1
ATOM 6200 C C . MET A 1 784 ? -62.429 -21.262 87.320 1.00 83.88 784 MET A C 1
ATOM 6202 O O . MET A 1 784 ? -63.311 -21.849 87.937 1.00 83.88 784 MET A O 1
ATOM 6206 N N . GLY A 1 785 ? -62.050 -21.620 86.091 1.00 80.31 785 GLY A N 1
ATOM 6207 C CA . GLY A 1 785 ? -62.726 -22.678 85.338 1.00 80.31 785 GLY A CA 1
ATOM 6208 C C . GLY A 1 785 ? -64.133 -22.238 84.937 1.00 80.31 785 GLY A C 1
ATOM 6209 O O . GLY A 1 785 ? -64.284 -21.344 84.111 1.00 80.31 785 GLY A O 1
ATOM 6210 N N . ASP A 1 786 ? -65.143 -22.843 85.551 1.00 82.88 786 ASP A N 1
ATOM 6211 C CA . ASP A 1 786 ? -66.569 -22.545 85.379 1.00 82.88 786 ASP A CA 1
ATOM 6212 C C . ASP A 1 786 ? -67.096 -21.436 86.300 1.00 82.88 786 ASP A C 1
ATOM 6214 O O . ASP A 1 786 ? -68.271 -21.064 86.219 1.00 82.88 786 ASP A O 1
ATOM 6218 N N . LYS A 1 787 ? -66.223 -20.914 87.171 1.00 89.25 787 LYS A N 1
ATOM 6219 C CA . LYS A 1 787 ? -66.546 -19.887 88.159 1.00 89.25 787 LYS A CA 1
ATOM 6220 C C . LYS A 1 787 ? -65.973 -18.527 87.779 1.00 89.25 787 LYS A C 1
ATOM 6222 O O . LYS A 1 787 ? -64.839 -18.420 87.308 1.00 89.25 787 LYS A O 1
ATOM 6227 N N . ILE A 1 788 ? -66.735 -17.474 88.045 1.00 90.62 788 ILE A N 1
ATOM 6228 C CA . ILE A 1 788 ? -66.388 -16.085 87.737 1.00 90.62 788 ILE A CA 1
ATOM 6229 C C . ILE A 1 788 ? -66.496 -15.261 89.014 1.00 90.62 788 ILE A C 1
ATOM 6231 O O . ILE A 1 788 ? -67.525 -15.288 89.688 1.00 90.62 788 ILE A O 1
ATOM 6235 N N . LEU A 1 789 ? -65.442 -14.505 89.319 1.00 90.44 789 LEU A N 1
ATOM 6236 C CA . LEU A 1 789 ? -65.464 -13.464 90.338 1.00 90.44 789 LEU A CA 1
ATOM 6237 C C . LEU A 1 789 ? -65.511 -12.096 89.654 1.00 90.44 789 LEU A C 1
ATOM 6239 O O . LEU A 1 789 ? -64.501 -11.613 89.136 1.00 90.44 789 LEU A O 1
ATOM 6243 N N . GLY A 1 790 ? -66.692 -11.488 89.661 1.00 89.75 790 GLY A N 1
ATOM 6244 C CA . GLY A 1 790 ? -66.886 -10.096 89.284 1.00 89.75 790 GLY A CA 1
ATOM 6245 C C . GLY A 1 790 ? -66.803 -9.184 90.505 1.00 89.75 790 GLY A C 1
ATOM 6246 O O . GLY A 1 790 ? -67.262 -9.535 91.597 1.00 89.75 790 GLY A O 1
ATOM 6247 N N . VAL A 1 791 ? -66.236 -8.000 90.313 1.00 89.62 791 VAL A N 1
ATOM 6248 C CA . VAL A 1 791 ? -66.088 -6.979 91.350 1.00 89.62 791 VAL A CA 1
ATOM 6249 C C . VAL A 1 791 ? -66.659 -5.653 90.867 1.00 89.62 791 VAL A C 1
ATOM 6251 O O . VAL A 1 791 ? -66.416 -5.229 89.743 1.00 89.62 791 VAL A O 1
ATOM 6254 N N . PHE A 1 792 ? -67.398 -4.964 91.729 1.00 88.75 792 PHE A N 1
ATOM 6255 C CA . PHE A 1 792 ? -67.861 -3.601 91.492 1.00 88.75 792 PHE A CA 1
ATOM 6256 C C . PHE A 1 792 ? -67.250 -2.707 92.567 1.00 88.75 792 PHE A C 1
ATOM 6258 O O . PHE A 1 792 ? -67.496 -2.895 93.763 1.00 88.75 792 PHE A O 1
ATOM 6265 N N . ALA A 1 793 ? -66.411 -1.764 92.141 1.00 80.50 793 ALA A N 1
ATOM 6266 C CA . ALA A 1 793 ? -65.746 -0.842 93.051 1.00 80.50 793 ALA A CA 1
ATOM 6267 C C . ALA A 1 793 ? -66.754 0.148 93.649 1.00 80.50 793 ALA A C 1
ATOM 6269 O O . ALA A 1 793 ? -67.522 0.783 92.922 1.00 80.50 793 ALA A O 1
ATOM 6270 N N . VAL A 1 794 ? -66.721 0.322 94.970 1.00 74.94 794 VAL A N 1
ATOM 6271 C CA . VAL A 1 794 ? -67.408 1.433 95.633 1.00 74.94 794 VAL A CA 1
ATOM 6272 C C . VAL A 1 794 ? -66.502 2.663 95.519 1.00 74.94 794 VAL A C 1
ATOM 6274 O O . VAL A 1 794 ? -65.355 2.631 95.955 1.00 74.94 794 VAL A O 1
ATOM 6277 N N . GLY A 1 795 ? -66.974 3.723 94.856 1.00 65.12 795 GLY A N 1
ATOM 6278 C CA . GLY A 1 795 ? -66.186 4.946 94.658 1.00 65.12 795 GLY A CA 1
ATOM 6279 C C . GLY A 1 795 ? -65.921 5.707 95.965 1.00 65.12 795 GLY A C 1
ATOM 6280 O O . GLY A 1 795 ? -66.761 5.704 96.860 1.00 65.12 795 GLY A O 1
ATOM 6281 N N . ASP A 1 796 ? -64.787 6.413 96.043 1.00 58.28 796 ASP A N 1
ATOM 6282 C CA . ASP A 1 796 ? -64.256 7.069 97.259 1.00 58.28 796 ASP A CA 1
ATOM 6283 C C . ASP A 1 796 ? -65.087 8.282 97.784 1.00 58.28 796 ASP A C 1
ATOM 6285 O O . ASP A 1 796 ? -64.664 8.963 98.716 1.00 58.28 796 ASP A O 1
ATOM 6289 N N . SER A 1 797 ? -66.268 8.595 97.227 1.00 51.34 797 SER A N 1
ATOM 6290 C CA . SER A 1 797 ? -67.050 9.801 97.570 1.00 51.34 797 SER A CA 1
ATOM 6291 C C . SER A 1 797 ? -68.473 9.476 98.031 1.00 51.34 797 SER A C 1
ATOM 6293 O O . SER A 1 797 ? -69.266 9.128 97.164 1.00 51.34 797 SER A O 1
ATOM 6295 N N . ASN A 1 798 ? -68.791 9.628 99.334 1.00 51.19 798 ASN A N 1
ATOM 6296 C CA . ASN A 1 798 ? -70.105 9.752 100.034 1.00 51.19 798 ASN A CA 1
ATOM 6297 C C . ASN A 1 798 ? -71.375 9.008 99.528 1.00 51.19 798 ASN A C 1
ATOM 6299 O O . ASN A 1 798 ? -72.443 9.146 100.123 1.00 51.19 798 ASN A O 1
ATOM 6303 N N . ASN A 1 799 ? -71.287 8.199 98.480 1.00 53.75 799 ASN A N 1
ATOM 6304 C CA . ASN A 1 799 ? -72.311 7.307 97.980 1.00 53.75 799 ASN A CA 1
ATOM 6305 C C . ASN A 1 799 ? -72.149 6.019 98.768 1.00 53.75 799 ASN A C 1
ATOM 6307 O O . ASN A 1 799 ? -71.087 5.406 98.735 1.00 53.75 799 ASN A O 1
ATOM 6311 N N . SER A 1 800 ? -73.200 5.614 99.468 1.00 58.34 800 SER A N 1
ATOM 6312 C CA . SER A 1 800 ? -73.253 4.490 100.410 1.00 58.34 800 SER A CA 1
ATOM 6313 C C . SER A 1 800 ? -73.098 3.105 99.738 1.00 58.34 800 SER A C 1
ATOM 6315 O O . SER A 1 800 ? -73.835 2.177 100.045 1.00 58.34 800 SER A O 1
ATOM 6317 N N . GLY A 1 801 ? -72.232 2.969 98.727 1.00 73.69 801 GLY A N 1
ATOM 6318 C CA . GLY A 1 801 ? -72.120 1.786 97.871 1.00 73.69 801 GLY A CA 1
ATOM 6319 C C . GLY A 1 801 ? -73.278 1.599 96.887 1.00 73.69 801 GLY A C 1
ATOM 6320 O O . GLY A 1 801 ? -73.297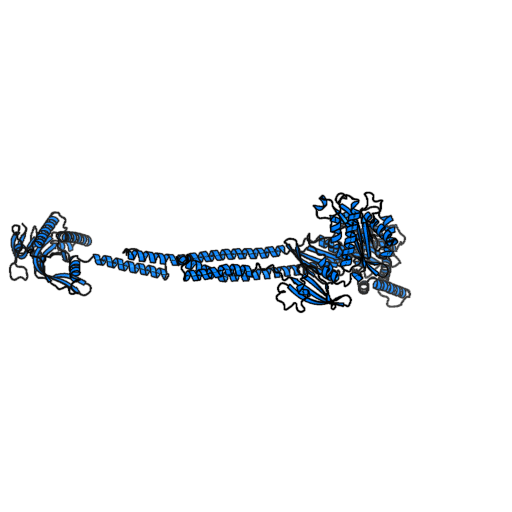 0.601 96.172 1.00 73.69 801 GLY A O 1
ATOM 6321 N N . GLN A 1 802 ? -74.226 2.543 96.811 1.00 81.69 802 GLN A N 1
ATOM 6322 C CA . GLN A 1 802 ? -75.498 2.358 96.097 1.00 81.69 802 GLN A CA 1
ATOM 6323 C C . GLN A 1 802 ? -75.324 2.032 94.612 1.00 81.69 802 GLN A C 1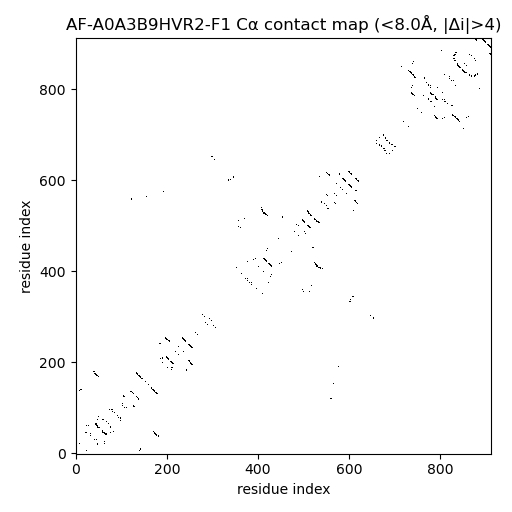
ATOM 6325 O O . GLN A 1 802 ? -75.916 1.072 94.133 1.00 81.69 802 GLN A O 1
ATOM 6330 N N . SER A 1 803 ? -74.476 2.763 93.883 1.00 82.75 803 SER A N 1
ATOM 6331 C CA . SER A 1 803 ? -74.276 2.511 92.449 1.00 82.75 803 SER A CA 1
ATOM 6332 C C . SER A 1 803 ? -73.674 1.130 92.173 1.00 82.75 803 SER A C 1
ATOM 6334 O O . SER A 1 803 ? -74.105 0.456 91.243 1.00 82.75 803 SER A O 1
ATOM 6336 N N . ALA A 1 804 ? -72.726 0.679 93.002 1.00 85.88 804 ALA A N 1
ATOM 6337 C CA . ALA A 1 804 ? -72.112 -0.645 92.877 1.00 85.88 804 ALA A CA 1
ATOM 6338 C C . ALA A 1 804 ? -73.105 -1.766 93.228 1.00 85.88 804 ALA A C 1
ATOM 6340 O O . ALA A 1 804 ? -73.181 -2.777 92.533 1.00 85.88 804 ALA A O 1
ATOM 6341 N N . ARG A 1 805 ? -73.919 -1.567 94.273 1.00 89.81 805 ARG A N 1
ATOM 6342 C CA . ARG A 1 805 ? -74.982 -2.503 94.667 1.00 89.81 805 ARG A CA 1
ATOM 6343 C C . ARG A 1 805 ? -76.078 -2.577 93.600 1.00 89.81 805 ARG A C 1
ATOM 6345 O O . ARG A 1 805 ? -76.478 -3.672 93.219 1.00 89.81 805 ARG A O 1
ATOM 6352 N N . GLN A 1 806 ? -76.493 -1.442 93.037 1.00 88.81 806 GLN A N 1
ATOM 6353 C CA . GLN A 1 806 ? -77.469 -1.391 91.947 1.00 88.81 806 GLN A CA 1
ATOM 6354 C C . GLN A 1 806 ? -76.939 -2.047 90.666 1.00 88.81 806 GLN A C 1
ATOM 6356 O O . GLN A 1 806 ? -77.672 -2.788 90.011 1.00 88.81 806 GLN A O 1
ATOM 6361 N N . ALA A 1 807 ? -75.671 -1.816 90.321 1.00 88.69 807 ALA A N 1
ATOM 6362 C CA . ALA A 1 807 ? -75.012 -2.478 89.199 1.00 88.69 807 ALA A CA 1
ATOM 6363 C C . ALA A 1 807 ? -74.986 -4.003 89.382 1.00 88.69 807 ALA A C 1
ATOM 6365 O O . ALA A 1 807 ? -75.352 -4.731 88.462 1.00 88.69 807 ALA A O 1
ATOM 6366 N N . ALA A 1 808 ? -74.662 -4.489 90.584 1.00 90.69 808 ALA A N 1
ATOM 6367 C CA . ALA A 1 808 ? -74.682 -5.917 90.894 1.00 90.69 808 ALA A CA 1
ATOM 6368 C C . ALA A 1 808 ? -76.097 -6.524 90.854 1.00 90.69 808 ALA A C 1
ATOM 6370 O O . ALA A 1 808 ? -76.262 -7.639 90.357 1.00 90.69 808 ALA A O 1
ATOM 6371 N N . ILE A 1 809 ? -77.129 -5.799 91.308 1.00 91.25 809 ILE A N 1
ATOM 6372 C CA . ILE A 1 809 ? -78.538 -6.217 91.166 1.00 91.25 809 ILE A CA 1
ATOM 6373 C C . ILE A 1 809 ? -78.911 -6.327 89.686 1.00 91.25 809 ILE A C 1
ATOM 6375 O O . ILE A 1 809 ? -79.471 -7.338 89.265 1.00 91.25 809 ILE A O 1
ATOM 6379 N N . ASN A 1 810 ? -78.575 -5.314 88.886 1.00 92.31 810 ASN A N 1
ATOM 6380 C CA . ASN A 1 810 ? -78.858 -5.309 87.452 1.00 92.31 810 ASN A CA 1
ATOM 6381 C C . ASN A 1 810 ? -78.112 -6.439 86.730 1.00 92.31 810 ASN A C 1
ATOM 6383 O O . ASN A 1 810 ? -78.696 -7.087 85.865 1.00 92.31 810 ASN A O 1
ATOM 6387 N N . ALA A 1 811 ? -76.863 -6.717 87.117 1.00 92.06 811 ALA A N 1
ATOM 6388 C CA . ALA A 1 811 ? -76.062 -7.793 86.538 1.00 92.06 811 ALA A CA 1
ATOM 6389 C C . ALA A 1 811 ? -76.670 -9.146 86.873 1.00 92.06 811 ALA A C 1
ATOM 6391 O O . ALA A 1 811 ? -76.889 -9.961 85.984 1.00 92.06 811 ALA A O 1
ATOM 6392 N N . THR A 1 812 ? -77.042 -9.342 88.135 1.00 91.25 812 THR A N 1
ATOM 6393 C CA . THR A 1 812 ? -77.743 -10.544 88.585 1.00 91.25 812 THR A CA 1
ATOM 6394 C C . THR A 1 812 ? -79.044 -10.753 87.810 1.00 91.25 812 THR A C 1
ATOM 6396 O O . THR A 1 812 ? -79.285 -11.849 87.312 1.00 91.25 812 THR A O 1
ATOM 6399 N N . ARG A 1 813 ? -79.861 -9.703 87.643 1.00 91.31 813 ARG A N 1
ATOM 6400 C CA . ARG A 1 813 ? -81.115 -9.780 86.881 1.00 91.31 813 ARG A CA 1
ATOM 6401 C C . ARG A 1 813 ? -80.866 -10.154 85.420 1.00 91.31 813 ARG A C 1
ATOM 6403 O O . ARG A 1 813 ? -81.503 -11.075 84.926 1.00 91.31 813 ARG A O 1
ATOM 6410 N N . GLN A 1 814 ? -79.903 -9.511 84.758 1.00 92.75 814 GLN A N 1
ATOM 6411 C CA . GLN A 1 814 ? -79.556 -9.829 83.369 1.00 92.75 814 GLN A CA 1
ATOM 6412 C C . GLN A 1 814 ? -78.990 -11.244 83.203 1.00 92.75 814 GLN A C 1
ATOM 6414 O O . GLN A 1 814 ? -79.229 -11.875 82.177 1.00 92.75 814 GLN A O 1
ATOM 6419 N N . ILE A 1 815 ? -78.260 -11.762 84.194 1.00 92.50 815 ILE A N 1
ATOM 6420 C CA . ILE A 1 815 ? -77.778 -13.148 84.181 1.00 92.50 815 ILE A CA 1
ATOM 6421 C C . ILE A 1 815 ? -78.956 -14.120 84.294 1.00 92.50 815 ILE A C 1
ATOM 6423 O O . ILE A 1 815 ? -79.036 -15.059 83.507 1.00 92.50 815 ILE A O 1
ATOM 6427 N N . ILE A 1 816 ? -79.894 -13.871 85.213 1.00 89.19 816 ILE A N 1
ATOM 6428 C CA . ILE A 1 816 ? -81.105 -14.691 85.364 1.00 89.19 816 ILE A CA 1
ATOM 6429 C C . ILE A 1 816 ? -81.951 -14.648 84.081 1.00 89.19 816 ILE A C 1
ATOM 6431 O O . ILE A 1 816 ? -82.397 -15.688 83.603 1.00 89.19 816 ILE A O 1
ATOM 6435 N N . GLU A 1 817 ? -82.130 -13.470 83.478 1.00 90.69 817 GLU A N 1
ATOM 6436 C CA . GLU A 1 817 ? -82.819 -13.315 82.189 1.00 90.69 817 GLU A CA 1
ATOM 6437 C C . GLU A 1 817 ? -82.095 -14.062 81.057 1.00 90.69 817 GLU A C 1
ATOM 6439 O O . GLU A 1 817 ? -82.739 -14.672 80.203 1.00 90.69 817 GLU A O 1
ATOM 6444 N N . ALA A 1 818 ? -80.758 -14.047 81.038 1.00 88.44 818 ALA A N 1
ATOM 6445 C CA . ALA A 1 818 ? -79.965 -14.784 80.060 1.00 88.44 818 ALA A CA 1
ATOM 6446 C C . ALA A 1 818 ? -80.098 -16.305 80.235 1.00 88.44 818 ALA A C 1
ATOM 6448 O O . ALA A 1 818 ? -80.212 -17.013 79.233 1.00 88.44 818 ALA A O 1
ATOM 6449 N N . GLU A 1 819 ? -80.133 -16.801 81.474 1.00 89.06 819 GLU A N 1
ATOM 6450 C CA . GLU A 1 819 ? -80.399 -18.211 81.781 1.00 89.06 819 GLU A CA 1
ATOM 6451 C C . GLU A 1 819 ? -81.803 -18.618 81.307 1.00 89.06 819 GLU A C 1
ATOM 6453 O O . GLU A 1 819 ? -81.944 -19.573 80.546 1.00 89.06 819 GLU A O 1
ATOM 6458 N N . GLN A 1 820 ? -82.834 -17.842 81.661 1.00 86.56 820 GLN A N 1
ATOM 6459 C CA . GLN A 1 820 ? -84.228 -18.094 81.264 1.00 86.56 820 GLN A CA 1
ATOM 6460 C C . GLN A 1 820 ? -84.441 -18.037 79.745 1.00 86.56 820 GLN A C 1
ATOM 6462 O O . GLN A 1 820 ? -85.249 -18.786 79.201 1.00 86.56 820 GLN A O 1
ATOM 6467 N N . ALA A 1 821 ? -83.709 -17.167 79.047 1.00 88.06 821 ALA A N 1
ATOM 6468 C CA . ALA A 1 821 ? -83.751 -17.053 77.593 1.00 88.06 821 ALA A CA 1
ATOM 6469 C C . ALA A 1 821 ? -82.929 -18.136 76.862 1.00 88.06 821 ALA A C 1
ATOM 6471 O O . ALA A 1 821 ? -82.806 -18.067 75.638 1.00 88.06 821 ALA A O 1
ATOM 6472 N N . GLY A 1 822 ? -82.326 -19.094 77.580 1.00 85.56 822 GLY A N 1
ATOM 6473 C CA . GLY A 1 822 ? -81.496 -20.154 76.999 1.00 85.56 822 GLY A CA 1
ATOM 6474 C C . GLY A 1 822 ? -80.180 -19.654 76.394 1.00 85.56 822 GLY A C 1
ATOM 6475 O O . GLY A 1 822 ? -79.620 -20.301 75.513 1.00 85.56 822 GLY A O 1
ATOM 6476 N N . LYS A 1 823 ? -79.692 -18.481 76.823 1.00 86.50 823 LYS A N 1
ATOM 6477 C CA . LYS A 1 823 ? -78.433 -17.879 76.345 1.00 86.50 823 LYS A CA 1
ATOM 6478 C C . LYS A 1 823 ? -77.204 -18.358 77.121 1.00 86.50 823 LYS A C 1
ATOM 6480 O O . LYS A 1 823 ? -76.089 -18.003 76.748 1.00 86.50 823 LYS A O 1
ATOM 6485 N N . LEU A 1 824 ? -77.402 -19.117 78.197 1.00 87.94 824 LEU A N 1
ATOM 6486 C CA . LEU A 1 824 ? -76.346 -19.778 78.961 1.00 87.94 824 LEU A CA 1
ATOM 6487 C C . LEU A 1 824 ? -76.439 -21.288 78.719 1.00 87.94 824 LEU A C 1
ATOM 6489 O O . LEU A 1 824 ? -77.532 -21.849 78.712 1.00 87.94 824 LEU A O 1
ATOM 6493 N N . HIS A 1 825 ? -75.295 -21.929 78.493 1.00 87.38 825 HIS A N 1
ATOM 6494 C CA . HIS A 1 825 ? -75.209 -23.358 78.190 1.00 87.38 825 HIS A CA 1
ATOM 6495 C C . HIS A 1 825 ? -75.379 -24.243 79.433 1.00 87.38 825 HIS A C 1
ATOM 6497 O O . HIS A 1 825 ? -75.848 -25.372 79.320 1.00 87.38 825 HIS A O 1
ATOM 6503 N N . PHE A 1 826 ? -75.025 -23.726 80.608 1.00 88.44 826 PHE A N 1
ATOM 6504 C CA . PHE A 1 826 ? -75.110 -24.389 81.902 1.00 88.44 826 PHE A CA 1
ATOM 6505 C C . PHE A 1 826 ? -75.854 -23.489 82.897 1.00 88.44 826 PHE A C 1
ATOM 6507 O O . PHE A 1 826 ? -75.567 -22.286 82.941 1.00 88.44 826 PHE A O 1
ATOM 6514 N N . PRO A 1 827 ? -76.744 -24.049 83.736 1.00 88.62 827 PRO A N 1
ATOM 6515 C CA . PRO A 1 827 ? -77.422 -23.293 84.782 1.00 88.62 827 PRO A CA 1
ATOM 6516 C C . PRO A 1 827 ? -76.423 -22.708 85.784 1.00 88.62 827 PRO A C 1
ATOM 6518 O O . PRO A 1 827 ? -75.457 -23.378 86.175 1.00 88.62 827 PRO A O 1
ATOM 6521 N N . VAL A 1 828 ? -76.654 -21.472 86.225 1.00 91.25 828 VAL A N 1
ATOM 6522 C CA . VAL A 1 828 ? -75.711 -20.742 87.082 1.00 91.25 828 VAL A CA 1
ATOM 6523 C C . VAL A 1 828 ? -76.255 -20.540 88.490 1.00 91.25 828 VAL A C 1
ATOM 6525 O O . VAL A 1 828 ? -77.453 -20.363 88.694 1.00 91.25 828 VAL A O 1
ATOM 6528 N N . ALA A 1 829 ? -75.356 -20.555 89.469 1.00 92.75 829 ALA A N 1
ATOM 6529 C CA . ALA A 1 829 ? -75.603 -20.114 90.832 1.00 92.75 829 ALA A CA 1
ATOM 6530 C C . ALA A 1 829 ? -74.839 -18.813 91.093 1.00 92.75 829 ALA A C 1
ATOM 6532 O O . ALA A 1 829 ? -73.690 -18.664 90.676 1.00 92.75 829 ALA A O 1
ATOM 6533 N N . ILE A 1 830 ? -75.480 -17.864 91.772 1.00 93.75 830 ILE A N 1
ATOM 6534 C CA . ILE A 1 830 ? -74.971 -16.510 91.985 1.00 93.75 830 ILE A CA 1
ATOM 6535 C C . ILE A 1 830 ? -74.960 -16.202 93.482 1.00 93.75 830 ILE A C 1
ATOM 6537 O O . ILE A 1 830 ? -76.000 -16.174 94.140 1.00 93.75 830 ILE A O 1
ATOM 6541 N N . GLY A 1 831 ? -73.779 -15.922 94.020 1.00 92.69 831 GLY A N 1
ATOM 6542 C CA . GLY A 1 831 ? -73.594 -15.404 95.368 1.00 92.69 831 GLY A CA 1
ATOM 6543 C C . GLY A 1 831 ? -73.147 -13.954 95.331 1.00 92.69 831 GLY A C 1
ATOM 6544 O O . GLY A 1 831 ? -72.072 -13.650 94.814 1.00 92.69 831 GLY A O 1
ATOM 6545 N N . VAL A 1 832 ? -73.945 -13.058 95.907 1.00 93.06 832 VAL A N 1
ATOM 6546 C CA . VAL A 1 832 ? -73.620 -11.630 95.968 1.00 93.06 832 VAL A CA 1
ATOM 6547 C C . VAL A 1 832 ? -73.315 -11.223 97.404 1.00 93.06 832 VAL A C 1
ATOM 6549 O O . VAL A 1 832 ? -74.083 -11.495 98.329 1.00 93.06 832 VAL A O 1
ATOM 6552 N N . ASN A 1 833 ? -72.181 -10.556 97.599 1.00 92.50 833 ASN A N 1
ATOM 6553 C CA . ASN A 1 833 ? -71.758 -10.050 98.899 1.00 92.50 833 ASN A CA 1
ATOM 6554 C C . ASN A 1 833 ? -71.189 -8.635 98.774 1.00 92.50 833 ASN A C 1
ATOM 6556 O O . ASN A 1 833 ? -70.653 -8.275 97.732 1.00 92.50 833 ASN A O 1
ATOM 6560 N N . ALA A 1 834 ? -71.234 -7.856 99.849 1.00 89.06 834 ALA A N 1
ATOM 6561 C CA . ALA A 1 834 ? -70.501 -6.602 99.957 1.00 89.06 834 ALA A CA 1
ATOM 6562 C C . ALA A 1 834 ? -69.591 -6.635 101.185 1.00 89.06 834 ALA A C 1
ATOM 6564 O O . ALA A 1 834 ? -69.963 -7.186 102.222 1.00 89.06 834 ALA A O 1
ATOM 6565 N N . GLY A 1 835 ? -68.395 -6.063 101.073 1.00 84.94 835 GLY A N 1
ATOM 6566 C CA . GLY A 1 835 ? -67.508 -5.924 102.220 1.00 84.94 835 GLY A CA 1
ATOM 6567 C C . GLY A 1 835 ? -66.152 -5.318 101.890 1.00 84.94 835 GLY A C 1
ATOM 6568 O O . GLY A 1 835 ? -65.759 -5.197 100.729 1.00 84.94 835 GLY A O 1
ATOM 6569 N N . GLU A 1 836 ? -65.431 -4.943 102.943 1.00 83.50 836 GLU A N 1
ATOM 6570 C CA . GLU A 1 836 ? -64.083 -4.395 102.836 1.00 83.50 836 GLU A CA 1
ATOM 6571 C C . GLU A 1 836 ? -63.039 -5.470 102.524 1.00 83.50 836 GLU A C 1
ATOM 6573 O O . GLU A 1 836 ? -63.024 -6.570 103.085 1.00 83.50 836 GLU A O 1
ATOM 6578 N N . VAL A 1 837 ? -62.121 -5.108 101.638 1.00 84.25 837 VAL A N 1
ATOM 6579 C CA . VAL A 1 837 ? -61.064 -5.960 101.097 1.00 84.25 837 VAL A CA 1
ATOM 6580 C C . VAL A 1 837 ? -59.806 -5.140 100.861 1.00 84.25 837 VAL A C 1
ATOM 6582 O O . VAL A 1 837 ? -59.848 -3.916 100.741 1.00 84.25 837 VAL A O 1
ATOM 6585 N N . ILE A 1 838 ? -58.669 -5.821 100.784 1.00 80.00 838 ILE A N 1
ATOM 6586 C CA . ILE A 1 838 ? -57.401 -5.218 100.386 1.00 80.00 838 ILE A CA 1
ATOM 6587 C C . ILE A 1 838 ? -57.268 -5.384 98.871 1.00 80.00 838 ILE A C 1
ATOM 6589 O O . ILE A 1 838 ? -57.298 -6.510 98.381 1.00 80.00 838 ILE A O 1
ATOM 6593 N N . ASN A 1 839 ? -57.113 -4.286 98.132 1.00 76.31 839 ASN A N 1
ATOM 6594 C CA . ASN A 1 839 ? -56.816 -4.316 96.698 1.00 76.31 839 ASN A CA 1
ATOM 6595 C C . ASN A 1 839 ? -55.352 -3.919 96.430 1.00 76.31 839 ASN A C 1
ATOM 6597 O O . ASN A 1 839 ? -54.771 -3.108 97.154 1.00 76.31 839 ASN A O 1
ATOM 6601 N N . GLY A 1 840 ? -54.727 -4.508 95.409 1.00 70.56 840 GLY A N 1
ATOM 6602 C CA . GLY A 1 840 ? -53.356 -4.168 95.017 1.00 70.56 840 GLY A CA 1
ATOM 6603 C C . GLY A 1 840 ? -52.747 -5.145 94.014 1.00 70.56 840 GLY A C 1
ATOM 6604 O O . GLY A 1 840 ? -53.323 -6.188 93.713 1.00 70.56 840 GLY A O 1
ATOM 6605 N N . MET A 1 841 ? -51.561 -4.814 93.492 1.00 66.69 841 MET A N 1
ATOM 6606 C CA . MET A 1 841 ? -50.790 -5.757 92.673 1.00 66.69 841 MET A CA 1
ATOM 6607 C C . MET A 1 841 ? -50.094 -6.788 93.560 1.00 66.69 841 MET A C 1
ATOM 6609 O O . MET A 1 841 ? -49.280 -6.425 94.410 1.00 66.69 841 MET A O 1
ATOM 6613 N N . LEU A 1 842 ? -50.345 -8.069 93.307 1.00 65.81 842 LEU A N 1
ATOM 6614 C CA . LEU A 1 842 ? -49.683 -9.183 93.974 1.00 65.81 842 LEU A CA 1
ATOM 6615 C C . LEU A 1 842 ? -49.037 -10.103 92.927 1.00 65.81 842 LEU A C 1
ATOM 6617 O O . LEU A 1 842 ? -49.637 -10.422 91.905 1.00 65.81 842 LEU A O 1
ATOM 6621 N N . GLY A 1 843 ? -47.795 -10.525 93.164 1.00 62.59 843 GLY A N 1
ATOM 6622 C CA . GLY A 1 843 ? -47.081 -11.444 92.273 1.00 62.59 843 GLY A CA 1
ATOM 6623 C C . GLY A 1 843 ? -45.564 -11.252 92.276 1.00 62.59 843 GLY A C 1
ATOM 6624 O O . GLY A 1 843 ? -45.038 -10.357 92.938 1.00 62.59 843 GLY A O 1
ATOM 6625 N N . PHE A 1 844 ? -44.847 -12.100 91.537 1.00 47.88 844 PHE A N 1
ATOM 6626 C CA . PHE A 1 844 ? -43.380 -12.132 91.491 1.00 47.88 844 PHE A CA 1
ATOM 6627 C C . PHE A 1 844 ? -42.865 -11.948 90.057 1.00 47.88 844 PHE A C 1
ATOM 6629 O O . PHE A 1 844 ? -43.357 -12.567 89.111 1.00 47.88 844 PHE A O 1
ATOM 6636 N N . GLY A 1 845 ? -41.844 -11.101 89.889 1.00 56.78 845 GLY A N 1
ATOM 6637 C CA . GLY A 1 845 ? -41.234 -10.825 88.585 1.00 56.78 845 GLY A CA 1
ATOM 6638 C C . GLY A 1 845 ? -42.221 -10.223 87.578 1.00 56.78 845 GLY A C 1
ATOM 6639 O O . GLY A 1 845 ? -42.880 -9.229 87.876 1.00 56.78 845 GLY A O 1
ATOM 6640 N N . ALA A 1 846 ? -42.302 -10.831 86.391 1.00 48.91 846 ALA A N 1
ATOM 6641 C CA . ALA A 1 846 ? -43.167 -10.407 85.286 1.00 48.91 846 ALA A CA 1
ATOM 6642 C C . ALA A 1 846 ? -44.624 -10.917 85.382 1.00 48.91 846 ALA A C 1
ATOM 6644 O O . ALA A 1 846 ? -45.443 -10.552 84.545 1.00 48.91 846 ALA A O 1
ATOM 6645 N N . LYS A 1 847 ? -44.961 -11.746 86.385 1.00 49.94 847 LYS A N 1
ATOM 6646 C CA . LYS A 1 847 ? -46.335 -12.194 86.671 1.00 49.94 847 LYS A CA 1
ATOM 6647 C C . LYS A 1 847 ? -46.871 -11.434 87.881 1.00 49.94 847 LYS A C 1
ATOM 6649 O O . LYS A 1 847 ? -46.714 -11.889 89.015 1.00 49.94 847 LYS A O 1
ATOM 6654 N N . ARG A 1 848 ? -47.423 -10.245 87.644 1.00 59.16 848 ARG A N 1
ATOM 6655 C CA . ARG A 1 848 ? -48.093 -9.424 88.660 1.00 59.16 848 ARG A CA 1
ATOM 6656 C C . ARG A 1 848 ? -49.535 -9.232 88.232 1.00 59.16 848 ARG A C 1
ATOM 6658 O O . ARG A 1 848 ? -49.766 -8.623 87.192 1.00 59.16 848 ARG A O 1
ATOM 6665 N N . ASP A 1 849 ? -50.458 -9.705 89.055 1.00 61.19 849 ASP A N 1
ATOM 6666 C CA . ASP A 1 849 ? -51.885 -9.533 88.825 1.00 61.19 849 ASP A CA 1
ATOM 6667 C C . ASP A 1 849 ? -52.420 -8.506 89.825 1.00 61.19 849 ASP A C 1
ATOM 6669 O O . ASP A 1 849 ? -52.030 -8.482 90.997 1.00 61.19 849 ASP A O 1
ATOM 6673 N N . PHE A 1 850 ? -53.283 -7.612 89.354 1.00 64.94 850 PHE A N 1
ATOM 6674 C CA . PHE A 1 850 ? -54.052 -6.746 90.238 1.00 64.94 850 PHE A CA 1
ATOM 6675 C C . PHE A 1 850 ? -55.205 -7.579 90.794 1.00 64.94 850 PHE A C 1
ATOM 6677 O O . PHE A 1 850 ? -56.001 -8.089 90.013 1.00 64.94 850 PHE A O 1
ATOM 6684 N N . THR A 1 851 ? -55.268 -7.765 92.111 1.00 68.25 851 THR A N 1
ATOM 6685 C CA . THR A 1 851 ? -56.254 -8.663 92.727 1.00 68.25 851 THR A CA 1
ATOM 6686 C C . THR A 1 851 ? -56.833 -8.083 94.011 1.00 68.25 851 THR A C 1
ATOM 6688 O O . THR A 1 851 ? -56.233 -7.224 94.671 1.00 68.25 851 THR A O 1
ATOM 6691 N N . VAL A 1 852 ? -58.024 -8.559 94.359 1.00 71.44 852 VAL A N 1
ATOM 6692 C CA . VAL A 1 852 ? -58.753 -8.219 95.575 1.00 71.44 852 VAL A CA 1
ATOM 6693 C C . VAL A 1 852 ? -58.692 -9.376 96.581 1.00 71.44 852 VAL A C 1
ATOM 6695 O O . VAL A 1 852 ? -59.104 -10.497 96.293 1.00 71.44 852 VAL A O 1
ATOM 6698 N N . ILE A 1 853 ? -58.208 -9.114 97.800 1.00 75.00 853 ILE A N 1
ATOM 6699 C CA . ILE A 1 853 ? -58.002 -10.125 98.849 1.00 75.00 853 ILE A CA 1
ATOM 6700 C C . ILE A 1 853 ? -58.754 -9.732 100.121 1.00 75.00 853 ILE A C 1
ATOM 6702 O O . ILE A 1 853 ? -58.512 -8.680 100.713 1.00 75.00 853 ILE A O 1
ATOM 6706 N N . GLY A 1 854 ? -59.632 -10.611 100.600 1.00 78.25 854 GLY A N 1
ATOM 6707 C CA . GLY A 1 854 ? -60.285 -10.446 101.896 1.00 78.25 854 GLY A CA 1
ATOM 6708 C C . GLY A 1 854 ? -61.356 -11.494 102.174 1.00 78.25 854 GLY A C 1
ATOM 6709 O O . GLY A 1 854 ? -61.763 -12.251 101.292 1.00 78.25 854 GLY A O 1
ATOM 6710 N N . ASP A 1 855 ? -61.822 -11.535 103.422 1.00 80.75 855 ASP A N 1
ATOM 6711 C CA . ASP A 1 855 ? -62.854 -12.480 103.866 1.00 80.75 855 ASP A CA 1
ATOM 6712 C C . ASP A 1 855 ? -64.165 -12.313 103.076 1.00 80.75 855 ASP A C 1
ATOM 6714 O O . ASP A 1 855 ? -64.820 -13.301 102.751 1.00 80.75 855 ASP A O 1
ATOM 6718 N N . ALA A 1 856 ? -64.495 -11.084 102.659 1.00 83.81 856 ALA A N 1
ATOM 6719 C CA . ALA A 1 856 ? -65.687 -10.784 101.866 1.00 83.81 856 ALA A CA 1
ATOM 6720 C C . ALA A 1 856 ? -65.734 -11.527 100.513 1.00 83.81 856 ALA A C 1
ATOM 6722 O O . ALA A 1 856 ? -66.816 -11.944 100.088 1.00 83.81 856 ALA A O 1
ATOM 6723 N N . VAL A 1 857 ? -64.577 -11.772 99.879 1.00 84.50 857 VAL A N 1
ATOM 6724 C CA . VAL A 1 857 ? -64.479 -12.578 98.647 1.00 84.50 857 VAL A CA 1
ATOM 6725 C C . VAL A 1 857 ? -64.861 -14.028 98.940 1.00 84.50 857 VAL A C 1
ATOM 6727 O O . VAL A 1 857 ? -65.708 -14.609 98.264 1.00 84.50 857 VAL A O 1
ATOM 6730 N N . ASN A 1 858 ? -64.299 -14.605 100.003 1.00 84.50 858 ASN A N 1
ATOM 6731 C CA . ASN A 1 858 ? -64.588 -15.984 100.398 1.00 84.50 858 ASN A CA 1
ATOM 6732 C C . ASN A 1 858 ? -66.054 -16.173 100.808 1.00 84.50 858 ASN A C 1
ATOM 6734 O O . ASN A 1 858 ? -66.626 -17.234 100.563 1.00 84.50 858 ASN A O 1
ATOM 6738 N N . VAL A 1 859 ? -66.668 -15.157 101.421 1.00 84.94 859 VAL A N 1
ATOM 6739 C CA . VAL A 1 859 ? -68.096 -15.163 101.753 1.00 84.94 859 VAL A CA 1
ATOM 6740 C C . VAL A 1 859 ? -68.947 -15.220 100.481 1.00 84.94 859 VAL A C 1
ATOM 6742 O O . VAL A 1 859 ? -69.838 -16.061 100.423 1.00 84.94 859 VAL A O 1
ATOM 6745 N N . SER A 1 860 ? -68.636 -14.444 99.433 1.00 87.75 860 SER A N 1
ATOM 6746 C CA . SER A 1 860 ? -69.389 -14.491 98.162 1.00 87.75 860 SER A CA 1
ATOM 6747 C C . SER A 1 860 ? -69.392 -15.885 97.513 1.00 87.75 860 SER A C 1
ATOM 6749 O O . SER A 1 860 ? -70.453 -16.402 97.167 1.00 87.75 860 SER A O 1
ATOM 6751 N N . ALA A 1 861 ? -68.237 -16.558 97.476 1.00 87.00 861 ALA A N 1
ATOM 6752 C CA . ALA A 1 861 ? -68.114 -17.926 96.966 1.00 87.00 861 ALA A CA 1
ATOM 6753 C C . ALA A 1 861 ? -68.890 -18.956 97.808 1.00 87.00 861 ALA A C 1
ATOM 6755 O O . ALA A 1 861 ? -69.365 -19.968 97.303 1.00 87.00 861 ALA A O 1
ATOM 6756 N N . ARG A 1 862 ? -69.013 -18.732 99.121 1.00 87.88 862 ARG A N 1
ATOM 6757 C CA . ARG A 1 862 ? -69.794 -19.611 100.006 1.00 87.88 862 ARG A CA 1
ATOM 6758 C C . ARG A 1 862 ? -71.296 -19.393 99.844 1.00 87.88 862 ARG A C 1
ATOM 6760 O O . ARG A 1 862 ? -72.040 -20.360 99.929 1.00 87.88 862 ARG A O 1
ATOM 6767 N N . ILE A 1 863 ? -71.723 -18.154 99.607 1.00 88.94 863 ILE A N 1
ATOM 6768 C CA . ILE A 1 863 ? -73.124 -17.823 99.325 1.00 88.94 863 ILE A CA 1
ATOM 6769 C C . ILE A 1 863 ? -73.559 -18.452 98.001 1.00 88.94 863 ILE A C 1
ATOM 6771 O O . ILE A 1 863 ? -74.636 -19.034 97.946 1.00 88.94 863 ILE A O 1
ATOM 6775 N N . GLU A 1 864 ? -72.709 -18.414 96.972 1.00 92.19 864 GLU A N 1
ATOM 6776 C CA . GLU A 1 864 ? -72.958 -19.097 95.694 1.00 92.19 864 GLU A CA 1
ATOM 6777 C C . GLU A 1 864 ? -73.219 -20.599 95.887 1.00 92.19 864 GLU A C 1
ATOM 6779 O O . GLU A 1 864 ? -74.214 -21.112 95.383 1.00 92.19 864 GLU A O 1
ATOM 6784 N N . LYS A 1 865 ? -72.414 -21.287 96.706 1.00 86.88 865 LYS A N 1
ATOM 6785 C CA . LYS A 1 865 ? -72.645 -22.705 97.043 1.00 86.88 865 LYS A CA 1
ATOM 6786 C C . LYS A 1 865 ? -73.955 -22.980 97.779 1.00 86.88 865 LYS A C 1
ATOM 6788 O O . LYS A 1 865 ? -74.498 -24.077 97.680 1.00 86.88 865 LYS A O 1
ATOM 6793 N N . GLU A 1 866 ? -74.445 -22.034 98.573 1.00 87.62 866 GLU A N 1
ATOM 6794 C CA . GLU A 1 866 ? -75.774 -22.163 99.179 1.00 87.62 866 GLU A CA 1
ATOM 6795 C C . GLU A 1 866 ? -76.877 -21.888 98.148 1.00 87.62 866 GLU A C 1
ATOM 6797 O O . GLU A 1 866 ? -77.916 -22.545 98.177 1.00 87.62 866 GLU A O 1
ATOM 6802 N N . ALA A 1 867 ? -76.634 -20.983 97.196 1.00 88.31 867 ALA A N 1
ATOM 6803 C CA . ALA A 1 867 ? -77.557 -20.666 96.109 1.00 88.31 867 ALA A CA 1
ATOM 6804 C C . ALA A 1 867 ? -77.710 -21.828 95.109 1.00 88.31 867 ALA A C 1
ATOM 6806 O O . ALA A 1 867 ? -78.795 -22.040 94.573 1.00 88.31 867 ALA A O 1
ATOM 6807 N N . GLU A 1 868 ? -76.662 -22.632 94.918 1.00 86.81 868 GLU A N 1
ATOM 6808 C CA . GLU A 1 868 ? -76.668 -23.860 94.109 1.00 86.81 868 GLU A CA 1
ATOM 6809 C C . GLU A 1 868 ? -77.696 -24.900 94.591 1.00 86.81 868 GLU A C 1
ATOM 6811 O O . GLU A 1 868 ? -78.244 -25.646 93.785 1.00 86.81 868 GLU A O 1
ATOM 6816 N N . LYS A 1 869 ? -78.035 -24.918 95.888 1.00 85.31 869 LYS A N 1
ATOM 6817 C CA . LYS A 1 869 ? -79.027 -25.854 96.454 1.00 85.31 869 LYS A CA 1
ATOM 6818 C C . LYS A 1 869 ? -80.474 -25.496 96.102 1.00 85.31 869 LYS A C 1
ATOM 6820 O O . LYS A 1 869 ? -81.391 -26.227 96.480 1.00 85.31 869 LYS A O 1
ATOM 6825 N N . LEU A 1 870 ? -80.703 -24.355 95.452 1.00 83.88 870 LEU A N 1
ATOM 6826 C CA . LEU A 1 870 ? -82.042 -23.883 95.122 1.00 83.88 870 LEU A CA 1
ATOM 6827 C C . LEU A 1 870 ? -82.542 -24.507 93.810 1.00 83.88 870 LEU A C 1
ATOM 6829 O O . LEU A 1 870 ? -81.773 -24.626 92.857 1.00 83.88 870 LEU A O 1
ATOM 6833 N N . PRO A 1 871 ? -83.830 -24.886 93.726 1.00 76.31 871 PRO A N 1
ATOM 6834 C CA . PRO A 1 871 ? -84.377 -25.488 92.512 1.00 76.31 871 PRO A CA 1
ATOM 6835 C C . PRO A 1 871 ? -84.509 -24.477 91.361 1.00 76.31 871 PRO A C 1
ATOM 6837 O O . PRO A 1 871 ? -84.255 -24.826 90.213 1.00 76.31 871 PRO A O 1
ATOM 6840 N N . GLU A 1 872 ? -84.857 -23.223 91.667 1.00 76.56 872 GLU A N 1
ATOM 6841 C CA . GLU A 1 872 ? -85.067 -22.134 90.704 1.00 76.56 872 GLU A CA 1
ATOM 6842 C C . GLU A 1 872 ? -84.493 -20.825 91.257 1.00 76.56 872 GLU A C 1
ATOM 6844 O O . GLU A 1 872 ? -84.384 -20.675 92.477 1.00 76.56 872 GLU A O 1
ATOM 6849 N N . GLN A 1 873 ? -84.137 -19.888 90.365 1.00 79.12 873 GLN A N 1
ATOM 6850 C CA . GLN A 1 873 ? -83.526 -18.592 90.704 1.00 79.12 873 GLN A CA 1
ATOM 6851 C C . GLN A 1 873 ? -82.407 -18.748 91.747 1.00 79.12 873 GLN A C 1
ATOM 6853 O O . GLN A 1 873 ? -82.518 -18.287 92.885 1.00 79.12 873 GLN A O 1
ATOM 6858 N N . ARG A 1 874 ? -81.330 -19.441 91.352 1.00 90.81 874 ARG A N 1
ATOM 6859 C CA . ARG A 1 874 ? -80.182 -19.821 92.195 1.00 90.81 874 ARG A CA 1
ATOM 6860 C C . ARG A 1 874 ? -79.310 -18.620 92.554 1.00 90.81 874 ARG A C 1
ATOM 6862 O O . ARG A 1 874 ? -78.113 -18.602 92.293 1.00 90.81 874 ARG A O 1
ATOM 6869 N N . CYS A 1 875 ? -79.902 -17.589 93.140 1.00 91.31 875 CYS A N 1
ATOM 6870 C CA . CYS A 1 875 ? -79.222 -16.375 93.540 1.00 91.31 875 CYS A CA 1
ATOM 6871 C C . CYS A 1 875 ? -79.512 -16.038 95.001 1.00 91.31 875 CYS A C 1
ATOM 6873 O O . CYS A 1 875 ? -80.668 -15.982 95.424 1.00 91.31 875 CYS A O 1
ATOM 6875 N N . LEU A 1 876 ? -78.448 -15.789 95.762 1.00 92.88 876 LEU A N 1
ATOM 6876 C CA . LEU A 1 876 ? -78.524 -15.362 97.151 1.00 92.88 876 LEU A CA 1
ATOM 6877 C C . LEU A 1 876 ? -77.637 -14.143 97.401 1.00 92.88 876 LEU A C 1
ATOM 6879 O O . LEU A 1 876 ? -76.542 -14.010 96.851 1.00 92.88 876 LEU A O 1
ATOM 6883 N N . PHE A 1 877 ? -78.114 -13.281 98.291 1.00 92.94 877 PHE A N 1
ATOM 6884 C CA . PHE A 1 877 ? -77.455 -12.051 98.710 1.00 92.94 877 PHE A CA 1
ATOM 6885 C C . PHE A 1 877 ? -77.166 -12.094 100.213 1.00 92.94 877 PHE A C 1
ATOM 6887 O O . PHE A 1 877 ? -77.977 -12.602 100.994 1.00 92.94 877 PHE A O 1
ATOM 6894 N N . SER A 1 878 ? -76.019 -11.558 100.633 1.00 91.38 878 SER A N 1
ATOM 6895 C CA . SER A 1 878 ? -75.671 -11.446 102.054 1.00 91.38 878 SER A CA 1
ATOM 6896 C C . SER A 1 878 ? -76.484 -10.374 102.782 1.00 91.38 878 SER A C 1
ATOM 6898 O O . SER A 1 878 ? -76.998 -9.430 102.176 1.00 91.38 878 SER A O 1
ATOM 6900 N N . HIS A 1 879 ? -76.552 -10.472 104.110 1.00 87.81 879 HIS A N 1
ATOM 6901 C CA . HIS A 1 879 ? -77.119 -9.407 104.933 1.00 87.81 879 HIS A CA 1
ATOM 6902 C C . HIS A 1 879 ? -76.358 -8.091 104.769 1.00 87.81 879 HIS A C 1
ATOM 6904 O O . HIS A 1 879 ? -76.985 -7.046 104.669 1.00 87.81 879 HIS A O 1
ATOM 6910 N N . GLU A 1 880 ? -75.029 -8.138 104.689 1.00 86.00 880 GLU A N 1
ATOM 6911 C CA . GLU A 1 880 ? -74.160 -6.985 104.447 1.00 86.00 880 GLU A CA 1
ATOM 6912 C C . GLU A 1 880 ? -74.429 -6.340 103.079 1.00 86.00 880 GLU A C 1
ATOM 6914 O O . GLU A 1 880 ? -74.266 -5.129 102.907 1.00 86.00 880 GLU A O 1
ATOM 6919 N N . PHE A 1 881 ? -74.879 -7.127 102.096 1.00 89.50 881 PHE A N 1
ATOM 6920 C CA . PHE A 1 881 ? -75.349 -6.607 100.821 1.00 89.50 881 PHE A CA 1
ATOM 6921 C C . PHE A 1 881 ? -76.696 -5.870 100.965 1.00 89.50 881 PHE A C 1
ATOM 6923 O O . PHE A 1 881 ? -76.849 -4.739 100.501 1.00 89.50 881 PHE A O 1
ATOM 6930 N N . VAL A 1 882 ? -77.672 -6.494 101.623 1.00 87.62 882 VAL A N 1
ATOM 6931 C CA . VAL A 1 882 ? -79.044 -5.968 101.705 1.00 87.62 882 VAL A CA 1
ATOM 6932 C C . VAL A 1 882 ? -79.168 -4.796 102.684 1.00 87.62 882 VAL A C 1
ATOM 6934 O O . VAL A 1 882 ? -79.867 -3.832 102.391 1.00 87.62 882 VAL A O 1
ATOM 6937 N N . SER A 1 883 ? -78.459 -4.822 103.816 1.00 85.12 883 SER A N 1
ATOM 6938 C CA . SER A 1 883 ? -78.480 -3.747 104.823 1.00 85.12 883 SER A CA 1
ATOM 6939 C C . SER A 1 883 ? -77.868 -2.439 104.323 1.00 85.12 883 SER A C 1
ATOM 6941 O O . SER A 1 883 ? -78.195 -1.372 104.834 1.00 85.12 883 SER A O 1
ATOM 6943 N N . GLY A 1 884 ? -76.998 -2.521 103.313 1.00 82.44 884 GLY A N 1
ATOM 6944 C CA . GLY A 1 884 ? -76.403 -1.365 102.657 1.00 82.44 884 GLY A CA 1
ATOM 6945 C C . GLY A 1 884 ? -77.265 -0.756 101.550 1.00 82.44 884 GLY A C 1
ATOM 6946 O O . GLY A 1 884 ? -76.810 0.196 100.929 1.00 82.44 884 GLY A O 1
ATOM 6947 N N . LEU A 1 885 ? -78.462 -1.276 101.253 1.00 84.00 885 LEU A N 1
ATOM 6948 C CA . LEU A 1 885 ? -79.380 -0.695 100.263 1.00 84.00 885 LEU A CA 1
ATOM 6949 C C . LEU A 1 885 ? -80.273 0.377 100.900 1.00 84.00 885 LEU A C 1
ATOM 6951 O O . LEU A 1 885 ? -80.738 0.218 102.025 1.00 84.00 885 LEU A O 1
ATOM 6955 N N . THR A 1 886 ? -80.562 1.453 100.164 1.00 82.50 886 THR A N 1
ATOM 6956 C CA . THR A 1 886 ? -81.568 2.449 100.584 1.00 82.50 886 THR A CA 1
ATOM 6957 C C . THR A 1 886 ? -82.999 1.913 100.507 1.00 82.50 886 THR A C 1
ATOM 6959 O O . THR A 1 886 ? -83.850 2.353 101.275 1.00 82.50 886 THR A O 1
ATOM 6962 N N . ASP A 1 887 ? -83.258 0.963 99.605 1.00 81.56 887 ASP A N 1
ATOM 6963 C CA . ASP A 1 887 ? -84.527 0.246 99.465 1.00 81.56 887 ASP A CA 1
ATOM 6964 C C . ASP A 1 887 ? -84.263 -1.264 99.357 1.00 81.56 887 ASP A C 1
ATOM 6966 O O . ASP A 1 887 ? -83.655 -1.741 98.399 1.00 81.56 887 ASP A O 1
ATOM 6970 N N . ALA A 1 888 ? -84.714 -2.010 100.367 1.00 82.00 888 ALA A N 1
ATOM 6971 C CA . ALA A 1 888 ? -84.581 -3.463 100.455 1.00 82.00 888 ALA A CA 1
ATOM 6972 C C . ALA A 1 888 ? -85.917 -4.200 100.222 1.00 82.00 888 ALA A C 1
ATOM 6974 O O . ALA A 1 888 ? -86.003 -5.398 100.485 1.00 82.00 888 ALA A O 1
ATOM 6975 N N . SER A 1 889 ? -86.962 -3.511 99.744 1.00 81.50 889 SER A N 1
ATOM 6976 C CA . SER A 1 889 ? -88.309 -4.078 99.559 1.00 81.50 889 SER A CA 1
ATOM 6977 C C . SER A 1 889 ? -88.361 -5.260 98.584 1.00 81.50 889 SER A C 1
ATOM 6979 O O . SER A 1 889 ? -89.188 -6.151 98.751 1.00 81.50 889 SER A O 1
ATOM 6981 N N . ALA A 1 890 ? -87.438 -5.304 97.620 1.00 82.88 890 ALA A N 1
ATOM 6982 C CA . ALA A 1 890 ? -87.284 -6.397 96.660 1.00 82.88 890 ALA A CA 1
ATOM 6983 C C . ALA A 1 890 ? -86.529 -7.623 97.217 1.00 82.88 890 ALA A C 1
ATOM 6985 O O . ALA A 1 890 ? -86.170 -8.515 96.451 1.00 82.88 890 ALA A O 1
ATOM 6986 N N . PHE A 1 891 ? -86.226 -7.669 98.521 1.00 89.00 891 PHE A N 1
ATOM 6987 C CA . PHE A 1 891 ? -85.486 -8.770 99.137 1.00 89.00 891 PHE A CA 1
ATOM 6988 C C . PHE A 1 891 ? -86.295 -9.460 100.231 1.00 89.00 891 PHE A C 1
ATOM 6990 O O . PHE A 1 891 ? -86.733 -8.843 101.201 1.00 89.00 891 PHE A O 1
ATOM 6997 N N . SER A 1 892 ? -86.420 -10.782 100.124 1.00 87.75 892 SER A N 1
ATOM 6998 C CA . SER A 1 892 ? -87.037 -11.626 101.151 1.00 87.75 892 SER A CA 1
ATOM 6999 C C . SER A 1 892 ? -85.981 -12.456 101.878 1.00 87.75 892 SER A C 1
ATOM 7001 O O . SER A 1 892 ? -85.049 -12.980 101.262 1.00 87.75 892 SER A O 1
ATOM 7003 N N . LEU A 1 893 ? -86.099 -12.566 103.207 1.00 87.06 893 LEU A N 1
ATOM 7004 C CA . LEU A 1 893 ? -85.213 -13.422 103.999 1.00 87.06 893 LEU A CA 1
ATOM 7005 C C . LEU A 1 893 ? -85.466 -14.883 103.614 1.00 87.06 893 LEU A C 1
ATOM 7007 O O . LEU A 1 893 ? -86.574 -15.387 103.784 1.00 87.06 893 LEU A O 1
ATOM 7011 N N . HIS A 1 894 ? -84.436 -15.558 103.114 1.00 84.38 894 HIS A N 1
ATOM 7012 C CA . HIS A 1 894 ? -84.538 -16.938 102.662 1.00 84.38 894 HIS A CA 1
ATOM 7013 C C . HIS A 1 894 ? -84.191 -17.940 103.765 1.00 84.38 894 HIS A C 1
ATOM 7015 O O . HIS A 1 894 ? -84.953 -18.869 104.021 1.00 84.38 894 HIS A O 1
ATOM 7021 N N . SER A 1 895 ? -83.036 -17.760 104.407 1.00 83.75 895 SER A N 1
ATOM 7022 C CA . SER A 1 895 ? -82.526 -18.688 105.419 1.00 83.75 895 SER A CA 1
ATOM 7023 C C . SER A 1 895 ? -81.446 -18.045 106.284 1.00 83.75 895 SER A C 1
ATOM 7025 O O . SER A 1 895 ? -80.724 -17.156 105.828 1.00 83.75 895 SER A O 1
ATOM 7027 N N . GLU A 1 896 ? -81.259 -18.564 107.495 1.00 82.44 896 GLU A N 1
ATOM 7028 C CA . GLU A 1 896 ? -80.047 -18.345 108.289 1.00 82.44 896 GLU A CA 1
ATOM 7029 C C . GLU A 1 896 ? -79.125 -19.557 108.132 1.00 82.44 896 GLU A C 1
ATOM 7031 O O . GLU A 1 896 ? -79.437 -20.649 108.604 1.00 82.44 896 GLU A O 1
ATOM 7036 N N . ALA A 1 897 ? -78.003 -19.384 107.430 1.00 74.44 897 ALA A N 1
ATOM 7037 C CA . ALA A 1 897 ? -77.083 -20.472 107.108 1.00 74.44 897 ALA A CA 1
ATOM 7038 C C . ALA A 1 897 ? -75.787 -20.364 107.926 1.00 74.44 897 ALA A C 1
ATOM 7040 O O . ALA A 1 897 ? -75.149 -19.309 107.991 1.00 74.44 897 ALA A O 1
ATOM 7041 N N . ALA A 1 898 ? -75.364 -21.474 108.536 1.00 73.88 898 ALA A N 1
ATOM 7042 C CA . ALA A 1 898 ? -74.051 -21.582 109.164 1.00 73.88 898 ALA A CA 1
ATOM 7043 C C . ALA A 1 898 ? -72.988 -21.859 108.088 1.00 73.88 898 ALA A C 1
ATOM 7045 O O . ALA A 1 898 ? -72.803 -22.994 107.648 1.00 73.88 898 ALA A O 1
ATOM 7046 N N . LEU A 1 899 ? -72.279 -20.817 107.646 1.00 72.81 899 LEU A N 1
ATOM 7047 C CA . LEU A 1 899 ? -71.203 -20.966 106.666 1.00 72.81 899 LEU A CA 1
ATOM 7048 C C . LEU A 1 899 ? -69.942 -21.543 107.329 1.00 72.81 899 LEU A C 1
ATOM 7050 O O . LEU A 1 899 ? -69.469 -21.048 108.353 1.00 72.81 899 LEU A O 1
ATOM 7054 N N . LYS A 1 900 ? -69.356 -22.578 106.715 1.00 59.66 900 LYS A N 1
ATOM 7055 C CA . LYS A 1 900 ? -68.160 -23.279 107.218 1.00 59.66 900 LYS A CA 1
ATOM 7056 C C . LYS A 1 900 ? -67.028 -22.293 107.553 1.00 59.66 900 LYS A C 1
ATOM 7058 O O . LYS A 1 900 ? -66.505 -21.628 106.662 1.00 59.66 900 LYS A O 1
ATOM 7063 N N . GLY A 1 901 ? -66.629 -22.230 108.826 1.00 60.50 901 GLY A N 1
ATOM 7064 C CA . GLY A 1 901 ? -65.545 -21.364 109.314 1.00 60.50 901 GLY A CA 1
ATOM 7065 C C . GLY A 1 901 ? -65.971 -19.987 109.844 1.00 60.50 901 GLY A C 1
ATOM 7066 O O . GLY A 1 901 ? -65.097 -19.174 110.128 1.00 60.50 901 GLY A O 1
ATOM 7067 N N . LYS A 1 902 ? -67.274 -19.710 109.989 1.00 61.38 902 LYS A N 1
ATOM 7068 C CA . LYS A 1 902 ? -67.811 -18.549 110.725 1.00 61.38 902 LYS A CA 1
ATOM 7069 C C . LYS A 1 902 ? -68.532 -19.027 111.989 1.00 61.38 902 LYS A C 1
ATOM 7071 O O . LYS A 1 902 ? -69.234 -20.032 111.958 1.00 61.38 902 LYS A O 1
ATOM 7076 N N . SER A 1 903 ? -68.360 -18.303 113.092 1.00 52.25 903 SER A N 1
ATOM 7077 C CA . SER A 1 903 ? -68.983 -18.598 114.394 1.00 52.25 903 SER A CA 1
ATOM 7078 C C . SER A 1 903 ? -70.430 -18.095 114.517 1.00 52.25 903 SER A C 1
ATOM 7080 O O . SER A 1 903 ? -71.130 -18.515 115.432 1.00 52.25 903 SER A O 1
ATOM 7082 N N . ALA A 1 904 ? -70.880 -17.220 113.610 1.00 65.50 904 ALA A N 1
ATOM 7083 C CA . ALA A 1 904 ? -72.234 -16.662 113.568 1.00 65.50 904 ALA A CA 1
ATOM 7084 C C . ALA A 1 904 ? -72.982 -17.122 112.303 1.00 65.50 904 ALA A C 1
ATOM 7086 O O . ALA A 1 904 ? -72.380 -17.211 111.228 1.00 65.50 904 ALA A O 1
ATOM 7087 N N . THR A 1 905 ? -74.282 -17.408 112.430 1.00 72.38 905 THR A N 1
ATOM 7088 C CA . THR A 1 905 ? -75.180 -17.689 111.299 1.00 72.38 905 THR A CA 1
ATOM 7089 C C . THR A 1 905 ? -75.363 -16.433 110.447 1.00 72.38 905 THR A C 1
ATOM 7091 O O . THR A 1 905 ? -75.546 -15.337 110.975 1.00 72.38 905 THR A O 1
ATOM 7094 N N . LEU A 1 906 ? -75.286 -16.576 109.120 1.00 80.00 906 LEU A N 1
ATOM 7095 C CA . LEU A 1 906 ? -75.424 -15.461 108.181 1.00 80.00 906 LEU A CA 1
ATOM 7096 C C . LEU A 1 906 ? -76.834 -15.469 107.577 1.00 80.00 906 LEU A C 1
ATOM 7098 O O . LEU A 1 906 ? -77.304 -16.507 107.106 1.00 80.00 906 LEU A O 1
ATOM 7102 N N . LYS A 1 907 ? -77.511 -14.317 107.601 1.00 86.56 907 LYS A N 1
ATOM 7103 C CA . LYS A 1 907 ? -78.827 -14.136 106.972 1.00 86.56 907 LYS A CA 1
ATOM 7104 C C . LYS A 1 907 ? -78.650 -14.002 105.461 1.00 86.56 907 LYS A C 1
ATOM 7106 O O . LYS A 1 907 ? -77.946 -13.101 105.007 1.00 86.56 907 LYS A O 1
ATOM 7111 N N . LEU A 1 908 ? -79.283 -14.895 104.706 1.00 89.44 908 LEU A N 1
ATOM 7112 C CA . LEU A 1 908 ? -79.271 -14.902 103.245 1.00 89.44 908 LEU A CA 1
ATOM 7113 C C . LEU A 1 908 ? -80.626 -14.455 102.709 1.00 89.44 908 LEU A C 1
ATOM 7115 O O . LEU A 1 908 ? -81.672 -14.892 103.194 1.00 89.44 908 LEU A O 1
ATOM 7119 N N . TYR A 1 909 ? -80.592 -13.603 101.694 1.00 90.31 909 TYR A N 1
ATOM 7120 C CA . TYR A 1 909 ? -81.768 -12.993 101.090 1.00 90.31 909 TYR A CA 1
ATOM 7121 C C . TYR A 1 909 ? -81.910 -13.420 99.631 1.00 90.31 909 TYR A C 1
ATOM 7123 O O . TYR A 1 909 ? -80.912 -13.607 98.933 1.00 90.31 909 TYR A O 1
ATOM 7131 N N . ARG A 1 910 ? -83.155 -13.544 99.172 1.00 88.50 910 ARG A N 1
ATOM 7132 C CA . ARG A 1 910 ? -83.510 -13.727 97.762 1.00 88.50 910 ARG A CA 1
ATOM 7133 C C . ARG A 1 910 ? -84.057 -12.433 97.190 1.00 88.50 910 ARG A C 1
ATOM 7135 O O . ARG A 1 910 ? -84.785 -11.725 97.884 1.00 88.50 910 ARG A O 1
ATOM 7142 N N . LEU A 1 911 ? -83.737 -12.180 95.928 1.00 86.75 911 LEU A N 1
ATOM 7143 C CA . LEU A 1 911 ? -84.369 -11.136 95.131 1.00 86.75 911 LEU A CA 1
ATOM 7144 C C . LEU A 1 911 ? -85.755 -11.639 94.692 1.00 86.75 911 LEU A C 1
ATOM 7146 O O . LEU A 1 911 ? -85.831 -12.711 94.096 1.00 86.75 911 LEU A O 1
ATOM 7150 N N . THR A 1 912 ? -86.821 -10.921 95.054 1.00 74.94 912 THR A N 1
ATOM 7151 C CA . THR A 1 912 ? -88.227 -11.267 94.751 1.00 74.94 912 THR A CA 1
ATOM 7152 C C . THR A 1 912 ? -88.715 -10.695 93.437 1.00 74.94 912 THR A C 1
ATOM 7154 O O . THR A 1 912 ? -88.320 -9.543 93.131 1.00 74.94 912 THR A O 1
#

Mean predicted aligned error: 19.58 Å

Solvent-accessible surface area (backbone atoms only — not comparable to full-atom values): 50417 Å² total; per-residue (Å²): 104,71,70,54,49,52,55,51,33,70,73,50,64,66,63,94,52,89,62,51,42,55,53,53,26,55,53,52,52,49,48,54,50,53,38,43,75,67,66,33,64,66,43,33,39,40,30,33,34,28,64,58,103,49,93,84,52,75,46,51,79,42,37,79,42,76,62,56,75,68,55,46,52,48,54,50,52,48,53,36,50,58,52,38,62,61,70,72,47,94,52,74,74,58,48,57,61,47,40,63,56,32,37,75,48,52,32,86,89,48,45,59,66,54,46,60,78,72,38,65,58,27,75,41,82,33,51,55,76,100,42,55,27,34,38,34,35,39,75,36,60,25,58,27,77,76,40,68,78,45,89,65,71,52,31,81,70,54,50,62,76,52,57,77,85,38,44,38,62,58,19,40,42,38,38,28,29,50,39,74,53,61,57,62,36,64,58,60,50,34,66,68,70,40,47,98,58,35,36,38,34,39,34,35,85,88,67,54,74,37,64,54,93,85,50,67,64,74,66,76,75,45,96,60,67,92,76,49,81,91,38,82,56,44,52,72,50,75,52,82,44,74,43,85,91,42,58,26,42,36,37,38,41,30,51,52,78,88,73,76,64,77,48,59,65,56,53,50,48,55,45,44,66,47,49,52,53,50,51,52,47,48,53,36,31,75,76,63,75,39,84,52,45,77,36,74,48,51,44,44,28,52,50,46,42,57,61,52,48,57,64,51,51,53,50,53,53,53,49,52,51,49,52,50,54,52,48,52,51,52,52,53,49,51,53,53,50,42,53,53,47,53,55,52,57,62,54,55,58,60,60,53,55,56,57,52,52,49,50,54,52,55,62,64,64,31,68,69,57,54,52,53,49,53,53,34,62,77,39,80,84,44,64,68,57,51,50,52,50,51,55,52,49,52,52,51,39,53,67,59,32,40,85,87,42,70,88,53,46,45,36,61,48,39,38,40,42,36,42,83,88,76,38,73,46,81,47,57,82,58,71,94,65,70,79,48,73,65,59,55,40,51,52,52,48,50,50,47,53,50,52,57,59,71,51,71,82,70,93,79,77,92,46,76,68,56,57,49,50,48,55,52,43,51,52,40,48,50,50,45,29,74,74,52,33,70,72,44,47,63,46,65,79,74,39,78,70,34,82,41,72,41,73,48,102,88,37,33,35,34,39,35,42,37,52,29,87,34,81,90,62,52,60,31,35,40,37,41,34,33,35,34,45,55,55,66,30,48,31,45,50,30,72,69,52,83,59,83,59,25,36,45,45,43,33,55,94,44,41,67,44,50,87,25,77,72,63,69,46,91,86,63,87,52,53,62,61,45,47,48,22,57,74,67,66,39,70,45,77,50,78,47,75,54,94,89,43,44,30,45,35,41,34,26,52,30,89,86,47,76,62,28,33,42,34,31,38,32,71,40,55,67,58,52,52,52,53,50,47,56,52,50,50,53,52,52,50,48,56,50,48,53,52,50,44,49,49,52,19,47,51,55,25,46,68,58,44,53,59,54,48,45,49,52,53,50,53,51,35,47,75,71,68,42,33,82,66,65,73,87,69,94,51,94,50,74,68,24,52,49,47,54,49,48,39,53,50,28,47,56,52,39,53,52,58,55,58,70,72,71,62,58,70,68,59,52,52,54,50,60,64,36,72,82,51,81,85,63,87,71,68,43,82,45,48,33,31,35,43,20,37,36,40,72,54,51,77,72,61,72,78,56,96,57,62,69,61,53,52,48,45,51,50,54,31,52,52,53,55,51,47,47,37,42,78,50,68,27,46,76,67,47,80,59,89,69,28,38,36,36,36,15,70,44,65,98,63,98,56,72,40,48,71,28,50,51,30,50,52,52,32,52,51,52,50,53,52,33,48,77,69,64,71,38,84,54,61,61,12,30,2,33,24,40,38,62,28,40,36,39,74,52,71,62,89,93,53,62,45,68,44,78,49,44,68,40,60,59,48,11,54,52,37,14,61,59,13,52,76,41,94,64,80,22,44,27,31,32,48,63,39,50,73,48,42,97,73,51,85,55,50,43,84,70,48,76,44,75,51,93,94,52,98,58,69,43,50,30,27,30,79,108

pLDDT: mean 76.87, std 12.51, range [37.22, 95.12]

Nearest PDB structures (foldseek):
  3uvj-assembly2_C  TM=7.317E-01  e=6.457E-06  Homo sapiens
  7pdf-assembly1_A  TM=3.752E-01  e=1.340E-06  Bos taurus
  8jsz-assembly1_B  TM=6.939E-01  e=1.855E-03  Anabaena sp. CA = ATCC 33047
  7pde-assembly1_A  TM=2.641E-01  e=3.985E-07  Bos taurus
  8sl4-assembly1_B  TM=2.668E-01  e=2.324E-07  Homo sapiens